Protein AF-0000000078815827 (afdb_homodimer)

Solvent-accessible surface area (backbone atoms only — not comparable to full-atom values): 45055 Å² total; per-residue (Å²): 142,86,84,81,74,84,77,82,80,77,80,76,79,76,75,75,74,74,74,73,73,69,68,73,72,72,69,78,71,79,63,54,56,51,55,51,18,54,46,51,49,48,32,53,44,37,43,48,24,31,54,32,34,49,51,25,38,52,33,43,49,51,15,62,77,52,71,40,72,69,38,46,39,49,24,50,22,31,46,55,50,25,46,49,43,44,25,25,52,56,43,60,39,68,31,71,35,49,53,57,13,83,62,80,50,10,84,73,40,65,24,42,46,60,53,38,61,46,74,54,66,42,58,54,53,48,35,68,40,71,46,94,86,71,42,74,51,78,86,15,55,47,76,39,81,33,78,43,68,83,45,72,60,84,43,65,72,42,65,38,67,60,60,37,43,68,47,36,59,60,46,36,38,34,20,36,81,56,37,43,56,33,18,57,57,45,49,40,35,70,62,16,23,68,20,69,21,89,85,35,58,87,65,35,70,60,32,63,56,50,78,44,42,20,70,50,58,71,48,50,56,64,76,38,86,54,10,67,45,49,41,34,41,49,53,18,35,34,51,44,45,35,53,48,33,49,37,51,34,55,34,34,38,82,94,42,42,79,28,52,42,19,10,61,55,59,52,19,75,56,63,86,63,33,41,54,65,67,59,50,50,43,30,43,44,28,10,44,9,21,40,37,21,30,45,47,16,33,55,49,40,41,43,22,47,76,51,69,33,57,68,39,34,79,35,47,23,64,49,44,33,56,56,45,53,49,21,34,53,46,20,44,43,23,60,40,38,16,20,56,95,50,39,72,55,57,53,27,55,56,71,52,39,87,79,52,63,66,59,51,51,45,52,53,52,44,50,53,49,51,49,51,54,46,33,29,39,72,71,58,30,21,56,79,51,35,32,33,87,89,31,77,51,25,58,54,51,52,49,40,28,54,45,34,35,52,50,21,58,46,37,39,54,40,29,44,46,69,78,31,90,60,57,76,70,51,29,44,51,92,81,47,80,91,125,136,84,84,80,78,83,76,80,78,79,79,80,79,76,77,76,77,75,76,74,74,72,71,73,72,73,70,79,72,79,64,54,56,51,55,52,18,54,43,51,48,49,34,55,44,38,44,48,24,33,54,33,33,48,49,25,37,51,34,43,49,52,14,62,75,52,71,41,73,68,36,47,40,48,24,52,22,30,46,55,52,24,47,49,44,44,26,26,53,56,43,59,38,67,32,71,34,48,52,58,12,82,63,77,60,8,81,74,44,66,25,41,45,61,53,38,60,45,75,52,66,43,56,56,54,48,37,68,40,69,45,94,86,70,43,73,50,78,85,14,54,47,76,38,82,35,78,44,68,83,44,70,61,84,46,64,73,42,65,38,68,60,60,37,43,68,47,36,58,61,46,36,38,35,20,35,81,55,36,42,54,32,18,57,57,45,47,40,35,72,64,16,24,69,21,70,21,88,84,37,57,86,64,34,71,61,30,65,56,51,77,43,42,20,69,49,59,71,46,52,55,64,77,38,83,53,10,68,45,48,39,34,41,48,53,18,35,34,51,44,44,35,52,48,33,49,37,50,35,56,35,34,39,82,95,42,43,80,30,53,43,20,11,60,55,60,51,19,75,54,65,88,64,33,40,55,64,67,58,50,50,44,31,44,43,27,8,44,7,20,42,38,23,28,46,46,17,33,55,49,40,42,44,22,47,75,53,69,33,58,70,39,34,81,35,49,22,66,50,44,34,54,56,46,54,49,22,33,52,47,19,45,42,23,59,40,39,16,21,58,97,50,39,72,56,56,52,27,56,57,70,54,40,86,79,52,63,68,58,52,52,45,51,52,52,43,51,53,49,49,49,51,54,47,30,31,40,72,69,57,30,21,54,80,49,34,31,32,89,88,31,79,50,26,60,53,50,52,49,41,28,54,45,34,34,52,50,21,59,46,36,38,55,40,29,45,47,69,77,30,89,60,57,75,70,51,28,42,50,91,78,49,80,92,125

Secondary structure (DSSP, 8-state):
--------------------------------HHHHHHHHHHHHHHHHHHHHHHHHHHHHHHHHHS--HHHHHHHHHHHHHHHHHHHHHGGGTTSS-TTT--SSTHHHH--THHHHH--S--HHHHS--B-TTSPBP--STTT--SEE---SSSPPPEE-SS--HHHHHHHTTTTSTT---SSHHHHHHHHH-----TT-GGG--SS-STT------GGGGTTSTTHHHHHHHHHHHHHHHHHHHHHHHHHT-TT-TTSHHHHHTT--SSGGGPPPHHHHHHHHHHHHHHIIIIIIIIIIIIHHHHS--GGGSTTTTTT-HHHHHHHHHHHHHHHHHTEETTEE-S--GGGG-S--HHHHHHHHHHHHHHHHHHHHHHHT--HHHHTSTT-HHHHHHHHHHHHHHHHHHHHHHHHHHTT----GGGGS-TTS---/--------------------------------HHHHHHHHHHHHHHHHHHHHHHHHHHHHHHHHHS--HHHHHHHHHHHHHHHHHHHHHGGGTTSS-TTT--SSTHHHH--THHHHH--S--HHHHS--B-TTSPBP--STTT--SEE---SSSPPPEE-SS--HHHHHHHTTTTSTT---SSHHHHHHHHH-----TT-GGG--SS-STT------GGGGTTSTTHHHHHHHHHHHHHHHHHHHHHHHHHT-TT-TTSHHHHHTT--SSGGGPPPHHHHHHHHHHHHHHIIIIIIIIIIIIHHHHS--GGGSTTTTTT-HHHHHHHHHHHHHHHHHTEETTEE-S--GGGG-S--HHHHHHHHHHHHHHHHHHHHHHHT--HHHHTSTT-HHHHHHHHHHHHHHHHHHHHHHHHHHTT----GGGGS-TTS---

Radius of gyration: 33.33 Å; Cα contacts (8 Å, |Δi|>4): 1552; chains: 2; bounding box: 129×122×84 Å

Structure (mmCIF, N/CA/C/O backbone):
data_AF-0000000078815827-model_v1
#
loop_
_entity.id
_entity.type
_entity.pdbx_description
1 polymer 'Imelysin, Metallo peptidase, MEROPS family M75'
#
loop_
_atom_site.group_PDB
_atom_site.id
_atom_site.type_symbol
_atom_site.label_atom_id
_atom_site.label_alt_id
_atom_site.label_comp_id
_atom_site.label_asym_id
_atom_site.label_entity_id
_atom_site.label_seq_id
_atom_site.pdbx_PDB_ins_code
_atom_site.Cartn_x
_atom_site.Cartn_y
_atom_site.Cartn_z
_atom_site.occupancy
_atom_site.B_iso_or_equiv
_atom_site.auth_seq_id
_atom_site.auth_comp_id
_atom_site.auth_asym_id
_atom_site.auth_atom_id
_atom_site.pdbx_PDB_model_num
ATOM 1 N N . MET A 1 1 ? 83.312 -60.312 -54.062 1 21.36 1 MET A N 1
ATOM 2 C CA . MET A 1 1 ? 83.75 -59.156 -53.312 1 21.36 1 MET A CA 1
ATOM 3 C C . MET A 1 1 ? 82.625 -58.719 -52.344 1 21.36 1 MET A C 1
ATOM 5 O O . MET A 1 1 ? 81.438 -58.625 -52.719 1 21.36 1 MET A O 1
ATOM 9 N N . LYS A 1 2 ? 83 -58.531 -51.031 1 24.34 2 LYS A N 1
ATOM 10 C CA . LYS A 1 2 ? 82.562 -58.625 -49.656 1 24.34 2 LYS A CA 1
ATOM 11 C C . LYS A 1 2 ? 81.625 -57.438 -49.312 1 24.34 2 LYS A C 1
ATOM 13 O O . LYS A 1 2 ? 81.875 -56.312 -49.688 1 24.34 2 LYS A O 1
ATOM 18 N N . VAL A 1 3 ? 80.375 -57.656 -48.875 1 24.19 3 VAL A N 1
ATOM 19 C CA . VAL A 1 3 ? 79.062 -57.094 -48.656 1 24.19 3 VAL A CA 1
ATOM 20 C C . VAL A 1 3 ? 79.125 -56.125 -47.469 1 24.19 3 VAL A C 1
ATOM 22 O O . VAL A 1 3 ? 79.375 -56.531 -46.344 1 24.19 3 VAL A O 1
ATOM 25 N N . GLN A 1 4 ? 79.688 -54.969 -47.719 1 17.61 4 GLN A N 1
ATOM 26 C CA . GLN A 1 4 ? 79.938 -53.906 -46.75 1 17.61 4 GLN A CA 1
ATOM 27 C C . GLN A 1 4 ? 78.688 -53.406 -46.094 1 17.61 4 GLN A C 1
ATOM 29 O O . GLN A 1 4 ? 77.688 -53.031 -46.781 1 17.61 4 GLN A O 1
ATOM 34 N N . LYS A 1 5 ? 78.562 -53.688 -44.875 1 20.94 5 LYS A N 1
ATOM 35 C CA . LYS A 1 5 ? 77.438 -53.688 -43.875 1 20.94 5 LYS A CA 1
ATOM 36 C C . LYS A 1 5 ? 77 -52.25 -43.594 1 20.94 5 LYS A C 1
ATOM 38 O O . LYS A 1 5 ? 75.812 -52 -43.5 1 20.94 5 LYS A O 1
ATOM 43 N N . LYS A 1 6 ? 77.938 -51.281 -43.281 1 21.86 6 LYS A N 1
ATOM 44 C CA . LYS A 1 6 ? 77.688 -50.75 -41.969 1 21.86 6 LYS A CA 1
ATOM 45 C C . LYS A 1 6 ? 76.5 -49.781 -41.969 1 21.86 6 LYS A C 1
ATOM 47 O O . LYS A 1 6 ? 76.125 -49.281 -43 1 21.86 6 LYS A O 1
ATOM 52 N N . LEU A 1 7 ? 76.562 -48.531 -41.156 1 20.95 7 LEU A N 1
ATOM 53 C CA . LEU A 1 7 ? 76.125 -47.969 -39.906 1 20.95 7 LEU A CA 1
ATOM 54 C C . LEU A 1 7 ? 75.188 -46.75 -40.156 1 20.95 7 LEU A C 1
ATOM 56 O O . LEU A 1 7 ? 75.688 -45.719 -40.594 1 20.95 7 LEU A O 1
ATOM 60 N N . ILE A 1 8 ? 74.25 -46.688 -40.938 1 21.44 8 ILE A N 1
ATOM 61 C CA . ILE A 1 8 ? 73.625 -45.344 -41.156 1 21.44 8 ILE A CA 1
ATOM 62 C C . ILE A 1 8 ? 73 -44.906 -39.844 1 21.44 8 ILE A C 1
ATOM 64 O O . ILE A 1 8 ? 72.125 -45.594 -39.281 1 21.44 8 ILE A O 1
ATOM 68 N N . ILE A 1 9 ? 73.688 -44.156 -38.938 1 23.22 9 ILE A N 1
ATOM 69 C CA . ILE A 1 9 ? 73.312 -43.531 -37.688 1 23.22 9 ILE A CA 1
ATOM 70 C C . ILE A 1 9 ? 72.188 -42.531 -37.938 1 23.22 9 ILE A C 1
ATOM 72 O O . ILE A 1 9 ? 72.312 -41.594 -38.719 1 23.22 9 ILE A O 1
ATOM 76 N N . SER A 1 10 ? 70.938 -42.906 -37.906 1 21.72 10 SER A N 1
ATOM 77 C CA . SER A 1 10 ? 69.75 -42.125 -38.031 1 21.72 10 SER A CA 1
ATOM 78 C C . SER A 1 10 ? 69.562 -41.125 -36.875 1 21.72 10 SER A C 1
ATOM 80 O O . SER A 1 10 ? 69.625 -41.5 -35.719 1 21.72 10 SER A O 1
ATOM 82 N N . SER A 1 11 ? 70.188 -39.906 -36.969 1 23.66 11 SER A N 1
ATOM 83 C CA . SER A 1 11 ? 70 -38.844 -36 1 23.66 11 SER A CA 1
ATOM 84 C C . SER A 1 11 ? 68.5 -38.531 -35.75 1 23.66 11 SER A C 1
ATOM 86 O O . SER A 1 11 ? 67.75 -38.25 -36.719 1 23.66 11 SER A O 1
ATOM 88 N N . ALA A 1 12 ? 67.875 -39.094 -34.812 1 24.2 12 ALA A N 1
ATOM 89 C CA . ALA A 1 12 ? 66.5 -38.844 -34.344 1 24.2 12 ALA A CA 1
ATOM 90 C C . ALA A 1 12 ? 66.312 -37.438 -33.844 1 24.2 12 ALA A C 1
ATOM 92 O O . ALA A 1 12 ? 67.062 -37 -32.938 1 24.2 12 ALA A O 1
ATOM 93 N N . LEU A 1 13 ? 66 -36.469 -34.656 1 24.52 13 LEU A N 1
ATOM 94 C CA . LEU A 1 13 ? 65.625 -35.094 -34.281 1 24.52 13 LEU A CA 1
ATOM 95 C C . LEU A 1 13 ? 64.5 -35.125 -33.25 1 24.52 13 LEU A C 1
ATOM 97 O O . LEU A 1 13 ? 63.438 -35.688 -33.469 1 24.52 13 LEU A O 1
ATOM 101 N N . THR A 1 14 ? 64.812 -35.188 -31.953 1 23.23 14 THR A N 1
ATOM 102 C CA . THR A 1 14 ? 63.875 -35.062 -30.859 1 23.23 14 THR A CA 1
ATOM 103 C C . THR A 1 14 ? 63.125 -33.75 -30.953 1 23.23 14 THR A C 1
ATOM 105 O O . THR A 1 14 ? 63.719 -32.688 -30.953 1 23.23 14 THR A O 1
ATOM 108 N N . VAL A 1 15 ? 62 -33.719 -31.656 1 26.86 15 VAL A N 1
ATOM 109 C CA . VAL A 1 15 ? 61.062 -32.562 -31.609 1 26.86 15 VAL A CA 1
ATOM 110 C C . VAL A 1 15 ? 60.594 -32.344 -30.172 1 26.86 15 VAL A C 1
ATOM 112 O O . VAL A 1 15 ? 60.062 -33.25 -29.547 1 26.86 15 VAL A O 1
ATOM 115 N N . VAL A 1 16 ? 61.312 -31.562 -29.406 1 27.52 16 VAL A N 1
ATOM 116 C CA . VAL A 1 16 ? 60.812 -31.078 -28.141 1 27.52 16 VAL A CA 1
ATOM 117 C C . VAL A 1 16 ? 59.469 -30.391 -28.344 1 27.52 16 VAL A C 1
ATOM 119 O O . VAL A 1 16 ? 59.375 -29.391 -29.062 1 27.52 16 VAL A O 1
ATOM 122 N N . MET A 1 17 ? 58.406 -31.156 -28.375 1 27.27 17 MET A N 1
ATOM 123 C CA . MET A 1 17 ? 57.094 -30.531 -28.297 1 27.27 17 MET A CA 1
ATOM 124 C C . MET A 1 17 ? 57 -29.625 -27.062 1 27.27 17 MET A C 1
ATOM 126 O O . MET A 1 17 ? 57.125 -30.094 -25.938 1 27.27 17 MET A O 1
ATOM 130 N N . VAL A 1 18 ? 57.375 -28.391 -27.141 1 31.09 18 VAL A N 1
ATOM 131 C CA . VAL A 1 18 ? 56.969 -27.438 -26.125 1 31.09 18 VAL A CA 1
ATOM 132 C C . VAL A 1 18 ? 55.438 -27.453 -25.969 1 31.09 18 VAL A C 1
ATOM 134 O O . VAL A 1 18 ? 54.719 -27.156 -26.922 1 31.09 18 VAL A O 1
ATOM 137 N N . ILE A 1 19 ? 54.969 -28.344 -25.156 1 31.06 19 ILE A N 1
ATOM 138 C CA . ILE A 1 19 ? 53.594 -28.188 -24.703 1 31.06 19 ILE A CA 1
ATOM 139 C C . ILE A 1 19 ? 53.375 -26.797 -24.125 1 31.06 19 ILE A C 1
ATOM 141 O O . ILE A 1 19 ? 54.031 -26.438 -23.125 1 31.06 19 ILE A O 1
ATOM 145 N N . SER A 1 20 ? 53.188 -25.812 -24.953 1 29.59 20 SER A N 1
ATOM 146 C CA . SER A 1 20 ? 52.656 -24.594 -24.359 1 29.59 20 SER A CA 1
ATOM 147 C C . SER A 1 20 ? 51.438 -24.891 -23.5 1 29.59 20 SER A C 1
ATOM 149 O O . SER A 1 20 ? 50.438 -25.422 -23.984 1 29.59 20 SER A O 1
ATOM 151 N N . ILE A 1 21 ? 51.656 -25.109 -22.266 1 31.66 21 ILE A N 1
ATOM 152 C CA . ILE A 1 21 ? 50.531 -24.984 -21.312 1 31.66 21 ILE A CA 1
ATOM 153 C C . ILE A 1 21 ? 49.781 -23.688 -21.578 1 31.66 21 ILE A C 1
ATOM 155 O O . ILE A 1 21 ? 50.344 -22.594 -21.375 1 31.66 21 ILE A O 1
ATOM 159 N N . THR A 1 22 ? 49 -23.641 -22.594 1 31.23 22 THR A N 1
ATOM 160 C CA . THR A 1 22 ? 48.031 -22.578 -22.516 1 31.23 22 THR A CA 1
ATOM 161 C C . THR A 1 22 ? 47.344 -22.531 -21.141 1 31.23 22 THR A C 1
ATOM 163 O O . THR A 1 22 ? 46.781 -23.531 -20.703 1 31.23 22 THR A O 1
ATOM 166 N N . SER A 1 23 ? 47.969 -21.875 -20.203 1 32.69 23 SER A N 1
ATOM 167 C CA . SER A 1 23 ? 47.156 -21.453 -19.062 1 32.69 23 SER A CA 1
ATOM 168 C C . SER A 1 23 ? 45.75 -21.047 -19.469 1 32.69 23 SER A C 1
ATOM 170 O O . SER A 1 23 ? 45.594 -20.125 -20.281 1 32.69 23 SER A O 1
ATOM 172 N N . THR A 1 24 ? 44.938 -21.953 -19.656 1 33.94 24 THR A N 1
ATOM 173 C CA . THR A 1 24 ? 43.531 -21.516 -19.578 1 33.94 24 THR A CA 1
ATOM 174 C C . THR A 1 24 ? 43.344 -20.5 -18.469 1 33.94 24 THR A C 1
ATOM 176 O O . THR A 1 24 ? 43.562 -20.797 -17.297 1 33.94 24 THR A O 1
ATOM 179 N N . PHE A 1 25 ? 43.75 -19.234 -18.672 1 32.94 25 PHE A N 1
ATOM 180 C CA . PHE A 1 25 ? 43.094 -18.188 -17.906 1 32.94 25 PHE A CA 1
ATOM 181 C C . PHE A 1 25 ? 41.656 -18.531 -17.609 1 32.94 25 PHE A C 1
ATOM 183 O O . PHE A 1 25 ? 40.812 -18.531 -18.531 1 32.94 25 PHE A O 1
ATOM 190 N N . LEU A 1 26 ? 41.406 -19.531 -16.891 1 36.16 26 LEU A N 1
ATOM 191 C CA . LEU A 1 26 ? 40.125 -19.422 -16.234 1 36.16 26 LEU A CA 1
ATOM 192 C C . LEU A 1 26 ? 39.844 -17.984 -15.82 1 36.16 26 LEU A C 1
ATOM 194 O O . LEU A 1 26 ? 40.5 -17.438 -14.93 1 36.16 26 LEU A O 1
ATOM 198 N N . SER A 1 27 ? 39.781 -17.016 -16.703 1 37.28 27 SER A N 1
ATOM 199 C CA . SER A 1 27 ? 39.219 -15.703 -16.406 1 37.28 27 SER A CA 1
ATOM 200 C C . SER A 1 27 ? 38.125 -15.797 -15.344 1 37.28 27 SER A C 1
ATOM 202 O O . SER A 1 27 ? 37.094 -16.453 -15.555 1 37.28 27 SER A O 1
ATOM 204 N N . SER A 1 28 ? 38.281 -16.156 -14.172 1 43.72 28 SER A N 1
ATOM 205 C CA . SER A 1 28 ? 37.312 -15.938 -13.086 1 43.72 28 SER A CA 1
ATOM 206 C C . SER A 1 28 ? 36.438 -14.734 -13.352 1 43.72 28 SER A C 1
ATOM 208 O O . SER A 1 28 ? 36.844 -13.594 -13.211 1 43.72 28 SER A O 1
ATOM 210 N N . GLU A 1 29 ? 35.688 -14.633 -14.445 1 53.47 29 GLU A N 1
ATOM 211 C CA . GLU A 1 29 ? 34.812 -13.547 -14.867 1 53.47 29 GLU A CA 1
ATOM 212 C C . GLU A 1 29 ? 34 -13.031 -13.695 1 53.47 29 GLU A C 1
ATOM 214 O O . GLU A 1 29 ? 33.375 -13.812 -12.977 1 53.47 29 GLU A O 1
ATOM 219 N N . GLU A 1 30 ? 34.281 -11.836 -13.125 1 79 30 GLU A N 1
ATOM 220 C CA . GLU A 1 30 ? 33.594 -11.078 -12.07 1 79 30 GLU A CA 1
ATOM 221 C C . GLU A 1 30 ? 32.094 -11.094 -12.258 1 79 30 GLU A C 1
ATOM 223 O O . GLU A 1 30 ? 31.594 -10.938 -13.375 1 79 30 GLU A O 1
ATOM 228 N N . VAL A 1 31 ? 31.328 -11.727 -11.273 1 89.88 31 VAL A N 1
ATOM 229 C CA . VAL A 1 31 ? 29.875 -11.812 -11.266 1 89.88 31 VAL A CA 1
ATOM 230 C C . VAL A 1 31 ? 29.281 -10.422 -11.5 1 89.88 31 VAL A C 1
ATOM 232 O O . VAL A 1 31 ? 29.734 -9.438 -10.906 1 89.88 31 VAL A O 1
ATOM 235 N N . SER A 1 32 ? 28.406 -10.344 -12.453 1 95.19 32 SER A N 1
ATOM 236 C CA . SER A 1 32 ? 27.719 -9.094 -12.734 1 95.19 32 SER A CA 1
ATOM 237 C C . SER A 1 32 ? 27 -8.562 -11.492 1 95.19 32 SER A C 1
ATOM 239 O O . SER A 1 32 ? 26.172 -9.25 -10.906 1 95.19 32 SER A O 1
ATOM 241 N N . PRO A 1 33 ? 27.297 -7.336 -11.102 1 97.44 33 PRO A N 1
ATOM 242 C CA . PRO A 1 33 ? 26.594 -6.766 -9.945 1 97.44 33 PRO A CA 1
ATOM 243 C C . PRO A 1 33 ? 25.078 -6.695 -10.156 1 97.44 33 PRO A C 1
ATOM 245 O O . PRO A 1 33 ? 24.312 -6.812 -9.195 1 97.44 33 PRO A O 1
ATOM 248 N N . LEU A 1 34 ? 24.703 -6.57 -11.414 1 98.12 34 LEU A N 1
ATOM 249 C CA . LEU A 1 34 ? 23.266 -6.535 -11.719 1 98.12 34 LEU A CA 1
ATOM 250 C C . LEU A 1 34 ? 22.625 -7.879 -11.422 1 98.12 34 LEU A C 1
ATOM 252 O O . LEU A 1 34 ? 21.516 -7.934 -10.875 1 98.12 34 LEU A O 1
ATOM 256 N N . LEU A 1 35 ? 23.297 -8.922 -11.797 1 98.38 35 LEU A N 1
ATOM 257 C CA . LEU A 1 35 ? 22.734 -10.258 -11.57 1 98.38 35 LEU A CA 1
ATOM 258 C C . LEU A 1 35 ? 22.734 -10.594 -10.078 1 98.38 35 LEU A C 1
ATOM 260 O O . LEU A 1 35 ? 21.844 -11.289 -9.602 1 98.38 35 LEU A O 1
ATOM 264 N N . ILE A 1 36 ? 23.719 -10.055 -9.359 1 98.44 36 ILE A N 1
ATOM 265 C CA . ILE A 1 36 ? 23.734 -10.242 -7.91 1 98.44 36 ILE A CA 1
ATOM 266 C C . ILE A 1 36 ? 22.516 -9.578 -7.289 1 98.44 36 ILE A C 1
ATOM 268 O O . ILE A 1 36 ? 21.812 -10.188 -6.48 1 98.44 36 ILE A O 1
ATOM 272 N N . THR A 1 37 ? 22.219 -8.336 -7.691 1 98.5 37 THR A N 1
ATOM 273 C CA . THR A 1 37 ? 21.062 -7.602 -7.191 1 98.5 37 THR A CA 1
ATOM 274 C C . THR A 1 37 ? 19.781 -8.336 -7.531 1 98.5 37 THR A C 1
ATOM 276 O O . THR A 1 37 ? 18.938 -8.555 -6.66 1 98.5 37 THR A O 1
ATOM 279 N N . TYR A 1 38 ? 19.656 -8.75 -8.781 1 98.62 38 TYR A N 1
ATOM 280 C CA . TYR A 1 38 ? 18.484 -9.477 -9.25 1 98.62 38 TYR A CA 1
ATOM 281 C C . TYR A 1 38 ? 18.266 -10.75 -8.438 1 98.62 38 TYR A C 1
ATOM 283 O O . TYR A 1 38 ? 17.156 -11 -7.953 1 98.62 38 TYR A O 1
ATOM 291 N N . ALA A 1 39 ? 19.312 -11.484 -8.234 1 98.44 39 ALA A N 1
ATOM 292 C CA . ALA A 1 39 ? 19.234 -12.766 -7.539 1 98.44 39 ALA A CA 1
ATOM 293 C C . ALA A 1 39 ? 18.906 -12.57 -6.062 1 98.44 39 ALA A C 1
ATOM 295 O O . ALA A 1 39 ? 18.125 -13.336 -5.488 1 98.44 39 ALA A O 1
ATOM 296 N N . ASN A 1 40 ? 19.484 -11.555 -5.477 1 98.56 40 ASN A N 1
ATOM 297 C CA . ASN A 1 40 ? 19.25 -11.312 -4.062 1 98.56 40 ASN A CA 1
ATOM 298 C C . ASN A 1 40 ? 17.812 -10.828 -3.814 1 98.56 40 ASN A C 1
ATOM 300 O O . ASN A 1 40 ? 17.203 -11.172 -2.799 1 98.56 40 ASN A O 1
ATOM 304 N N . ILE A 1 41 ? 17.281 -10.008 -4.688 1 98.69 41 ILE A N 1
ATOM 305 C CA . ILE A 1 41 ? 15.891 -9.602 -4.57 1 98.69 41 ILE A CA 1
ATOM 306 C C . ILE A 1 41 ? 14.984 -10.82 -4.738 1 98.69 41 ILE A C 1
ATOM 308 O O . ILE A 1 41 ? 14 -10.977 -4.012 1 98.69 41 ILE A O 1
ATOM 312 N N . ALA A 1 42 ? 15.297 -11.711 -5.699 1 98.62 42 ALA A N 1
ATOM 313 C CA . ALA A 1 42 ? 14.523 -12.938 -5.879 1 98.62 42 ALA A CA 1
ATOM 314 C C . ALA A 1 42 ? 14.5 -13.758 -4.594 1 98.62 42 ALA A C 1
ATOM 316 O O . ALA A 1 42 ? 13.438 -14.203 -4.156 1 98.62 42 ALA A O 1
ATOM 317 N N . THR A 1 43 ? 15.688 -13.914 -3.99 1 98.56 43 THR A N 1
ATOM 318 C CA . THR A 1 43 ? 15.773 -14.68 -2.746 1 98.56 43 THR A CA 1
ATOM 319 C C . THR A 1 43 ? 14.867 -14.07 -1.68 1 98.56 43 THR A C 1
ATOM 321 O O . THR A 1 43 ? 14.078 -14.789 -1.053 1 98.56 43 THR A O 1
ATOM 324 N N . ALA A 1 44 ? 14.945 -12.773 -1.5 1 98.38 44 ALA A N 1
ATOM 325 C CA . ALA A 1 44 ? 14.172 -12.094 -0.465 1 98.38 44 ALA A CA 1
ATOM 326 C C . ALA A 1 44 ? 12.672 -12.164 -0.763 1 98.38 44 ALA A C 1
ATOM 328 O O . ALA A 1 44 ? 11.875 -12.492 0.119 1 98.38 44 ALA A O 1
ATOM 329 N N . ASN A 1 45 ? 12.305 -11.867 -1.973 1 98.56 45 ASN A N 1
ATOM 330 C CA . ASN A 1 45 ? 10.898 -11.797 -2.359 1 98.56 45 ASN A CA 1
ATOM 331 C C . ASN A 1 45 ? 10.242 -13.172 -2.324 1 98.56 45 ASN A C 1
ATOM 333 O O . ASN A 1 45 ? 9.141 -13.32 -1.79 1 98.56 45 ASN A O 1
ATOM 337 N N . TYR A 1 46 ? 10.891 -14.211 -2.875 1 98.56 46 TYR A N 1
ATOM 338 C CA . TYR A 1 46 ? 10.328 -15.555 -2.826 1 98.56 46 TYR A CA 1
ATOM 339 C C . TYR A 1 46 ? 10.234 -16.047 -1.391 1 98.56 46 TYR A C 1
ATOM 341 O O . TYR A 1 46 ? 9.312 -16.797 -1.041 1 98.56 46 TYR A O 1
ATOM 349 N N . THR A 1 47 ? 11.203 -15.719 -0.589 1 98.5 47 THR A N 1
ATOM 350 C CA . THR A 1 47 ? 11.141 -16.094 0.82 1 98.5 47 THR A CA 1
ATOM 351 C C . THR A 1 47 ? 9.922 -15.461 1.488 1 98.5 47 THR A C 1
ATOM 353 O O . THR A 1 47 ? 9.195 -16.125 2.225 1 98.5 47 THR A O 1
ATOM 356 N N . ASP A 1 48 ? 9.703 -14.188 1.239 1 98.38 48 ASP A N 1
ATOM 357 C CA . ASP A 1 48 ? 8.523 -13.523 1.792 1 98.38 48 ASP A CA 1
ATOM 358 C C . ASP A 1 48 ? 7.242 -14.172 1.287 1 98.38 48 ASP A C 1
ATOM 360 O O . ASP A 1 48 ? 6.289 -14.352 2.049 1 98.38 48 ASP A O 1
ATOM 364 N N . ALA A 1 49 ? 7.188 -14.484 -0.001 1 98.62 49 ALA A N 1
ATOM 365 C CA . ALA A 1 49 ? 6.004 -15.117 -0.568 1 98.62 49 ALA A CA 1
ATOM 366 C C . ALA A 1 49 ? 5.73 -16.469 0.1 1 98.62 49 ALA A C 1
ATOM 368 O O . ALA A 1 49 ? 4.578 -16.797 0.39 1 98.62 49 ALA A O 1
ATOM 369 N N . LEU A 1 50 ? 6.797 -17.219 0.331 1 98.81 50 LEU A N 1
ATOM 370 C CA . LEU A 1 50 ? 6.629 -18.5 1.015 1 98.81 50 LEU A CA 1
ATOM 371 C C . LEU A 1 50 ? 6.098 -18.297 2.43 1 98.81 50 LEU A C 1
ATOM 373 O O . LEU A 1 50 ? 5.188 -19 2.865 1 98.81 50 LEU A O 1
ATOM 377 N N . ASN A 1 51 ? 6.664 -17.344 3.15 1 98.56 51 ASN A N 1
ATOM 378 C CA . ASN A 1 51 ? 6.219 -17.078 4.512 1 98.56 51 ASN A CA 1
ATOM 379 C C . ASN A 1 51 ? 4.75 -16.656 4.551 1 98.56 51 ASN A C 1
ATOM 381 O O . ASN A 1 51 ? 3.992 -17.109 5.41 1 98.56 51 ASN A O 1
ATOM 385 N N . ASP A 1 52 ? 4.363 -15.828 3.652 1 98.69 52 ASP A N 1
ATOM 386 C CA . ASP A 1 52 ? 2.967 -15.398 3.582 1 98.69 52 ASP A CA 1
ATOM 387 C C . ASP A 1 52 ? 2.053 -16.578 3.227 1 98.69 52 ASP A C 1
ATOM 389 O O . ASP A 1 52 ? 0.939 -16.672 3.746 1 98.69 52 ASP A O 1
ATOM 393 N N . ALA A 1 53 ? 2.523 -17.438 2.322 1 98.88 53 ALA A N 1
ATOM 394 C CA . ALA A 1 53 ? 1.751 -18.609 1.952 1 98.88 53 ALA A CA 1
ATOM 395 C C . ALA A 1 53 ? 1.588 -19.562 3.143 1 98.88 53 ALA A C 1
ATOM 397 O O . ALA A 1 53 ? 0.528 -20.156 3.324 1 98.88 53 ALA A O 1
ATOM 398 N N . LYS A 1 54 ? 2.623 -19.734 3.916 1 98.88 54 LYS A N 1
ATOM 399 C CA . LYS A 1 54 ? 2.537 -20.562 5.117 1 98.88 54 LYS A CA 1
ATOM 400 C C . LYS A 1 54 ? 1.524 -19.984 6.105 1 98.88 54 LYS A C 1
ATOM 402 O O . LYS A 1 54 ? 0.766 -20.734 6.727 1 98.88 54 LYS A O 1
ATOM 407 N N . THR A 1 55 ? 1.487 -18.688 6.277 1 98.5 55 THR A N 1
ATOM 408 C CA . THR A 1 55 ? 0.491 -18.047 7.125 1 98.5 55 THR A CA 1
ATOM 409 C C . THR A 1 55 ? -0.916 -18.281 6.586 1 98.5 55 THR A C 1
ATOM 411 O O . THR A 1 55 ? -1.841 -18.562 7.355 1 98.5 55 THR A O 1
ATOM 414 N N . LEU A 1 56 ? -1.097 -18.188 5.277 1 98.81 56 LEU A N 1
ATOM 415 C CA . LEU A 1 56 ? -2.385 -18.484 4.656 1 98.81 56 LEU A CA 1
ATOM 416 C C . LEU A 1 56 ? -2.822 -19.906 4.961 1 98.81 56 LEU A C 1
ATOM 418 O O . LEU A 1 56 ? -3.963 -20.141 5.371 1 98.81 56 LEU A O 1
ATOM 422 N N . LYS A 1 57 ? -1.9 -20.844 4.762 1 98.88 57 LYS A N 1
ATOM 423 C CA . LYS A 1 57 ? -2.201 -22.25 5.039 1 98.88 57 LYS A CA 1
ATOM 424 C C . LYS A 1 57 ? -2.639 -22.438 6.488 1 98.88 57 LYS A C 1
ATOM 426 O O . LYS A 1 57 ? -3.611 -23.156 6.762 1 98.88 57 LYS A O 1
ATOM 431 N N . GLU A 1 58 ? -1.965 -21.797 7.383 1 98.75 58 GLU A N 1
ATOM 432 C CA . GLU A 1 58 ? -2.291 -21.891 8.805 1 98.75 58 GLU A CA 1
ATOM 433 C C . GLU A 1 58 ? -3.682 -21.328 9.086 1 98.75 58 GLU A C 1
ATOM 435 O O . GLU A 1 58 ? -4.473 -21.938 9.797 1 98.75 58 GLU A O 1
ATOM 440 N N . LYS A 1 59 ? -3.996 -20.141 8.57 1 98.31 59 LYS A N 1
ATOM 441 C CA . LYS A 1 59 ? -5.289 -19.516 8.812 1 98.31 59 LYS A CA 1
ATOM 442 C C . LYS A 1 59 ? -6.422 -20.328 8.195 1 98.31 59 LYS A C 1
ATOM 444 O O . LYS A 1 59 ? -7.508 -20.422 8.773 1 98.31 59 LYS A O 1
ATOM 449 N N . LEU A 1 60 ? -6.145 -20.906 7.012 1 98.88 60 LEU A N 1
ATOM 450 C CA . LEU A 1 60 ? -7.145 -21.766 6.387 1 98.88 60 LEU A CA 1
ATOM 451 C C . LEU A 1 60 ? -7.391 -23.016 7.227 1 98.88 60 LEU A C 1
ATOM 453 O O . LEU A 1 60 ? -8.531 -23.438 7.383 1 98.88 60 LEU A O 1
ATOM 457 N N . LYS A 1 61 ? -6.352 -23.594 7.773 1 98.75 61 LYS A N 1
ATOM 458 C CA . LYS A 1 61 ? -6.492 -24.766 8.625 1 98.75 61 LYS A CA 1
ATOM 459 C C . LYS A 1 61 ? -7.316 -24.453 9.867 1 98.75 61 LYS A C 1
ATOM 461 O O . LYS A 1 61 ? -8.18 -25.25 10.266 1 98.75 61 LYS A O 1
ATOM 466 N N . TYR A 1 62 ? -7.086 -23.328 10.516 1 98.25 62 TYR A N 1
ATOM 467 C CA . TYR A 1 62 ? -7.887 -22.922 11.664 1 98.25 62 TYR A CA 1
ATOM 468 C C . TYR A 1 62 ? -9.352 -22.766 11.281 1 98.25 62 TYR A C 1
ATOM 470 O O . TYR A 1 62 ? -10.242 -23.203 12.008 1 98.25 62 TYR A O 1
ATOM 478 N N . PHE A 1 63 ? -9.586 -22.203 10.141 1 98.62 63 PHE A N 1
ATOM 479 C CA . PHE A 1 63 ? -10.945 -21.969 9.68 1 98.62 63 PHE A CA 1
ATOM 480 C C . PHE A 1 63 ? -11.656 -23.281 9.391 1 98.62 63 PHE A C 1
ATOM 482 O O . PHE A 1 63 ? -12.781 -23.5 9.844 1 98.62 63 PHE A O 1
ATOM 489 N N . THR A 1 64 ? -10.93 -24.172 8.688 1 98.81 64 THR A N 1
ATOM 490 C CA . THR A 1 64 ? -11.578 -25.406 8.273 1 98.81 64 THR A CA 1
ATOM 491 C C . THR A 1 64 ? -11.781 -26.344 9.469 1 98.81 64 THR A C 1
ATOM 493 O O . THR A 1 64 ? -12.711 -27.141 9.484 1 98.81 64 THR A O 1
ATOM 496 N N . ASN A 1 65 ? -10.969 -26.219 10.508 1 98.5 65 ASN A N 1
ATOM 497 C CA . ASN A 1 65 ? -11.133 -27.016 11.727 1 98.5 65 ASN A CA 1
ATOM 498 C C . ASN A 1 65 ? -12.305 -26.516 12.57 1 98.5 65 ASN A C 1
ATOM 500 O O . ASN A 1 65 ? -12.977 -27.312 13.227 1 98.5 65 ASN A O 1
ATOM 504 N N . ARG A 1 66 ? -12.492 -25.172 12.562 1 98 66 ARG A N 1
ATOM 505 C CA . ARG A 1 66 ? -13.562 -24.547 13.32 1 98 66 ARG A CA 1
ATOM 506 C C . ARG A 1 66 ? -14.156 -23.359 12.555 1 98 66 ARG A C 1
ATOM 508 O O . ARG A 1 66 ? -13.883 -22.203 12.883 1 98 66 ARG A O 1
ATOM 515 N N . PRO A 1 67 ? -15.047 -23.719 11.633 1 98.25 67 PRO A N 1
ATOM 516 C CA . PRO A 1 67 ? -15.57 -22.656 10.781 1 98.25 67 PRO A CA 1
ATOM 517 C C . PRO A 1 67 ? -16.422 -21.656 11.555 1 98.25 67 PRO A C 1
ATOM 519 O O . PRO A 1 67 ? -17.469 -22.016 12.094 1 98.25 67 PRO A O 1
ATOM 522 N N . THR A 1 68 ? -15.922 -20.453 11.734 1 96.56 68 THR A N 1
ATOM 523 C CA . THR A 1 68 ? -16.641 -19.281 12.258 1 96.56 68 THR A CA 1
ATOM 524 C C . THR A 1 68 ? -16.438 -18.078 11.344 1 96.56 68 THR A C 1
ATOM 526 O O . THR A 1 68 ? -15.555 -18.078 10.492 1 96.56 68 THR A O 1
ATOM 529 N N . ILE A 1 69 ? -17.266 -17.109 11.508 1 94.62 69 ILE A N 1
ATOM 530 C CA . ILE A 1 69 ? -17.188 -15.914 10.664 1 94.62 69 ILE A CA 1
ATOM 531 C C . ILE A 1 69 ? -15.844 -15.234 10.867 1 94.62 69 ILE A C 1
ATOM 533 O O . ILE A 1 69 ? -15.203 -14.812 9.898 1 94.62 69 ILE A O 1
ATOM 537 N N . VAL A 1 70 ? -15.391 -15.141 12.094 1 91.19 70 VAL A N 1
ATOM 538 C CA . VAL A 1 70 ? -14.141 -14.461 12.422 1 91.19 70 VAL A CA 1
ATOM 539 C C . VAL A 1 70 ? -12.969 -15.195 11.773 1 91.19 70 VAL A C 1
ATOM 541 O O . VAL A 1 70 ? -12.078 -14.562 11.188 1 91.19 70 VAL A O 1
ATOM 544 N N . LEU A 1 71 ? -12.945 -16.516 11.867 1 95.88 71 LEU A N 1
ATOM 545 C CA . LEU A 1 71 ? -11.844 -17.297 11.312 1 95.88 71 LEU A CA 1
ATOM 546 C C . LEU A 1 71 ? -11.875 -17.281 9.789 1 95.88 71 LEU A C 1
ATOM 548 O O . LEU A 1 71 ? -10.828 -17.297 9.141 1 95.88 71 LEU A O 1
ATOM 552 N N . MET A 1 72 ? -13.094 -17.203 9.148 1 97.69 72 MET A N 1
ATOM 553 C CA . MET A 1 72 ? -13.203 -17.031 7.703 1 97.69 72 MET A CA 1
ATOM 554 C C . MET A 1 72 ? -12.617 -15.695 7.258 1 97.69 72 MET A C 1
ATOM 556 O O . MET A 1 72 ? -11.875 -15.641 6.273 1 97.69 72 MET A O 1
ATOM 560 N N . GLU A 1 73 ? -12.945 -14.703 7.992 1 95.5 73 GLU A N 1
ATOM 561 C CA . GLU A 1 73 ? -12.43 -13.367 7.68 1 95.5 73 GLU A CA 1
ATOM 562 C C . GLU A 1 73 ? -10.914 -13.305 7.855 1 95.5 73 GLU A C 1
ATOM 564 O O . GLU A 1 73 ? -10.219 -12.648 7.078 1 95.5 73 GLU A O 1
ATOM 569 N N . ASN A 1 74 ? -10.391 -13.969 8.883 1 95 74 ASN A N 1
ATOM 570 C CA . ASN A 1 74 ? -8.945 -14.062 9.055 1 95 74 ASN A CA 1
ATOM 571 C C . ASN A 1 74 ? -8.281 -14.766 7.875 1 95 74 ASN A C 1
ATOM 573 O O . ASN A 1 74 ? -7.188 -14.391 7.457 1 95 74 ASN A O 1
ATOM 577 N N . ALA A 1 75 ? -8.938 -15.789 7.402 1 98.44 75 ALA A N 1
ATOM 578 C CA . ALA A 1 75 ? -8.422 -16.5 6.234 1 98.44 75 ALA A CA 1
ATOM 579 C C . ALA A 1 75 ? -8.422 -15.609 5 1 98.44 75 ALA A C 1
ATOM 581 O O . ALA A 1 75 ? -7.453 -15.602 4.234 1 98.44 75 ALA A O 1
ATOM 582 N N . LYS A 1 76 ? -9.508 -14.906 4.82 1 98.44 76 LYS A N 1
ATOM 583 C CA . LYS A 1 76 ? -9.578 -13.953 3.717 1 98.44 76 LYS A CA 1
ATOM 584 C C . LYS A 1 76 ? -8.461 -12.914 3.816 1 98.44 76 LYS A C 1
ATOM 586 O O . LYS A 1 76 ? -7.805 -12.602 2.82 1 98.44 76 LYS A O 1
ATOM 591 N N . ALA A 1 77 ? -8.234 -12.398 4.984 1 97.38 77 ALA A N 1
ATOM 592 C CA . ALA A 1 77 ? -7.172 -11.422 5.199 1 97.38 77 ALA A CA 1
ATOM 593 C C . ALA A 1 77 ? -5.801 -12.008 4.863 1 97.38 77 ALA A C 1
ATOM 595 O O . ALA A 1 77 ? -4.961 -11.336 4.258 1 97.38 77 ALA A O 1
ATOM 596 N N . ALA A 1 78 ? -5.582 -13.227 5.297 1 98.38 78 ALA A N 1
ATOM 597 C CA . ALA A 1 78 ? -4.312 -13.883 5.008 1 98.38 78 ALA A CA 1
ATOM 598 C C . ALA A 1 78 ? -4.121 -14.078 3.508 1 98.38 78 ALA A C 1
ATOM 600 O O . ALA A 1 78 ? -3.002 -13.984 3.002 1 98.38 78 ALA A O 1
ATOM 601 N N . TRP A 1 79 ? -5.219 -14.406 2.838 1 98.81 79 TRP A N 1
ATOM 602 C CA . TRP A 1 79 ? -5.148 -14.531 1.386 1 98.81 79 TRP A CA 1
ATOM 603 C C . TRP A 1 79 ? -4.746 -13.211 0.743 1 98.81 79 TRP A C 1
ATOM 605 O O . TRP A 1 79 ? -3.85 -13.172 -0.102 1 98.81 79 TRP A O 1
ATOM 615 N N . LEU A 1 80 ? -5.375 -12.141 1.162 1 98.56 80 LEU A N 1
ATOM 616 C CA . LEU A 1 80 ? -5.043 -10.82 0.638 1 98.56 80 LEU A CA 1
ATOM 617 C C . LEU A 1 80 ? -3.57 -10.508 0.863 1 98.56 80 LEU A C 1
ATOM 619 O O . LEU A 1 80 ? -2.896 -10 -0.037 1 98.56 80 LEU A O 1
ATOM 623 N N . ASN A 1 81 ? -3.111 -10.812 2.002 1 97.75 81 ASN A N 1
ATOM 624 C CA . ASN A 1 81 ? -1.709 -10.562 2.322 1 97.75 81 ASN A CA 1
ATOM 625 C C . ASN A 1 81 ? -0.779 -11.398 1.45 1 97.75 81 ASN A C 1
ATOM 627 O O . ASN A 1 81 ? 0.254 -10.914 0.989 1 97.75 81 ASN A O 1
ATOM 631 N N . ALA A 1 82 ? -1.131 -12.617 1.328 1 98.62 82 ALA A N 1
ATOM 632 C CA . ALA A 1 82 ? -0.3 -13.516 0.533 1 98.62 82 ALA A CA 1
ATOM 633 C C . ALA A 1 82 ? -0.238 -13.062 -0.923 1 98.62 82 ALA A C 1
ATOM 635 O O . ALA A 1 82 ? 0.785 -13.234 -1.59 1 98.62 82 ALA A O 1
ATOM 636 N N . ARG A 1 83 ? -1.252 -12.469 -1.408 1 98.31 83 ARG A N 1
ATOM 637 C CA . ARG A 1 83 ? -1.283 -11.977 -2.781 1 98.31 83 ARG A CA 1
ATOM 638 C C . ARG A 1 83 ? -0.315 -10.812 -2.967 1 98.31 83 ARG A C 1
ATOM 640 O O . ARG A 1 83 ? 0.249 -10.633 -4.051 1 98.31 83 ARG A O 1
ATOM 647 N N . GLU A 1 84 ? -0.101 -10.008 -1.94 1 97.94 84 GLU A N 1
ATOM 648 C CA . GLU A 1 84 ? 0.766 -8.836 -2.039 1 97.94 84 GLU A CA 1
ATOM 649 C C . GLU A 1 84 ? 2.191 -9.234 -2.414 1 97.94 84 GLU A C 1
ATOM 651 O O . GLU A 1 84 ? 2.74 -8.742 -3.4 1 97.94 84 GLU A O 1
ATOM 656 N N . SER A 1 85 ? 2.773 -10.172 -1.618 1 97.94 85 SER A N 1
ATOM 657 C CA . SER A 1 85 ? 4.152 -10.578 -1.881 1 97.94 85 SER A CA 1
ATOM 658 C C . SER A 1 85 ? 4.258 -11.375 -3.174 1 97.94 85 SER A C 1
ATOM 660 O O . SER A 1 85 ? 5.211 -11.203 -3.941 1 97.94 85 SER A O 1
ATOM 662 N N . TYR A 1 86 ? 3.252 -12.211 -3.445 1 98.44 86 TYR A N 1
ATOM 663 C CA . TYR A 1 86 ? 3.287 -12.984 -4.68 1 98.44 86 TYR A CA 1
ATOM 664 C C . TYR A 1 86 ? 3.189 -12.07 -5.898 1 98.44 86 TYR A C 1
ATOM 666 O O . TYR A 1 86 ? 3.857 -12.305 -6.91 1 98.44 86 TYR A O 1
ATOM 674 N N . GLY A 1 87 ? 2.328 -11.062 -5.805 1 98.25 87 GLY A N 1
ATOM 675 C CA . GLY A 1 87 ? 2.18 -10.133 -6.914 1 98.25 87 GLY A CA 1
ATOM 676 C C . GLY A 1 87 ? 3.492 -9.516 -7.352 1 98.25 87 GLY A C 1
ATOM 677 O O . GLY A 1 87 ? 3.707 -9.281 -8.547 1 98.25 87 GLY A O 1
ATOM 678 N N . GLN A 1 88 ? 4.355 -9.281 -6.438 1 98.44 88 GLN A N 1
ATOM 679 C CA . GLN A 1 88 ? 5.629 -8.648 -6.754 1 98.44 88 GLN A CA 1
ATOM 680 C C . GLN A 1 88 ? 6.578 -9.633 -7.434 1 98.44 88 GLN A C 1
ATOM 682 O O . GLN A 1 88 ? 7.402 -9.234 -8.266 1 98.44 88 GLN A O 1
ATOM 687 N N . ILE A 1 89 ? 6.461 -10.922 -7.172 1 97.62 89 ILE A N 1
ATOM 688 C CA . ILE A 1 89 ? 7.379 -11.906 -7.727 1 97.62 89 ILE A CA 1
ATOM 689 C C . ILE A 1 89 ? 7.07 -12.125 -9.203 1 97.62 89 ILE A C 1
ATOM 691 O O . ILE A 1 89 ? 7.879 -12.703 -9.938 1 97.62 89 ILE A O 1
ATOM 695 N N . GLU A 1 90 ? 5.895 -11.727 -9.617 1 97.69 90 GLU A N 1
ATOM 696 C CA . GLU A 1 90 ? 5.496 -12 -11 1 97.69 90 GLU A CA 1
ATOM 697 C C . GLU A 1 90 ? 6.398 -11.273 -11.984 1 97.69 90 GLU A C 1
ATOM 699 O O . GLU A 1 90 ? 6.477 -11.648 -13.156 1 97.69 90 GLU A O 1
ATOM 704 N N . ALA A 1 91 ? 7.109 -10.273 -11.539 1 98 91 ALA A N 1
ATOM 705 C CA . ALA A 1 91 ? 8.047 -9.555 -12.398 1 98 91 ALA A CA 1
ATOM 706 C C . ALA A 1 91 ? 9.234 -10.445 -12.773 1 98 91 ALA A C 1
ATOM 708 O O . ALA A 1 91 ? 9.984 -10.125 -13.703 1 98 91 ALA A O 1
ATOM 709 N N . PHE A 1 92 ? 9.445 -11.594 -12.07 1 97.75 92 PHE A N 1
ATOM 710 C CA . PHE A 1 92 ? 10.531 -12.523 -12.383 1 97.75 92 PHE A CA 1
ATOM 711 C C . PHE A 1 92 ? 10.125 -13.461 -13.516 1 97.75 92 PHE A C 1
ATOM 713 O O . PHE A 1 92 ? 10.953 -14.211 -14.031 1 97.75 92 PHE A O 1
ATOM 720 N N . ARG A 1 93 ? 8.836 -13.422 -13.938 1 96 93 ARG A N 1
ATOM 721 C CA . ARG A 1 93 ? 8.359 -14.258 -15.031 1 96 93 ARG A CA 1
ATOM 722 C C . ARG A 1 93 ? 8.953 -13.812 -16.359 1 96 93 ARG A C 1
ATOM 724 O O . ARG A 1 93 ? 9.414 -12.68 -16.5 1 96 93 ARG A O 1
ATOM 731 N N . LEU A 1 94 ? 8.953 -14.742 -17.312 1 93.75 94 LEU A N 1
ATOM 732 C CA . LEU A 1 94 ? 9.242 -14.5 -18.719 1 93.75 94 LEU A CA 1
ATOM 733 C C . LEU A 1 94 ? 10.727 -14.227 -18.922 1 93.75 94 LEU A C 1
ATOM 735 O O . LEU A 1 94 ? 11.125 -13.68 -19.953 1 93.75 94 LEU A O 1
ATOM 739 N N . SER A 1 95 ? 11.562 -14.547 -17.922 1 93.38 95 SER A N 1
ATOM 740 C CA . SER A 1 95 ? 13.008 -14.383 -18 1 93.38 95 SER A CA 1
ATOM 741 C C . SER A 1 95 ? 13.711 -15.727 -18.188 1 93.38 95 SER A C 1
ATOM 743 O O . SER A 1 95 ? 14.93 -15.812 -18.047 1 93.38 95 SER A O 1
ATOM 745 N N . ASN A 1 96 ? 12.953 -16.75 -18.406 1 90.75 96 ASN A N 1
ATOM 746 C CA . ASN A 1 96 ? 13.453 -18.109 -18.516 1 90.75 96 ASN A CA 1
ATOM 747 C C . ASN A 1 96 ? 14 -18.625 -17.188 1 90.75 96 ASN A C 1
ATOM 749 O O . ASN A 1 96 ? 14.922 -19.453 -17.172 1 90.75 96 ASN A O 1
ATOM 753 N N . GLY A 1 97 ? 13.477 -18.047 -16.156 1 93.06 97 GLY A N 1
ATOM 754 C CA . GLY A 1 97 ? 13.828 -18.516 -14.82 1 93.06 97 GLY A CA 1
ATOM 755 C C . GLY A 1 97 ? 13 -19.703 -14.359 1 93.06 97 GLY A C 1
ATOM 756 O O . GLY A 1 97 ? 12.148 -20.203 -15.102 1 93.06 97 GLY A O 1
ATOM 757 N N . PRO A 1 98 ? 13.242 -20.172 -13.133 1 93.62 98 PRO A N 1
ATOM 758 C CA . PRO A 1 98 ? 12.641 -21.406 -12.656 1 93.62 98 PRO A CA 1
ATOM 759 C C . PRO A 1 98 ? 11.125 -21.328 -12.531 1 93.62 98 PRO A C 1
ATOM 761 O O . PRO A 1 98 ? 10.438 -22.359 -12.586 1 93.62 98 PRO A O 1
ATOM 764 N N . ILE A 1 99 ? 10.578 -20.156 -12.406 1 94.62 99 ILE A N 1
ATOM 765 C CA . ILE A 1 99 ? 9.141 -20 -12.195 1 94.62 99 ILE A CA 1
ATOM 766 C C . ILE A 1 99 ? 8.383 -20.406 -13.461 1 94.62 99 ILE A C 1
ATOM 768 O O . ILE A 1 99 ? 7.262 -20.906 -13.391 1 94.62 99 ILE A O 1
ATOM 772 N N . ASP A 1 100 ? 9.062 -20.156 -14.664 1 88.75 100 ASP A N 1
ATOM 773 C CA . ASP A 1 100 ? 8.398 -20.375 -15.945 1 88.75 100 ASP A CA 1
ATOM 774 C C . ASP A 1 100 ? 9.109 -21.453 -16.766 1 88.75 100 ASP A C 1
ATOM 776 O O . ASP A 1 100 ? 8.555 -21.969 -17.734 1 88.75 100 ASP A O 1
ATOM 780 N N . ALA A 1 101 ? 10.32 -21.703 -16.5 1 74.5 101 ALA A N 1
ATOM 781 C CA . ALA A 1 101 ? 11.219 -22.375 -17.438 1 74.5 101 ALA A CA 1
ATOM 782 C C . ALA A 1 101 ? 10.719 -23.766 -17.781 1 74.5 101 ALA A C 1
ATOM 784 O O . ALA A 1 101 ? 10.461 -24.578 -16.891 1 74.5 101 ALA A O 1
ATOM 785 N N . GLU A 1 102 ? 10.602 -23.828 -19.094 1 63.97 102 GLU A N 1
ATOM 786 C CA . GLU A 1 102 ? 10.086 -25.078 -19.625 1 63.97 102 GLU A CA 1
ATOM 787 C C . GLU A 1 102 ? 11.211 -26.031 -19.984 1 63.97 102 GLU A C 1
ATOM 789 O O . GLU A 1 102 ? 10.992 -27.234 -20.141 1 63.97 102 GLU A O 1
ATOM 794 N N . GLU A 1 103 ? 12.375 -25.406 -20.141 1 63.94 103 GLU A N 1
ATOM 795 C CA . GLU A 1 103 ? 13.516 -26.266 -20.438 1 63.94 103 GLU A CA 1
ATOM 796 C C . GLU A 1 103 ? 14.688 -25.969 -19.5 1 63.94 103 GLU A C 1
ATOM 798 O O . GLU A 1 103 ? 14.797 -24.859 -18.969 1 63.94 103 GLU A O 1
ATOM 803 N N . GLY A 1 104 ? 15.516 -26.922 -19.312 1 68.25 104 GLY A N 1
ATOM 804 C CA . GLY A 1 104 ? 16.688 -26.812 -18.469 1 68.25 104 GLY A CA 1
ATOM 805 C C . GLY A 1 104 ? 16.375 -26.844 -16.984 1 68.25 104 GLY A C 1
ATOM 806 O O . GLY A 1 104 ? 16.203 -27.906 -16.391 1 68.25 104 GLY A O 1
ATOM 807 N N . TRP A 1 105 ? 16 -25.812 -16.516 1 65.31 105 TRP A N 1
ATOM 808 C CA . TRP A 1 105 ? 15.844 -25.688 -15.062 1 65.31 105 TRP A CA 1
ATOM 809 C C . TRP A 1 105 ? 14.438 -26.078 -14.633 1 65.31 105 TRP A C 1
ATOM 811 O O . TRP A 1 105 ? 14.156 -26.203 -13.438 1 65.31 105 TRP A O 1
ATOM 821 N N . HIS A 1 106 ? 13.523 -26.406 -15.641 1 56.41 106 HIS A N 1
ATOM 822 C CA . HIS A 1 106 ? 12.164 -26.797 -15.297 1 56.41 106 HIS A CA 1
ATOM 823 C C . HIS A 1 106 ? 12.148 -28.125 -14.555 1 56.41 106 HIS A C 1
ATOM 825 O O . HIS A 1 106 ? 11.375 -28.312 -13.609 1 56.41 106 HIS A O 1
ATOM 831 N N . THR A 1 107 ? 13 -28.859 -15.07 1 64.44 107 THR A N 1
ATOM 832 C CA . THR A 1 107 ? 12.938 -30.203 -14.508 1 64.44 107 THR A CA 1
ATOM 833 C C . THR A 1 107 ? 13.367 -30.203 -13.047 1 64.44 107 THR A C 1
ATOM 835 O O . THR A 1 107 ? 13 -31.094 -12.281 1 64.44 107 THR A O 1
ATOM 838 N N . SER A 1 108 ? 13.82 -29.016 -12.75 1 74.38 108 SER A N 1
ATOM 839 C CA . SER A 1 108 ? 14.375 -29.062 -11.398 1 74.38 108 SER A CA 1
ATOM 840 C C . SER A 1 108 ? 13.43 -28.438 -10.383 1 74.38 108 SER A C 1
ATOM 842 O O . SER A 1 108 ? 13.414 -28.812 -9.219 1 74.38 108 SER A O 1
ATOM 844 N N . TYR A 1 109 ? 12.547 -27.562 -10.961 1 88 109 TYR A N 1
ATOM 845 C CA . TYR A 1 109 ? 11.781 -26.828 -9.961 1 88 109 TYR A CA 1
ATOM 846 C C . TYR A 1 109 ? 10.297 -26.812 -10.312 1 88 109 TYR A C 1
ATOM 848 O O . TYR A 1 109 ? 9.492 -26.219 -9.594 1 88 109 TYR A O 1
ATOM 856 N N . GLY A 1 110 ? 9.891 -27.406 -11.453 1 85.75 110 GLY A N 1
ATOM 857 C CA . GLY A 1 110 ? 8.5 -27.703 -11.766 1 85.75 110 GLY A CA 1
ATOM 858 C C . GLY A 1 110 ? 7.82 -26.594 -12.555 1 85.75 110 GLY A C 1
ATOM 859 O O . GLY A 1 110 ? 6.684 -26.766 -13.008 1 85.75 110 GLY A O 1
ATOM 860 N N . ALA A 1 111 ? 8.477 -25.406 -12.75 1 88.19 111 ALA A N 1
ATOM 861 C CA . ALA A 1 111 ? 7.852 -24.266 -13.438 1 88.19 111 ALA A CA 1
ATOM 862 C C . ALA A 1 111 ? 6.43 -24.047 -12.922 1 88.19 111 ALA A C 1
ATOM 864 O O . ALA A 1 111 ? 5.473 -24.078 -13.703 1 88.19 111 ALA A O 1
ATOM 865 N N . PRO A 1 112 ? 6.27 -23.656 -11.719 1 92.94 112 PRO A N 1
ATOM 866 C CA . PRO A 1 112 ? 4.973 -23.781 -11.047 1 92.94 112 PRO A CA 1
ATOM 867 C C . PRO A 1 112 ? 4.059 -22.594 -11.297 1 92.94 112 PRO A C 1
ATOM 869 O O . PRO A 1 112 ? 2.982 -22.5 -10.703 1 92.94 112 PRO A O 1
ATOM 872 N N . GLU A 1 113 ? 4.383 -21.703 -12.164 1 93.69 113 GLU A N 1
ATOM 873 C CA . GLU A 1 113 ? 3.58 -20.484 -12.352 1 93.69 113 GLU A CA 1
ATOM 874 C C . GLU A 1 113 ? 2.127 -20.844 -12.664 1 93.69 113 GLU A C 1
ATOM 876 O O . GLU A 1 113 ? 1.205 -20.25 -12.094 1 93.69 113 GLU A O 1
ATOM 881 N N . GLY A 1 114 ? 1.873 -21.766 -13.602 1 92.38 114 GLY A N 1
ATOM 882 C CA . GLY A 1 114 ? 0.519 -22.156 -13.945 1 92.38 114 GLY A CA 1
ATOM 883 C C . GLY A 1 114 ? -0.252 -22.734 -12.773 1 92.38 114 GLY A C 1
ATOM 884 O O . GLY A 1 114 ? -1.438 -22.438 -12.602 1 92.38 114 GLY A O 1
ATOM 885 N N . GLN A 1 115 ? 0.369 -23.5 -11.984 1 95 115 GLN A N 1
ATOM 886 C CA . GLN A 1 115 ? -0.262 -24.109 -10.82 1 95 115 GLN A CA 1
ATOM 887 C C . GLN A 1 115 ? -0.517 -23.078 -9.727 1 95 115 GLN A C 1
ATOM 889 O O . GLN A 1 115 ? -1.489 -23.203 -8.977 1 95 115 GLN A O 1
ATOM 894 N N . LEU A 1 116 ? 0.283 -22 -9.711 1 97.19 116 LEU A N 1
ATOM 895 C CA . LEU A 1 116 ? 0.215 -21 -8.648 1 97.19 116 LEU A CA 1
ATOM 896 C C . LEU A 1 116 ? -0.789 -19.906 -8.992 1 97.19 116 LEU A C 1
ATOM 898 O O . LEU A 1 116 ? -1.503 -19.422 -8.117 1 97.19 116 LEU A O 1
ATOM 902 N N . ASN A 1 117 ? -0.807 -19.609 -10.297 1 95.38 117 ASN A N 1
ATOM 903 C CA . ASN A 1 117 ? -1.426 -18.312 -10.547 1 95.38 117 ASN A CA 1
ATOM 904 C C . ASN A 1 117 ? -2.119 -18.281 -11.906 1 95.38 117 ASN A C 1
ATOM 906 O O . ASN A 1 117 ? -2.387 -17.203 -12.438 1 95.38 117 ASN A O 1
ATOM 910 N N . ALA A 1 118 ? -2.463 -19.391 -12.445 1 91.44 118 ALA A N 1
ATOM 911 C CA . ALA A 1 118 ? -3.188 -19.391 -13.711 1 91.44 118 ALA A CA 1
ATOM 912 C C . ALA A 1 118 ? -4.543 -18.703 -13.57 1 91.44 118 ALA A C 1
ATOM 914 O O . ALA A 1 118 ? -5.199 -18.828 -12.531 1 91.44 118 ALA A O 1
ATOM 915 N N . TRP A 1 119 ? -4.938 -18.016 -14.648 1 87.44 119 TRP A N 1
ATOM 916 C CA . TRP A 1 119 ? -6.184 -17.281 -14.773 1 87.44 119 TRP A CA 1
ATOM 917 C C . TRP A 1 119 ? -6.598 -17.156 -16.234 1 87.44 119 TRP A C 1
ATOM 919 O O . TRP A 1 119 ? -5.742 -17.125 -17.125 1 87.44 119 TRP A O 1
ATOM 929 N N . PRO A 1 120 ? -7.852 -17.078 -16.5 1 84.31 120 PRO A N 1
ATOM 930 C CA . PRO A 1 120 ? -9.055 -17.047 -15.672 1 84.31 120 PRO A CA 1
ATOM 931 C C . PRO A 1 120 ? -9.445 -18.438 -15.148 1 84.31 120 PRO A C 1
ATOM 933 O O . PRO A 1 120 ? -9.164 -19.438 -15.805 1 84.31 120 PRO A O 1
ATOM 936 N N . LEU A 1 121 ? -10.062 -18.375 -14.07 1 86.81 121 LEU A N 1
ATOM 937 C CA . LEU A 1 121 ? -10.57 -19.578 -13.422 1 86.81 121 LEU A CA 1
ATOM 938 C C . LEU A 1 121 ? -11.961 -19.922 -13.93 1 86.81 121 LEU A C 1
ATOM 940 O O . LEU A 1 121 ? -12.797 -19.031 -14.125 1 86.81 121 LEU A O 1
ATOM 944 N N . ASP A 1 122 ? -12.164 -21.219 -14.266 1 85.31 122 ASP A N 1
ATOM 945 C CA . ASP A 1 122 ? -13.547 -21.656 -14.422 1 85.31 122 ASP A CA 1
ATOM 946 C C . ASP A 1 122 ? -14.148 -22.062 -13.086 1 85.31 122 ASP A C 1
ATOM 948 O O . ASP A 1 122 ? -14.016 -23.219 -12.656 1 85.31 122 ASP A O 1
ATOM 952 N N . GLU A 1 123 ? -14.844 -21.234 -12.5 1 89.88 123 GLU A N 1
ATOM 953 C CA . GLU A 1 123 ? -15.336 -21.438 -11.148 1 89.88 123 GLU A CA 1
ATOM 954 C C . GLU A 1 123 ? -16.391 -22.547 -11.102 1 89.88 123 GLU A C 1
ATOM 956 O O . GLU A 1 123 ? -16.531 -23.234 -10.094 1 89.88 123 GLU A O 1
ATOM 961 N N . ASN A 1 124 ? -17.109 -22.734 -12.227 1 90.31 124 ASN A N 1
ATOM 962 C CA . ASN A 1 124 ? -18.125 -23.797 -12.281 1 90.31 124 ASN A CA 1
ATOM 963 C C . ASN A 1 124 ? -17.484 -25.172 -12.195 1 90.31 124 ASN A C 1
ATOM 965 O O . ASN A 1 124 ? -18.141 -26.141 -11.82 1 90.31 124 ASN A O 1
ATOM 969 N N . MET A 1 125 ? -16.328 -25.234 -12.594 1 93.81 125 MET A N 1
ATOM 970 C CA . MET A 1 125 ? -15.602 -26.5 -12.555 1 93.81 125 MET A CA 1
ATOM 971 C C . MET A 1 125 ? -15.219 -26.859 -11.125 1 93.81 125 MET A C 1
ATOM 973 O O . MET A 1 125 ? -15.117 -28.031 -10.781 1 93.81 125 MET A O 1
ATOM 977 N N . ILE A 1 126 ? -15.109 -25.906 -10.25 1 96.88 126 ILE A N 1
ATOM 978 C CA . ILE A 1 126 ? -14.609 -26.094 -8.898 1 96.88 126 ILE A CA 1
ATOM 979 C C . ILE A 1 126 ? -15.773 -26.328 -7.938 1 96.88 126 ILE A C 1
ATOM 981 O O . ILE A 1 126 ? -15.812 -27.328 -7.219 1 96.88 126 ILE A O 1
ATOM 985 N N . ASP A 1 127 ? -16.703 -25.438 -7.965 1 97.44 127 ASP A N 1
ATOM 986 C CA . ASP A 1 127 ? -17.875 -25.469 -7.082 1 97.44 127 ASP A CA 1
ATOM 987 C C . ASP A 1 127 ? -19.094 -24.844 -7.75 1 97.44 127 ASP A C 1
ATOM 989 O O . ASP A 1 127 ? -19.016 -24.391 -8.898 1 97.44 127 ASP A O 1
ATOM 993 N N . TYR A 1 128 ? -20.172 -24.812 -7.02 1 95.81 128 TYR A N 1
ATOM 994 C CA . TYR A 1 128 ? -21.406 -24.297 -7.609 1 95.81 128 TYR A CA 1
ATOM 995 C C . TYR A 1 128 ? -21.297 -22.812 -7.895 1 95.81 128 TYR A C 1
ATOM 997 O O . TYR A 1 128 ? -20.578 -22.094 -7.199 1 95.81 128 TYR A O 1
ATOM 1005 N N . THR A 1 129 ? -21.922 -22.328 -8.914 1 92.44 129 THR A N 1
ATOM 1006 C CA . THR A 1 129 ? -22.266 -20.953 -9.203 1 92.44 129 THR A CA 1
ATOM 1007 C C . THR A 1 129 ? -23.766 -20.797 -9.391 1 92.44 129 THR A C 1
ATOM 1009 O O . THR A 1 129 ? -24.484 -21.781 -9.5 1 92.44 129 THR A O 1
ATOM 1012 N N . THR A 1 130 ? -24.203 -19.609 -9.219 1 89.19 130 THR A N 1
ATOM 1013 C CA . THR A 1 130 ? -25.609 -19.359 -9.469 1 89.19 130 THR A CA 1
ATOM 1014 C C . THR A 1 130 ? -25.844 -19 -10.938 1 89.19 130 THR A C 1
ATOM 1016 O O . THR A 1 130 ? -25.25 -18.062 -11.461 1 89.19 130 THR A O 1
ATOM 1019 N N . ASN A 1 131 ? -26.672 -19.766 -11.586 1 84.19 131 ASN A N 1
ATOM 1020 C CA . ASN A 1 131 ? -26.938 -19.516 -13 1 84.19 131 ASN A CA 1
ATOM 1021 C C . ASN A 1 131 ? -27.969 -18.406 -13.188 1 84.19 131 ASN A C 1
ATOM 1023 O O . ASN A 1 131 ? -28.438 -17.828 -12.211 1 84.19 131 ASN A O 1
ATOM 1027 N N . ALA A 1 132 ? -28.312 -18.109 -14.375 1 78.06 132 ALA A N 1
ATOM 1028 C CA . ALA A 1 132 ? -29.203 -17 -14.727 1 78.06 132 ALA A CA 1
ATOM 1029 C C . ALA A 1 132 ? -30.594 -17.188 -14.117 1 78.06 132 ALA A C 1
ATOM 1031 O O . ALA A 1 132 ? -31.312 -16.219 -13.914 1 78.06 132 ALA A O 1
ATOM 1032 N N . LYS A 1 133 ? -30.953 -18.406 -13.797 1 83.44 133 LYS A N 1
ATOM 1033 C CA . LYS A 1 133 ? -32.281 -18.703 -13.258 1 83.44 133 LYS A CA 1
ATOM 1034 C C . LYS A 1 133 ? -32.25 -18.734 -11.727 1 83.44 133 LYS A C 1
ATOM 1036 O O . LYS A 1 133 ? -33.219 -19.109 -11.094 1 83.44 133 LYS A O 1
ATOM 1041 N N . GLY A 1 134 ? -31.062 -18.453 -11.203 1 83.94 134 GLY A N 1
ATOM 1042 C CA . GLY A 1 134 ? -30.938 -18.406 -9.758 1 83.94 134 GLY A CA 1
ATOM 1043 C C . GLY A 1 134 ? -30.688 -19.781 -9.148 1 83.94 134 GLY A C 1
ATOM 1044 O O . GLY A 1 134 ? -30.797 -19.953 -7.93 1 83.94 134 GLY A O 1
ATOM 1045 N N . LYS A 1 135 ? -30.375 -20.75 -9.984 1 89.06 135 LYS A N 1
ATOM 1046 C CA . LYS A 1 135 ? -30.141 -22.094 -9.5 1 89.06 135 LYS A CA 1
ATOM 1047 C C . LYS A 1 135 ? -28.641 -22.391 -9.391 1 89.06 135 LYS A C 1
ATOM 1049 O O . LYS A 1 135 ? -27.844 -21.906 -10.203 1 89.06 135 LYS A O 1
ATOM 1054 N N . LYS A 1 136 ? -28.344 -23.297 -8.414 1 92.62 136 LYS A N 1
ATOM 1055 C CA . LYS A 1 136 ? -26.953 -23.719 -8.25 1 92.62 136 LYS A CA 1
ATOM 1056 C C . LYS A 1 136 ? -26.562 -24.734 -9.312 1 92.62 136 LYS A C 1
ATOM 1058 O O . LYS A 1 136 ? -27.297 -25.688 -9.586 1 92.62 136 LYS A O 1
ATOM 1063 N N . THR A 1 137 ? -25.438 -24.516 -9.938 1 93.12 137 THR A N 1
ATOM 1064 C CA . THR A 1 137 ? -24.906 -25.469 -10.906 1 93.12 137 THR A CA 1
ATOM 1065 C C . THR A 1 137 ? -24.344 -26.703 -10.203 1 93.12 137 THR A C 1
ATOM 1067 O O . THR A 1 137 ? -24.125 -26.688 -8.992 1 93.12 137 THR A O 1
ATOM 1070 N N . THR A 1 138 ? -24.234 -27.828 -10.992 1 93.88 138 THR A N 1
ATOM 1071 C CA . THR A 1 138 ? -23.734 -29.094 -10.453 1 93.88 138 THR A CA 1
ATOM 1072 C C . THR A 1 138 ? -22.719 -29.719 -11.398 1 93.88 138 THR A C 1
ATOM 1074 O O . THR A 1 138 ? -22.438 -29.188 -12.477 1 93.88 138 THR A O 1
ATOM 1077 N N . GLY A 1 139 ? -22.047 -30.828 -10.945 1 93.38 139 GLY A N 1
ATOM 1078 C CA . GLY A 1 139 ? -21.125 -31.547 -11.797 1 93.38 139 GLY A CA 1
ATOM 1079 C C . GLY A 1 139 ? -19.719 -30.984 -11.75 1 93.38 139 GLY A C 1
ATOM 1080 O O . GLY A 1 139 ? -19.016 -30.969 -12.766 1 93.38 139 GLY A O 1
ATOM 1081 N N . ASN A 1 140 ? -19.328 -30.469 -10.617 1 96.19 140 ASN A N 1
ATOM 1082 C CA . ASN A 1 140 ? -18 -29.875 -10.414 1 96.19 140 ASN A CA 1
ATOM 1083 C C . ASN A 1 140 ? -17.125 -30.766 -9.531 1 96.19 140 ASN A C 1
ATOM 1085 O O . ASN A 1 140 ? -17.547 -31.828 -9.109 1 96.19 140 ASN A O 1
ATOM 1089 N N . ILE A 1 141 ? -15.953 -30.375 -9.273 1 97.56 141 ILE A N 1
ATOM 1090 C CA . ILE A 1 141 ? -14.977 -31.141 -8.516 1 97.56 141 ILE A CA 1
ATOM 1091 C C . ILE A 1 141 ? -15.508 -31.422 -7.109 1 97.56 141 ILE A C 1
ATOM 1093 O O . ILE A 1 141 ? -15.391 -32.531 -6.602 1 97.56 141 ILE A O 1
ATOM 1097 N N . ILE A 1 142 ? -16.125 -30.469 -6.469 1 97.94 142 ILE A N 1
ATOM 1098 C CA . ILE A 1 142 ? -16.531 -30.531 -5.07 1 97.94 142 ILE A CA 1
ATOM 1099 C C . ILE A 1 142 ? -17.75 -31.422 -4.934 1 97.94 142 ILE A C 1
ATOM 1101 O O . ILE A 1 142 ? -17.859 -32.219 -3.986 1 97.94 142 ILE A O 1
ATOM 1105 N N . ASP A 1 143 ? -18.672 -31.406 -5.898 1 96.56 143 ASP A N 1
ATOM 1106 C CA . ASP A 1 143 ? -19.906 -32.156 -5.684 1 96.56 143 ASP A CA 1
ATOM 1107 C C . ASP A 1 143 ? -19.859 -33.531 -6.359 1 96.56 143 ASP A C 1
ATOM 1109 O O . ASP A 1 143 ? -20.828 -34.281 -6.297 1 96.56 143 ASP A O 1
ATOM 1113 N N . THR A 1 144 ? -18.75 -33.844 -7.016 1 96 144 THR A N 1
ATOM 1114 C CA . THR A 1 144 ? -18.578 -35.156 -7.633 1 96 144 THR A CA 1
ATOM 1115 C C . THR A 1 144 ? -17.875 -36.125 -6.684 1 96 144 THR A C 1
ATOM 1117 O O . THR A 1 144 ? -16.844 -35.781 -6.102 1 96 144 THR A O 1
ATOM 1120 N N . LYS A 1 145 ? -18.5 -37.344 -6.602 1 91.06 145 LYS A N 1
ATOM 1121 C CA . LYS A 1 145 ? -17.875 -38.406 -5.82 1 91.06 145 LYS A CA 1
ATOM 1122 C C . LYS A 1 145 ? -17.359 -39.531 -6.723 1 91.06 145 LYS A C 1
ATOM 1124 O O . LYS A 1 145 ? -18.156 -40.219 -7.395 1 91.06 145 LYS A O 1
ATOM 1129 N N . GLY A 1 146 ? -16.125 -39.656 -6.938 1 94.56 146 GLY A N 1
ATOM 1130 C CA . GLY A 1 146 ? -15.539 -40.656 -7.797 1 94.56 146 GLY A CA 1
ATOM 1131 C C . GLY A 1 146 ? -14.742 -40.094 -8.953 1 94.56 146 GLY A C 1
ATOM 1132 O O . GLY A 1 146 ? -14.016 -39.125 -8.773 1 94.56 146 GLY A O 1
ATOM 1133 N N . MET A 1 147 ? -14.922 -40.75 -10.125 1 96.44 147 MET A N 1
ATOM 1134 C CA . MET A 1 147 ? -14.141 -40.344 -11.289 1 96.44 147 MET A CA 1
ATOM 1135 C C . MET A 1 147 ? -14.734 -39.094 -11.945 1 96.44 147 MET A C 1
ATOM 1137 O O . MET A 1 147 ? -15.945 -39.031 -12.164 1 96.44 147 MET A O 1
ATOM 1141 N N . LEU A 1 148 ? -13.891 -38.125 -12.289 1 95.94 148 LEU A N 1
ATOM 1142 C CA . LEU A 1 148 ? -14.305 -36.875 -12.906 1 95.94 148 LEU A CA 1
ATOM 1143 C C . LEU A 1 148 ? -13.508 -36.625 -14.18 1 95.94 148 LEU A C 1
ATOM 1145 O O . LEU A 1 148 ? -12.281 -36.75 -14.195 1 95.94 148 LEU A O 1
ATOM 1149 N N . ASN A 1 149 ? -14.188 -36.312 -15.195 1 93.88 149 ASN A N 1
ATOM 1150 C CA . ASN A 1 149 ? -13.617 -35.844 -16.453 1 93.88 149 ASN A CA 1
ATOM 1151 C C . ASN A 1 149 ? -14.016 -34.406 -16.75 1 93.88 149 ASN A C 1
ATOM 1153 O O . ASN A 1 149 ? -15.195 -34.094 -16.938 1 93.88 149 ASN A O 1
ATOM 1157 N N . LEU A 1 150 ? -13.07 -33.469 -16.797 1 90.81 150 LEU A N 1
ATOM 1158 C CA . LEU A 1 150 ? -13.344 -32.062 -16.875 1 90.81 150 LEU A CA 1
ATOM 1159 C C . LEU A 1 150 ? -13.609 -31.625 -18.312 1 90.81 150 LEU A C 1
ATOM 1161 O O . LEU A 1 150 ? -14.031 -30.5 -18.562 1 90.81 150 LEU A O 1
ATOM 1165 N N . GLY A 1 151 ? -13.43 -32.5 -19.266 1 88.44 151 GLY A N 1
ATOM 1166 C CA . GLY A 1 151 ? -13.609 -32.125 -20.656 1 88.44 151 GLY A CA 1
ATOM 1167 C C . GLY A 1 151 ? -12.406 -31.438 -21.266 1 88.44 151 GLY A C 1
ATOM 1168 O O . GLY A 1 151 ? -11.367 -31.312 -20.609 1 88.44 151 GLY A O 1
ATOM 1169 N N . GLY A 1 152 ? -12.508 -30.984 -22.5 1 90.5 152 GLY A N 1
ATOM 1170 C CA . GLY A 1 152 ? -11.414 -30.359 -23.219 1 90.5 152 GLY A CA 1
ATOM 1171 C C . GLY A 1 152 ? -10.695 -31.312 -24.156 1 90.5 152 GLY A C 1
ATOM 1172 O O . GLY A 1 152 ? -11.312 -32.219 -24.734 1 90.5 152 GLY A O 1
ATOM 1173 N N . GLU A 1 153 ? -9.5 -30.969 -24.312 1 91.06 153 GLU A N 1
ATOM 1174 C CA . GLU A 1 153 ? -8.711 -31.766 -25.266 1 91.06 153 GLU A CA 1
ATOM 1175 C C . GLU A 1 153 ? -8.023 -32.938 -24.562 1 91.06 153 GLU A C 1
ATOM 1177 O O . GLU A 1 153 ? -7.109 -32.719 -23.766 1 91.06 153 GLU A O 1
ATOM 1182 N N . ASN A 1 154 ? -8.398 -34.125 -24.828 1 91.19 154 ASN A N 1
ATOM 1183 C CA . ASN A 1 154 ? -7.832 -35.375 -24.328 1 91.19 154 ASN A CA 1
ATOM 1184 C C . ASN A 1 154 ? -7.668 -35.344 -22.812 1 91.19 154 ASN A C 1
ATOM 1186 O O . ASN A 1 154 ? -6.582 -35.625 -22.297 1 91.19 154 ASN A O 1
ATOM 1190 N N . PRO A 1 155 ? -8.742 -35.062 -22.141 1 92.94 155 PRO A N 1
ATOM 1191 C CA . PRO A 1 155 ? -8.648 -35.031 -20.672 1 92.94 155 PRO A CA 1
ATOM 1192 C C . PRO A 1 155 ? -8.5 -36.438 -20.062 1 92.94 155 PRO A C 1
ATOM 1194 O O . PRO A 1 155 ? -9.008 -37.406 -20.625 1 92.94 155 PRO A O 1
ATOM 1197 N N . LEU A 1 156 ? -7.809 -36.5 -18.969 1 95.06 156 LEU A N 1
ATOM 1198 C CA . LEU A 1 156 ? -7.754 -37.719 -18.172 1 95.06 156 LEU A CA 1
ATOM 1199 C C . LEU A 1 156 ? -8.828 -37.688 -17.094 1 95.06 156 LEU A C 1
ATOM 1201 O O . LEU A 1 156 ? -9.078 -36.656 -16.469 1 95.06 156 LEU A O 1
ATOM 1205 N N . ALA A 1 157 ? -9.391 -38.812 -16.953 1 96.38 157 ALA A N 1
ATOM 1206 C CA . ALA A 1 157 ? -10.305 -38.938 -15.828 1 96.38 157 ALA A CA 1
ATOM 1207 C C . ALA A 1 157 ? -9.547 -39.125 -14.516 1 96.38 157 ALA A C 1
ATOM 1209 O O . ALA A 1 157 ? -8.633 -39.938 -14.422 1 96.38 157 ALA A O 1
ATOM 1210 N N . ILE A 1 158 ? -9.898 -38.312 -13.523 1 97.25 158 ILE A N 1
ATOM 1211 C CA . ILE A 1 158 ? -9.211 -38.312 -12.234 1 97.25 158 ILE A CA 1
ATOM 1212 C C . ILE A 1 158 ? -10.188 -38.688 -11.125 1 97.25 158 ILE A C 1
ATOM 1214 O O . ILE A 1 158 ? -11.328 -38.219 -11.102 1 97.25 158 ILE A O 1
ATOM 1218 N N . ASP A 1 159 ? -9.836 -39.562 -10.227 1 97.88 159 ASP A N 1
ATOM 1219 C CA . ASP A 1 159 ? -10.641 -39.906 -9.055 1 97.88 159 ASP A CA 1
ATOM 1220 C C . ASP A 1 159 ? -10.594 -38.781 -8.023 1 97.88 159 ASP A C 1
ATOM 1222 O O . ASP A 1 159 ? -9.555 -38.531 -7.406 1 97.88 159 ASP A O 1
ATOM 1226 N N . VAL A 1 160 ? -11.734 -38.156 -7.773 1 97.94 160 VAL A N 1
ATOM 1227 C CA . VAL A 1 160 ? -11.781 -37.031 -6.875 1 97.94 160 VAL A CA 1
ATOM 1228 C C . VAL A 1 160 ? -12.5 -37.406 -5.582 1 97.94 160 VAL A C 1
ATOM 1230 O O . VAL A 1 160 ? -13.039 -36.531 -4.891 1 97.94 160 VAL A O 1
ATOM 1233 N N . SER A 1 161 ? -12.578 -38.656 -5.23 1 97.06 161 SER A N 1
ATOM 1234 C CA . SER A 1 161 ? -13.242 -39.125 -4.012 1 97.06 161 SER A CA 1
ATOM 1235 C C . SER A 1 161 ? -12.648 -38.438 -2.779 1 97.06 161 SER A C 1
ATOM 1237 O O . SER A 1 161 ? -13.367 -38.156 -1.819 1 97.06 161 SER A O 1
ATOM 1239 N N . THR A 1 162 ? -11.383 -38.281 -2.828 1 97.25 162 THR A N 1
ATOM 1240 C CA . THR A 1 162 ? -10.68 -37.5 -1.828 1 97.25 162 THR A CA 1
ATOM 1241 C C . THR A 1 162 ? -9.875 -36.375 -2.49 1 97.25 162 THR A C 1
ATOM 1243 O O . THR A 1 162 ? -9.102 -36.625 -3.42 1 97.25 162 THR A O 1
ATOM 1246 N N . ILE A 1 163 ? -10.125 -35.188 -2.061 1 98.25 163 ILE A N 1
ATOM 1247 C CA . ILE A 1 163 ? -9.43 -34.062 -2.639 1 98.25 163 ILE A CA 1
ATOM 1248 C C . ILE A 1 163 ? -8.102 -33.844 -1.92 1 98.25 163 ILE A C 1
ATOM 1250 O O . ILE A 1 163 ? -8.07 -33.5 -0.739 1 98.25 163 ILE A O 1
ATOM 1254 N N . THR A 1 164 ? -7.027 -34.094 -2.576 1 98.38 164 THR A N 1
ATOM 1255 C CA . THR A 1 164 ? -5.66 -33.969 -2.082 1 98.38 164 THR A CA 1
ATOM 1256 C C . THR A 1 164 ? -4.855 -33.031 -2.986 1 98.38 164 THR A C 1
ATOM 1258 O O . THR A 1 164 ? -5.293 -32.688 -4.09 1 98.38 164 THR A O 1
ATOM 1261 N N . PRO A 1 165 ? -3.719 -32.625 -2.479 1 98.31 165 PRO A N 1
ATOM 1262 C CA . PRO A 1 165 ? -2.877 -31.781 -3.334 1 98.31 165 PRO A CA 1
ATOM 1263 C C . PRO A 1 165 ? -2.545 -32.438 -4.668 1 98.31 165 PRO A C 1
ATOM 1265 O O . PRO A 1 165 ? -2.598 -31.797 -5.715 1 98.31 165 PRO A O 1
ATOM 1268 N N . SER A 1 166 ? -2.287 -33.75 -4.68 1 98.06 166 SER A N 1
ATOM 1269 C CA . SER A 1 166 ? -1.938 -34.469 -5.898 1 98.06 166 SER A CA 1
ATOM 1270 C C . SER A 1 166 ? -3.125 -34.562 -6.852 1 98.06 166 SER A C 1
ATOM 1272 O O . SER A 1 166 ? -2.955 -34.469 -8.07 1 98.06 166 SER A O 1
ATOM 1274 N N . VAL A 1 167 ? -4.293 -34.75 -6.312 1 97.94 167 VAL A N 1
ATOM 1275 C CA . VAL A 1 167 ? -5.504 -34.781 -7.125 1 97.94 167 VAL A CA 1
ATOM 1276 C C . VAL A 1 167 ? -5.723 -33.438 -7.801 1 97.94 167 VAL A C 1
ATOM 1278 O O . VAL A 1 167 ? -6.008 -33.375 -9 1 97.94 167 VAL A O 1
ATOM 1281 N N . LEU A 1 168 ? -5.555 -32.344 -7.031 1 98.12 168 LEU A N 1
ATOM 1282 C CA . LEU A 1 168 ? -5.738 -31.016 -7.594 1 98.12 168 LEU A CA 1
ATOM 1283 C C . LEU A 1 168 ? -4.691 -30.719 -8.656 1 98.12 168 LEU A C 1
ATOM 1285 O O . LEU A 1 168 ? -5 -30.125 -9.695 1 98.12 168 LEU A O 1
ATOM 1289 N N . ALA A 1 169 ? -3.451 -31.125 -8.375 1 96.88 169 ALA A N 1
ATOM 1290 C CA . ALA A 1 169 ? -2.385 -30.938 -9.359 1 96.88 169 ALA A CA 1
ATOM 1291 C C . ALA A 1 169 ? -2.693 -31.688 -10.656 1 96.88 169 ALA A C 1
ATOM 1293 O O . ALA A 1 169 ? -2.443 -31.188 -11.75 1 96.88 169 ALA A O 1
ATOM 1294 N N . ALA A 1 170 ? -3.279 -32.844 -10.516 1 96.38 170 ALA A N 1
ATOM 1295 C CA . ALA A 1 170 ? -3.617 -33.688 -11.68 1 96.38 170 ALA A CA 1
ATOM 1296 C C . ALA A 1 170 ? -4.766 -33.062 -12.469 1 96.38 170 ALA A C 1
ATOM 1298 O O . ALA A 1 170 ? -4.832 -33.188 -13.695 1 96.38 170 ALA A O 1
ATOM 1299 N N . LEU A 1 171 ? -5.633 -32.406 -11.797 1 96.38 171 LEU A N 1
ATOM 1300 C CA . LEU A 1 171 ? -6.797 -31.781 -12.422 1 96.38 171 LEU A CA 1
ATOM 1301 C C . LEU A 1 171 ? -6.414 -30.484 -13.109 1 96.38 171 LEU A C 1
ATOM 1303 O O . LEU A 1 171 ? -7.051 -30.078 -14.086 1 96.38 171 LEU A O 1
ATOM 1307 N N . ASN A 1 172 ? -5.406 -29.812 -12.602 1 95.12 172 ASN A N 1
ATOM 1308 C CA . ASN A 1 172 ? -5.043 -28.5 -13.102 1 95.12 172 ASN A CA 1
ATOM 1309 C C . ASN A 1 172 ? -4.586 -28.547 -14.555 1 95.12 172 ASN A C 1
ATOM 1311 O O . ASN A 1 172 ? -3.676 -29.312 -14.898 1 95.12 172 ASN A O 1
ATOM 1315 N N . GLU A 1 173 ? -5.258 -27.812 -15.383 1 91.75 173 GLU A N 1
ATOM 1316 C CA . GLU A 1 173 ? -5.004 -27.688 -16.812 1 91.75 173 GLU A CA 1
ATOM 1317 C C . GLU A 1 173 ? -5.18 -29.016 -17.531 1 91.75 173 GLU A C 1
ATOM 1319 O O . GLU A 1 173 ? -4.699 -29.188 -18.656 1 91.75 173 GLU A O 1
ATOM 1324 N N . ASN A 1 174 ? -5.785 -29.953 -16.781 1 93.56 174 ASN A N 1
ATOM 1325 C CA . ASN A 1 174 ? -6.172 -31.203 -17.422 1 93.56 174 ASN A CA 1
ATOM 1326 C C . ASN A 1 174 ? -7.234 -30.984 -18.5 1 93.56 174 ASN A C 1
ATOM 1328 O O . ASN A 1 174 ? -8.359 -30.594 -18.188 1 93.56 174 ASN A O 1
ATOM 1332 N N . GLY A 1 175 ? -6.914 -31.234 -19.734 1 92 175 GLY A N 1
ATOM 1333 C CA . GLY A 1 175 ? -7.824 -31 -20.844 1 92 175 GLY A CA 1
ATOM 1334 C C . GLY A 1 175 ? -7.652 -29.625 -21.469 1 92 175 GLY A C 1
ATOM 1335 O O . GLY A 1 175 ? -8.367 -29.266 -22.406 1 92 175 GLY A O 1
ATOM 1336 N N . GLY A 1 176 ? -6.812 -28.812 -20.844 1 89.31 176 GLY A N 1
ATOM 1337 C CA . GLY A 1 176 ? -6.543 -27.516 -21.438 1 89.31 176 GLY A CA 1
ATOM 1338 C C . GLY A 1 176 ? -6.242 -26.438 -20.406 1 89.31 176 GLY A C 1
ATOM 1339 O O . GLY A 1 176 ? -6.539 -26.609 -19.219 1 89.31 176 GLY A O 1
ATOM 1340 N N . ASP A 1 177 ? -5.797 -25.266 -20.875 1 84.94 177 ASP A N 1
ATOM 1341 C CA . ASP A 1 177 ? -5.285 -24.188 -20.031 1 84.94 177 ASP A CA 1
ATOM 1342 C C . ASP A 1 177 ? -6.418 -23.516 -19.25 1 84.94 177 ASP A C 1
ATOM 1344 O O . ASP A 1 177 ? -6.184 -22.922 -18.188 1 84.94 177 ASP A O 1
ATOM 1348 N N . ALA A 1 178 ? -7.574 -23.719 -19.688 1 82.75 178 ALA A N 1
ATOM 1349 C CA . ALA A 1 178 ? -8.711 -23.047 -19.062 1 82.75 178 ALA A CA 1
ATOM 1350 C C . ALA A 1 178 ? -9.18 -23.812 -17.828 1 82.75 178 ALA A C 1
ATOM 1352 O O . ALA A 1 178 ? -9.906 -23.266 -16.984 1 82.75 178 ALA A O 1
ATOM 1353 N N . ASN A 1 179 ? -8.758 -25.062 -17.734 1 92.81 179 ASN A N 1
ATOM 1354 C CA . ASN A 1 179 ? -9.156 -25.891 -16.609 1 92.81 179 ASN A CA 1
ATOM 1355 C C . ASN A 1 179 ? -8.227 -25.672 -15.406 1 92.81 179 ASN A C 1
ATOM 1357 O O . ASN A 1 179 ? -7.473 -26.578 -15.031 1 92.81 179 ASN A O 1
ATOM 1361 N N . VAL A 1 180 ? -8.383 -24.5 -14.828 1 94.44 180 VAL A N 1
ATOM 1362 C CA . VAL A 1 180 ? -7.559 -24.125 -13.688 1 94.44 180 VAL A CA 1
ATOM 1363 C C . VAL A 1 180 ? -8.203 -24.641 -12.398 1 94.44 180 VAL A C 1
ATOM 1365 O O . VAL A 1 180 ? -9.344 -24.297 -12.094 1 94.44 180 VAL A O 1
ATOM 1368 N N . ALA A 1 181 ? -7.438 -25.453 -11.633 1 96.81 181 ALA A N 1
ATOM 1369 C CA . ALA A 1 181 ? -8 -26.078 -10.438 1 96.81 181 ALA A CA 1
ATOM 1370 C C . ALA A 1 181 ? -7.191 -25.719 -9.195 1 96.81 181 ALA A C 1
ATOM 1372 O O . ALA A 1 181 ? -7.578 -26.047 -8.07 1 96.81 181 ALA A O 1
ATOM 1373 N N . THR A 1 182 ? -6.078 -25.016 -9.336 1 97.38 182 THR A N 1
ATOM 1374 C CA . THR A 1 182 ? -5.16 -24.75 -8.234 1 97.38 182 THR A CA 1
ATOM 1375 C C . THR A 1 182 ? -4.801 -23.281 -8.156 1 97.38 182 THR A C 1
ATOM 1377 O O . THR A 1 182 ? -5.23 -22.484 -8.992 1 97.38 182 THR A O 1
ATOM 1380 N N . GLY A 1 183 ? -4.09 -22.984 -7.066 1 98 183 GLY A N 1
ATOM 1381 C CA . GLY A 1 183 ? -3.465 -21.672 -6.988 1 98 183 GLY A CA 1
ATOM 1382 C C . GLY A 1 183 ? -4.273 -20.672 -6.184 1 98 183 GLY A C 1
ATOM 1383 O O . GLY A 1 183 ? -5.242 -21.047 -5.52 1 98 183 GLY A O 1
ATOM 1384 N N . TYR A 1 184 ? -3.826 -19.484 -6.23 1 98.44 184 TYR A N 1
ATOM 1385 C CA . TYR A 1 184 ? -4.379 -18.406 -5.418 1 98.44 184 TYR A CA 1
ATOM 1386 C C . TYR A 1 184 ? -5.836 -18.141 -5.785 1 98.44 184 TYR A C 1
ATOM 1388 O O . TYR A 1 184 ? -6.672 -17.906 -4.91 1 98.44 184 TYR A O 1
ATOM 1396 N N . HIS A 1 185 ? -6.148 -18.203 -7.051 1 96.88 185 HIS A N 1
ATOM 1397 C CA . HIS A 1 185 ? -7.484 -17.812 -7.473 1 96.88 185 HIS A CA 1
ATOM 1398 C C . HIS A 1 185 ? -8.508 -18.891 -7.129 1 96.88 185 HIS A C 1
ATOM 1400 O O . HIS A 1 185 ? -9.68 -18.578 -6.891 1 96.88 185 HIS A O 1
ATOM 1406 N N . ALA A 1 186 ? -8.078 -20.156 -7.094 1 97.94 186 ALA A N 1
ATOM 1407 C CA . ALA A 1 186 ? -8.984 -21.203 -6.621 1 97.94 186 ALA A CA 1
ATOM 1408 C C . ALA A 1 186 ? -9.375 -20.969 -5.164 1 97.94 186 ALA A C 1
ATOM 1410 O O . ALA A 1 186 ? -10.547 -21.094 -4.801 1 97.94 186 ALA A O 1
ATOM 1411 N N . ILE A 1 187 ? -8.391 -20.641 -4.336 1 98.75 187 ILE A N 1
ATOM 1412 C CA . ILE A 1 187 ? -8.656 -20.359 -2.93 1 98.75 187 ILE A CA 1
ATOM 1413 C C . ILE A 1 187 ? -9.523 -19.094 -2.812 1 98.75 187 ILE A C 1
ATOM 1415 O O . ILE A 1 187 ? -10.445 -19.047 -1.999 1 98.75 187 ILE A O 1
ATOM 1419 N N . GLU A 1 188 ? -9.227 -18.078 -3.639 1 98.06 188 GLU A N 1
ATOM 1420 C CA . GLU A 1 188 ? -10.031 -16.859 -3.68 1 98.06 188 GLU A CA 1
ATOM 1421 C C . GLU A 1 188 ? -11.508 -17.188 -3.895 1 98.06 188 GLU A C 1
ATOM 1423 O O . GLU A 1 188 ? -12.359 -16.734 -3.135 1 98.06 188 GLU A O 1
ATOM 1428 N N . PHE A 1 189 ? -11.789 -18.062 -4.863 1 97.19 189 PHE A N 1
ATOM 1429 C CA . PHE A 1 189 ? -13.156 -18.438 -5.199 1 97.19 189 PHE A CA 1
ATOM 1430 C C . PHE A 1 189 ? -13.82 -19.172 -4.043 1 97.19 189 PHE A C 1
ATOM 1432 O O . PHE A 1 189 ? -14.984 -18.922 -3.725 1 97.19 189 PHE A O 1
ATOM 1439 N N . LEU A 1 190 ? -13.086 -19.984 -3.475 1 98.62 190 LEU A N 1
ATOM 1440 C CA . LEU A 1 190 ? -13.672 -20.781 -2.404 1 98.62 190 LEU A CA 1
ATOM 1441 C C . LEU A 1 190 ? -13.961 -19.922 -1.178 1 98.62 190 LEU A C 1
ATOM 1443 O O . LEU A 1 190 ? -14.898 -20.188 -0.43 1 98.62 190 LEU A O 1
ATOM 1447 N N . LEU A 1 191 ? -13.188 -18.875 -0.968 1 98.62 191 LEU A N 1
ATOM 1448 C CA . LEU A 1 191 ? -13.375 -18.016 0.203 1 98.62 191 LEU A CA 1
ATOM 1449 C C . LEU A 1 191 ? -14.461 -16.984 -0.049 1 98.62 191 LEU A C 1
ATOM 1451 O O . LEU A 1 191 ? -15.289 -16.719 0.827 1 98.62 191 LEU A O 1
ATOM 1455 N N . TRP A 1 192 ? -14.5 -16.422 -1.251 1 97.56 192 TRP A N 1
ATOM 1456 C CA . TRP A 1 192 ? -15.422 -15.312 -1.514 1 97.56 192 TRP A CA 1
ATOM 1457 C C . TRP A 1 192 ? -16.656 -15.805 -2.268 1 97.56 192 TRP A C 1
ATOM 1459 O O . TRP A 1 192 ? -17.734 -15.227 -2.139 1 97.56 192 TRP A O 1
ATOM 1469 N N . GLY A 1 193 ? -16.516 -16.844 -3.088 1 95.62 193 GLY A N 1
ATOM 1470 C CA . GLY A 1 193 ? -17.609 -17.266 -3.957 1 95.62 193 GLY A CA 1
ATOM 1471 C C . GLY A 1 193 ? -17.766 -16.391 -5.188 1 95.62 193 GLY A C 1
ATOM 1472 O O . GLY A 1 193 ? -16.891 -15.578 -5.488 1 95.62 193 GLY A O 1
ATOM 1473 N N . GLN A 1 194 ? -18.766 -16.719 -5.906 1 91.5 194 GLN A N 1
ATOM 1474 C CA . GLN A 1 194 ? -19.078 -16.031 -7.152 1 91.5 194 GLN A CA 1
ATOM 1475 C C . GLN A 1 194 ? -19.422 -14.562 -6.902 1 91.5 194 GLN A C 1
ATOM 1477 O O . GLN A 1 194 ? -20.156 -14.242 -5.957 1 91.5 194 GLN A O 1
ATOM 1482 N N . ASP A 1 195 ? -18.828 -13.68 -7.613 1 86.12 195 ASP A N 1
ATOM 1483 C CA . ASP A 1 195 ? -19.188 -12.266 -7.57 1 86.12 195 ASP A CA 1
ATOM 1484 C C . ASP A 1 195 ? -19.938 -11.852 -8.828 1 86.12 195 ASP A C 1
ATOM 1486 O O . ASP A 1 195 ? -20.953 -11.148 -8.742 1 86.12 195 ASP A O 1
ATOM 1490 N N . GLN A 1 196 ? -19.594 -12.422 -9.891 1 70.81 196 GLN A N 1
ATOM 1491 C CA . GLN A 1 196 ? -20 -11.961 -11.211 1 70.81 196 GLN A CA 1
ATOM 1492 C C . GLN A 1 196 ? -21.328 -12.586 -11.633 1 70.81 196 GLN A C 1
ATOM 1494 O O . GLN A 1 196 ? -21.625 -13.727 -11.266 1 70.81 196 GLN A O 1
ATOM 1499 N N . ASP A 1 197 ? -22.016 -11.633 -12.352 1 68 197 ASP A N 1
ATOM 1500 C CA . ASP A 1 197 ? -23.156 -12.141 -13.117 1 68 197 ASP A CA 1
ATOM 1501 C C . ASP A 1 197 ? -22.734 -12.531 -14.531 1 68 197 ASP A C 1
ATOM 1503 O O . ASP A 1 197 ? -22.453 -11.664 -15.359 1 68 197 ASP A O 1
ATOM 1507 N N . TYR A 1 198 ? -22.625 -13.758 -14.797 1 61.84 198 TYR A N 1
ATOM 1508 C CA . TYR A 1 198 ? -22.141 -14.281 -16.062 1 61.84 198 TYR A CA 1
ATOM 1509 C C . TYR A 1 198 ? -23.078 -13.922 -17.203 1 61.84 198 TYR A C 1
ATOM 1511 O O . TYR A 1 198 ? -22.688 -13.945 -18.375 1 61.84 198 TYR A O 1
ATOM 1519 N N . THR A 1 199 ? -24.188 -13.688 -16.828 1 63.62 199 THR A N 1
ATOM 1520 C CA . THR A 1 199 ? -25.172 -13.383 -17.875 1 63.62 199 THR A CA 1
ATOM 1521 C C . THR A 1 199 ? -25.062 -11.922 -18.297 1 63.62 199 THR A C 1
ATOM 1523 O O . THR A 1 199 ? -25.391 -11.578 -19.438 1 63.62 199 THR A O 1
ATOM 1526 N N . ASN A 1 200 ? -24.688 -11.18 -17.406 1 67.5 200 ASN A N 1
ATOM 1527 C CA . ASN A 1 200 ? -24.562 -9.758 -17.703 1 67.5 200 ASN A CA 1
ATOM 1528 C C . ASN A 1 200 ? -23.609 -9.07 -16.719 1 67.5 200 ASN A C 1
ATOM 1530 O O . ASN A 1 200 ? -24.016 -8.719 -15.609 1 67.5 200 ASN A O 1
ATOM 1534 N N . PHE A 1 201 ? -22.453 -8.867 -17.219 1 65.06 201 PHE A N 1
ATOM 1535 C CA . PHE A 1 201 ? -21.406 -8.242 -16.406 1 65.06 201 PHE A CA 1
ATOM 1536 C C . PHE A 1 201 ? -21.875 -6.875 -15.906 1 65.06 201 PHE A C 1
ATOM 1538 O O . PHE A 1 201 ? -21.609 -6.508 -14.758 1 65.06 201 PHE A O 1
ATOM 1545 N N . MET A 1 202 ? -22.656 -6.227 -16.641 1 66.25 202 MET A N 1
ATOM 1546 C CA . MET A 1 202 ? -23.078 -4.871 -16.312 1 66.25 202 MET A CA 1
ATOM 1547 C C . MET A 1 202 ? -24.203 -4.887 -15.281 1 66.25 202 MET A C 1
ATOM 1549 O O . MET A 1 202 ? -24.359 -3.939 -14.508 1 66.25 202 MET A O 1
ATOM 1553 N N . LYS A 1 203 ? -24.875 -5.98 -15.219 1 71.19 203 LYS A N 1
ATOM 1554 C CA . LYS A 1 203 ? -26.047 -6.031 -14.352 1 71.19 203 LYS A CA 1
ATOM 1555 C C . LYS A 1 203 ? -25.656 -6.262 -12.898 1 71.19 203 LYS A C 1
ATOM 1557 O O . LYS A 1 203 ? -26.422 -5.953 -11.984 1 71.19 203 LYS A O 1
ATOM 1562 N N . ASP A 1 204 ? -24.438 -6.797 -12.625 1 76.81 204 ASP A N 1
ATOM 1563 C CA . ASP A 1 204 ? -24.016 -7.027 -11.25 1 76.81 204 ASP A CA 1
ATOM 1564 C C . ASP A 1 204 ? -25.125 -7.723 -10.453 1 76.81 204 ASP A C 1
ATOM 1566 O O . ASP A 1 204 ? -25.547 -7.23 -9.406 1 76.81 204 ASP A O 1
ATOM 1570 N N . GLY A 1 205 ? -25.594 -8.875 -10.898 1 76.12 205 GLY A N 1
ATOM 1571 C CA . GLY A 1 205 ? -26.812 -9.477 -10.422 1 76.12 205 GLY A CA 1
ATOM 1572 C C . GLY A 1 205 ? -26.594 -10.531 -9.352 1 76.12 205 GLY A C 1
ATOM 1573 O O . GLY A 1 205 ? -27.547 -11.055 -8.773 1 76.12 205 GLY A O 1
ATOM 1574 N N . VAL A 1 206 ? -25.328 -10.828 -9.062 1 84.88 206 VAL A N 1
ATOM 1575 C CA . VAL A 1 206 ? -25.047 -11.844 -8.047 1 84.88 206 VAL A CA 1
ATOM 1576 C C . VAL A 1 206 ? -24.766 -11.172 -6.703 1 84.88 206 VAL A C 1
ATOM 1578 O O . VAL A 1 206 ? -25.625 -11.172 -5.816 1 84.88 206 VAL A O 1
ATOM 1581 N N . THR A 1 207 ? -23.656 -10.523 -6.551 1 86.81 207 THR A N 1
ATOM 1582 C CA . THR A 1 207 ? -23.375 -9.664 -5.406 1 86.81 207 THR A CA 1
ATOM 1583 C C . THR A 1 207 ? -23.438 -8.195 -5.805 1 86.81 207 THR A C 1
ATOM 1585 O O . THR A 1 207 ? -22.547 -7.684 -6.477 1 86.81 207 THR A O 1
ATOM 1588 N N . ASN A 1 208 ? -24.5 -7.633 -5.512 1 85.56 208 ASN A N 1
ATOM 1589 C CA . ASN A 1 208 ? -24.797 -6.297 -6.016 1 85.56 208 ASN A CA 1
ATOM 1590 C C . ASN A 1 208 ? -24.156 -5.219 -5.141 1 85.56 208 ASN A C 1
ATOM 1592 O O . ASN A 1 208 ? -24.266 -5.262 -3.916 1 85.56 208 ASN A O 1
ATOM 1596 N N . GLY A 1 209 ? -23.438 -4.289 -5.934 1 88.94 209 GLY A N 1
ATOM 1597 C CA . GLY A 1 209 ? -22.891 -3.137 -5.23 1 88.94 209 GLY A CA 1
ATOM 1598 C C . GLY A 1 209 ? -21.469 -2.795 -5.648 1 88.94 209 GLY A C 1
ATOM 1599 O O . GLY A 1 209 ? -20.656 -3.689 -5.887 1 88.94 209 GLY A O 1
ATOM 1600 N N . ALA A 1 210 ? -21.156 -1.54 -5.656 1 90.25 210 ALA A N 1
ATOM 1601 C CA . ALA A 1 210 ? -19.891 -1.041 -6.156 1 90.25 210 ALA A CA 1
ATOM 1602 C C . ALA A 1 210 ? -18.734 -1.414 -5.215 1 90.25 210 ALA A C 1
ATOM 1604 O O . ALA A 1 210 ? -17.578 -1.403 -5.609 1 90.25 210 ALA A O 1
ATOM 1605 N N . LEU A 1 211 ? -19.109 -1.684 -3.928 1 91.81 211 LEU A N 1
ATOM 1606 C CA . LEU A 1 211 ? -18.094 -2.031 -2.945 1 91.81 211 LEU A CA 1
ATOM 1607 C C . LEU 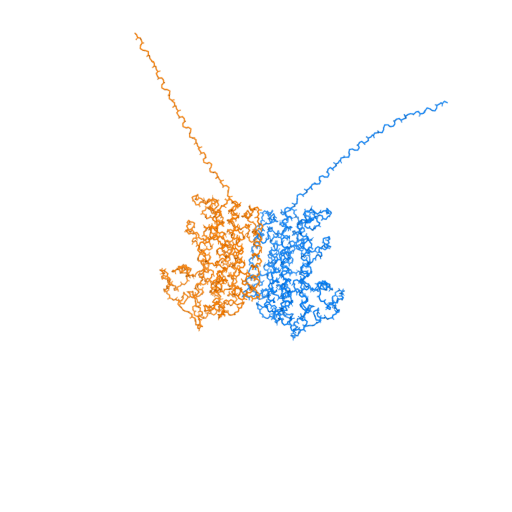A 1 211 ? -18.375 -3.4 -2.334 1 91.81 211 LEU A C 1
ATOM 1609 O O . LEU A 1 211 ? -18.062 -3.635 -1.161 1 91.81 211 LEU A O 1
ATOM 1613 N N . VAL A 1 212 ? -19 -4.289 -3.121 1 92.19 212 VAL A N 1
ATOM 1614 C CA . VAL A 1 212 ? -19.375 -5.609 -2.613 1 92.19 212 VAL A CA 1
ATOM 1615 C C . VAL A 1 212 ? -18.688 -6.691 -3.441 1 92.19 212 VAL A C 1
ATOM 1617 O O . VAL A 1 212 ? -18.891 -6.785 -4.652 1 92.19 212 VAL A O 1
ATOM 1620 N N . ALA A 1 213 ? -17.812 -7.469 -2.785 1 94.06 213 ALA A N 1
ATOM 1621 C CA . ALA A 1 213 ? -17.156 -8.617 -3.404 1 94.06 213 ALA A CA 1
ATOM 1622 C C . ALA A 1 213 ? -18 -9.875 -3.258 1 94.06 213 ALA A C 1
ATOM 1624 O O . ALA A 1 213 ? -19.188 -9.797 -2.924 1 94.06 213 ALA A O 1
ATOM 1625 N N . GLY A 1 214 ? -17.406 -11.031 -3.695 1 94.75 214 GLY A N 1
ATOM 1626 C CA . GLY A 1 214 ? -18.109 -12.281 -3.48 1 94.75 214 GLY A CA 1
ATOM 1627 C C . GLY A 1 214 ? -18.531 -12.492 -2.035 1 94.75 214 GLY A C 1
ATOM 1628 O O . GLY A 1 214 ? -17.797 -12.125 -1.114 1 94.75 214 GLY A O 1
ATOM 1629 N N . GLN A 1 215 ? -19.734 -13.094 -1.813 1 94.38 215 GLN A N 1
ATOM 1630 C CA . GLN A 1 215 ? -20.312 -13.211 -0.479 1 94.38 215 GLN A CA 1
ATOM 1631 C C . GLN A 1 215 ? -20.609 -14.664 -0.138 1 94.38 215 GLN A C 1
ATOM 1633 O O . GLN A 1 215 ? -21.719 -14.992 0.276 1 94.38 215 GLN A O 1
ATOM 1638 N N . ARG A 1 216 ? -19.625 -15.492 -0.275 1 96.62 216 ARG A N 1
ATOM 1639 C CA . ARG A 1 216 ? -19.844 -16.891 0.084 1 96.62 216 ARG A CA 1
ATOM 1640 C C . ARG A 1 216 ? -20.25 -17.016 1.547 1 96.62 216 ARG A C 1
ATOM 1642 O O . ARG A 1 216 ? -19.625 -16.422 2.428 1 96.62 216 ARG A O 1
ATOM 1649 N N . ALA A 1 217 ? -21.266 -17.844 1.828 1 96.69 217 ALA A N 1
ATOM 1650 C CA . ALA A 1 217 ? -21.812 -18 3.172 1 96.69 217 ALA A CA 1
ATOM 1651 C C . ALA A 1 217 ? -20.984 -18.984 3.998 1 96.69 217 ALA A C 1
ATOM 1653 O O . ALA A 1 217 ? -20.5 -19.984 3.477 1 96.69 217 ALA A O 1
ATOM 1654 N N . LEU A 1 218 ? -20.875 -18.688 5.25 1 98.19 218 LEU A N 1
ATOM 1655 C CA . LEU A 1 218 ? -20.203 -19.578 6.188 1 98.19 218 LEU A CA 1
ATOM 1656 C C . LEU A 1 218 ? -20.844 -20.969 6.152 1 98.19 218 LEU A C 1
ATOM 1658 O O . LEU A 1 218 ? -20.156 -21.969 6.371 1 98.19 218 LEU A O 1
ATOM 1662 N N . SER A 1 219 ? -22.141 -21.078 5.852 1 98.44 219 SER A N 1
ATOM 1663 C CA . SER A 1 219 ? -22.875 -22.344 5.852 1 98.44 219 SER A CA 1
ATOM 1664 C C . SER A 1 219 ? -22.297 -23.328 4.84 1 98.44 219 SER A C 1
ATOM 1666 O O . SER A 1 219 ? -22.453 -24.531 4.984 1 98.44 219 SER A O 1
ATOM 1668 N N . ASP A 1 220 ? -21.594 -22.828 3.834 1 98.38 220 ASP A N 1
ATOM 1669 C CA . ASP A 1 220 ? -20.938 -23.688 2.84 1 98.38 220 ASP A CA 1
ATOM 1670 C C . ASP A 1 220 ? -19.828 -24.516 3.471 1 98.38 220 ASP A C 1
ATOM 1672 O O . ASP A 1 220 ? -19.375 -25.5 2.883 1 98.38 220 ASP A O 1
ATOM 1676 N N . TYR A 1 221 ? -19.516 -24.141 4.695 1 98.75 221 TYR A N 1
ATOM 1677 C CA . TYR A 1 221 ? -18.438 -24.844 5.367 1 98.75 221 TYR A CA 1
ATOM 1678 C C . TYR A 1 221 ? -18.922 -25.484 6.664 1 98.75 221 TYR A C 1
ATOM 1680 O O . TYR A 1 221 ? -18.125 -26.031 7.43 1 98.75 221 TYR A O 1
ATOM 1688 N N . THR A 1 222 ? -20.156 -25.375 6.934 1 98.38 222 THR A N 1
ATOM 1689 C CA . THR A 1 222 ? -20.688 -25.938 8.164 1 98.38 222 THR A CA 1
ATOM 1690 C C . THR A 1 222 ? -21.828 -26.906 7.859 1 98.38 222 THR A C 1
ATOM 1692 O O . THR A 1 222 ? -21.594 -28.125 7.738 1 98.38 222 THR A O 1
ATOM 1695 N N . ILE A 1 223 ? -22.953 -26.469 7.34 1 97.75 223 ILE A N 1
ATOM 1696 C CA . ILE A 1 223 ? -24.156 -27.312 7.336 1 97.75 223 ILE A CA 1
ATOM 1697 C C . ILE A 1 223 ? -24.531 -27.672 5.902 1 97.75 223 ILE A C 1
ATOM 1699 O O . ILE A 1 223 ? -25.234 -28.656 5.668 1 97.75 223 ILE A O 1
ATOM 1703 N N . ASN A 1 224 ? -24.125 -26.922 4.914 1 97.25 224 ASN A N 1
ATOM 1704 C CA . ASN A 1 224 ? -24.516 -27.188 3.535 1 97.25 224 ASN A CA 1
ATOM 1705 C C . ASN A 1 224 ? -23.828 -28.438 2.988 1 97.25 224 ASN A C 1
ATOM 1707 O O . ASN A 1 224 ? -22.812 -28.875 3.527 1 97.25 224 ASN A O 1
ATOM 1711 N N . ALA A 1 225 ? -24.406 -28.906 1.965 1 96.19 225 ALA A N 1
ATOM 1712 C CA . ALA A 1 225 ? -23.828 -30.094 1.314 1 96.19 225 ALA A CA 1
ATOM 1713 C C . ALA A 1 225 ? -22.391 -29.828 0.869 1 96.19 225 ALA A C 1
ATOM 1715 O O . ALA A 1 225 ? -22.078 -28.734 0.409 1 96.19 225 ALA A O 1
ATOM 1716 N N . ASN A 1 226 ? -21.516 -30.859 1.007 1 97.44 226 ASN A N 1
ATOM 1717 C CA . ASN A 1 226 ? -20.141 -30.875 0.526 1 97.44 226 ASN A CA 1
ATOM 1718 C C . ASN A 1 226 ? -19.266 -29.906 1.311 1 97.44 226 ASN A C 1
ATOM 1720 O O . ASN A 1 226 ? -18.203 -29.5 0.832 1 97.44 226 ASN A O 1
ATOM 1724 N N . ALA A 1 227 ? -19.719 -29.516 2.443 1 98.19 227 ALA A N 1
ATOM 1725 C CA . ALA A 1 227 ? -18.938 -28.625 3.293 1 98.19 227 ALA A CA 1
ATOM 1726 C C . ALA A 1 227 ? -17.547 -29.203 3.539 1 98.19 227 ALA A C 1
ATOM 1728 O O . ALA A 1 227 ? -16.531 -28.5 3.414 1 98.19 227 ALA A O 1
ATOM 1729 N N . ASP A 1 228 ? -17.469 -30.469 3.824 1 98 228 ASP A N 1
ATOM 1730 C CA . ASP A 1 228 ? -16.203 -31.109 4.137 1 98 228 ASP A CA 1
ATOM 1731 C C . ASP A 1 228 ? -15.289 -31.141 2.91 1 98 228 ASP A C 1
ATOM 1733 O O . ASP A 1 228 ? -14.07 -31.016 3.031 1 98 228 ASP A O 1
ATOM 1737 N N . ARG A 1 229 ? -15.844 -31.344 1.793 1 98.5 229 ARG A N 1
ATOM 1738 C CA . ARG A 1 229 ? -15.055 -31.391 0.569 1 98.5 229 ARG A CA 1
ATOM 1739 C C . ARG A 1 229 ? -14.5 -30.016 0.217 1 98.5 229 ARG A C 1
ATOM 1741 O O . ARG A 1 229 ? -13.383 -29.906 -0.28 1 98.5 229 ARG A O 1
ATOM 1748 N N . ARG A 1 230 ? -15.281 -28.953 0.493 1 98.69 230 ARG A N 1
ATOM 1749 C CA . ARG A 1 230 ? -14.773 -27.594 0.327 1 98.69 230 ARG A CA 1
ATOM 1750 C C . ARG A 1 230 ? -13.586 -27.328 1.245 1 98.69 230 ARG A C 1
ATOM 1752 O O . ARG A 1 230 ? -12.594 -26.734 0.831 1 98.69 230 ARG A O 1
ATOM 1759 N N . LYS A 1 231 ? -13.727 -27.828 2.469 1 98.81 231 LYS A N 1
ATOM 1760 C CA . LYS A 1 231 ? -12.633 -27.688 3.424 1 98.81 231 LYS A CA 1
ATOM 1761 C C . LYS A 1 231 ? -11.391 -28.438 2.951 1 98.81 231 LYS A C 1
ATOM 1763 O O . LYS A 1 231 ? -10.273 -27.922 3.016 1 98.81 231 LYS A O 1
ATOM 1768 N N . GLN A 1 232 ? -11.594 -29.609 2.465 1 98.56 232 GLN A N 1
ATOM 1769 C CA . GLN A 1 232 ? -10.492 -30.406 1.924 1 98.56 232 GLN A CA 1
ATOM 1770 C C . GLN A 1 232 ? -9.805 -29.672 0.771 1 98.56 232 GLN A C 1
ATOM 1772 O O . GLN A 1 232 ? -8.578 -29.656 0.68 1 98.56 232 GLN A O 1
ATOM 1777 N N . TYR A 1 233 ? -10.617 -29.094 -0.094 1 98.81 233 TYR A N 1
ATOM 1778 C CA . TYR A 1 233 ? -10.109 -28.375 -1.259 1 98.81 233 TYR A CA 1
ATOM 1779 C C . TYR A 1 233 ? -9.227 -27.203 -0.836 1 98.81 233 TYR A C 1
ATOM 1781 O O . TYR A 1 233 ? -8.109 -27.062 -1.327 1 98.81 233 TYR A O 1
ATOM 1789 N N . LEU A 1 234 ? -9.711 -26.375 0.094 1 98.88 234 LEU A N 1
ATOM 1790 C CA . LEU A 1 234 ? -8.953 -25.234 0.59 1 98.88 234 LEU A CA 1
ATOM 1791 C C . LEU A 1 234 ? -7.594 -25.672 1.124 1 98.88 234 LEU A C 1
ATOM 1793 O O . LEU A 1 234 ? -6.566 -25.094 0.76 1 98.88 234 LEU A O 1
ATOM 1797 N N . ASN A 1 235 ? -7.613 -26.688 1.938 1 98.88 235 ASN A N 1
ATOM 1798 C CA . ASN A 1 235 ? -6.379 -27.156 2.562 1 98.88 235 ASN A CA 1
ATOM 1799 C C . ASN A 1 235 ? -5.414 -27.734 1.531 1 98.88 235 ASN A C 1
ATOM 1801 O O . ASN A 1 235 ? -4.207 -27.484 1.595 1 98.88 235 ASN A O 1
ATOM 1805 N N . ALA A 1 236 ? -5.934 -28.469 0.596 1 98.88 236 ALA A N 1
ATOM 1806 C CA . ALA A 1 236 ? -5.105 -29.078 -0.444 1 98.88 236 ALA A CA 1
ATOM 1807 C C . ALA A 1 236 ? -4.477 -28 -1.331 1 98.88 236 ALA A C 1
ATOM 1809 O O . ALA A 1 236 ? -3.283 -28.062 -1.641 1 98.88 236 ALA A O 1
ATOM 1810 N N . ALA A 1 237 ? -5.266 -27.062 -1.743 1 98.75 237 ALA A N 1
ATOM 1811 C CA . ALA A 1 237 ? -4.77 -25.984 -2.592 1 98.75 237 ALA A CA 1
ATOM 1812 C C . ALA A 1 237 ? -3.688 -25.172 -1.876 1 98.75 237 ALA A C 1
ATOM 1814 O O . ALA A 1 237 ? -2.67 -24.812 -2.475 1 98.75 237 ALA A O 1
ATOM 1815 N N . ALA A 1 238 ? -3.906 -24.875 -0.623 1 98.88 238 ALA A N 1
ATOM 1816 C CA . ALA A 1 238 ? -2.924 -24.125 0.161 1 98.88 238 ALA A CA 1
ATOM 1817 C C . ALA A 1 238 ? -1.614 -24.906 0.277 1 98.88 238 ALA A C 1
ATOM 1819 O O . ALA A 1 238 ? -0.531 -24.328 0.164 1 98.88 238 ALA A O 1
ATOM 1820 N N . SER A 1 239 ? -1.712 -26.156 0.502 1 98.88 239 SER A N 1
ATOM 1821 C CA . SER A 1 239 ? -0.523 -27 0.605 1 98.88 239 SER A CA 1
ATOM 1822 C C . SER A 1 239 ? 0.273 -27 -0.695 1 98.88 239 SER A C 1
ATOM 1824 O O . SER A 1 239 ? 1.506 -27 -0.674 1 98.88 239 SER A O 1
ATOM 1826 N N . LEU A 1 240 ? -0.415 -27.016 -1.794 1 98.5 240 LEU A N 1
ATOM 1827 C CA . LEU A 1 240 ? 0.248 -26.984 -3.094 1 98.5 240 LEU A CA 1
ATOM 1828 C C . LEU A 1 240 ? 0.978 -25.672 -3.297 1 98.5 240 LEU A C 1
ATOM 1830 O O . LEU A 1 240 ? 2.1 -25.641 -3.809 1 98.5 240 LEU A O 1
ATOM 1834 N N . ILE A 1 241 ? 0.338 -24.562 -2.904 1 98.75 241 ILE A N 1
ATOM 1835 C CA . ILE A 1 241 ? 0.977 -23.266 -3.016 1 98.75 241 ILE A CA 1
ATOM 1836 C C . ILE A 1 241 ? 2.275 -23.25 -2.215 1 98.75 241 ILE A C 1
ATOM 1838 O O . ILE A 1 241 ? 3.316 -22.812 -2.711 1 98.75 241 ILE A O 1
ATOM 1842 N N . VAL A 1 242 ? 2.223 -23.734 -0.985 1 98.81 242 VAL A N 1
ATOM 1843 C CA . VAL A 1 242 ? 3.398 -23.766 -0.121 1 98.81 242 VAL A CA 1
ATOM 1844 C C . VAL A 1 242 ? 4.488 -24.625 -0.754 1 98.81 242 VAL A C 1
ATOM 1846 O O . VAL A 1 242 ? 5.652 -24.203 -0.821 1 98.81 242 VAL A O 1
ATOM 1849 N N . SER A 1 243 ? 4.121 -25.766 -1.253 1 98.25 243 SER A N 1
ATOM 1850 C CA . SER A 1 243 ? 5.082 -26.688 -1.859 1 98.25 243 SER A CA 1
ATOM 1851 C C . SER A 1 243 ? 5.758 -26.047 -3.07 1 98.25 243 SER A C 1
ATOM 1853 O O . SER A 1 243 ? 6.98 -26.141 -3.225 1 98.25 243 SER A O 1
ATOM 1855 N N . ASP A 1 244 ? 4.969 -25.453 -3.904 1 97.25 244 ASP A N 1
ATOM 1856 C CA . ASP A 1 244 ? 5.5 -24.812 -5.102 1 97.25 244 ASP A CA 1
ATOM 1857 C C . ASP A 1 244 ? 6.445 -23.672 -4.738 1 97.25 244 ASP A C 1
ATOM 1859 O O . ASP A 1 244 ? 7.508 -23.531 -5.34 1 97.25 244 ASP A O 1
ATOM 1863 N N . LEU A 1 245 ? 6.086 -22.875 -3.768 1 98.5 245 LEU A N 1
ATOM 1864 C CA . LEU A 1 245 ? 6.93 -21.75 -3.371 1 98.5 245 LEU A CA 1
ATOM 1865 C C . LEU A 1 245 ? 8.188 -22.234 -2.656 1 98.5 245 LEU A C 1
ATOM 1867 O O . LEU A 1 245 ? 9.242 -21.594 -2.74 1 98.5 245 LEU A O 1
ATOM 1871 N N . GLU A 1 246 ? 8.086 -23.375 -1.934 1 98.19 246 GLU A N 1
ATOM 1872 C CA . GLU A 1 246 ? 9.289 -23.969 -1.358 1 98.19 246 GLU A CA 1
ATOM 1873 C C . GLU A 1 246 ? 10.305 -24.328 -2.441 1 98.19 246 GLU A C 1
ATOM 1875 O O . GLU A 1 246 ? 11.508 -24.094 -2.271 1 98.19 246 GLU A O 1
ATOM 1880 N N . SER A 1 247 ? 9.805 -24.859 -3.525 1 96 247 SER A N 1
ATOM 1881 C CA . SER A 1 247 ? 10.688 -25.188 -4.637 1 96 247 SER A CA 1
ATOM 1882 C C . SER A 1 247 ? 11.359 -23.922 -5.195 1 96 247 SER A C 1
ATOM 1884 O O . SER A 1 247 ? 12.531 -23.953 -5.57 1 96 247 SER A O 1
ATOM 1886 N N . MET A 1 248 ? 10.664 -22.828 -5.242 1 97 248 MET A N 1
ATOM 1887 C CA . MET A 1 248 ? 11.219 -21.562 -5.734 1 97 248 MET A CA 1
ATOM 1888 C C . MET A 1 248 ? 12.266 -21.016 -4.773 1 97 248 MET A C 1
ATOM 1890 O O . MET A 1 248 ? 13.305 -20.516 -5.203 1 97 248 MET A O 1
ATOM 1894 N N . VAL A 1 249 ? 11.953 -21.078 -3.484 1 98 249 VAL A N 1
ATOM 1895 C CA . VAL A 1 249 ? 12.922 -20.609 -2.498 1 98 249 VAL A CA 1
ATOM 1896 C C . VAL A 1 249 ? 14.203 -21.438 -2.609 1 98 249 VAL A C 1
ATOM 1898 O O . VAL A 1 249 ? 15.305 -20.891 -2.488 1 98 249 VAL A O 1
ATOM 1901 N N . LEU A 1 250 ? 14.133 -22.75 -2.9 1 96.69 250 LEU A N 1
ATOM 1902 C CA . LEU A 1 250 ? 15.297 -23.609 -3.082 1 96.69 250 LEU A CA 1
ATOM 1903 C C . LEU A 1 250 ? 16.078 -23.203 -4.32 1 96.69 250 LEU A C 1
ATOM 1905 O O . LEU A 1 250 ? 17.312 -23.203 -4.309 1 96.69 250 LEU A O 1
ATOM 1909 N N . ALA A 1 251 ? 15.391 -22.828 -5.363 1 96.06 251 ALA A N 1
ATOM 1910 C CA . ALA A 1 251 ? 16.047 -22.406 -6.602 1 96.06 251 ALA A CA 1
ATOM 1911 C C . ALA A 1 251 ? 16.891 -21.156 -6.383 1 96.06 251 ALA A C 1
ATOM 1913 O O . ALA A 1 251 ? 17.906 -20.953 -7.062 1 96.06 251 ALA A O 1
ATOM 1914 N N . TRP A 1 252 ? 16.5 -20.359 -5.402 1 97.19 252 TRP A N 1
ATOM 1915 C CA . TRP A 1 252 ? 17.156 -19.062 -5.203 1 97.19 252 TRP A CA 1
ATOM 1916 C C . TRP A 1 252 ? 17.922 -19.047 -3.893 1 97.19 252 TRP A C 1
ATOM 1918 O O . TRP A 1 252 ? 18.359 -17.984 -3.445 1 97.19 252 TRP A O 1
ATOM 1928 N N . ALA A 1 253 ? 18.125 -20.172 -3.262 1 97.31 253 ALA A N 1
ATOM 1929 C CA . ALA A 1 253 ? 18.734 -20.25 -1.938 1 97.31 253 ALA A CA 1
ATOM 1930 C C . ALA A 1 253 ? 20.219 -19.891 -1.999 1 97.31 253 ALA A C 1
ATOM 1932 O O . ALA A 1 253 ? 20.922 -20.266 -2.943 1 97.31 253 ALA A O 1
ATOM 1933 N N . ASP A 1 254 ? 20.672 -19.188 -1.005 1 97.12 254 ASP A N 1
ATOM 1934 C CA . ASP A 1 254 ? 22.094 -18.906 -0.864 1 97.12 254 ASP A CA 1
ATOM 1935 C C . ASP A 1 254 ? 22.844 -20.156 -0.418 1 97.12 254 ASP A C 1
ATOM 1937 O O . ASP A 1 254 ? 22.281 -21.047 0.224 1 97.12 254 ASP A O 1
ATOM 1941 N N . GLY A 1 255 ? 24.031 -20.266 -0.818 1 96.06 255 GLY A N 1
ATOM 1942 C CA . GLY A 1 255 ? 24.922 -21.281 -0.294 1 96.06 255 GLY A CA 1
ATOM 1943 C C . GLY A 1 255 ? 24.781 -22.609 -1.011 1 96.06 255 GLY A C 1
ATOM 1944 O O . GLY A 1 255 ? 25.453 -23.594 -0.647 1 96.06 255 GLY A O 1
ATOM 1945 N N . ASP A 1 256 ? 23.938 -22.75 -1.995 1 95.56 256 ASP A N 1
ATOM 1946 C CA . ASP A 1 256 ? 23.781 -23.953 -2.809 1 95.56 256 ASP A CA 1
ATOM 1947 C C . ASP A 1 256 ? 24.422 -23.766 -4.188 1 95.56 256 ASP A C 1
ATOM 1949 O O . ASP A 1 256 ? 23.891 -23.031 -5.023 1 95.56 256 ASP A O 1
ATOM 1953 N N . SER A 1 257 ? 25.469 -24.5 -4.434 1 96 257 SER A N 1
ATOM 1954 C CA . SER A 1 257 ? 26.219 -24.344 -5.668 1 96 257 SER A CA 1
ATOM 1955 C C . SER A 1 257 ? 25.594 -25.125 -6.812 1 96 257 SER A C 1
ATOM 1957 O O . SER A 1 257 ? 26.109 -25.125 -7.934 1 96 257 SER A O 1
ATOM 1959 N N . THR A 1 258 ? 24.406 -25.719 -6.543 1 93.94 258 THR A N 1
ATOM 1960 C CA . THR A 1 258 ? 23.812 -26.578 -7.566 1 93.94 258 THR A CA 1
ATOM 1961 C C . THR A 1 258 ? 22.5 -25.984 -8.078 1 93.94 258 THR A C 1
ATOM 1963 O O . THR A 1 258 ? 21.891 -26.516 -9.008 1 93.94 258 THR A O 1
ATOM 1966 N N . ASN A 1 259 ? 22.094 -24.906 -7.496 1 95.19 259 ASN A N 1
ATOM 1967 C CA . ASN A 1 259 ? 20.766 -24.406 -7.812 1 95.19 259 ASN A CA 1
ATOM 1968 C C . ASN A 1 259 ? 20.812 -23.328 -8.898 1 95.19 259 ASN A C 1
ATOM 1970 O O . ASN A 1 259 ? 21.859 -23.078 -9.484 1 95.19 259 ASN A O 1
ATOM 1974 N N . TYR A 1 260 ? 19.672 -22.812 -9.234 1 95.56 260 TYR A N 1
ATOM 1975 C CA . TYR A 1 260 ? 19.531 -21.859 -10.32 1 95.56 260 TYR A CA 1
ATOM 1976 C C . TYR A 1 260 ? 20.281 -20.578 -10.016 1 95.56 260 TYR A C 1
ATOM 1978 O O . TYR A 1 260 ? 20.922 -19.984 -10.906 1 95.56 260 TYR A O 1
ATOM 1986 N N . LYS A 1 261 ? 20.188 -20.062 -8.789 1 96.69 261 LYS A N 1
ATOM 1987 C CA . LYS A 1 261 ? 20.891 -18.844 -8.422 1 96.69 261 LYS A CA 1
ATOM 1988 C C . LYS A 1 261 ? 22.391 -18.953 -8.727 1 96.69 261 LYS A C 1
ATOM 1990 O O . LYS A 1 261 ? 22.984 -18.031 -9.297 1 96.69 261 LYS A O 1
ATOM 1995 N N . ALA A 1 262 ? 22.969 -20.078 -8.352 1 96.12 262 ALA A N 1
ATOM 1996 C CA . ALA A 1 262 ? 24.391 -20.312 -8.641 1 96.12 262 ALA A CA 1
ATOM 1997 C C . ALA A 1 262 ? 24.656 -20.297 -10.148 1 96.12 262 ALA A C 1
ATOM 1999 O O . ALA A 1 262 ? 25.641 -19.734 -10.602 1 96.12 262 ALA A O 1
ATOM 2000 N N . ALA A 1 263 ? 23.766 -20.891 -10.883 1 94.56 263 ALA A N 1
ATOM 2001 C CA . ALA A 1 263 ? 23.938 -20.922 -12.336 1 94.56 263 ALA A CA 1
ATOM 2002 C C . ALA A 1 263 ? 23.844 -19.516 -12.93 1 94.56 263 ALA A C 1
ATOM 2004 O O . ALA A 1 263 ? 24.641 -19.156 -13.805 1 94.56 263 ALA A O 1
ATOM 2005 N N . LEU A 1 264 ? 22.906 -18.781 -12.453 1 96.06 264 LEU A N 1
ATOM 2006 C CA . LEU A 1 264 ? 22.703 -17.406 -12.93 1 96.06 264 LEU A CA 1
ATOM 2007 C C . LEU A 1 264 ? 23.938 -16.562 -12.656 1 96.06 264 LEU A C 1
ATOM 2009 O O . LEU A 1 264 ? 24.297 -15.695 -13.461 1 96.06 264 LEU A O 1
ATOM 2013 N N . LEU A 1 265 ? 24.562 -16.844 -11.555 1 97.06 265 LEU A N 1
ATOM 2014 C CA . LEU A 1 265 ? 25.703 -16.062 -11.125 1 97.06 265 LEU A CA 1
ATOM 2015 C C . LEU A 1 265 ? 27 -16.656 -11.648 1 97.06 265 LEU A C 1
ATOM 2017 O O . LEU A 1 265 ? 28.094 -16.188 -11.312 1 97.06 265 LEU A O 1
ATOM 2021 N N . GLY A 1 266 ? 26.953 -17.719 -12.406 1 94.69 266 GLY A N 1
ATOM 2022 C CA . GLY A 1 266 ? 28.125 -18.359 -12.977 1 94.69 266 GLY A CA 1
ATOM 2023 C C . GLY A 1 266 ? 28.938 -19.141 -11.961 1 94.69 266 GLY A C 1
ATOM 2024 O O . GLY A 1 266 ? 30.156 -19.266 -12.094 1 94.69 266 GLY A O 1
ATOM 2025 N N . LYS A 1 267 ? 28.219 -19.625 -10.953 1 95.44 267 LYS A N 1
ATOM 2026 C CA . LYS A 1 267 ? 28.922 -20.266 -9.852 1 95.44 267 LYS A CA 1
ATOM 2027 C C . LYS A 1 267 ? 28.391 -21.672 -9.594 1 95.44 267 LYS A C 1
ATOM 2029 O O . LYS A 1 267 ? 28.609 -22.234 -8.523 1 95.44 267 LYS A O 1
ATOM 2034 N N . ASN A 1 268 ? 27.625 -22.109 -10.547 1 94.38 268 ASN A N 1
ATOM 2035 C CA . ASN A 1 268 ? 27.141 -23.484 -10.398 1 94.38 268 ASN A CA 1
ATOM 2036 C C . ASN A 1 268 ? 28.281 -24.5 -10.484 1 94.38 268 ASN A C 1
ATOM 2038 O O . ASN A 1 268 ? 29.172 -24.359 -11.32 1 94.38 268 ASN A O 1
ATOM 2042 N N . SER A 1 269 ? 28.219 -25.547 -9.641 1 95.44 269 SER A N 1
ATOM 2043 C CA . SER A 1 269 ? 29.25 -26.578 -9.602 1 95.44 269 SER A CA 1
ATOM 2044 C C . SER A 1 269 ? 29.312 -27.344 -10.922 1 95.44 269 SER A C 1
ATOM 2046 O O . SER A 1 269 ? 30.391 -27.812 -11.32 1 95.44 269 SER A O 1
ATOM 2048 N N . ASP A 1 270 ? 28.219 -27.516 -11.508 1 93.56 270 ASP A N 1
ATOM 2049 C CA . ASP A 1 270 ? 28.188 -27.984 -12.891 1 93.56 270 ASP A CA 1
ATOM 2050 C C . ASP A 1 270 ? 28.312 -26.812 -13.867 1 93.56 270 ASP A C 1
ATOM 2052 O O . ASP A 1 270 ? 27.312 -26.188 -14.219 1 93.56 270 ASP A O 1
ATOM 2056 N N . VAL A 1 271 ? 29.453 -26.625 -14.359 1 93 271 VAL A N 1
ATOM 2057 C CA . VAL A 1 271 ? 29.828 -25.438 -15.133 1 93 271 VAL A CA 1
ATOM 2058 C C . VAL A 1 271 ? 28.984 -25.375 -16.406 1 93 271 VAL A C 1
ATOM 2060 O O . VAL A 1 271 ? 28.75 -24.281 -16.953 1 93 271 VAL A O 1
ATOM 2063 N N . THR A 1 272 ? 28.5 -26.469 -16.859 1 91.56 272 THR A N 1
ATOM 2064 C CA . THR A 1 272 ? 27.75 -26.5 -18.109 1 91.56 272 THR A CA 1
ATOM 2065 C C . THR A 1 272 ? 26.375 -25.875 -17.922 1 91.56 272 THR A C 1
ATOM 2067 O O . THR A 1 272 ? 25.688 -25.547 -18.891 1 91.56 272 THR A O 1
ATOM 2070 N N . LYS A 1 273 ? 25.938 -25.672 -16.625 1 91.25 273 LYS A N 1
ATOM 2071 C CA . LYS A 1 273 ? 24.625 -25.109 -16.328 1 91.25 273 LYS A CA 1
ATOM 2072 C C . LYS A 1 273 ? 24.703 -23.594 -16.156 1 91.25 273 LYS A C 1
ATOM 2074 O O . LYS A 1 273 ? 23.672 -22.922 -16.094 1 91.25 273 LYS A O 1
ATOM 2079 N N . ASN A 1 274 ? 25.875 -23.109 -16.062 1 93.62 274 ASN A N 1
ATOM 2080 C CA . ASN A 1 274 ? 26.047 -21.672 -15.891 1 93.62 274 ASN A CA 1
ATOM 2081 C C . ASN A 1 274 ? 25.516 -20.906 -17.094 1 93.62 274 ASN A C 1
ATOM 2083 O O . ASN A 1 274 ? 25.656 -21.344 -18.234 1 93.62 274 ASN A O 1
ATOM 2087 N N . ILE A 1 275 ? 24.953 -19.781 -16.781 1 93.94 275 ILE A N 1
ATOM 2088 C CA . ILE A 1 275 ? 24.359 -18.938 -17.812 1 93.94 275 ILE A CA 1
ATOM 2089 C C . ILE A 1 275 ? 25.281 -17.766 -18.125 1 93.94 275 ILE A C 1
ATOM 2091 O O . ILE A 1 275 ? 25.75 -17.078 -17.203 1 93.94 275 ILE A O 1
ATOM 2095 N N . ASP A 1 276 ? 25.516 -17.531 -19.391 1 94.75 276 ASP A N 1
ATOM 2096 C CA . ASP A 1 276 ? 26.312 -16.391 -19.797 1 94.75 276 ASP A CA 1
ATOM 2097 C C . ASP A 1 276 ? 25.672 -15.078 -19.344 1 94.75 276 ASP A C 1
ATOM 2099 O O . ASP A 1 276 ? 24.453 -14.914 -19.422 1 94.75 276 ASP A O 1
ATOM 2103 N N . THR A 1 277 ? 26.484 -14.203 -18.891 1 96.19 277 THR A N 1
ATOM 2104 C CA . THR A 1 277 ? 25.984 -12.961 -18.312 1 96.19 277 THR A CA 1
ATOM 2105 C C . THR A 1 277 ? 25.141 -12.188 -19.312 1 96.19 277 THR A C 1
ATOM 2107 O O . THR A 1 277 ? 24.062 -11.695 -18.953 1 96.19 277 THR A O 1
ATOM 2110 N N . LYS A 1 278 ? 25.562 -12.062 -20.5 1 96.12 278 LYS A N 1
ATOM 2111 C CA . LYS A 1 278 ? 24.828 -11.297 -21.5 1 96.12 278 LYS A CA 1
ATOM 2112 C C . LYS A 1 278 ? 23.5 -11.969 -21.844 1 96.12 278 LYS A C 1
ATOM 2114 O O . LYS A 1 278 ? 22.5 -11.297 -22.047 1 96.12 278 LYS A O 1
ATOM 2119 N N . VAL A 1 279 ? 23.562 -13.242 -21.922 1 94.88 279 VAL A N 1
ATOM 2120 C CA . VAL A 1 279 ? 22.344 -14.008 -22.188 1 94.88 279 VAL A CA 1
ATOM 2121 C C . VAL A 1 279 ? 21.359 -13.805 -21.031 1 94.88 279 VAL A C 1
ATOM 2123 O O . VAL A 1 279 ? 20.172 -13.547 -21.266 1 94.88 279 VAL A O 1
ATOM 2126 N N . ALA A 1 280 ? 21.828 -13.875 -19.781 1 95.88 280 ALA A N 1
ATOM 2127 C CA . ALA A 1 280 ? 20.984 -13.703 -18.609 1 95.88 280 ALA A CA 1
ATOM 2128 C C . ALA A 1 280 ? 20.344 -12.312 -18.594 1 95.88 280 ALA A C 1
ATOM 2130 O O . ALA A 1 280 ? 19.141 -12.188 -18.375 1 95.88 280 ALA A O 1
ATOM 2131 N N . LEU A 1 281 ? 21.156 -11.336 -18.875 1 97.94 281 LEU A N 1
ATOM 2132 C CA . LEU A 1 281 ? 20.656 -9.969 -18.859 1 97.94 281 LEU A CA 1
ATOM 2133 C C . LEU A 1 281 ? 19.625 -9.75 -19.969 1 97.94 281 LEU A C 1
ATOM 2135 O O . LEU A 1 281 ? 18.625 -9.078 -19.766 1 97.94 281 LEU A O 1
ATOM 2139 N N . LYS A 1 282 ? 19.922 -10.281 -21.125 1 97.31 282 LYS A N 1
ATOM 2140 C CA . LYS A 1 282 ? 18.969 -10.164 -22.219 1 97.31 282 LYS A CA 1
ATOM 2141 C C . LYS A 1 282 ? 17.625 -10.789 -21.859 1 97.31 282 LYS A C 1
ATOM 2143 O O . LYS A 1 282 ? 16.578 -10.195 -22.094 1 97.31 282 LYS A O 1
ATOM 2148 N N . GLN A 1 283 ? 17.656 -11.945 -21.266 1 95.31 283 GLN A N 1
ATOM 2149 C CA . GLN A 1 283 ? 16.438 -12.641 -20.859 1 95.31 283 GLN A CA 1
ATOM 2150 C C . GLN A 1 283 ? 15.688 -11.844 -19.797 1 95.31 283 GLN A C 1
ATOM 2152 O O . GLN A 1 283 ? 14.461 -11.703 -19.875 1 95.31 283 GLN A O 1
ATOM 2157 N N . ILE A 1 284 ? 16.391 -11.266 -18.875 1 97.56 284 ILE A N 1
ATOM 2158 C CA . ILE A 1 284 ? 15.789 -10.531 -17.766 1 97.56 284 ILE A CA 1
ATOM 2159 C C . ILE A 1 284 ? 15.156 -9.242 -18.281 1 97.56 284 ILE A C 1
ATOM 2161 O O . ILE A 1 284 ? 14 -8.945 -17.969 1 97.56 284 ILE A O 1
ATOM 2165 N N . PHE A 1 285 ? 15.859 -8.492 -19.125 1 98.5 285 PHE A N 1
ATOM 2166 C CA . PHE A 1 285 ? 15.352 -7.219 -19.609 1 98.5 285 PHE A CA 1
ATOM 2167 C C . PHE A 1 285 ? 14.195 -7.445 -20.578 1 98.5 285 PHE A C 1
ATOM 2169 O O . PHE A 1 285 ? 13.203 -6.707 -20.562 1 98.5 285 PHE A O 1
ATOM 2176 N N . SER A 1 286 ? 14.336 -8.445 -21.438 1 97.81 286 SER A N 1
ATOM 2177 C CA . SER A 1 286 ? 13.234 -8.797 -22.312 1 97.81 286 SER A CA 1
ATOM 2178 C C . SER A 1 286 ? 12 -9.219 -21.516 1 97.81 286 SER A C 1
ATOM 2180 O O . SER A 1 286 ? 10.883 -8.789 -21.812 1 97.81 286 SER A O 1
ATOM 2182 N N . GLY A 1 287 ? 12.242 -10.062 -20.531 1 97.19 287 GLY A N 1
ATOM 2183 C CA . GLY A 1 287 ? 11.156 -10.508 -19.672 1 97.19 287 GLY A CA 1
ATOM 2184 C C . GLY A 1 287 ? 10.422 -9.359 -19 1 97.19 287 GLY A C 1
ATOM 2185 O O . GLY A 1 287 ? 9.195 -9.344 -18.938 1 97.19 287 GLY A O 1
ATOM 2186 N N . LEU A 1 288 ? 11.148 -8.383 -18.469 1 98.38 288 LEU A N 1
ATOM 2187 C CA . LEU A 1 288 ? 10.555 -7.215 -17.828 1 98.38 288 LEU A CA 1
ATOM 2188 C C . LEU A 1 288 ? 9.734 -6.406 -18.828 1 98.38 288 LEU A C 1
ATOM 2190 O O . LEU A 1 288 ? 8.664 -5.895 -18.5 1 98.38 288 LEU A O 1
ATOM 2194 N N . GLY A 1 289 ? 10.242 -6.293 -20.047 1 98.19 289 GLY A N 1
ATOM 2195 C CA . GLY A 1 289 ? 9.5 -5.598 -21.094 1 98.19 289 GLY A CA 1
ATOM 2196 C C . GLY A 1 289 ? 8.188 -6.273 -21.438 1 98.19 289 GLY A C 1
ATOM 2197 O O . GLY A 1 289 ? 7.141 -5.621 -21.469 1 98.19 289 GLY A O 1
ATOM 2198 N N . VAL A 1 290 ? 8.266 -7.574 -21.625 1 97.56 290 VAL A N 1
ATOM 2199 C CA . VAL A 1 290 ? 7.07 -8.344 -21.969 1 97.56 290 VAL A CA 1
ATOM 2200 C C . VAL A 1 290 ? 6.082 -8.305 -20.797 1 97.56 290 VAL A C 1
ATOM 2202 O O . VAL A 1 290 ? 4.875 -8.164 -21.016 1 97.56 290 VAL A O 1
ATOM 2205 N N . PHE A 1 291 ? 6.598 -8.414 -19.609 1 97.88 291 PHE A N 1
ATOM 2206 C CA . PHE A 1 291 ? 5.754 -8.43 -18.422 1 97.88 291 PHE A CA 1
ATOM 2207 C C . PHE A 1 291 ? 4.945 -7.145 -18.312 1 97.88 291 PHE A C 1
ATOM 2209 O O . PHE A 1 291 ? 3.725 -7.184 -18.125 1 97.88 291 PHE A O 1
ATOM 2216 N N . ILE A 1 292 ? 5.602 -5.988 -18.438 1 98.19 292 ILE A N 1
ATOM 2217 C CA . ILE A 1 292 ? 4.934 -4.711 -18.203 1 98.19 292 ILE A CA 1
ATOM 2218 C C . ILE A 1 292 ? 4.031 -4.379 -19.391 1 98.19 292 ILE A C 1
ATOM 2220 O O . ILE A 1 292 ? 2.928 -3.857 -19.203 1 98.19 292 ILE A O 1
ATOM 2224 N N . LYS A 1 293 ? 4.371 -4.738 -20.594 1 96.69 293 LYS A N 1
ATOM 2225 C CA . LYS A 1 293 ? 3.629 -4.359 -21.797 1 96.69 293 LYS A CA 1
ATOM 2226 C C . LYS A 1 293 ? 2.506 -5.352 -22.078 1 96.69 293 LYS A C 1
ATOM 2228 O O . LYS A 1 293 ? 1.341 -4.961 -22.188 1 96.69 293 LYS A O 1
ATOM 2233 N N . SER A 1 294 ? 2.889 -6.562 -22.188 1 95.69 294 SER A N 1
ATOM 2234 C CA . SER A 1 294 ? 1.935 -7.559 -22.672 1 95.69 294 SER A CA 1
ATOM 2235 C C . SER A 1 294 ? 1.134 -8.156 -21.516 1 95.69 294 SER A C 1
ATOM 2237 O O . SER A 1 294 ? -0.09 -8.281 -21.609 1 95.69 294 SER A O 1
ATOM 2239 N N . GLU A 1 295 ? 1.79 -8.508 -20.422 1 95 295 GLU A N 1
ATOM 2240 C CA . GLU A 1 295 ? 1.088 -9.164 -19.328 1 95 295 GLU A CA 1
ATOM 2241 C C . GLU A 1 295 ? 0.248 -8.164 -18.531 1 95 295 GLU A C 1
ATOM 2243 O O . GLU A 1 295 ? -0.975 -8.305 -18.453 1 95 295 GLU A O 1
ATOM 2248 N N . LEU A 1 296 ? 0.924 -7.137 -18 1 97.12 296 LEU A N 1
ATOM 2249 C CA . LEU A 1 296 ? 0.21 -6.223 -17.125 1 97.12 296 LEU A CA 1
ATOM 2250 C C . LEU A 1 296 ? -0.676 -5.273 -17.922 1 97.12 296 LEU A C 1
ATOM 2252 O O . LEU A 1 296 ? -1.888 -5.215 -17.703 1 97.12 296 LEU A O 1
ATOM 2256 N N . ALA A 1 297 ? -0.123 -4.582 -18.906 1 96.94 297 ALA A N 1
ATOM 2257 C CA . ALA A 1 297 ? -0.873 -3.557 -19.625 1 96.94 297 ALA A CA 1
ATOM 2258 C C . ALA A 1 297 ? -1.969 -4.18 -20.484 1 96.94 297 ALA A C 1
ATOM 2260 O O . ALA A 1 297 ? -3.123 -3.75 -20.438 1 96.94 297 ALA A O 1
ATOM 2261 N N . ASN A 1 298 ? -1.624 -5.199 -21.234 1 94 298 ASN A N 1
ATOM 2262 C CA . ASN A 1 298 ? -2.578 -5.727 -22.203 1 94 298 ASN A CA 1
ATOM 2263 C C . ASN A 1 298 ? -3.498 -6.77 -21.578 1 94 298 ASN A C 1
ATOM 2265 O O . ASN A 1 298 ? -4.703 -6.551 -21.453 1 94 298 ASN A O 1
ATOM 2269 N N . GLU A 1 299 ? -2.896 -7.832 -21.016 1 91.62 299 GLU A N 1
ATOM 2270 C CA . GLU A 1 299 ? -3.707 -8.977 -20.609 1 91.62 299 GLU A CA 1
ATOM 2271 C C . GLU A 1 299 ? -4.48 -8.664 -19.328 1 91.62 299 GLU A C 1
ATOM 2273 O O . GLU A 1 299 ? -5.633 -9.086 -19.172 1 91.62 299 GLU A O 1
ATOM 2278 N N . ARG A 1 300 ? -3.963 -7.91 -18.453 1 93.25 300 ARG A N 1
ATOM 2279 C CA . ARG A 1 300 ? -4.586 -7.762 -17.141 1 93.25 300 ARG A CA 1
ATOM 2280 C C . ARG A 1 300 ? -5.41 -6.477 -17.078 1 93.25 300 ARG A C 1
ATOM 2282 O O . ARG A 1 300 ? -6.359 -6.383 -16.297 1 93.25 300 ARG A O 1
ATOM 2289 N N . ILE A 1 301 ? -5.016 -5.457 -17.891 1 94.75 301 ILE A N 1
ATOM 2290 C CA . ILE A 1 301 ? -5.719 -4.184 -17.797 1 94.75 301 ILE A CA 1
ATOM 2291 C C . ILE A 1 301 ? -6.559 -3.957 -19.047 1 94.75 301 ILE A C 1
ATOM 2293 O O . ILE A 1 301 ? -7.777 -3.773 -18.969 1 94.75 301 ILE A O 1
ATOM 2297 N N . ALA A 1 302 ? -6.004 -4.035 -20.25 1 92.56 302 ALA A N 1
ATOM 2298 C CA . ALA A 1 302 ? -6.695 -3.707 -21.484 1 92.56 302 ALA A CA 1
ATOM 2299 C C . ALA A 1 302 ? -7.887 -4.633 -21.719 1 92.56 302 ALA A C 1
ATOM 2301 O O . ALA A 1 302 ? -8.977 -4.176 -22.078 1 92.56 302 ALA A O 1
ATOM 2302 N N . VAL A 1 303 ? -7.664 -5.922 -21.5 1 89.19 303 VAL A N 1
ATOM 2303 C CA . VAL A 1 303 ? -8.734 -6.887 -21.719 1 89.19 303 VAL A CA 1
ATOM 2304 C C . VAL A 1 303 ? -9.914 -6.574 -20.797 1 89.19 303 VAL A C 1
ATOM 2306 O O . VAL A 1 303 ? -11.07 -6.598 -21.219 1 89.19 303 VAL A O 1
ATOM 2309 N N . ALA A 1 304 ? -9.648 -6.246 -19.594 1 87.81 304 ALA A N 1
ATOM 2310 C CA . ALA A 1 304 ? -10.695 -5.965 -18.609 1 87.81 304 ALA A CA 1
ATOM 2311 C C . ALA A 1 304 ? -11.453 -4.691 -18.969 1 87.81 304 ALA A C 1
ATOM 2313 O O . ALA A 1 304 ? -12.68 -4.641 -18.875 1 87.81 304 ALA A O 1
ATOM 2314 N N . VAL A 1 305 ? -10.781 -3.633 -19.422 1 88.06 305 VAL A N 1
ATOM 2315 C CA . VAL A 1 305 ? -11.422 -2.332 -19.578 1 88.06 305 VAL A CA 1
ATOM 2316 C C . VAL A 1 305 ? -12.008 -2.217 -20.984 1 88.06 305 VAL A C 1
ATOM 2318 O O . VAL A 1 305 ? -13.008 -1.527 -21.203 1 88.06 305 VAL A O 1
ATOM 2321 N N . LEU A 1 306 ? -11.484 -2.904 -21.984 1 85.25 306 LEU A N 1
ATOM 2322 C CA . LEU A 1 306 ? -11.938 -2.748 -23.359 1 85.25 306 LEU A CA 1
ATOM 2323 C C . LEU A 1 306 ? -12.969 -3.809 -23.719 1 85.25 306 LEU A C 1
ATOM 2325 O O . LEU A 1 306 ? -13.758 -3.629 -24.656 1 85.25 306 LEU A O 1
ATOM 2329 N N . THR A 1 307 ? -12.953 -4.93 -23.062 1 77.5 307 THR A N 1
ATOM 2330 C CA . THR A 1 307 ? -13.953 -5.977 -23.234 1 77.5 307 THR A CA 1
ATOM 2331 C C . THR A 1 307 ? -14.539 -6.391 -21.875 1 77.5 307 THR A C 1
ATOM 2333 O O . THR A 1 307 ? -14.344 -7.523 -21.438 1 77.5 307 THR A O 1
ATOM 2336 N N . PRO A 1 308 ? -15.156 -5.418 -21.422 1 65.31 308 PRO A N 1
ATOM 2337 C CA . PRO A 1 308 ? -15.453 -5.609 -20 1 65.31 308 PRO A CA 1
ATOM 2338 C C . PRO A 1 308 ? -16.266 -6.875 -19.719 1 65.31 308 PRO A C 1
ATOM 2340 O O . PRO A 1 308 ? -17.344 -7.047 -20.281 1 65.31 308 PRO A O 1
ATOM 2343 N N . SER A 1 309 ? -15.453 -7.898 -19.312 1 67.31 309 SER A N 1
ATOM 2344 C CA . SER A 1 309 ? -15.984 -9.055 -18.609 1 67.31 309 SER A CA 1
ATOM 2345 C C . SER A 1 309 ? -15.289 -9.242 -17.25 1 67.31 309 SER A C 1
ATOM 2347 O O . SER A 1 309 ? -14.078 -9.062 -17.141 1 67.31 309 SER A O 1
ATOM 2349 N N . GLU A 1 310 ? -16.078 -9.266 -16.266 1 61.03 310 GLU A N 1
ATOM 2350 C CA . GLU A 1 310 ? -15.516 -9.391 -14.922 1 61.03 310 GLU A CA 1
ATOM 2351 C C . GLU A 1 310 ? -14.5 -10.523 -14.852 1 61.03 310 GLU A C 1
ATOM 2353 O O . GLU A 1 310 ? -13.531 -10.453 -14.094 1 61.03 310 GLU A O 1
ATOM 2358 N N . GLU A 1 311 ? -14.742 -11.461 -15.727 1 62.88 311 GLU A N 1
ATOM 2359 C CA . GLU A 1 311 ? -13.867 -12.633 -15.664 1 62.88 311 GLU A CA 1
ATOM 2360 C C . GLU A 1 311 ? -12.477 -12.312 -16.203 1 62.88 311 GLU A C 1
ATOM 2362 O O . GLU A 1 311 ? -11.523 -13.055 -15.945 1 62.88 311 GLU A O 1
ATOM 2367 N N . ASP A 1 312 ? -12.547 -11.172 -16.719 1 74.69 312 ASP A N 1
ATOM 2368 C CA . ASP A 1 312 ? -11.25 -10.805 -17.281 1 74.69 312 ASP A CA 1
ATOM 2369 C C . ASP A 1 312 ? -10.422 -10.008 -16.281 1 74.69 312 ASP A C 1
ATOM 2371 O O . ASP A 1 312 ? -9.281 -9.633 -16.562 1 74.69 312 ASP A O 1
ATOM 2375 N N . GLU A 1 313 ? -11.047 -9.867 -15.125 1 85.88 313 GLU A N 1
ATOM 2376 C CA . GLU A 1 313 ? -10.273 -9.281 -14.031 1 85.88 313 GLU A CA 1
ATOM 2377 C C . GLU A 1 313 ? -9.445 -10.344 -13.312 1 85.88 313 GLU A C 1
ATOM 2379 O O . GLU A 1 313 ? -9.883 -11.484 -13.164 1 85.88 313 GLU A O 1
ATOM 2384 N N . HIS A 1 314 ? -8.367 -10.031 -12.797 1 87.81 314 HIS A N 1
ATOM 2385 C CA . HIS A 1 314 ? -7.41 -10.969 -12.227 1 87.81 314 HIS A CA 1
ATOM 2386 C C . HIS A 1 314 ? -7.934 -11.57 -10.93 1 87.81 314 HIS A C 1
ATOM 2388 O O . HIS A 1 314 ? -8.031 -12.789 -10.797 1 87.81 314 HIS A O 1
ATOM 2394 N N . SER A 1 315 ? -8.273 -10.797 -9.961 1 93.62 315 SER A N 1
ATOM 2395 C CA . SER A 1 315 ? -8.883 -11.219 -8.703 1 93.62 315 SER A CA 1
ATOM 2396 C C . SER A 1 315 ? -10.32 -10.734 -8.586 1 93.62 315 SER A C 1
ATOM 2398 O O . SER A 1 315 ? -10.641 -9.922 -7.719 1 93.62 315 SER A O 1
ATOM 2400 N N . CYS A 1 316 ? -11.203 -11.367 -9.336 1 91.44 316 CYS A N 1
ATOM 2401 C CA . CYS A 1 316 ? -12.562 -10.867 -9.531 1 91.44 316 CYS A CA 1
ATOM 2402 C C . CYS A 1 316 ? -13.469 -11.289 -8.383 1 91.44 316 CYS A C 1
ATOM 2404 O O . CYS A 1 316 ? -14.469 -10.625 -8.102 1 91.44 316 CYS A O 1
ATOM 2406 N N . PHE A 1 317 ? -13.141 -12.359 -7.656 1 94.56 317 PHE A N 1
ATOM 2407 C CA . PHE A 1 317 ? -14.047 -12.828 -6.617 1 94.56 317 PHE A CA 1
ATOM 2408 C C . PHE A 1 317 ? -13.93 -11.969 -5.367 1 94.56 317 PHE A C 1
ATOM 2410 O O . PHE A 1 317 ? -14.93 -11.672 -4.711 1 94.56 317 PHE A O 1
ATOM 2417 N N . SER A 1 318 ? -12.727 -11.555 -5.066 1 95.88 318 SER A N 1
ATOM 2418 C CA . SER A 1 318 ? -12.453 -10.734 -3.887 1 95.88 318 SER A CA 1
ATOM 2419 C C . SER A 1 318 ? -12.461 -9.25 -4.227 1 95.88 318 SER A C 1
ATOM 2421 O O . SER A 1 318 ? -12.359 -8.406 -3.338 1 95.88 318 SER A O 1
ATOM 2423 N N . ASP A 1 319 ? -12.5 -8.938 -5.527 1 93.88 319 ASP A N 1
ATOM 2424 C CA . ASP A 1 319 ? -12.398 -7.566 -6.02 1 93.88 319 ASP A CA 1
ATOM 2425 C C . ASP A 1 319 ? -11.047 -6.945 -5.652 1 93.88 319 ASP A C 1
ATOM 2427 O O . ASP A 1 319 ? -10.977 -5.77 -5.293 1 93.88 319 ASP A O 1
ATOM 2431 N N . ASN A 1 320 ? -10.008 -7.773 -5.738 1 96.44 320 ASN A N 1
ATOM 2432 C CA . ASN A 1 320 ? -8.672 -7.355 -5.34 1 96.44 320 ASN A CA 1
ATOM 2433 C C . ASN A 1 320 ? -7.797 -7.051 -6.551 1 96.44 320 ASN A C 1
ATOM 2435 O O . ASN A 1 320 ? -6.578 -6.91 -6.426 1 96.44 320 ASN A O 1
ATOM 2439 N N . THR A 1 321 ? -8.367 -6.879 -7.703 1 96.12 321 THR A N 1
ATOM 2440 C CA . THR A 1 321 ? -7.621 -6.684 -8.938 1 96.12 321 THR A CA 1
ATOM 2441 C C . THR A 1 321 ? -6.773 -5.418 -8.867 1 96.12 321 THR A C 1
ATOM 2443 O O . THR A 1 321 ? -5.656 -5.383 -9.391 1 96.12 321 THR A O 1
ATOM 2446 N N . HIS A 1 322 ? -7.293 -4.371 -8.258 1 96.94 322 HIS A N 1
ATOM 2447 C CA . HIS A 1 322 ? -6.539 -3.125 -8.156 1 96.94 322 HIS A CA 1
ATOM 2448 C C . HIS A 1 322 ? -5.215 -3.338 -7.434 1 96.94 322 HIS A C 1
ATOM 2450 O O . HIS A 1 322 ? -4.199 -2.742 -7.805 1 96.94 322 HIS A O 1
ATOM 2456 N N . ARG A 1 323 ? -5.199 -4.211 -6.465 1 98 323 ARG A N 1
ATOM 2457 C CA . ARG A 1 323 ? -3.967 -4.508 -5.738 1 98 323 ARG A CA 1
ATOM 2458 C C . ARG A 1 323 ? -3.053 -5.414 -6.555 1 98 323 ARG A C 1
ATOM 2460 O O . ARG A 1 323 ? -1.827 -5.301 -6.477 1 98 323 ARG A O 1
ATOM 2467 N N . ASP A 1 324 ? -3.668 -6.332 -7.363 1 97.88 324 ASP A N 1
ATOM 2468 C CA . ASP A 1 324 ? -2.852 -7.125 -8.273 1 97.88 324 ASP A CA 1
ATOM 2469 C C . ASP A 1 324 ? -2.047 -6.227 -9.211 1 97.88 324 ASP A C 1
ATOM 2471 O O . ASP A 1 324 ? -0.841 -6.422 -9.383 1 97.88 324 ASP A O 1
ATOM 2475 N N . ILE A 1 325 ? -2.711 -5.289 -9.75 1 98.25 325 ILE A N 1
ATOM 2476 C CA . ILE A 1 325 ? -2.072 -4.344 -10.656 1 98.25 325 ILE A CA 1
ATOM 2477 C C . ILE A 1 325 ? -0.976 -3.58 -9.922 1 98.25 325 ILE A C 1
ATOM 2479 O O . ILE A 1 325 ? 0.135 -3.426 -10.438 1 98.25 325 ILE A O 1
ATOM 2483 N N . THR A 1 326 ? -1.279 -3.146 -8.734 1 98.5 326 THR A N 1
ATOM 2484 C CA . THR A 1 326 ? -0.352 -2.369 -7.922 1 98.5 326 THR A CA 1
ATOM 2485 C C . THR A 1 326 ? 0.928 -3.158 -7.656 1 98.5 326 THR A C 1
ATOM 2487 O O . THR A 1 326 ? 2.031 -2.643 -7.848 1 98.5 326 THR A O 1
ATOM 2490 N N . GLN A 1 327 ? 0.769 -4.398 -7.227 1 98.56 327 GLN A N 1
ATOM 2491 C CA . GLN A 1 327 ? 1.932 -5.172 -6.805 1 98.56 327 GLN A CA 1
ATOM 2492 C C . GLN A 1 327 ? 2.727 -5.668 -8.008 1 98.56 327 GLN A C 1
ATOM 2494 O O . GLN A 1 327 ? 3.947 -5.812 -7.938 1 98.56 327 GLN A O 1
ATOM 2499 N N . ASN A 1 328 ? 2.031 -5.891 -9.18 1 98.69 328 ASN A N 1
ATOM 2500 C CA . ASN A 1 328 ? 2.773 -6.184 -10.398 1 98.69 328 ASN A CA 1
ATOM 2501 C C . ASN A 1 328 ? 3.699 -5.031 -10.781 1 98.69 328 ASN A C 1
ATOM 2503 O O . ASN A 1 328 ? 4.875 -5.25 -11.086 1 98.69 328 ASN A O 1
ATOM 2507 N N . PHE A 1 329 ? 3.17 -3.863 -10.75 1 98.81 329 PHE A N 1
ATOM 2508 C CA . PHE A 1 329 ? 3.988 -2.705 -11.086 1 98.81 329 PHE A CA 1
ATOM 2509 C C . PHE A 1 329 ? 5.102 -2.514 -10.062 1 98.81 329 PHE A C 1
ATOM 2511 O O . PHE A 1 329 ? 6.223 -2.141 -10.422 1 98.81 329 PHE A O 1
ATOM 2518 N N . GLN A 1 330 ? 4.805 -2.779 -8.766 1 98.69 330 GLN A N 1
ATOM 2519 C CA . GLN A 1 330 ? 5.824 -2.689 -7.723 1 98.69 330 GLN A CA 1
ATOM 2520 C C . GLN A 1 330 ? 6.957 -3.682 -7.98 1 98.69 330 GLN A C 1
ATOM 2522 O O . GLN A 1 330 ? 8.133 -3.357 -7.781 1 98.69 330 GLN A O 1
ATOM 2527 N N . GLY A 1 331 ? 6.617 -4.902 -8.344 1 98.81 331 GLY A N 1
ATOM 2528 C CA . GLY A 1 331 ? 7.645 -5.871 -8.695 1 98.81 331 GLY A CA 1
ATOM 2529 C C . GLY A 1 331 ? 8.562 -5.391 -9.805 1 98.81 331 GLY A C 1
ATOM 2530 O O . GLY A 1 331 ? 9.781 -5.543 -9.719 1 98.81 331 GLY A O 1
ATOM 2531 N N . PHE A 1 332 ? 7.969 -4.82 -10.852 1 98.81 332 PHE A N 1
ATOM 2532 C CA . PHE A 1 332 ? 8.742 -4.234 -11.945 1 98.81 332 PHE A CA 1
ATOM 2533 C C . PHE A 1 332 ? 9.695 -3.17 -11.422 1 98.81 332 PHE A C 1
ATOM 2535 O O . PHE A 1 332 ? 10.883 -3.172 -11.758 1 98.81 332 PHE A O 1
ATOM 2542 N N . LYS A 1 333 ? 9.18 -2.289 -10.586 1 98.69 333 LYS A N 1
ATOM 2543 C CA . LYS A 1 333 ? 9.992 -1.209 -10.039 1 98.69 333 LYS A CA 1
ATOM 2544 C C . LYS A 1 333 ? 11.125 -1.758 -9.172 1 98.69 333 LYS A C 1
ATOM 2546 O O . LYS A 1 333 ? 12.25 -1.242 -9.203 1 98.69 333 LYS A O 1
ATOM 2551 N N . ASN A 1 334 ? 10.805 -2.803 -8.352 1 98.69 334 ASN A N 1
ATOM 2552 C CA . ASN A 1 334 ? 11.836 -3.402 -7.52 1 98.69 334 ASN A CA 1
ATOM 2553 C C . ASN A 1 334 ? 13.055 -3.805 -8.344 1 98.69 334 ASN A C 1
ATOM 2555 O O . ASN A 1 334 ? 14.188 -3.492 -7.977 1 98.69 334 ASN A O 1
ATOM 2559 N N . LEU A 1 335 ? 12.805 -4.414 -9.453 1 98.75 335 LEU A N 1
ATOM 2560 C CA . LEU A 1 335 ? 13.891 -4.934 -10.266 1 98.75 335 LEU A CA 1
ATOM 2561 C C . LEU A 1 335 ? 14.562 -3.814 -11.062 1 98.75 335 LEU A C 1
ATOM 2563 O O . LEU A 1 335 ? 15.773 -3.836 -11.273 1 98.75 335 LEU A O 1
ATOM 2567 N N . LEU A 1 336 ? 13.805 -2.814 -11.492 1 98.75 336 LEU A N 1
ATOM 2568 C CA . LEU A 1 336 ? 14.352 -1.683 -12.234 1 98.75 336 LEU A CA 1
ATOM 2569 C C . LEU A 1 336 ? 15.273 -0.848 -11.352 1 98.75 336 LEU A C 1
ATOM 2571 O O . LEU A 1 336 ? 16.312 -0.381 -11.812 1 98.75 336 LEU A O 1
ATOM 2575 N N . PHE A 1 337 ? 14.867 -0.713 -10.062 1 98.56 337 PHE A N 1
ATOM 2576 C CA . PHE A 1 337 ? 15.555 0.215 -9.172 1 98.56 337 PHE A CA 1
ATOM 2577 C C . PHE A 1 337 ? 16.5 -0.531 -8.234 1 98.56 337 PHE A C 1
ATOM 2579 O O . PHE A 1 337 ? 17.297 0.086 -7.527 1 98.56 337 PHE A O 1
ATOM 2586 N N . GLY A 1 338 ? 16.438 -1.893 -8.227 1 98.25 338 GLY A N 1
ATOM 2587 C CA . GLY A 1 338 ? 17.297 -2.689 -7.371 1 98.25 338 GLY A CA 1
ATOM 2588 C C . GLY A 1 338 ? 16.953 -2.568 -5.898 1 98.25 338 GLY A C 1
ATOM 2589 O O . GLY A 1 338 ? 17.844 -2.555 -5.051 1 98.25 338 GLY A O 1
ATOM 2590 N N . THR A 1 339 ? 15.672 -2.342 -5.578 1 98.06 339 THR A N 1
ATOM 2591 C CA . THR A 1 339 ? 15.211 -2.242 -4.195 1 98.06 339 THR A CA 1
ATOM 2592 C C . THR A 1 339 ? 14.062 -3.211 -3.934 1 98.06 339 THR A C 1
ATOM 2594 O O . THR A 1 339 ? 13.359 -3.611 -4.859 1 98.06 339 THR A O 1
ATOM 2597 N N . TYR A 1 340 ? 13.898 -3.666 -2.686 1 97.94 340 TYR A N 1
ATOM 2598 C CA . TYR A 1 340 ? 12.781 -4.484 -2.23 1 97.94 340 TYR A CA 1
ATOM 2599 C C . TYR A 1 340 ? 12.453 -4.195 -0.771 1 97.94 340 TYR A C 1
ATOM 2601 O O . TYR A 1 340 ? 13.336 -4.215 0.087 1 97.94 340 TYR A O 1
ATOM 2609 N N . ASN A 1 341 ? 11.164 -3.859 -0.54 1 95 341 ASN A N 1
ATOM 2610 C CA . ASN A 1 341 ? 10.711 -3.486 0.797 1 95 341 ASN A CA 1
ATOM 2611 C C . ASN A 1 341 ? 11.578 -2.379 1.391 1 95 341 ASN A C 1
ATOM 2613 O O . ASN A 1 341 ? 11.984 -2.459 2.551 1 95 341 ASN A O 1
ATOM 2617 N N . SER A 1 342 ? 11.992 -1.406 0.55 1 95.06 342 SER A N 1
ATOM 2618 C CA . SER A 1 342 ? 12.703 -0.18 0.895 1 95.06 342 SER A CA 1
ATOM 2619 C C . SER A 1 342 ? 14.195 -0.438 1.072 1 95.06 342 SER A C 1
ATOM 2621 O O . SER A 1 342 ? 14.977 0.5 1.24 1 95.06 342 SER A O 1
ATOM 2623 N N . VAL A 1 343 ? 14.578 -1.72 1.021 1 96 343 VAL A N 1
ATOM 2624 C CA . VAL A 1 343 ? 15.992 -2.066 1.187 1 96 343 VAL A CA 1
ATOM 2625 C C . VAL A 1 343 ? 16.703 -1.982 -0.16 1 96 343 VAL A C 1
ATOM 2627 O O . VAL A 1 343 ? 16.172 -2.438 -1.179 1 96 343 VAL A O 1
ATOM 2630 N N . ASP A 1 344 ? 17.844 -1.357 -0.186 1 95.94 344 ASP A N 1
ATOM 2631 C CA . ASP A 1 344 ? 18.688 -1.271 -1.378 1 95.94 344 ASP A CA 1
ATOM 2632 C C . ASP A 1 344 ? 19.547 -2.525 -1.539 1 95.94 344 ASP A C 1
ATOM 2634 O O . ASP A 1 344 ? 20.297 -2.889 -0.634 1 95.94 344 ASP A O 1
ATOM 2638 N N . TYR A 1 345 ? 19.453 -3.141 -2.689 1 97.31 345 TYR A N 1
ATOM 2639 C CA . TYR A 1 345 ? 20.156 -4.395 -2.902 1 97.31 345 TYR A CA 1
ATOM 2640 C C . TYR A 1 345 ? 21.391 -4.184 -3.791 1 97.31 345 TYR A C 1
ATOM 2642 O O . TYR A 1 345 ? 22.109 -5.133 -4.09 1 97.31 345 TYR A O 1
ATOM 2650 N N . GLY A 1 346 ? 21.656 -2.959 -4.23 1 95.75 346 GLY A N 1
ATOM 2651 C CA . GLY A 1 346 ? 22.891 -2.689 -4.957 1 95.75 346 GLY A CA 1
ATOM 2652 C C . GLY A 1 346 ? 22.641 -2.094 -6.332 1 95.75 346 GLY A C 1
ATOM 2653 O O . GLY A 1 346 ? 21.719 -1.309 -6.523 1 95.75 346 GLY A O 1
ATOM 2654 N N . VAL A 1 347 ? 23.5 -2.482 -7.297 1 97.06 347 VAL A N 1
ATOM 2655 C CA . VAL A 1 347 ? 23.484 -1.923 -8.641 1 97.06 347 VAL A CA 1
ATOM 2656 C C . VAL A 1 347 ? 22.188 -2.293 -9.344 1 97.06 347 VAL A C 1
ATOM 2658 O O . VAL A 1 347 ? 21.734 -3.443 -9.273 1 97.06 347 VAL A O 1
ATOM 2661 N N . ALA A 1 348 ? 21.562 -1.257 -9.977 1 97.75 348 ALA A N 1
ATOM 2662 C CA . ALA A 1 348 ? 20.281 -1.459 -10.633 1 97.75 348 ALA A CA 1
ATOM 2663 C C . ALA A 1 348 ? 20.344 -1.113 -12.117 1 97.75 348 ALA A C 1
ATOM 2665 O O . ALA A 1 348 ? 21.219 -0.345 -12.539 1 97.75 348 ALA A O 1
ATOM 2666 N N . PRO A 1 349 ? 19.438 -1.663 -12.898 1 98.19 349 PRO A N 1
ATOM 2667 C CA . PRO A 1 349 ? 19.422 -1.422 -14.336 1 98.19 349 PRO A CA 1
ATOM 2668 C C . PRO A 1 349 ? 19.344 0.062 -14.688 1 98.19 349 PRO A C 1
ATOM 2670 O O . PRO A 1 349 ? 20 0.511 -15.641 1 98.19 349 PRO A O 1
ATOM 2673 N N . ILE A 1 350 ? 18.641 0.826 -13.93 1 97.94 350 ILE A N 1
ATOM 2674 C CA . ILE A 1 350 ? 18.391 2.221 -14.273 1 97.94 350 ILE A CA 1
ATOM 2675 C C . ILE A 1 350 ? 19.656 3.043 -14.039 1 97.94 350 ILE A C 1
ATOM 2677 O O . ILE A 1 350 ? 19.812 4.141 -14.586 1 97.94 350 ILE A O 1
ATOM 2681 N N . ASP A 1 351 ? 20.578 2.557 -13.25 1 97.25 351 ASP A N 1
ATOM 2682 C CA . ASP A 1 351 ? 21.766 3.299 -12.859 1 97.25 351 ASP A CA 1
ATOM 2683 C C . ASP A 1 351 ? 22.641 3.617 -14.078 1 97.25 351 ASP A C 1
ATOM 2685 O O . ASP A 1 351 ? 23.297 4.652 -14.117 1 97.25 351 ASP A O 1
ATOM 2689 N N . ALA A 1 352 ? 22.609 2.773 -15.055 1 97.38 352 ALA A N 1
ATOM 2690 C CA . ALA A 1 352 ? 23.484 2.902 -16.219 1 97.38 352 ALA A CA 1
ATOM 2691 C C . ALA A 1 352 ? 22.906 3.889 -17.234 1 97.38 352 ALA A C 1
ATOM 2693 O O . ALA A 1 352 ? 23.594 4.309 -18.156 1 97.38 352 ALA A O 1
ATOM 2694 N N . MET A 1 353 ? 21.641 4.305 -17.031 1 97.62 353 MET A N 1
ATOM 2695 C CA . MET A 1 353 ? 21.016 5.207 -17.984 1 97.62 353 MET A CA 1
ATOM 2696 C C . MET A 1 353 ? 21.531 6.633 -17.828 1 97.62 353 MET A C 1
ATOM 2698 O O . MET A 1 353 ? 21.562 7.164 -16.703 1 97.62 353 MET A O 1
ATOM 2702 N N . LYS A 1 354 ? 21.891 7.219 -18.844 1 96.25 354 LYS A N 1
ATOM 2703 C CA . LYS A 1 354 ? 22.328 8.609 -18.828 1 96.25 354 LYS A CA 1
ATOM 2704 C C . LYS A 1 354 ? 21.125 9.562 -18.719 1 96.25 354 LYS A C 1
ATOM 2706 O O . LYS A 1 354 ? 21.156 10.492 -17.906 1 96.25 354 LYS A O 1
ATOM 2711 N N . ASP A 1 355 ? 20.141 9.328 -19.562 1 95.81 355 ASP A N 1
ATOM 2712 C CA . ASP A 1 355 ? 18.891 10.094 -19.531 1 95.81 355 ASP A CA 1
ATOM 2713 C C . ASP A 1 355 ? 17.719 9.219 -19.109 1 95.81 355 ASP A C 1
ATOM 2715 O O . ASP A 1 355 ? 17.25 8.391 -19.875 1 95.81 355 ASP A O 1
ATOM 2719 N N . LYS A 1 356 ? 17.281 9.445 -17.891 1 96.44 356 LYS A N 1
ATOM 2720 C CA . LYS A 1 356 ? 16.188 8.633 -17.391 1 96.44 356 LYS A CA 1
ATOM 2721 C C . LYS A 1 356 ? 14.922 9.477 -17.203 1 96.44 356 LYS A C 1
ATOM 2723 O O . LYS A 1 356 ? 13.938 9.016 -16.609 1 96.44 356 LYS A O 1
ATOM 2728 N N . THR A 1 357 ? 14.844 10.68 -17.797 1 97.06 357 THR A N 1
ATOM 2729 C CA . THR A 1 357 ? 13.781 11.648 -17.547 1 97.06 357 THR A CA 1
ATOM 2730 C C . THR A 1 357 ? 12.438 11.102 -18.016 1 97.06 357 THR A C 1
ATOM 2732 O O . THR A 1 357 ? 11.453 11.141 -17.281 1 97.06 357 THR A O 1
ATOM 2735 N N . LYS A 1 358 ? 12.383 10.625 -19.234 1 97.81 358 LYS A N 1
ATOM 2736 C CA . LYS A 1 358 ? 11.133 10.109 -19.781 1 97.81 358 LYS A CA 1
ATOM 2737 C C . LYS A 1 358 ? 10.625 8.922 -18.969 1 97.81 358 LYS A C 1
ATOM 2739 O O . LYS A 1 358 ? 9.453 8.875 -18.594 1 97.81 358 LYS A O 1
ATOM 2744 N N . LEU A 1 359 ? 11.523 7.977 -18.703 1 98.38 359 LEU A N 1
ATOM 2745 C CA . LEU A 1 359 ? 11.148 6.793 -17.938 1 98.38 359 LEU A CA 1
ATOM 2746 C C . LEU A 1 359 ? 10.641 7.172 -16.547 1 98.38 359 LEU A C 1
ATOM 2748 O O . LEU A 1 359 ? 9.586 6.691 -16.109 1 98.38 359 LEU A O 1
ATOM 2752 N N . MET A 1 360 ? 11.336 8.055 -15.898 1 97.88 360 MET A N 1
ATOM 2753 C CA . MET A 1 360 ? 10.961 8.469 -14.555 1 97.88 360 MET A CA 1
ATOM 2754 C C . MET A 1 360 ? 9.641 9.227 -14.57 1 97.88 360 MET A C 1
ATOM 2756 O O . MET A 1 360 ? 8.836 9.102 -13.641 1 97.88 360 MET A O 1
ATOM 2760 N N . SER A 1 361 ? 9.422 10.047 -15.594 1 97.75 361 SER A N 1
ATOM 2761 C CA . SER A 1 361 ? 8.156 10.766 -15.719 1 97.75 361 SER A CA 1
ATOM 2762 C C . SER A 1 361 ? 6.992 9.805 -15.914 1 97.75 361 SER A C 1
ATOM 2764 O O . SER A 1 361 ? 5.922 9.992 -15.336 1 97.75 361 SER A O 1
ATOM 2766 N N . LEU A 1 362 ? 7.203 8.758 -16.734 1 98.56 362 LEU A N 1
ATOM 2767 C CA . LEU A 1 362 ? 6.18 7.746 -16.969 1 98.56 362 LEU A CA 1
ATOM 2768 C C . LEU A 1 362 ? 5.871 6.988 -15.68 1 98.56 362 LEU A C 1
ATOM 2770 O O . LEU A 1 362 ? 4.707 6.75 -15.359 1 98.56 362 LEU A O 1
ATOM 2774 N N . ILE A 1 363 ? 6.898 6.656 -14.945 1 98.44 363 ILE A N 1
ATOM 2775 C CA . ILE A 1 363 ? 6.73 5.91 -13.703 1 98.44 363 ILE A CA 1
ATOM 2776 C C . ILE A 1 363 ? 5.934 6.742 -12.703 1 98.44 363 ILE A C 1
ATOM 2778 O O . ILE A 1 363 ? 5.027 6.23 -12.039 1 98.44 363 ILE A O 1
ATOM 2782 N N . ALA A 1 364 ? 6.199 8.031 -12.609 1 96.56 364 ALA A N 1
ATOM 2783 C CA . ALA A 1 364 ? 5.469 8.922 -11.711 1 96.56 364 ALA A CA 1
ATOM 2784 C C . ALA A 1 364 ? 3.992 8.992 -12.086 1 96.56 364 ALA A C 1
ATOM 2786 O O . ALA A 1 364 ? 3.123 8.953 -11.211 1 96.56 364 ALA A O 1
ATOM 2787 N N . SER A 1 365 ? 3.709 9.125 -13.336 1 97.38 365 SER A N 1
ATOM 2788 C CA . SER A 1 365 ? 2.334 9.203 -13.82 1 97.38 365 SER A CA 1
ATOM 2789 C C . SER A 1 365 ? 1.571 7.914 -13.539 1 97.38 365 SER A C 1
ATOM 2791 O O . SER A 1 365 ? 0.422 7.949 -13.094 1 97.38 365 SER A O 1
ATOM 2793 N N . VAL A 1 366 ? 2.23 6.793 -13.797 1 98.44 366 VAL A N 1
ATOM 2794 C CA . VAL A 1 366 ? 1.616 5.488 -13.555 1 98.44 366 VAL A CA 1
ATOM 2795 C C . VAL A 1 366 ? 1.335 5.32 -12.062 1 98.44 366 VAL A C 1
ATOM 2797 O O . VAL A 1 366 ? 0.256 4.867 -11.672 1 98.44 366 VAL A O 1
ATOM 2800 N N . ASN A 1 367 ? 2.287 5.703 -11.25 1 97.62 367 ASN A N 1
ATOM 2801 C CA . ASN A 1 367 ? 2.066 5.648 -9.812 1 97.62 367 ASN A CA 1
ATOM 2802 C C . ASN A 1 367 ? 0.833 6.445 -9.398 1 97.62 367 ASN A C 1
ATOM 2804 O O . ASN A 1 367 ? 0.027 5.98 -8.594 1 97.62 367 ASN A O 1
ATOM 2808 N N . ALA A 1 368 ? 0.693 7.625 -9.914 1 95.56 368 ALA A N 1
ATOM 2809 C CA . ALA A 1 368 ? -0.437 8.484 -9.578 1 95.56 368 ALA A CA 1
ATOM 2810 C C . ALA A 1 368 ? -1.761 7.832 -9.961 1 95.56 368 ALA A C 1
ATOM 2812 O O . ALA A 1 368 ? -2.729 7.875 -9.195 1 95.56 368 ALA A O 1
ATOM 2813 N N . LYS A 1 369 ? -1.799 7.238 -11.109 1 97.12 369 LYS A N 1
ATOM 2814 C CA . LYS A 1 369 ? -3.025 6.609 -11.594 1 97.12 369 LYS A CA 1
ATOM 2815 C C . LYS A 1 369 ? -3.359 5.359 -10.781 1 97.12 369 LYS A C 1
ATOM 2817 O O . LYS A 1 369 ? -4.527 5.102 -10.484 1 97.12 369 LYS A O 1
ATOM 2822 N N . ILE A 1 370 ? -2.369 4.586 -10.438 1 98.12 370 ILE A N 1
ATOM 2823 C CA . ILE A 1 370 ? -2.57 3.402 -9.609 1 98.12 370 ILE A CA 1
ATOM 2824 C C . ILE A 1 370 ? -3.076 3.816 -8.227 1 98.12 370 ILE A C 1
ATOM 2826 O O . ILE A 1 370 ? -3.986 3.189 -7.68 1 98.12 370 ILE A O 1
ATOM 2830 N N . ASN A 1 371 ? -2.498 4.859 -7.695 1 96.56 371 ASN A N 1
ATOM 2831 C CA . ASN A 1 371 ? -2.943 5.359 -6.398 1 96.56 371 ASN A CA 1
ATOM 2832 C C . ASN A 1 371 ? -4.41 5.777 -6.43 1 96.56 371 ASN A C 1
ATOM 2834 O O . ASN A 1 371 ? -5.168 5.473 -5.508 1 96.56 371 ASN A O 1
ATOM 2838 N N . GLN A 1 372 ? -4.781 6.48 -7.445 1 94.75 372 GLN A N 1
ATOM 2839 C CA . GLN A 1 372 ? -6.172 6.887 -7.59 1 94.75 372 GLN A CA 1
ATOM 2840 C C . GLN A 1 372 ? -7.094 5.676 -7.68 1 94.75 372 GLN A C 1
ATOM 2842 O O . GLN A 1 372 ? -8.156 5.652 -7.059 1 94.75 372 GLN A O 1
ATOM 2847 N N . MET A 1 373 ? -6.727 4.684 -8.469 1 96.62 373 MET A N 1
ATOM 2848 C CA . MET A 1 373 ? -7.48 3.441 -8.586 1 96.62 373 MET A CA 1
ATOM 2849 C C . MET A 1 373 ? -7.684 2.791 -7.219 1 96.62 373 MET A C 1
ATOM 2851 O O . MET A 1 373 ? -8.789 2.379 -6.883 1 96.62 373 MET A O 1
ATOM 2855 N N . ASN A 1 374 ? -6.68 2.775 -6.41 1 97.06 374 ASN A N 1
ATOM 2856 C CA . ASN A 1 374 ? -6.711 2.129 -5.105 1 97.06 374 ASN A CA 1
ATOM 2857 C C . ASN A 1 374 ? -7.594 2.896 -4.121 1 97.06 374 ASN A C 1
ATOM 2859 O O . ASN A 1 374 ? -8.367 2.295 -3.373 1 97.06 374 ASN A O 1
ATOM 2863 N N . THR A 1 375 ? -7.492 4.195 -4.102 1 95.44 375 THR A N 1
ATOM 2864 C CA . THR A 1 375 ? -8.258 4.969 -3.137 1 95.44 375 THR A CA 1
ATOM 2865 C C . THR A 1 375 ? -9.742 4.957 -3.49 1 95.44 375 THR A C 1
ATOM 2867 O O . THR A 1 375 ? -10.602 4.91 -2.604 1 95.44 375 THR A O 1
ATOM 2870 N N . LEU A 1 376 ? -10.062 4.977 -4.773 1 94.94 376 LEU A N 1
ATOM 2871 C CA . LEU A 1 376 ? -11.453 4.84 -5.18 1 94.94 376 LEU A CA 1
ATOM 2872 C C . LEU A 1 376 ? -12.016 3.484 -4.754 1 94.94 376 LEU A C 1
ATOM 2874 O O . LEU A 1 376 ? -13.172 3.391 -4.336 1 94.94 376 LEU A O 1
ATOM 2878 N N . ALA A 1 377 ? -11.195 2.447 -4.859 1 94.62 377 ALA A N 1
ATOM 2879 C CA . ALA A 1 377 ? -11.633 1.107 -4.473 1 94.62 377 ALA A CA 1
ATOM 2880 C C . ALA A 1 377 ? -11.961 1.043 -2.986 1 94.62 377 ALA A C 1
ATOM 2882 O O . ALA A 1 377 ? -12.727 0.18 -2.551 1 94.62 377 ALA A O 1
ATOM 2883 N N . GLN A 1 378 ? -11.414 1.966 -2.234 1 90.56 378 GLN A N 1
ATOM 2884 C CA . GLN A 1 378 ? -11.617 1.984 -0.789 1 90.56 378 GLN A CA 1
ATOM 2885 C C . GLN A 1 378 ? -12.906 2.713 -0.422 1 90.56 378 GLN A C 1
ATOM 2887 O O . GLN A 1 378 ? -13.602 2.326 0.523 1 90.56 378 GLN A O 1
ATOM 2892 N N . VAL A 1 379 ? -13.297 3.742 -1.237 1 90.75 379 VAL A N 1
ATOM 2893 C CA . VAL A 1 379 ? -14.305 4.645 -0.689 1 90.75 379 VAL A CA 1
ATOM 2894 C C . VAL A 1 379 ? -15.531 4.656 -1.594 1 90.75 379 VAL A C 1
ATOM 2896 O O . VAL A 1 379 ? -16.609 5.113 -1.19 1 90.75 379 VAL A O 1
ATOM 2899 N N . SER A 1 380 ? -15.32 4.156 -2.846 1 91.06 380 SER A N 1
ATOM 2900 C CA . SER A 1 380 ? -16.406 4.441 -3.768 1 91.06 380 SER A CA 1
ATOM 2901 C C . SER A 1 380 ? -16.812 3.197 -4.547 1 91.06 380 SER A C 1
ATOM 2903 O O . SER A 1 380 ? -17.984 2.82 -4.562 1 91.06 380 SER A O 1
ATOM 2905 N N . ARG A 1 381 ? -15.781 2.672 -5.238 1 92.62 381 ARG A N 1
ATOM 2906 C CA . ARG A 1 381 ? -16.125 1.556 -6.117 1 92.62 381 ARG A CA 1
ATOM 2907 C C . ARG A 1 381 ? -14.875 0.732 -6.453 1 92.62 381 ARG A C 1
ATOM 2909 O O . ARG A 1 381 ? -13.805 1.287 -6.707 1 92.62 381 ARG A O 1
ATOM 2916 N N . HIS A 1 382 ? -15.125 -0.602 -6.488 1 93.5 382 HIS A N 1
ATOM 2917 C CA . HIS A 1 382 ? -14.055 -1.527 -6.824 1 93.5 382 HIS A CA 1
ATOM 2918 C C . HIS A 1 382 ? -13.703 -1.456 -8.305 1 93.5 382 HIS A C 1
ATOM 2920 O O . HIS A 1 382 ? -14.367 -0.747 -9.07 1 93.5 382 HIS A O 1
ATOM 2926 N N . PHE A 1 383 ? -12.656 -2.17 -8.727 1 94.25 383 PHE A N 1
ATOM 2927 C CA . PHE A 1 383 ? -12.086 -2.127 -10.062 1 94.25 383 PHE A CA 1
ATOM 2928 C C . PHE A 1 383 ? -13.133 -2.496 -11.109 1 94.25 383 PHE A C 1
ATOM 2930 O O . PHE A 1 383 ? -13.164 -1.917 -12.195 1 94.25 383 PHE A O 1
ATOM 2937 N N . ASP A 1 384 ? -14.078 -3.42 -10.805 1 90.31 384 ASP A N 1
ATOM 2938 C CA . ASP A 1 384 ? -15.078 -3.885 -11.766 1 90.31 384 ASP A CA 1
ATOM 2939 C C . ASP A 1 384 ? -16.047 -2.77 -12.133 1 90.31 384 ASP A C 1
ATOM 2941 O O . ASP A 1 384 ? -16.641 -2.779 -13.211 1 90.31 384 ASP A O 1
ATOM 2945 N N . TYR A 1 385 ? -16.188 -1.818 -11.258 1 89.94 385 TYR A N 1
ATOM 2946 C CA . TYR A 1 385 ? -17.016 -0.66 -11.562 1 89.94 385 TYR A CA 1
ATOM 2947 C C . TYR A 1 385 ? -16.188 0.442 -12.219 1 89.94 385 TYR A C 1
ATOM 2949 O O . TYR A 1 385 ? -16.719 1.211 -13.031 1 89.94 385 TYR A O 1
ATOM 2957 N N . GLN A 1 386 ? -14.938 0.542 -11.891 1 91.69 386 GLN A N 1
ATOM 2958 C CA . GLN A 1 386 ? -14.086 1.603 -12.422 1 91.69 386 GLN A CA 1
ATOM 2959 C C . GLN A 1 386 ? -13.852 1.428 -13.922 1 91.69 386 GLN A C 1
ATOM 2961 O O . GLN A 1 386 ? -13.57 2.398 -14.625 1 91.69 386 GLN A O 1
ATOM 2966 N N . ILE A 1 387 ? -13.984 0.227 -14.422 1 91.5 387 ILE A N 1
ATOM 2967 C CA . ILE A 1 387 ? -13.633 -0.049 -15.812 1 91.5 387 ILE A CA 1
ATOM 2968 C C . ILE A 1 387 ? -14.883 0.04 -16.688 1 91.5 387 ILE A C 1
ATOM 2970 O O . ILE A 1 387 ? -14.812 -0.152 -17.906 1 91.5 387 ILE A O 1
ATOM 2974 N N . ARG A 1 388 ? -16.016 0.278 -16.078 1 87.94 388 ARG A N 1
ATOM 2975 C CA . ARG A 1 388 ? -17.25 0.384 -16.844 1 87.94 388 ARG A CA 1
ATOM 2976 C C . ARG A 1 388 ? -17.203 1.585 -17.781 1 87.94 388 ARG A C 1
ATOM 2978 O O . ARG A 1 388 ? -16.625 2.623 -17.453 1 87.94 388 ARG A O 1
ATOM 2985 N N . LEU A 1 389 ? -17.859 1.519 -18.906 1 83.25 389 LEU A N 1
ATOM 2986 C CA . LEU A 1 389 ? -17.781 2.486 -20 1 83.25 389 LEU A CA 1
ATOM 2987 C C . LEU A 1 389 ? -18.234 3.865 -19.531 1 83.25 389 LEU A C 1
ATOM 2989 O O . LEU A 1 389 ? -17.672 4.883 -19.953 1 83.25 389 LEU A O 1
ATOM 2993 N N . ASN A 1 390 ? -19.156 3.955 -18.688 1 82.81 390 ASN A N 1
ATOM 2994 C CA . ASN A 1 390 ? -19.734 5.238 -18.297 1 82.81 390 ASN A CA 1
ATOM 2995 C C . ASN A 1 390 ? -19.031 5.809 -17.062 1 82.81 390 ASN A C 1
ATOM 2997 O O . ASN A 1 390 ? -19.344 6.914 -16.625 1 82.81 390 ASN A O 1
ATOM 3001 N N . ASP A 1 391 ? -18.016 5.066 -16.625 1 85.31 391 ASP A N 1
ATOM 3002 C CA . ASP A 1 391 ? -17.312 5.57 -15.453 1 85.31 391 ASP A CA 1
ATOM 3003 C C . ASP A 1 391 ? -16.141 6.465 -15.859 1 85.31 391 ASP A C 1
ATOM 3005 O O . ASP A 1 391 ? -15.398 6.145 -16.797 1 85.31 391 ASP A O 1
ATOM 3009 N N . THR A 1 392 ? -15.953 7.578 -15.164 1 86.25 392 THR A N 1
ATOM 3010 C CA . THR A 1 392 ? -14.891 8.523 -15.477 1 86.25 392 THR A CA 1
ATOM 3011 C C . THR A 1 392 ? -13.516 7.891 -15.258 1 86.25 392 THR A C 1
ATOM 3013 O O . THR A 1 392 ? -12.531 8.281 -15.883 1 86.25 392 THR A O 1
ATOM 3016 N N . GLN A 1 393 ? -13.484 6.887 -14.414 1 91.19 393 GLN A N 1
ATOM 3017 C CA . GLN A 1 393 ? -12.211 6.25 -14.102 1 91.19 393 GLN A CA 1
ATOM 3018 C C . GLN A 1 393 ? -11.742 5.348 -15.242 1 91.19 393 GLN A C 1
ATOM 3020 O O . GLN A 1 393 ? -10.555 5.027 -15.336 1 91.19 393 GLN A O 1
ATOM 3025 N N . SER A 1 394 ? -12.688 4.938 -16.109 1 92.62 394 SER A N 1
ATOM 3026 C CA . SER A 1 394 ? -12.336 4.066 -17.219 1 92.62 394 SER A CA 1
ATOM 3027 C C . SER A 1 394 ? -11.305 4.723 -18.141 1 92.62 394 SER A C 1
ATOM 3029 O O . SER A 1 394 ? -10.383 4.062 -18.625 1 92.62 394 SER A O 1
ATOM 3031 N N . ARG A 1 395 ? -11.398 6.004 -18.312 1 93.38 395 ARG A N 1
ATOM 3032 C CA . ARG A 1 395 ? -10.461 6.742 -19.141 1 93.38 395 ARG A CA 1
ATOM 3033 C C . ARG A 1 395 ? -9.07 6.762 -18.516 1 93.38 395 ARG A C 1
ATOM 3035 O O . ARG A 1 395 ? -8.062 6.633 -19.203 1 93.38 395 ARG A O 1
ATOM 3042 N N . GLN A 1 396 ? -9.039 6.957 -17.203 1 94.69 396 GLN A N 1
ATOM 3043 C CA . GLN A 1 396 ? -7.762 6.973 -16.5 1 94.69 396 GLN A CA 1
ATOM 3044 C C . GLN A 1 396 ? -7.09 5.605 -16.547 1 94.69 396 GLN A C 1
ATOM 3046 O O . GLN A 1 396 ? -5.863 5.512 -16.641 1 94.69 396 GLN A O 1
ATOM 3051 N N . ILE A 1 397 ? -7.898 4.559 -16.516 1 96 397 ILE A N 1
ATOM 3052 C CA . ILE A 1 397 ? -7.363 3.201 -16.547 1 96 397 ILE A CA 1
ATOM 3053 C C . ILE A 1 397 ? -6.824 2.898 -17.953 1 96 397 ILE A C 1
ATOM 3055 O O . ILE A 1 397 ? -5.785 2.248 -18.094 1 96 397 ILE A O 1
ATOM 3059 N N . LYS A 1 398 ? -7.449 3.396 -19 1 95.62 398 LYS A N 1
ATOM 3060 C CA . LYS A 1 398 ? -6.941 3.258 -20.359 1 95.62 398 LYS A CA 1
ATOM 3061 C C . LYS A 1 398 ? -5.613 3.994 -20.516 1 95.62 398 LYS A C 1
ATOM 3063 O O . LYS A 1 398 ? -4.688 3.48 -21.156 1 95.62 398 LYS A O 1
ATOM 3068 N N . LYS A 1 399 ? -5.527 5.168 -19.938 1 97.06 399 LYS A N 1
ATOM 3069 C CA . LYS A 1 399 ? -4.273 5.914 -19.984 1 97.06 399 LYS A CA 1
ATOM 3070 C C . LYS A 1 399 ? -3.172 5.176 -19.219 1 97.06 399 LYS A C 1
ATOM 3072 O O . LYS A 1 399 ? -2.016 5.172 -19.656 1 97.06 399 LYS A O 1
ATOM 3077 N N . LEU A 1 400 ? -3.562 4.609 -18.094 1 98.12 400 LEU A N 1
ATOM 3078 C CA . LEU A 1 400 ? -2.635 3.783 -17.328 1 98.12 400 LEU A CA 1
ATOM 3079 C C . LEU A 1 400 ? -2.053 2.672 -18.188 1 98.12 400 LEU A C 1
ATOM 3081 O O . LEU A 1 400 ? -0.832 2.5 -18.25 1 98.12 400 LEU A O 1
ATOM 3085 N N . LYS A 1 401 ? -2.934 1.978 -18.875 1 97.31 401 LYS A N 1
ATOM 3086 C CA . LYS A 1 401 ? -2.527 0.908 -19.781 1 97.31 401 LYS A CA 1
ATOM 3087 C C . LYS A 1 401 ? -1.539 1.42 -20.828 1 97.31 401 LYS A C 1
ATOM 3089 O O . LYS A 1 401 ? -0.478 0.826 -21.031 1 97.31 401 LYS A O 1
ATOM 3094 N N . ASN A 1 402 ? -1.787 2.531 -21.453 1 98 402 ASN A N 1
ATOM 3095 C CA . ASN A 1 402 ? -0.925 3.1 -22.484 1 98 402 ASN A CA 1
ATOM 3096 C C . ASN A 1 402 ? 0.44 3.486 -21.922 1 98 402 ASN A C 1
ATOM 3098 O O . ASN A 1 402 ? 1.466 3.275 -22.562 1 98 402 ASN A O 1
ATOM 3102 N N . GLU A 1 403 ? 0.425 4.043 -20.75 1 98.56 403 GLU A N 1
ATOM 3103 C CA . GLU A 1 403 ? 1.678 4.484 -20.141 1 98.56 403 GLU A CA 1
ATOM 3104 C C . GLU A 1 403 ? 2.523 3.293 -19.703 1 98.56 403 GLU A C 1
ATOM 3106 O O . GLU A 1 403 ? 3.754 3.344 -19.75 1 98.56 403 GLU A O 1
ATOM 3111 N N . LEU A 1 404 ? 1.866 2.248 -19.266 1 98.69 404 LEU A N 1
ATOM 3112 C CA . LEU A 1 404 ? 2.592 1.021 -18.953 1 98.69 404 LEU A CA 1
ATOM 3113 C C . LEU A 1 404 ? 3.266 0.462 -20.203 1 98.69 404 LEU A C 1
ATOM 3115 O O . LEU A 1 404 ? 4.414 0.015 -20.156 1 98.69 404 LEU A O 1
ATOM 3119 N N . ARG A 1 405 ? 2.594 0.492 -21.344 1 97.88 405 ARG A N 1
ATOM 3120 C CA . ARG A 1 405 ? 3.203 0.052 -22.594 1 97.88 405 ARG A CA 1
ATOM 3121 C C . ARG A 1 405 ? 4.391 0.934 -22.969 1 97.88 405 ARG A C 1
ATOM 3123 O O . ARG A 1 405 ? 5.418 0.436 -23.438 1 97.88 405 ARG A O 1
ATOM 3130 N N . ALA A 1 406 ? 4.238 2.24 -22.734 1 98.44 406 ALA A N 1
ATOM 3131 C CA . ALA A 1 406 ? 5.336 3.166 -23 1 98.44 406 ALA A CA 1
ATOM 3132 C C . ALA A 1 406 ? 6.539 2.869 -22.109 1 98.44 406 ALA A C 1
ATOM 3134 O O . ALA A 1 406 ? 7.688 3.018 -22.531 1 98.44 406 ALA A O 1
ATOM 3135 N N . ILE A 1 407 ? 6.277 2.512 -20.844 1 98.62 407 ILE A N 1
ATOM 3136 C CA . ILE A 1 407 ? 7.355 2.094 -19.969 1 98.62 407 ILE A CA 1
ATOM 3137 C C . ILE A 1 407 ? 8.047 0.861 -20.531 1 98.62 407 ILE A C 1
ATOM 3139 O O . ILE A 1 407 ? 9.281 0.768 -20.516 1 98.62 407 ILE A O 1
ATOM 3143 N N . GLY A 1 408 ? 7.242 -0.111 -21.078 1 98.06 408 GLY A N 1
ATOM 3144 C CA . GLY A 1 408 ? 7.828 -1.266 -21.734 1 98.06 408 GLY A CA 1
ATOM 3145 C C . GLY A 1 408 ? 8.758 -0.892 -22.875 1 98.06 408 GLY A C 1
ATOM 3146 O O . GLY A 1 408 ? 9.82 -1.497 -23.047 1 98.06 408 GLY A O 1
ATOM 3147 N N . ASP A 1 409 ? 8.406 0.139 -23.625 1 97.75 409 ASP A N 1
ATOM 3148 C CA . ASP A 1 409 ? 9.258 0.622 -24.703 1 97.75 409 ASP A CA 1
ATOM 3149 C C . ASP A 1 409 ? 10.594 1.128 -24.172 1 97.75 409 ASP A C 1
ATOM 3151 O O . ASP A 1 409 ? 11.625 0.971 -24.828 1 97.75 409 ASP A O 1
ATOM 3155 N N . GLN A 1 410 ? 10.578 1.715 -23.016 1 97.75 410 GLN A N 1
ATOM 3156 C CA . GLN A 1 410 ? 11.781 2.281 -22.438 1 97.75 410 GLN A CA 1
ATOM 3157 C C . GLN A 1 410 ? 12.773 1.186 -22.047 1 97.75 410 GLN A C 1
ATOM 3159 O O . GLN A 1 410 ? 13.961 1.454 -21.859 1 97.75 410 GLN A O 1
ATOM 3164 N N . MET A 1 411 ? 12.297 -0.088 -21.984 1 97.81 411 MET A N 1
ATOM 3165 C CA . MET A 1 411 ? 13.18 -1.184 -21.594 1 97.81 411 MET A CA 1
ATOM 3166 C C . MET A 1 411 ? 14.25 -1.414 -22.656 1 97.81 411 MET A C 1
ATOM 3168 O O . MET A 1 411 ? 15.32 -1.945 -22.359 1 97.81 411 MET A O 1
ATOM 3172 N N . ILE A 1 412 ? 13.992 -1.019 -23.891 1 97.88 412 ILE A N 1
ATOM 3173 C CA . ILE A 1 412 ? 14.992 -1.092 -24.938 1 97.88 412 ILE A CA 1
ATOM 3174 C C . ILE A 1 412 ? 16.188 -0.214 -24.578 1 97.88 412 ILE A C 1
ATOM 3176 O O . ILE A 1 412 ? 17.344 -0.629 -24.734 1 97.88 412 ILE A O 1
ATOM 3180 N N . TYR A 1 413 ? 15.914 0.934 -24.047 1 97.94 413 TYR A N 1
ATOM 3181 C CA . TYR A 1 413 ? 16.969 1.873 -23.703 1 97.94 413 TYR A CA 1
ATOM 3182 C C . TYR A 1 413 ? 17.656 1.462 -22.406 1 97.94 413 TYR A C 1
ATOM 3184 O O . TYR A 1 413 ? 18.859 1.662 -22.234 1 97.94 413 TYR A O 1
ATOM 3192 N N . VAL A 1 414 ? 16.891 0.892 -21.484 1 98.44 414 VAL A N 1
ATOM 3193 C CA . VAL A 1 414 ? 17.484 0.354 -20.266 1 98.44 414 VAL A CA 1
ATOM 3194 C C . VAL A 1 414 ? 18.484 -0.747 -20.625 1 98.44 414 VAL A C 1
ATOM 3196 O O . VAL A 1 414 ? 19.609 -0.748 -20.141 1 98.44 414 VAL A O 1
ATOM 3199 N N . ALA A 1 415 ? 18.047 -1.657 -21.516 1 98.38 415 ALA A N 1
ATOM 3200 C CA . ALA A 1 415 ? 18.891 -2.764 -21.938 1 98.38 415 ALA A CA 1
ATOM 3201 C C . ALA A 1 415 ? 20.156 -2.252 -22.641 1 98.38 415 ALA A C 1
ATOM 3203 O O . ALA A 1 415 ? 21.266 -2.682 -22.328 1 98.38 415 ALA A O 1
ATOM 3204 N N . LYS A 1 416 ? 20.016 -1.312 -23.5 1 98.06 416 LYS A N 1
ATOM 3205 C CA . LYS A 1 416 ? 21.125 -0.759 -24.25 1 98.06 416 LYS A CA 1
ATOM 3206 C C . LYS A 1 416 ? 22.156 -0.111 -23.312 1 98.06 416 LYS A C 1
ATOM 3208 O O . LYS A 1 416 ? 23.359 -0.288 -23.5 1 98.06 416 LYS A O 1
ATOM 3213 N N . SER A 1 417 ? 21.656 0.591 -22.344 1 98.19 417 SER A N 1
ATOM 3214 C CA . SER A 1 417 ? 22.531 1.26 -21.391 1 98.19 417 SER A CA 1
ATOM 3215 C C . SER A 1 417 ? 23.344 0.25 -20.578 1 98.19 417 SER A C 1
ATOM 3217 O O . SER A 1 417 ? 24.375 0.589 -20.016 1 98.19 417 SER A O 1
ATOM 3219 N N . ASN A 1 418 ? 22.844 -0.976 -20.531 1 97.94 418 ASN A N 1
ATOM 3220 C CA . ASN A 1 418 ? 23.531 -2.025 -19.781 1 97.94 418 ASN A CA 1
ATOM 3221 C C . ASN A 1 418 ? 24.234 -3.012 -20.703 1 97.94 418 ASN A C 1
ATOM 3223 O O . ASN A 1 418 ? 24.547 -4.133 -20.297 1 97.94 418 ASN A O 1
ATOM 3227 N N . GLY A 1 419 ? 24.406 -2.664 -21.953 1 96.94 419 GLY A N 1
ATOM 3228 C CA . GLY A 1 419 ? 25.219 -3.414 -22.891 1 96.94 419 GLY A CA 1
ATOM 3229 C C . GLY A 1 419 ? 24.469 -4.535 -23.578 1 96.94 419 GLY A C 1
ATOM 3230 O O . GLY A 1 419 ? 25.078 -5.477 -24.094 1 96.94 419 GLY A O 1
ATOM 3231 N N . VAL A 1 420 ? 23.172 -4.516 -23.531 1 97.62 420 VAL A N 1
ATOM 3232 C CA . VAL A 1 420 ? 22.312 -5.535 -24.141 1 97.62 420 VAL A CA 1
ATOM 3233 C C . VAL A 1 420 ? 21.422 -4.902 -25.203 1 97.62 420 VAL A C 1
ATOM 3235 O O . VAL A 1 420 ? 20.781 -3.883 -24.953 1 97.62 420 VAL A O 1
ATOM 3238 N N . ASP A 1 421 ? 21.359 -5.52 -26.391 1 96.69 421 ASP A N 1
ATOM 3239 C CA . ASP A 1 421 ? 20.5 -5.012 -27.453 1 96.69 421 ASP A CA 1
ATOM 3240 C C . ASP A 1 421 ? 19.172 -5.77 -27.484 1 96.69 421 ASP A C 1
ATOM 3242 O O . ASP A 1 421 ? 19.172 -7 -27.531 1 96.69 421 ASP A O 1
ATOM 3246 N N . LEU A 1 422 ? 18.109 -4.984 -27.406 1 97 422 LEU A N 1
ATOM 3247 C CA . LEU A 1 422 ? 16.766 -5.52 -27.562 1 97 422 LEU A CA 1
ATOM 3248 C C . LEU A 1 422 ? 16.031 -4.84 -28.719 1 97 422 LEU A C 1
ATOM 3250 O O . LEU A 1 422 ? 16.297 -3.672 -29.031 1 97 422 LEU A O 1
ATOM 3254 N N . THR A 1 423 ? 15.164 -5.613 -29.375 1 95.19 423 THR A N 1
ATOM 3255 C CA . THR A 1 423 ? 14.258 -5.07 -30.391 1 95.19 423 THR A CA 1
ATOM 3256 C C . THR A 1 423 ? 12.836 -4.969 -29.844 1 95.19 423 THR A C 1
ATOM 3258 O O . THR A 1 423 ? 12.562 -5.418 -28.734 1 95.19 423 THR A O 1
ATOM 3261 N N . VAL A 1 424 ? 11.984 -4.379 -30.641 1 93.25 424 VAL A N 1
ATOM 3262 C CA . VAL A 1 424 ? 10.586 -4.223 -30.266 1 93.25 424 VAL A CA 1
ATOM 3263 C C . VAL A 1 424 ? 9.945 -5.598 -30.094 1 93.25 424 VAL A C 1
ATOM 3265 O O . VAL A 1 424 ? 9.094 -5.789 -29.219 1 93.25 424 VAL A O 1
ATOM 3268 N N . GLU A 1 425 ? 10.398 -6.523 -30.828 1 92.5 425 GLU A N 1
ATOM 3269 C CA . GLU A 1 425 ? 9.844 -7.875 -30.781 1 92.5 425 GLU A CA 1
ATOM 3270 C C . GLU A 1 425 ? 10.25 -8.594 -29.5 1 92.5 425 GLU A C 1
ATOM 3272 O O . GLU A 1 425 ? 9.539 -9.469 -29.016 1 92.5 425 GLU A O 1
ATOM 3277 N N . ASP A 1 426 ? 11.312 -8.156 -28.922 1 94.12 426 ASP A N 1
ATOM 3278 C CA . ASP A 1 426 ? 11.836 -8.789 -27.719 1 94.12 426 ASP A CA 1
ATOM 3279 C C . ASP A 1 426 ? 11.023 -8.398 -26.5 1 94.12 426 ASP A C 1
ATOM 3281 O O . ASP A 1 426 ? 11.133 -9.039 -25.438 1 94.12 426 ASP A O 1
ATOM 3285 N N . ILE A 1 427 ? 10.219 -7.332 -26.641 1 92.75 427 ILE A N 1
ATOM 3286 C CA . ILE A 1 427 ? 9.555 -6.832 -25.453 1 92.75 427 ILE A CA 1
ATOM 3287 C C . ILE A 1 427 ? 8.039 -6.957 -25.609 1 92.75 427 ILE A C 1
ATOM 3289 O O . ILE A 1 427 ? 7.273 -6.242 -24.953 1 92.75 427 ILE A O 1
ATOM 3293 N N . ILE A 1 428 ? 7.609 -7.754 -26.531 1 90.25 428 ILE A N 1
ATOM 3294 C CA . ILE A 1 428 ? 6.188 -8.008 -26.734 1 90.25 428 ILE A CA 1
ATOM 3295 C C . ILE A 1 428 ? 5.941 -9.516 -26.844 1 90.25 428 ILE A C 1
ATOM 3297 O O . ILE A 1 428 ? 6.773 -10.242 -27.391 1 90.25 428 ILE A O 1
ATOM 3301 N N . ASP A 1 429 ? 4.883 -9.914 -26.266 1 86.69 429 ASP A N 1
ATOM 3302 C CA . ASP A 1 429 ? 4.406 -11.266 -26.547 1 86.69 429 ASP A CA 1
ATOM 3303 C C . ASP A 1 429 ? 3.67 -11.328 -27.875 1 86.69 429 ASP A C 1
ATOM 3305 O O . ASP A 1 429 ? 2.617 -10.711 -28.047 1 86.69 429 ASP A O 1
ATOM 3309 N N . ALA A 1 430 ? 4.242 -12.086 -28.734 1 81.31 430 ALA A N 1
ATOM 3310 C CA . ALA A 1 430 ? 3.664 -12.188 -30.078 1 81.31 430 ALA A CA 1
ATOM 3311 C C . ALA A 1 430 ? 2.223 -12.68 -30.016 1 81.31 430 ALA A C 1
ATOM 3313 O O . ALA A 1 430 ? 1.432 -12.422 -30.922 1 81.31 430 ALA A O 1
ATOM 3314 N N . GLN A 1 431 ? 1.857 -13.312 -28.938 1 75.69 431 GLN A N 1
ATOM 3315 C CA . GLN A 1 431 ? 0.533 -13.906 -28.797 1 75.69 431 GLN A CA 1
ATOM 3316 C C . GLN A 1 431 ? -0.38 -13.039 -27.938 1 75.69 431 GLN A C 1
ATOM 3318 O O . GLN A 1 431 ? -1.488 -13.453 -27.594 1 75.69 431 GLN A O 1
ATOM 3323 N N . GLU A 1 432 ? 0.101 -11.812 -27.641 1 80.62 432 GLU A N 1
ATOM 3324 C CA . GLU A 1 432 ? -0.746 -10.969 -26.812 1 80.62 432 GLU A CA 1
ATOM 3325 C C . GLU A 1 432 ? -2.053 -10.625 -27.531 1 80.62 432 GLU A C 1
ATOM 3327 O O . GLU A 1 432 ? -2.104 -10.578 -28.75 1 80.62 432 GLU A O 1
ATOM 3332 N N . THR A 1 433 ? -3.131 -10.453 -26.719 1 79.56 433 THR A N 1
ATOM 3333 C CA . THR A 1 433 ? -4.418 -10.055 -27.281 1 79.56 433 THR A CA 1
ATOM 3334 C C . THR A 1 433 ? -4.293 -8.727 -28.016 1 79.56 433 THR A C 1
ATOM 3336 O O . THR A 1 433 ? -3.73 -7.762 -27.484 1 79.56 433 THR A O 1
ATOM 3339 N N . LYS A 1 434 ? -4.734 -8.703 -29.297 1 71.88 434 LYS A N 1
ATOM 3340 C CA . LYS A 1 434 ? -4.66 -7.488 -30.109 1 71.88 434 LYS A CA 1
ATOM 3341 C C . LYS A 1 434 ? -5.801 -6.531 -29.781 1 71.88 434 LYS A C 1
ATOM 3343 O O . LYS A 1 434 ? -6.973 -6.871 -29.938 1 71.88 434 LYS A O 1
ATOM 3348 N N . LEU A 1 435 ? -5.438 -5.508 -28.828 1 73.94 435 LEU A N 1
ATOM 3349 C CA . LEU A 1 435 ? -6.445 -4.535 -28.422 1 73.94 435 LEU A CA 1
ATOM 3350 C C . LEU A 1 435 ? -5.992 -3.117 -28.734 1 73.94 435 LEU A C 1
ATOM 3352 O O . LEU A 1 435 ? -4.797 -2.826 -28.734 1 73.94 435 LEU A O 1
ATOM 3356 N N . MET B 1 1 ? 97.188 64.375 22.203 1 24.34 1 MET B N 1
ATOM 3357 C CA . MET B 1 1 ? 96.75 63.125 22.781 1 24.34 1 MET B CA 1
ATOM 3358 C C . MET B 1 1 ? 95.438 62.656 22.234 1 24.34 1 MET B C 1
ATOM 3360 O O . MET B 1 1 ? 94.375 63.281 22.531 1 24.34 1 MET B O 1
ATOM 3364 N N . LYS B 1 2 ? 95.375 62.125 20.938 1 25.91 2 LYS B N 1
ATOM 3365 C CA . LYS B 1 2 ? 94.562 62.281 19.766 1 25.91 2 LYS B CA 1
ATOM 3366 C C . LYS B 1 2 ? 93.25 61.469 19.891 1 25.91 2 LYS B C 1
ATOM 3368 O O . LYS B 1 2 ? 93.312 60.281 20.234 1 25.91 2 LYS B O 1
ATOM 3373 N N . VAL B 1 3 ? 92.062 62.031 20.203 1 25.81 3 VAL B N 1
ATOM 3374 C CA . VAL B 1 3 ? 90.688 61.75 20.609 1 25.81 3 VAL B CA 1
ATOM 3375 C C . VAL B 1 3 ? 90 60.875 19.547 1 25.81 3 VAL B C 1
ATOM 3377 O O . VAL B 1 3 ? 89.938 61.25 18.375 1 25.81 3 VAL B O 1
ATOM 3380 N N . GLN B 1 4 ? 90.062 59.531 19.656 1 19.38 4 GLN B N 1
ATOM 3381 C CA . GLN B 1 4 ? 89.75 58.375 18.828 1 19.38 4 GLN B CA 1
ATOM 3382 C C . GLN B 1 4 ? 88.25 58.344 18.547 1 19.38 4 GLN B C 1
ATOM 3384 O O . GLN B 1 4 ? 87.438 58.531 19.453 1 19.38 4 GLN B O 1
ATOM 3389 N N . LYS B 1 5 ? 87.812 58.531 17.266 1 22.25 5 LYS B N 1
ATOM 3390 C CA . LYS B 1 5 ? 86.688 58.75 16.406 1 22.25 5 LYS B CA 1
ATOM 3391 C C . LYS B 1 5 ? 85.688 57.562 16.453 1 22.25 5 LYS B C 1
ATOM 3393 O O . LYS B 1 5 ? 85.375 57 15.406 1 22.25 5 LYS B O 1
ATOM 3398 N N . LYS B 1 6 ? 85.562 56.75 17.625 1 24.12 6 LYS B N 1
ATOM 3399 C CA . LYS B 1 6 ? 85 55.438 17.359 1 24.12 6 LYS B CA 1
ATOM 3400 C C . LYS B 1 6 ? 83.562 55.531 16.844 1 24.12 6 LYS B C 1
ATOM 3402 O O . LYS B 1 6 ? 82.688 56.094 17.531 1 24.12 6 LYS B O 1
ATOM 3407 N N . LEU B 1 7 ? 83.375 55.562 15.523 1 22.78 7 LEU B N 1
ATOM 3408 C CA . LEU B 1 7 ? 82.125 55.688 14.781 1 22.78 7 LEU B CA 1
ATOM 3409 C C . LEU B 1 7 ? 81.188 54.5 15.055 1 22.78 7 LEU B C 1
ATOM 3411 O O . LEU B 1 7 ? 81.562 53.344 14.844 1 22.78 7 LEU B O 1
ATOM 3415 N N . ILE B 1 8 ? 80.312 54.531 16.062 1 23.59 8 ILE B N 1
ATOM 3416 C CA . ILE B 1 8 ? 79.312 53.531 16.516 1 23.59 8 ILE B CA 1
ATOM 3417 C C . ILE B 1 8 ? 78.312 53.312 15.414 1 23.59 8 ILE B C 1
ATOM 3419 O O . ILE B 1 8 ? 77.562 54.219 15.008 1 23.59 8 ILE B O 1
ATOM 3423 N N . ILE B 1 9 ? 78.625 52.531 14.352 1 24.58 9 ILE B N 1
ATOM 3424 C CA . ILE B 1 9 ? 77.75 52.188 13.227 1 24.58 9 ILE B CA 1
ATOM 3425 C C . ILE B 1 9 ? 76.5 51.469 13.727 1 24.58 9 ILE B C 1
ATOM 3427 O O . ILE B 1 9 ? 76.625 50.438 14.406 1 24.58 9 ILE B O 1
ATOM 3431 N N . SER B 1 10 ? 75.438 52.125 14.086 1 23.02 10 SER B N 1
ATOM 3432 C CA . SER B 1 10 ? 74.125 51.656 14.523 1 23.02 10 SER B CA 1
ATOM 3433 C C . SER B 1 10 ? 73.5 50.75 13.477 1 23.02 10 SER B C 1
ATOM 3435 O O . SER B 1 10 ? 73.375 51.125 12.305 1 23.02 10 SER B O 1
ATOM 3437 N N . SER B 1 11 ? 73.688 49.406 13.539 1 24.36 11 SER B N 1
ATOM 3438 C CA . SER B 1 11 ? 73.125 48.344 12.695 1 24.36 11 SER B CA 1
ATOM 3439 C C . SER B 1 11 ? 71.625 48.344 12.672 1 24.36 11 SER B C 1
ATOM 3441 O O . SER B 1 11 ? 71 48.375 13.727 1 24.36 11 SER B O 1
ATOM 3443 N N . ALA B 1 12 ? 70.938 48.969 11.719 1 24.56 12 ALA B N 1
ATOM 3444 C CA . ALA B 1 12 ? 69.5 49 11.391 1 24.56 12 ALA B CA 1
ATOM 3445 C C . ALA B 1 12 ? 68.938 47.594 11.164 1 24.56 12 ALA B C 1
ATOM 3447 O O . ALA B 1 12 ? 69.375 46.906 10.219 1 24.56 12 ALA B O 1
ATOM 3448 N N . LEU B 1 13 ? 68.75 46.812 12.211 1 25.23 13 LEU B N 1
ATOM 3449 C CA . LEU B 1 13 ? 68.125 45.5 12.055 1 25.23 13 LEU B CA 1
ATOM 3450 C C . LEU B 1 13 ? 66.75 45.625 11.422 1 25.23 13 LEU B C 1
ATOM 3452 O O . LEU B 1 13 ? 65.812 46.281 11.977 1 25.23 13 LEU B O 1
ATOM 3456 N N . THR B 1 14 ? 66.562 45.75 10.102 1 24.7 14 THR B N 1
ATOM 3457 C CA . THR B 1 14 ? 65.312 45.75 9.406 1 24.7 14 THR B CA 1
ATOM 3458 C C . THR B 1 14 ? 64.5 44.469 9.711 1 24.7 14 THR B C 1
ATOM 3460 O O . THR B 1 14 ? 65 43.375 9.461 1 24.7 14 THR B O 1
ATOM 3463 N N . VAL B 1 15 ? 63.656 44.469 10.711 1 27.89 15 VAL B N 1
ATOM 3464 C CA . VAL B 1 15 ? 62.719 43.406 11.031 1 27.89 15 VAL B CA 1
ATOM 3465 C C . VAL B 1 15 ? 61.781 43.156 9.844 1 27.89 15 VAL B C 1
ATOM 3467 O O . VAL B 1 15 ? 61.062 44.062 9.422 1 27.89 15 VAL B O 1
ATOM 3470 N N . VAL B 1 16 ? 62.188 42.375 8.836 1 29 16 VAL B N 1
ATOM 3471 C CA . VAL B 1 16 ? 61.25 41.938 7.801 1 29 16 VAL B CA 1
ATOM 3472 C C . VAL B 1 16 ? 60.094 41.188 8.438 1 29 16 VAL B C 1
ATOM 3474 O O . VAL B 1 16 ? 60.281 40.156 9.109 1 29 16 VAL B O 1
ATOM 3477 N N . MET B 1 17 ? 59 41.875 8.727 1 28.59 17 MET B N 1
ATOM 3478 C CA . MET B 1 17 ? 57.75 41.281 9.117 1 28.59 17 MET B CA 1
ATOM 3479 C C . MET B 1 17 ? 57.281 40.281 8.055 1 28.59 17 MET B C 1
ATOM 3481 O O . MET B 1 17 ? 57 40.656 6.918 1 28.59 17 MET B O 1
ATOM 3485 N N . VAL B 1 18 ? 57.719 39.062 8.031 1 32.25 18 VAL B N 1
ATOM 3486 C CA . VAL B 1 18 ? 57.094 38.062 7.211 1 32.25 18 VAL B CA 1
ATOM 3487 C C . VAL B 1 18 ? 55.625 37.906 7.621 1 32.25 18 VAL B C 1
ATOM 3489 O O . VAL B 1 18 ? 55.312 37.562 8.773 1 32.25 18 VAL B O 1
ATOM 3492 N N . ILE B 1 19 ? 54.719 38.656 7 1 32.72 19 ILE B N 1
ATOM 3493 C CA . ILE B 1 19 ? 53.312 38.375 7.074 1 32.72 19 ILE B CA 1
ATOM 3494 C C . ILE B 1 19 ? 53.031 36.938 6.641 1 32.72 19 ILE B C 1
ATOM 3496 O O . ILE B 1 19 ? 53.281 36.562 5.496 1 32.72 19 ILE B O 1
ATOM 3500 N N . SER B 1 20 ? 53.156 36 7.52 1 30.55 20 SER B N 1
ATOM 3501 C CA . SER B 1 20 ? 52.594 34.688 7.207 1 30.55 20 SER B CA 1
ATOM 3502 C C . SER B 1 20 ? 51.125 34.781 6.816 1 30.55 20 SER B C 1
ATOM 3504 O O . SER B 1 20 ? 50.312 35.219 7.613 1 30.55 20 SER B O 1
ATOM 3506 N N . ILE B 1 21 ? 50.844 34.938 5.586 1 32.44 21 ILE B N 1
ATOM 3507 C CA . ILE B 1 21 ? 49.5 34.656 5.094 1 32.44 21 ILE B CA 1
ATOM 3508 C C . ILE B 1 21 ? 49.062 33.281 5.551 1 32.44 21 ILE B C 1
ATOM 3510 O O . ILE B 1 21 ? 49.656 32.25 5.137 1 32.44 21 ILE B O 1
ATOM 3514 N N . THR B 1 22 ? 48.625 33.125 6.746 1 32.06 22 THR B N 1
ATOM 3515 C CA . THR B 1 22 ? 47.844 31.938 7.047 1 32.06 22 THR B CA 1
ATOM 3516 C C . THR B 1 22 ? 46.781 31.734 5.988 1 32.06 22 THR B C 1
ATOM 3518 O O . THR B 1 22 ? 45.906 32.562 5.805 1 32.06 22 THR B O 1
ATOM 3521 N N . SER B 1 23 ? 47.094 31.109 4.891 1 33.09 23 SER B N 1
ATOM 3522 C CA . SER B 1 23 ? 46.031 30.531 4.07 1 33.09 23 SER B CA 1
ATOM 3523 C C . SER B 1 23 ? 44.969 29.859 4.934 1 33.09 23 SER B C 1
ATOM 3525 O O . SER B 1 23 ? 45.25 28.938 5.691 1 33.09 23 SER B O 1
ATOM 3527 N N . THR B 1 24 ? 44.062 30.578 5.441 1 34.44 24 THR B N 1
ATOM 3528 C CA . THR B 1 24 ? 42.844 29.906 5.848 1 34.44 24 THR B CA 1
ATOM 3529 C C . THR B 1 24 ? 42.438 28.844 4.828 1 34.44 24 THR B C 1
ATOM 3531 O O . THR B 1 24 ? 42.125 29.156 3.678 1 34.44 24 THR B O 1
ATOM 3534 N N . PHE B 1 25 ? 43.094 27.672 4.816 1 33.5 25 PHE B N 1
ATOM 3535 C CA . PHE B 1 25 ? 42.406 26.516 4.246 1 33.5 25 PHE B CA 1
ATOM 3536 C C . PHE B 1 25 ? 40.938 26.547 4.559 1 33.5 25 PHE B C 1
ATOM 3538 O O . PHE B 1 25 ? 40.531 26.375 5.711 1 33.5 25 PHE B O 1
ATOM 3545 N N . LEU B 1 26 ? 40.188 27.438 4.043 1 36.28 26 LEU B N 1
ATOM 3546 C CA . LEU B 1 26 ? 38.812 27.062 3.916 1 36.28 26 LEU B CA 1
ATOM 3547 C C . LEU B 1 26 ? 38.656 25.578 3.576 1 36.28 26 LEU B C 1
ATOM 3549 O O . LEU B 1 26 ? 39.062 25.141 2.492 1 36.28 26 LEU B O 1
ATOM 3553 N N . SER B 1 27 ? 39.062 24.656 4.402 1 37.72 27 SER B N 1
ATOM 3554 C CA . SER B 1 27 ? 38.719 23.234 4.285 1 37.72 27 SER B CA 1
ATOM 3555 C C . SER B 1 27 ? 37.344 23.078 3.629 1 37.72 27 SER B C 1
ATOM 3557 O O . SER B 1 27 ? 36.312 23.531 4.164 1 37.72 27 SER B O 1
ATOM 3559 N N . SER B 1 28 ? 37 23.391 2.492 1 44 28 SER B N 1
ATOM 3560 C CA . SER B 1 28 ? 35.812 22.984 1.753 1 44 28 SER B CA 1
ATOM 3561 C C . SER B 1 28 ? 35.312 21.625 2.242 1 44 28 SER B C 1
ATOM 3563 O O . SER B 1 28 ? 35.875 20.578 1.919 1 44 28 SER B O 1
ATOM 3565 N N . GLU B 1 29 ? 34.969 21.391 3.508 1 54.03 29 GLU B N 1
ATOM 3566 C CA . GLU B 1 29 ? 34.5 20.156 4.133 1 54.03 29 GLU B CA 1
ATOM 3567 C C . GLU B 1 29 ? 33.469 19.453 3.248 1 54.03 29 GLU B C 1
ATOM 3569 O O . GLU B 1 29 ? 32.531 20.094 2.764 1 54.03 29 GLU B O 1
ATOM 3574 N N . GLU B 1 30 ? 33.781 18.312 2.594 1 79.38 30 GLU B N 1
ATOM 3575 C CA . GLU B 1 30 ? 32.969 17.406 1.762 1 79.38 30 GLU B CA 1
ATOM 3576 C C . GLU B 1 30 ? 31.609 17.141 2.387 1 79.38 30 GLU B C 1
ATOM 3578 O O . GLU B 1 30 ? 31.516 16.922 3.598 1 79.38 30 GLU B O 1
ATOM 3583 N N . VAL B 1 31 ? 30.469 17.562 1.706 1 89.75 31 VAL B N 1
ATOM 3584 C CA . VAL B 1 31 ? 29.094 17.375 2.141 1 89.75 31 VAL B CA 1
ATOM 3585 C C . VAL B 1 31 ? 28.875 15.906 2.496 1 89.75 31 VAL B C 1
ATOM 3587 O O . VAL B 1 31 ? 29.312 15.008 1.771 1 89.75 31 VAL B O 1
ATOM 3590 N N . SER B 1 32 ? 28.375 15.688 3.664 1 95.12 32 SER B N 1
ATOM 3591 C CA . SER B 1 32 ? 28.031 14.336 4.105 1 95.12 32 SER B CA 1
ATOM 3592 C C . SER B 1 32 ? 27.094 13.648 3.117 1 95.12 32 SER B C 1
ATOM 3594 O O . SER B 1 32 ? 26.016 14.148 2.828 1 95.12 32 SER B O 1
ATOM 3596 N N . PRO B 1 33 ? 27.484 12.492 2.623 1 97.44 33 PRO B N 1
ATOM 3597 C CA . PRO B 1 33 ? 26.594 11.766 1.716 1 97.44 33 PRO B CA 1
ATOM 3598 C C . PRO B 1 33 ? 25.25 11.414 2.361 1 97.44 33 PRO B C 1
ATOM 3600 O O . PRO B 1 33 ? 24.234 11.359 1.676 1 97.44 33 PRO B O 1
ATOM 3603 N N . LEU B 1 34 ? 25.297 11.258 3.682 1 98.12 34 LEU B N 1
ATOM 3604 C CA . LEU B 1 34 ? 24.062 10.961 4.398 1 98.12 34 LEU B CA 1
ATOM 3605 C C . LEU B 1 34 ? 23.094 12.148 4.348 1 98.12 34 LEU B C 1
ATOM 3607 O O . LEU B 1 34 ? 21.891 11.977 4.164 1 98.12 34 LEU B O 1
ATOM 3611 N N . LEU B 1 35 ? 23.656 13.312 4.535 1 98.31 35 LEU B N 1
ATOM 3612 C CA . LEU B 1 35 ? 22.812 14.508 4.52 1 98.31 35 LEU B CA 1
ATOM 3613 C C . LEU B 1 35 ? 22.297 14.789 3.111 1 98.31 35 LEU B C 1
ATOM 3615 O O . LEU B 1 35 ? 21.188 15.289 2.943 1 98.31 35 LEU B O 1
ATOM 3619 N N . ILE B 1 36 ? 23.094 14.43 2.109 1 98.44 36 ILE B N 1
ATOM 3620 C CA . ILE B 1 36 ? 22.656 14.57 0.729 1 98.44 36 ILE B CA 1
ATOM 3621 C C . ILE B 1 36 ? 21.438 13.664 0.484 1 98.44 36 ILE B C 1
ATOM 3623 O O . ILE B 1 36 ? 20.422 14.109 -0.058 1 98.44 36 ILE B O 1
ATOM 3627 N N . THR B 1 37 ? 21.531 12.406 0.922 1 98.5 37 THR B N 1
ATOM 3628 C CA . THR B 1 37 ? 20.438 11.453 0.769 1 98.5 37 THR B CA 1
ATOM 3629 C C . THR B 1 37 ? 19.188 11.93 1.504 1 98.5 37 THR B C 1
ATOM 3631 O O . THR B 1 37 ? 18.094 11.969 0.931 1 98.5 37 THR B O 1
ATOM 3634 N N . TYR B 1 38 ? 19.375 12.359 2.736 1 98.62 38 TYR B N 1
ATOM 3635 C CA . TYR B 1 38 ? 18.281 12.867 3.561 1 98.62 38 TYR B CA 1
ATOM 3636 C C . TYR B 1 38 ? 17.594 14.039 2.883 1 98.62 38 TYR B C 1
ATOM 3638 O O . TYR B 1 38 ? 16.359 14.062 2.764 1 98.62 38 TYR B O 1
ATOM 3646 N N . ALA B 1 39 ? 18.375 14.961 2.4 1 98.38 39 ALA B N 1
ATOM 3647 C CA . ALA B 1 39 ? 17.844 16.188 1.8 1 98.38 39 ALA B CA 1
ATOM 3648 C C . ALA B 1 39 ? 17.141 15.883 0.486 1 98.38 39 ALA B C 1
ATOM 3650 O O . ALA B 1 39 ? 16.094 16.469 0.194 1 98.38 39 ALA B O 1
ATOM 3651 N N . ASN B 1 40 ? 17.703 14.977 -0.277 1 98.56 40 ASN B N 1
ATOM 3652 C CA . ASN B 1 40 ? 17.094 14.648 -1.562 1 98.56 40 ASN B CA 1
ATOM 3653 C C . ASN B 1 40 ? 15.773 13.898 -1.383 1 98.56 40 ASN B C 1
ATOM 3655 O O . ASN B 1 40 ? 14.836 14.086 -2.16 1 98.56 40 ASN B O 1
ATOM 3659 N N . ILE B 1 41 ? 15.695 13.023 -0.419 1 98.69 41 ILE B N 1
ATOM 3660 C CA . ILE B 1 41 ? 14.43 12.352 -0.124 1 98.69 41 ILE B CA 1
ATOM 3661 C C . ILE B 1 41 ? 13.398 13.383 0.343 1 98.69 41 ILE B C 1
ATOM 3663 O O . ILE B 1 41 ? 12.234 13.32 -0.054 1 98.69 41 ILE B O 1
ATOM 3667 N N . ALA B 1 42 ? 13.82 14.352 1.191 1 98.62 42 ALA B N 1
ATOM 3668 C CA . ALA B 1 42 ? 12.914 15.406 1.629 1 98.62 42 ALA B CA 1
ATOM 3669 C C . ALA B 1 42 ? 12.352 16.172 0.436 1 98.62 42 ALA B C 1
ATOM 3671 O O . ALA B 1 42 ? 11.141 16.406 0.352 1 98.62 42 ALA B O 1
ATOM 3672 N N . THR B 1 43 ? 13.258 16.531 -0.495 1 98.56 43 THR B N 1
ATOM 3673 C CA . THR B 1 43 ? 12.82 17.25 -1.685 1 98.56 43 THR B CA 1
ATOM 3674 C C . THR B 1 43 ? 11.766 16.453 -2.445 1 98.56 43 THR B C 1
ATOM 3676 O O . THR B 1 43 ? 10.703 16.984 -2.787 1 98.56 43 THR B O 1
ATOM 3679 N N . ALA B 1 44 ? 12.023 15.188 -2.678 1 98.38 44 ALA B N 1
ATOM 3680 C CA . ALA B 1 44 ? 11.117 14.344 -3.449 1 98.38 44 ALA B CA 1
ATOM 3681 C C . ALA B 1 44 ? 9.797 14.148 -2.713 1 98.38 44 ALA B C 1
ATOM 3683 O O . ALA B 1 44 ? 8.719 14.281 -3.305 1 98.38 44 ALA B O 1
ATOM 3684 N N . ASN B 1 45 ? 9.867 13.812 -1.459 1 98.56 45 ASN B N 1
ATOM 3685 C CA . ASN B 1 45 ? 8.688 13.492 -0.67 1 98.56 45 ASN B CA 1
ATOM 3686 C C . ASN B 1 45 ? 7.797 14.711 -0.467 1 98.56 45 ASN B C 1
ATOM 3688 O O . ASN B 1 45 ? 6.578 14.633 -0.646 1 98.56 45 ASN B O 1
ATOM 3692 N N . TYR B 1 46 ? 8.375 15.875 -0.107 1 98.56 46 TYR B N 1
ATOM 3693 C CA . TYR B 1 46 ? 7.578 17.078 0.057 1 98.56 46 TYR B CA 1
ATOM 3694 C C . TYR B 1 46 ? 6.965 17.516 -1.27 1 98.56 46 TYR B C 1
ATOM 3696 O O . TYR B 1 46 ? 5.855 18.062 -1.302 1 98.56 46 TYR B O 1
ATOM 3704 N N . THR B 1 47 ? 7.695 17.344 -2.332 1 98.5 47 THR B N 1
ATOM 3705 C CA . THR B 1 47 ? 7.141 17.656 -3.645 1 98.5 47 THR B CA 1
ATOM 3706 C C . THR B 1 47 ? 5.922 16.797 -3.934 1 98.5 47 THR B C 1
ATOM 3708 O O . THR B 1 47 ? 4.895 17.281 -4.402 1 98.5 47 THR B O 1
ATOM 3711 N N . ASP B 1 48 ? 6.035 15.508 -3.66 1 98.38 48 ASP B N 1
ATOM 3712 C CA . ASP B 1 48 ? 4.898 14.617 -3.855 1 98.38 48 ASP B CA 1
ATOM 3713 C C . ASP B 1 48 ? 3.723 15.023 -2.969 1 98.38 48 ASP B C 1
ATOM 3715 O O . ASP B 1 48 ? 2.57 14.992 -3.404 1 98.38 48 ASP B O 1
ATOM 3719 N N . ALA B 1 49 ? 4 15.359 -1.719 1 98.62 49 ALA B N 1
ATOM 3720 C CA . ALA B 1 49 ? 2.941 15.773 -0.804 1 98.62 49 ALA B CA 1
ATOM 3721 C C . ALA B 1 49 ? 2.229 17.016 -1.318 1 98.62 49 ALA B C 1
ATOM 3723 O O . ALA B 1 49 ? 1.003 17.125 -1.238 1 98.62 49 ALA B O 1
ATOM 3724 N N . LEU B 1 50 ? 3.014 17.969 -1.841 1 98.81 50 LEU B N 1
ATOM 3725 C CA . LEU B 1 50 ? 2.41 19.172 -2.406 1 98.81 50 LEU B CA 1
ATOM 3726 C C . LEU B 1 50 ? 1.528 18.828 -3.602 1 98.81 50 LEU B C 1
ATOM 3728 O O . LEU B 1 50 ? 0.412 19.328 -3.725 1 98.81 50 LEU B O 1
ATOM 3732 N N . ASN B 1 51 ? 2.023 17.969 -4.488 1 98.56 51 ASN B N 1
ATOM 3733 C CA . ASN B 1 51 ? 1.246 17.578 -5.66 1 98.56 51 ASN B CA 1
ATOM 3734 C C . ASN B 1 51 ? -0.06 16.891 -5.266 1 98.56 51 ASN B C 1
ATOM 3736 O O . ASN B 1 51 ? -1.11 17.172 -5.848 1 98.56 51 ASN B O 1
ATOM 3740 N N . ASP B 1 52 ? 0.007 16.031 -4.316 1 98.69 52 ASP B N 1
ATOM 3741 C CA . ASP B 1 52 ? -1.195 15.352 -3.846 1 98.69 52 ASP B CA 1
ATOM 3742 C C . ASP B 1 52 ? -2.164 16.344 -3.199 1 98.69 52 ASP B C 1
ATOM 3744 O O . ASP B 1 52 ? -3.381 16.219 -3.355 1 98.69 52 ASP B O 1
ATOM 3748 N N . ALA B 1 53 ? -1.617 17.312 -2.451 1 98.88 53 ALA B N 1
ATOM 3749 C CA . ALA B 1 53 ? -2.451 18.328 -1.832 1 98.88 53 ALA B CA 1
ATOM 3750 C C . ALA B 1 53 ? -3.141 19.188 -2.889 1 98.88 53 ALA B C 1
ATOM 3752 O O . ALA B 1 53 ? -4.301 19.578 -2.727 1 98.88 53 ALA B O 1
ATOM 3753 N N . LYS B 1 54 ? -2.438 19.547 -3.93 1 98.88 54 LYS B N 1
ATOM 3754 C CA . LYS B 1 54 ? -3.035 20.297 -5.023 1 98.88 54 LYS B CA 1
ATOM 3755 C C . LYS B 1 54 ? -4.168 19.516 -5.68 1 98.88 54 LYS B C 1
ATOM 3757 O O . LYS B 1 54 ? -5.207 20.094 -6.027 1 98.88 54 LYS B O 1
ATOM 3762 N N . THR B 1 55 ? -4.008 18.219 -5.875 1 98.5 55 THR B N 1
ATOM 3763 C CA . THR B 1 55 ? -5.074 17.375 -6.402 1 98.5 55 THR B CA 1
ATOM 3764 C C . THR B 1 55 ? -6.273 17.359 -5.457 1 98.5 55 THR B C 1
ATOM 3766 O O . THR B 1 55 ? -7.418 17.438 -5.906 1 98.5 55 THR B O 1
ATOM 3769 N N . LEU B 1 56 ? -6.027 17.281 -4.16 1 98.81 56 LEU B N 1
ATOM 3770 C CA . LEU B 1 56 ? -7.102 17.344 -3.17 1 98.81 56 LEU B CA 1
ATOM 3771 C C . LEU B 1 56 ? -7.871 18.641 -3.285 1 98.81 56 LEU B C 1
ATOM 3773 O O . LEU B 1 56 ? -9.102 18.641 -3.328 1 98.81 56 LEU B O 1
ATOM 3777 N N . LYS B 1 57 ? -7.129 19.75 -3.348 1 98.88 57 LYS B N 1
ATOM 3778 C CA . LYS B 1 57 ? -7.758 21.062 -3.48 1 98.88 57 LYS B CA 1
ATOM 3779 C C . LYS B 1 57 ? -8.641 21.125 -4.727 1 98.88 57 LYS B C 1
ATOM 3781 O O . LYS B 1 57 ? -9.766 21.625 -4.676 1 98.88 57 LYS B O 1
ATOM 3786 N N . GLU B 1 58 ? -8.156 20.578 -5.801 1 98.75 58 GLU B N 1
ATOM 3787 C CA . GLU B 1 58 ? -8.906 20.578 -7.055 1 98.75 58 GLU B CA 1
ATOM 3788 C C . GLU B 1 58 ? -10.188 19.75 -6.926 1 98.75 58 GLU B C 1
ATOM 3790 O O . GLU B 1 58 ? -11.258 20.188 -7.348 1 98.75 58 GLU B O 1
ATOM 3795 N N . LYS B 1 59 ? -10.094 18.547 -6.371 1 98.31 59 LYS B N 1
ATOM 3796 C CA . LYS B 1 59 ? -11.258 17.672 -6.23 1 98.31 59 LYS B CA 1
ATOM 3797 C C . LYS B 1 59 ? -12.289 18.281 -5.277 1 98.31 59 LYS B C 1
ATOM 3799 O O . LYS B 1 59 ? -13.492 18.156 -5.5 1 98.31 59 LYS B O 1
ATOM 3804 N N . LEU B 1 60 ? -11.781 18.938 -4.219 1 98.88 60 LEU B N 1
ATOM 3805 C CA . LEU B 1 60 ? -12.695 19.609 -3.295 1 98.88 60 LEU B CA 1
ATOM 3806 C C . LEU B 1 60 ? -13.406 20.766 -3.986 1 98.88 60 LEU B C 1
ATOM 3808 O O . LEU B 1 60 ? -14.602 20.969 -3.779 1 98.88 60 LEU B O 1
ATOM 3812 N N . LYS B 1 61 ? -12.711 21.516 -4.801 1 98.75 61 LYS B N 1
ATOM 3813 C CA . LYS B 1 61 ? -13.32 22.625 -5.531 1 98.75 61 LYS B CA 1
ATOM 3814 C C . LYS B 1 61 ? -14.406 22.125 -6.48 1 98.75 61 LYS B C 1
ATOM 3816 O O . LYS B 1 61 ? -15.477 22.734 -6.578 1 98.75 61 LYS B O 1
ATOM 3821 N N . TYR B 1 62 ? -14.172 21.031 -7.207 1 98.25 62 TYR B N 1
ATOM 3822 C CA . TYR B 1 62 ? -15.18 20.453 -8.078 1 98.25 62 TYR B CA 1
ATOM 3823 C C . TYR B 1 62 ? -16.406 20.031 -7.273 1 98.25 62 TYR B C 1
ATOM 3825 O O . TYR B 1 62 ? -17.547 20.281 -7.688 1 98.25 62 TYR B O 1
ATOM 3833 N N . PHE B 1 63 ? -16.188 19.469 -6.141 1 98.56 63 PHE B N 1
ATOM 3834 C CA . PHE B 1 63 ? -17.281 19 -5.293 1 98.56 63 PHE B CA 1
ATOM 3835 C C . PHE B 1 63 ? -18.109 20.172 -4.77 1 98.56 63 PHE B C 1
ATOM 3837 O O . PHE B 1 63 ? -19.328 20.156 -4.855 1 98.56 63 PHE B O 1
ATOM 3844 N N . THR B 1 64 ? -17.375 21.188 -4.281 1 98.81 64 THR B N 1
ATOM 3845 C CA . THR B 1 64 ? -18.094 22.297 -3.658 1 98.81 64 THR B CA 1
ATOM 3846 C C . THR B 1 64 ? -18.812 23.141 -4.711 1 98.81 64 THR B C 1
ATOM 3848 O O . THR B 1 64 ? -19.844 23.75 -4.426 1 98.81 64 THR B O 1
ATOM 3851 N N . ASN B 1 65 ? -18.344 23.156 -5.949 1 98.5 65 ASN B N 1
ATOM 3852 C CA . ASN B 1 65 ? -19.016 23.859 -7.035 1 98.5 65 ASN B CA 1
ATOM 3853 C C . ASN B 1 65 ? -20.266 23.125 -7.508 1 98.5 65 ASN B C 1
ATOM 3855 O O . ASN B 1 65 ? -21.234 23.766 -7.91 1 98.5 65 ASN B O 1
ATOM 3859 N N . ARG B 1 66 ? -20.172 21.766 -7.48 1 98 66 ARG B N 1
ATOM 3860 C CA . ARG B 1 66 ? -21.297 20.922 -7.902 1 98 66 ARG B CA 1
ATOM 3861 C C . ARG B 1 66 ? -21.391 19.672 -7.027 1 98 66 ARG B C 1
ATOM 3863 O O . ARG B 1 66 ? -21.016 18.578 -7.453 1 98 66 ARG B O 1
ATOM 3870 N N . PRO B 1 67 ? -22.016 19.875 -5.871 1 98.19 67 PRO B N 1
ATOM 3871 C CA . PRO B 1 67 ? -22.047 18.75 -4.93 1 98.19 67 PRO B CA 1
ATOM 3872 C C . PRO B 1 67 ? -22.891 17.594 -5.438 1 98.19 67 PRO B C 1
ATOM 3874 O O . PRO B 1 67 ? -24.109 17.734 -5.629 1 98.19 67 PRO B O 1
ATOM 3877 N N . THR B 1 68 ? -22.25 16.5 -5.801 1 96.5 68 THR B N 1
ATOM 3878 C CA . THR B 1 68 ? -22.859 15.203 -6.121 1 96.5 68 THR B CA 1
ATOM 3879 C C . THR B 1 68 ? -22.172 14.086 -5.348 1 96.5 68 THR B C 1
ATOM 3881 O O . THR B 1 68 ? -21.078 14.273 -4.805 1 96.5 68 THR B O 1
ATOM 3884 N N . ILE B 1 69 ? -22.812 12.969 -5.285 1 94.56 69 ILE B N 1
ATOM 3885 C CA . ILE B 1 69 ? -22.266 11.836 -4.547 1 94.56 69 ILE B CA 1
ATOM 3886 C C . ILE B 1 69 ? -20.938 11.414 -5.164 1 94.56 69 ILE B C 1
ATOM 3888 O O . ILE B 1 69 ? -19.969 11.148 -4.449 1 94.56 69 ILE B O 1
ATOM 3892 N N . VAL B 1 70 ? -20.859 11.383 -6.477 1 91.12 70 VAL B N 1
ATOM 3893 C CA . VAL B 1 70 ? -19.656 10.938 -7.188 1 91.12 70 VAL B CA 1
ATOM 3894 C C . VAL B 1 70 ? -18.5 11.898 -6.898 1 91.12 70 VAL B C 1
ATOM 3896 O O . VAL B 1 70 ? -17.375 11.469 -6.625 1 91.12 70 VAL B O 1
ATOM 3899 N N . LEU B 1 71 ? -18.766 13.195 -6.945 1 95.75 71 LEU B N 1
ATOM 3900 C CA . LEU B 1 71 ? -17.719 14.18 -6.727 1 95.75 71 LEU B CA 1
ATOM 3901 C C . LEU B 1 71 ? -17.281 14.203 -5.266 1 95.75 71 LEU B C 1
ATOM 3903 O O . LEU B 1 71 ? -16.109 14.438 -4.965 1 95.75 71 LEU B O 1
ATOM 3907 N N . MET B 1 72 ? -18.219 13.922 -4.285 1 97.62 72 MET B N 1
ATOM 3908 C CA . MET B 1 72 ? -17.859 13.781 -2.877 1 97.62 72 MET B CA 1
ATOM 3909 C C . MET B 1 72 ? -16.906 12.602 -2.672 1 97.62 72 MET B C 1
ATOM 3911 O O . MET B 1 72 ? -15.922 12.711 -1.95 1 97.62 72 MET B O 1
ATOM 3915 N N . GLU B 1 73 ? -17.25 11.531 -3.316 1 95.38 73 GLU B N 1
ATOM 3916 C CA . GLU B 1 73 ? -16.422 10.336 -3.215 1 95.38 73 GLU B CA 1
ATOM 3917 C C . GLU B 1 73 ? -15.047 10.555 -3.836 1 95.38 73 GLU B C 1
ATOM 3919 O O . GLU B 1 73 ? -14.047 10.062 -3.324 1 95.38 73 GLU B O 1
ATOM 3924 N N . ASN B 1 74 ? -14.992 11.273 -4.945 1 94.94 74 ASN B N 1
ATOM 3925 C CA . ASN B 1 74 ? -13.711 11.641 -5.543 1 94.94 74 ASN B CA 1
ATOM 3926 C C . ASN B 1 74 ? -12.875 12.492 -4.59 1 94.94 74 ASN B C 1
ATOM 3928 O O . ASN B 1 74 ? -11.648 12.344 -4.531 1 94.94 74 ASN B O 1
ATOM 3932 N N . ALA B 1 75 ? -13.539 13.383 -3.91 1 98.38 75 ALA B N 1
ATOM 3933 C CA . ALA B 1 75 ? -12.844 14.211 -2.93 1 98.38 75 ALA B CA 1
ATOM 3934 C C . ALA B 1 75 ? -12.305 13.367 -1.779 1 98.38 75 ALA B C 1
ATOM 3936 O O . ALA B 1 75 ? -11.164 13.562 -1.339 1 98.38 75 ALA B O 1
ATOM 3937 N N . LYS B 1 76 ? -13.133 12.477 -1.304 1 98.44 76 LYS B N 1
ATOM 3938 C CA . LYS B 1 76 ? -12.68 11.562 -0.259 1 98.44 76 LYS B CA 1
ATOM 3939 C C . LYS B 1 76 ? -11.469 10.758 -0.72 1 98.44 76 LYS B C 1
ATOM 3941 O O . LYS B 1 76 ? -10.5 10.602 0.024 1 98.44 76 LYS B O 1
ATOM 3946 N N . ALA B 1 77 ? -11.508 10.25 -1.925 1 97.31 77 ALA B N 1
ATOM 3947 C CA . ALA B 1 77 ? -10.398 9.484 -2.475 1 97.31 77 ALA B CA 1
ATOM 3948 C C . ALA B 1 77 ? -9.133 10.336 -2.549 1 97.31 77 ALA B C 1
ATOM 3950 O O . ALA B 1 77 ? -8.039 9.852 -2.244 1 97.31 77 ALA B O 1
ATOM 3951 N N . ALA B 1 78 ? -9.281 11.555 -2.988 1 98.38 78 ALA B N 1
ATOM 3952 C CA . ALA B 1 78 ? -8.133 12.453 -3.07 1 98.38 78 ALA B CA 1
ATOM 3953 C C . ALA B 1 78 ? -7.543 12.719 -1.689 1 98.38 78 ALA B C 1
ATOM 3955 O O . ALA B 1 78 ? -6.324 12.852 -1.544 1 98.38 78 ALA B O 1
ATOM 3956 N N . TRP B 1 79 ? -8.43 12.852 -0.712 1 98.81 79 TRP B N 1
ATOM 3957 C CA . TRP B 1 79 ? -7.957 13.031 0.657 1 98.81 79 TRP B CA 1
ATOM 3958 C C . TRP B 1 79 ? -7.141 11.828 1.11 1 98.81 79 TRP B C 1
ATOM 3960 O O . TRP B 1 79 ? -6.043 11.984 1.649 1 98.81 79 TRP B O 1
ATOM 3970 N N . LEU B 1 80 ? -7.652 10.648 0.871 1 98.56 80 LEU B N 1
ATOM 3971 C CA . LEU B 1 80 ? -6.938 9.438 1.233 1 98.56 80 LEU B CA 1
ATOM 3972 C C . LEU B 1 80 ? -5.562 9.391 0.57 1 98.56 80 LEU B C 1
ATOM 3974 O O . LEU B 1 80 ? -4.566 9.047 1.213 1 98.56 80 LEU B O 1
ATOM 3978 N N . ASN B 1 81 ? -5.527 9.742 -0.649 1 97.75 81 ASN B N 1
ATOM 3979 C CA . ASN B 1 81 ? -4.266 9.758 -1.377 1 97.75 81 ASN B CA 1
ATOM 3980 C C . ASN B 1 81 ? -3.293 10.781 -0.798 1 97.75 81 ASN B C 1
ATOM 3982 O O . ASN B 1 81 ? -2.096 10.508 -0.682 1 97.75 81 ASN B O 1
ATOM 3986 N N . ALA B 1 82 ? -3.818 11.914 -0.545 1 98.62 82 ALA B N 1
ATOM 3987 C CA . ALA B 1 82 ? -2.975 12.984 -0.008 1 98.62 82 ALA B CA 1
ATOM 3988 C C . ALA B 1 82 ? -2.396 12.594 1.35 1 98.62 82 ALA B C 1
ATOM 3990 O O . ALA B 1 82 ? -1.273 12.977 1.686 1 98.62 82 ALA B O 1
ATOM 3991 N N . ARG B 1 83 ? -3.092 11.82 2.096 1 98.31 83 ARG B N 1
ATOM 3992 C CA . ARG B 1 83 ? -2.617 11.375 3.4 1 98.31 83 ARG B CA 1
ATOM 3993 C C . ARG B 1 83 ? -1.438 10.422 3.256 1 98.31 83 ARG B C 1
ATOM 3995 O O . ARG B 1 83 ? -0.555 10.383 4.113 1 98.31 83 ARG B O 1
ATOM 4002 N N . GLU B 1 84 ? -1.394 9.641 2.186 1 97.94 84 GLU B N 1
ATOM 4003 C CA . GLU B 1 84 ? -0.33 8.664 1.985 1 97.94 84 GLU B CA 1
ATOM 4004 C C . GLU B 1 84 ? 1.038 9.336 1.927 1 97.94 84 GLU B C 1
ATOM 4006 O O . GLU B 1 84 ? 1.941 8.984 2.688 1 97.94 84 GLU B O 1
ATOM 4011 N N . SER B 1 85 ? 1.161 10.352 1.022 1 97.94 85 SER B N 1
ATOM 4012 C CA . SER B 1 85 ? 2.453 11.008 0.869 1 97.94 85 SER B CA 1
ATOM 4013 C C . SER B 1 85 ? 2.793 11.852 2.096 1 97.94 85 SER B C 1
ATOM 4015 O O . SER B 1 85 ? 3.945 11.883 2.535 1 97.94 85 SER B O 1
ATOM 4017 N N . TYR B 1 86 ? 1.771 12.492 2.686 1 98.44 86 TYR B N 1
ATOM 4018 C CA . TYR B 1 86 ? 2.033 13.297 3.875 1 98.44 86 TYR B CA 1
ATOM 4019 C C . TYR B 1 86 ? 2.48 12.414 5.039 1 98.44 86 TYR B C 1
ATOM 4021 O O . TYR B 1 86 ? 3.361 12.797 5.809 1 98.44 86 TYR B O 1
ATOM 4029 N N . GLY B 1 87 ? 1.839 11.258 5.172 1 98.31 87 GLY B N 1
ATOM 4030 C CA . GLY B 1 87 ? 2.209 10.344 6.242 1 98.31 87 GLY B CA 1
ATOM 4031 C C . GLY B 1 87 ? 3.686 10 6.254 1 98.31 87 GLY B C 1
ATOM 4032 O O . GLY B 1 87 ? 4.285 9.852 7.32 1 98.31 87 GLY B O 1
ATOM 4033 N N . GLN B 1 88 ? 4.266 9.914 5.113 1 98.44 88 GLN B N 1
ATOM 4034 C CA . GLN B 1 88 ? 5.672 9.547 5.016 1 98.44 88 GLN B CA 1
ATOM 4035 C C . GLN B 1 88 ? 6.578 10.711 5.406 1 98.44 88 GLN B C 1
ATOM 4037 O O . GLN B 1 88 ? 7.668 10.508 5.941 1 98.44 88 GLN B O 1
ATOM 4042 N N . ILE B 1 89 ? 6.133 11.945 5.23 1 97.69 89 ILE B N 1
ATOM 4043 C CA . ILE B 1 89 ? 6.965 13.109 5.516 1 97.69 89 ILE B CA 1
ATOM 4044 C C . ILE B 1 89 ? 7.082 13.305 7.023 1 97.69 89 ILE B C 1
ATOM 4046 O O . ILE B 1 89 ? 7.949 14.047 7.496 1 97.69 89 ILE B O 1
ATOM 4050 N N . GLU B 1 90 ? 6.184 12.695 7.754 1 97.62 90 GLU B N 1
ATOM 4051 C CA . GLU B 1 90 ? 6.176 12.93 9.195 1 97.62 90 GLU B CA 1
ATOM 4052 C C . GLU B 1 90 ? 7.453 12.406 9.844 1 97.62 90 GLU B C 1
ATOM 4054 O O . GLU B 1 90 ? 7.805 12.82 10.953 1 97.62 90 GLU B O 1
ATOM 4059 N N . ALA B 1 91 ? 8.18 11.562 9.18 1 98 91 ALA B N 1
ATOM 4060 C CA . ALA B 1 91 ? 9.453 11.055 9.695 1 98 91 ALA B CA 1
ATOM 4061 C C . ALA B 1 91 ? 10.508 12.164 9.719 1 98 91 ALA B C 1
ATOM 4063 O O . ALA B 1 91 ? 11.539 12.023 10.375 1 98 91 ALA B O 1
ATOM 4064 N N . PHE B 1 92 ? 10.273 13.312 9.023 1 97.75 92 PHE B N 1
ATOM 4065 C CA . PHE B 1 92 ? 11.195 14.438 9.023 1 97.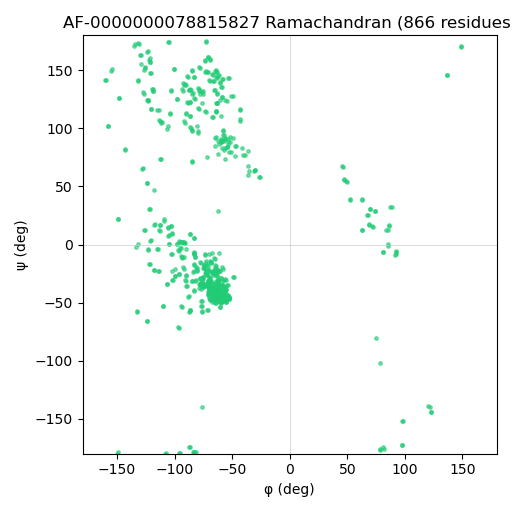75 92 PHE B CA 1
ATOM 4066 C C . PHE B 1 92 ? 10.977 15.312 10.25 1 97.75 92 PHE B C 1
ATOM 4068 O O . PHE B 1 92 ? 11.773 16.219 10.516 1 97.75 92 PHE B O 1
ATOM 4075 N N . ARG B 1 93 ? 9.914 15.047 11.031 1 96 93 ARG B N 1
ATOM 4076 C CA . ARG B 1 93 ? 9.641 15.812 12.242 1 96 93 ARG B CA 1
ATOM 4077 C C . ARG B 1 93 ? 10.68 15.531 13.32 1 96 93 ARG B C 1
ATOM 4079 O O . ARG B 1 93 ? 11.367 14.516 13.273 1 96 93 ARG B O 1
ATOM 4086 N N . LEU B 1 94 ? 10.781 16.453 14.258 1 93.69 94 LEU B N 1
ATOM 4087 C CA . LEU B 1 94 ? 11.523 16.312 15.5 1 93.69 94 LEU B CA 1
ATOM 4088 C C . LEU B 1 94 ? 13.023 16.328 15.242 1 93.69 94 LEU B C 1
ATOM 4090 O O . LEU B 1 94 ? 13.812 15.898 16.094 1 93.69 94 LEU B O 1
ATOM 4094 N N . SER B 1 95 ? 13.445 16.781 14.047 1 93.38 95 SER B N 1
ATOM 4095 C CA . SER B 1 95 ? 14.852 16.891 13.68 1 93.38 95 SER B CA 1
ATOM 4096 C C . SER B 1 95 ? 15.305 18.344 13.688 1 93.38 95 SER B C 1
ATOM 4098 O O . SER B 1 95 ? 16.391 18.672 13.203 1 93.38 95 SER B O 1
ATOM 4100 N N . ASN B 1 96 ? 14.461 19.219 14.141 1 90.56 96 ASN B N 1
ATOM 4101 C CA . ASN B 1 96 ? 14.703 20.656 14.148 1 90.56 96 ASN B CA 1
ATOM 4102 C C . ASN B 1 96 ? 14.727 21.234 12.734 1 90.56 96 ASN B C 1
ATOM 4104 O O . ASN B 1 96 ? 15.398 22.234 12.469 1 90.56 96 ASN B O 1
ATOM 4108 N N . GLY B 1 97 ? 14.039 20.531 11.875 1 92.88 97 GLY B N 1
ATOM 4109 C CA . GLY B 1 97 ? 13.883 21 10.508 1 92.88 97 GLY B CA 1
ATOM 4110 C C . GLY B 1 97 ? 12.75 22 10.352 1 92.88 97 GLY B C 1
ATOM 4111 O O . GLY B 1 97 ? 12.086 22.344 11.328 1 92.88 97 GLY B O 1
ATOM 4112 N N . PRO B 1 98 ? 12.516 22.453 9.133 1 93.25 98 PRO B N 1
ATOM 4113 C CA . PRO B 1 98 ? 11.578 23.562 8.891 1 93.25 98 PRO B CA 1
ATOM 4114 C C . PRO B 1 98 ? 10.141 23.188 9.227 1 93.25 98 PRO B C 1
ATOM 4116 O O . PRO B 1 98 ? 9.32 24.062 9.516 1 93.25 98 PRO B O 1
ATOM 4119 N N . ILE B 1 99 ? 9.805 21.906 9.234 1 94.38 99 ILE B N 1
ATOM 4120 C CA . ILE B 1 99 ? 8.43 21.484 9.461 1 94.38 99 ILE B CA 1
ATOM 4121 C C . ILE B 1 99 ? 8.023 21.766 10.906 1 94.38 99 ILE B C 1
ATOM 4123 O O . ILE B 1 99 ? 6.859 22.047 11.188 1 94.38 99 ILE B O 1
ATOM 4127 N N . ASP B 1 100 ? 9.047 21.688 11.852 1 88.69 100 ASP B N 1
ATOM 4128 C CA . ASP B 1 100 ? 8.773 21.828 13.281 1 88.69 100 ASP B CA 1
ATOM 4129 C C . ASP B 1 100 ? 9.492 23.031 13.867 1 88.69 100 ASP B C 1
ATOM 4131 O O . ASP B 1 100 ? 9.164 23.484 14.961 1 88.69 100 ASP B O 1
ATOM 4135 N N . ALA B 1 101 ? 10.523 23.516 13.266 1 74.38 101 ALA B N 1
ATOM 4136 C CA . ALA B 1 101 ? 11.523 24.359 13.906 1 74.38 101 ALA B CA 1
ATOM 4137 C C . ALA B 1 101 ? 10.906 25.672 14.383 1 74.38 101 ALA B C 1
ATOM 4139 O O . ALA B 1 101 ? 10.266 26.391 13.602 1 74.38 101 ALA B O 1
ATOM 4140 N N . GLU B 1 102 ? 11.125 25.75 15.703 1 62.81 102 GLU B N 1
ATOM 4141 C CA . GLU B 1 102 ? 10.57 26.922 16.375 1 62.81 102 GLU B CA 1
ATOM 4142 C C . GLU B 1 102 ? 11.586 28.062 16.422 1 62.81 102 GLU B C 1
ATOM 4144 O O . GLU B 1 102 ? 11.211 29.234 16.625 1 62.81 102 GLU B O 1
ATOM 4149 N N . GLU B 1 103 ? 12.844 27.656 16.281 1 62.44 103 GLU B N 1
ATOM 4150 C CA . GLU B 1 103 ? 13.883 28.688 16.281 1 62.44 103 GLU B CA 1
ATOM 4151 C C . GLU B 1 103 ? 14.766 28.578 15.047 1 62.44 103 GLU B C 1
ATOM 4153 O O . GLU B 1 103 ? 14.93 27.5 14.484 1 62.44 103 GLU B O 1
ATOM 4158 N N . GLY B 1 104 ? 15.289 29.656 14.609 1 64.12 104 GLY B N 1
ATOM 4159 C CA . GLY B 1 104 ? 16.156 29.703 13.445 1 64.12 104 GLY B CA 1
ATOM 4160 C C . GLY B 1 104 ? 15.398 29.641 12.133 1 64.12 104 GLY B C 1
ATOM 4161 O O . GLY B 1 104 ? 14.633 30.547 11.797 1 64.12 104 GLY B O 1
ATOM 4162 N N . TRP B 1 105 ? 15.398 28.578 11.578 1 62.25 105 TRP B N 1
ATOM 4163 C CA . TRP B 1 105 ? 14.836 28.375 10.25 1 62.25 105 TRP B CA 1
ATOM 4164 C C . TRP B 1 105 ? 13.312 28.484 10.281 1 62.25 105 TRP B C 1
ATOM 4166 O O . TRP B 1 105 ? 12.672 28.562 9.234 1 62.25 105 TRP B O 1
ATOM 4176 N N . HIS B 1 106 ? 12.68 28.578 11.5 1 53.56 106 HIS B N 1
ATOM 4177 C CA . HIS B 1 106 ? 11.227 28.641 11.562 1 53.56 106 HIS B CA 1
ATOM 4178 C C . HIS B 1 106 ? 10.703 29.938 10.953 1 53.56 106 HIS B C 1
ATOM 4180 O O . HIS B 1 106 ? 9.672 29.938 10.273 1 53.56 106 HIS B O 1
ATOM 4186 N N . THR B 1 107 ? 11.445 30.906 11.336 1 63.06 107 THR B N 1
ATOM 4187 C CA . THR B 1 107 ? 10.82 32.156 10.93 1 63.06 107 THR B CA 1
ATOM 4188 C C . THR B 1 107 ? 10.688 32.219 9.406 1 63.06 107 THR B C 1
ATOM 4190 O O . THR B 1 107 ? 9.828 32.938 8.891 1 63.06 107 THR B O 1
ATOM 4193 N N . SER B 1 108 ? 11.312 31.188 8.898 1 70.25 108 SER B N 1
ATOM 4194 C CA . SER B 1 108 ? 11.352 31.359 7.449 1 70.25 108 SER B CA 1
ATOM 4195 C C . SER B 1 108 ? 10.266 30.547 6.758 1 70.25 108 SER B C 1
ATOM 4197 O O . SER B 1 108 ? 9.773 30.922 5.691 1 70.25 108 SER B O 1
ATOM 4199 N N . TYR B 1 109 ? 9.812 29.516 7.523 1 86.62 109 TYR B N 1
ATOM 4200 C CA . TYR B 1 109 ? 8.93 28.625 6.773 1 86.62 109 TYR B CA 1
ATOM 4201 C C . TYR B 1 109 ? 7.656 28.328 7.559 1 86.62 109 TYR B C 1
ATOM 4203 O O . TYR B 1 109 ? 6.785 27.594 7.09 1 86.62 109 TYR B O 1
ATOM 4211 N N . GLY B 1 110 ? 7.512 28.891 8.773 1 85.12 110 GLY B N 1
ATOM 4212 C CA . GLY B 1 110 ? 6.254 28.922 9.492 1 85.12 110 GLY B CA 1
ATOM 4213 C C . GLY B 1 110 ? 6.055 27.734 10.422 1 85.12 110 GLY B C 1
ATOM 4214 O O . GLY B 1 110 ? 5.102 27.703 11.203 1 85.12 110 GLY B O 1
ATOM 4215 N N . ALA B 1 111 ? 6.961 26.672 10.367 1 87.31 111 ALA B N 1
ATOM 4216 C CA . ALA B 1 111 ? 6.789 25.469 11.172 1 87.31 111 ALA B CA 1
ATOM 4217 C C . ALA B 1 111 ? 5.348 24.969 11.109 1 87.31 111 ALA B C 1
ATOM 4219 O O . ALA B 1 111 ? 4.68 24.859 12.141 1 87.31 111 ALA B O 1
ATOM 4220 N N . PRO B 1 112 ? 4.902 24.531 9.992 1 92.56 112 PRO B N 1
ATOM 4221 C CA . PRO B 1 112 ? 3.465 24.406 9.75 1 92.56 112 PRO B CA 1
ATOM 4222 C C . PRO B 1 112 ? 2.91 23.062 10.227 1 92.56 112 PRO B C 1
ATOM 4224 O O . PRO B 1 112 ? 1.743 22.75 9.977 1 92.56 112 PRO B O 1
ATOM 4227 N N . GLU B 1 113 ? 3.648 22.266 10.922 1 93.5 113 GLU B N 1
ATOM 4228 C CA . GLU B 1 113 ? 3.184 20.938 11.305 1 93.5 113 GLU B CA 1
ATOM 4229 C C . GLU B 1 113 ? 1.854 21.016 12.055 1 93.5 113 GLU B C 1
ATOM 4231 O O . GLU B 1 113 ? 0.931 20.25 11.766 1 93.5 113 GLU B O 1
ATOM 4236 N N . GLY B 1 114 ? 1.733 21.891 13.047 1 92.31 114 GLY B N 1
ATOM 4237 C CA . GLY B 1 114 ? 0.495 22.031 13.797 1 92.31 114 GLY B CA 1
ATOM 4238 C C . GLY B 1 114 ? -0.688 22.406 12.93 1 92.31 114 GLY B C 1
ATOM 4239 O O . GLY B 1 114 ? -1.792 21.891 13.109 1 92.31 114 GLY B O 1
ATOM 4240 N N . GLN B 1 115 ? -0.488 23.266 12.016 1 95.06 115 GLN B N 1
ATOM 4241 C CA . GLN B 1 115 ? -1.543 23.719 11.117 1 95.06 115 GLN B CA 1
ATOM 4242 C C . GLN B 1 115 ? -1.917 22.625 10.117 1 95.06 115 GLN B C 1
ATOM 4244 O O . GLN B 1 115 ? -3.072 22.531 9.695 1 95.06 115 GLN B O 1
ATOM 4249 N N . LEU B 1 116 ? -0.97 21.719 9.828 1 97.19 116 LEU B N 1
ATOM 4250 C CA . LEU B 1 116 ? -1.164 20.703 8.805 1 97.19 116 LEU B CA 1
ATOM 4251 C C . LEU B 1 116 ? -1.789 19.438 9.398 1 97.19 116 LEU B C 1
ATOM 4253 O O . LEU B 1 116 ? -2.625 18.797 8.766 1 97.19 116 LEU B O 1
ATOM 4257 N N . ASN B 1 117 ? -1.357 19.188 10.641 1 95.38 117 ASN B N 1
ATOM 4258 C CA . ASN B 1 117 ? -1.615 17.797 11.031 1 95.38 117 ASN B CA 1
ATOM 4259 C C . ASN B 1 117 ? -1.848 17.672 12.539 1 95.38 117 ASN B C 1
ATOM 4261 O O . ASN B 1 117 ? -1.739 16.578 13.094 1 95.38 117 ASN B O 1
ATOM 4265 N N . ALA B 1 118 ? -2.215 18.734 13.18 1 91.38 118 ALA B N 1
ATOM 4266 C CA . ALA B 1 118 ? -2.512 18.641 14.609 1 91.38 118 ALA B CA 1
ATOM 4267 C C . ALA B 1 118 ? -3.688 17.688 14.859 1 91.38 118 ALA B C 1
ATOM 4269 O O . ALA B 1 118 ? -4.633 17.641 14.07 1 91.38 118 ALA B O 1
ATOM 4270 N N . TRP B 1 119 ? -3.596 16.984 16 1 87.56 119 TRP B N 1
ATOM 4271 C CA . TRP B 1 119 ? -4.574 16.016 16.469 1 87.56 119 TRP B CA 1
ATOM 4272 C C . TRP B 1 119 ? -4.5 15.859 17.984 1 87.56 119 TRP B C 1
ATOM 4274 O O . TRP B 1 119 ? -3.434 16.031 18.578 1 87.56 119 TRP B O 1
ATOM 4284 N N . PRO B 1 120 ? -5.598 15.562 18.609 1 84.25 120 PRO B N 1
ATOM 4285 C CA . PRO B 1 120 ? -6.965 15.281 18.172 1 84.25 120 PRO B CA 1
ATOM 4286 C C . PRO B 1 120 ? -7.75 16.547 17.828 1 84.25 120 PRO B C 1
ATOM 4288 O O . PRO B 1 120 ? -7.484 17.609 18.391 1 84.25 120 PRO B O 1
ATOM 4291 N N . LEU B 1 121 ? -8.633 16.328 16.984 1 86.94 121 LEU B N 1
ATOM 4292 C CA . LEU B 1 121 ? -9.539 17.391 16.547 1 86.94 121 LEU B CA 1
ATOM 4293 C C . LEU B 1 121 ? -10.75 17.484 17.469 1 86.94 121 LEU B C 1
ATOM 4295 O O . LEU B 1 121 ? -11.305 16.453 17.875 1 86.94 121 LEU B O 1
ATOM 4299 N N . ASP B 1 122 ? -11.086 18.719 17.875 1 85.38 122 ASP B N 1
ATOM 4300 C CA . ASP B 1 122 ? -12.414 18.906 18.453 1 85.38 122 ASP B CA 1
ATOM 4301 C C . ASP B 1 122 ? -13.453 19.141 17.359 1 85.38 122 ASP B C 1
ATOM 4303 O O . ASP B 1 122 ? -13.68 20.281 16.953 1 85.38 122 ASP B O 1
ATOM 4307 N N . GLU B 1 123 ? -14.117 18.188 17 1 89.88 123 GLU B N 1
ATOM 4308 C CA . GLU B 1 123 ? -15.031 18.25 15.859 1 89.88 123 GLU B CA 1
ATOM 4309 C C . GLU B 1 123 ? -16.234 19.141 16.172 1 89.88 123 GLU B C 1
ATOM 4311 O O . GLU B 1 123 ? -16.797 19.766 15.273 1 89.88 123 GLU B O 1
ATOM 4316 N N . ASN B 1 124 ? -16.609 19.219 17.469 1 90.19 124 ASN B N 1
ATOM 4317 C CA . ASN B 1 124 ? -17.734 20.062 17.844 1 90.19 124 ASN B CA 1
ATOM 4318 C C . ASN B 1 124 ? -17.422 21.547 17.625 1 90.19 124 ASN B C 1
ATOM 4320 O O . ASN B 1 124 ? -18.328 22.359 17.484 1 90.19 124 ASN B O 1
ATOM 4324 N N . MET B 1 125 ? -16.234 21.844 17.656 1 93.81 125 MET B N 1
ATOM 4325 C CA . MET B 1 125 ? -15.805 23.219 17.438 1 93.81 125 MET B CA 1
ATOM 4326 C C . MET B 1 125 ? -15.945 23.594 15.969 1 93.81 125 MET B C 1
ATOM 4328 O O . MET B 1 125 ? -16.172 24.766 15.648 1 93.81 125 MET B O 1
ATOM 4332 N N . ILE B 1 126 ? -15.93 22.641 15.07 1 96.88 126 ILE B N 1
ATOM 4333 C CA . ILE B 1 126 ? -15.906 22.891 13.633 1 96.88 126 ILE B CA 1
ATOM 4334 C C . ILE B 1 126 ? -17.328 22.859 13.078 1 96.88 126 ILE B C 1
ATOM 4336 O O . ILE B 1 126 ? -17.766 23.812 12.43 1 96.88 126 ILE B O 1
ATOM 4340 N N . ASP B 1 127 ? -18.016 21.828 13.352 1 97.44 127 ASP B N 1
ATOM 4341 C CA . ASP B 1 127 ? -19.375 21.609 12.859 1 97.44 127 ASP B CA 1
ATOM 4342 C C . ASP B 1 127 ? -20.188 20.781 13.844 1 97.44 127 ASP B C 1
ATOM 4344 O O . ASP B 1 127 ? -19.688 20.375 14.898 1 97.44 127 ASP B O 1
ATOM 4348 N N . TYR B 1 128 ? -21.422 20.531 13.484 1 95.75 128 TYR B N 1
ATOM 4349 C CA . TYR B 1 128 ? -22.297 19.812 14.398 1 95.75 128 TYR B CA 1
ATOM 4350 C C . TYR B 1 128 ? -21.844 18.375 14.602 1 95.75 128 TYR B C 1
ATOM 4352 O O . TYR B 1 128 ? -21.234 17.781 13.695 1 95.75 128 TYR B O 1
ATOM 4360 N N . THR B 1 129 ? -22.016 17.828 15.742 1 92.38 129 THR B N 1
ATOM 4361 C CA . THR B 1 129 ? -22 16.406 16.078 1 92.38 129 THR B CA 1
ATOM 4362 C C . THR B 1 129 ? -23.312 15.984 16.703 1 92.38 129 THR B C 1
ATOM 4364 O O . THR B 1 129 ? -24.141 16.828 17.062 1 92.38 129 THR B O 1
ATOM 4367 N N . THR B 1 130 ? -23.531 14.734 16.656 1 89.19 130 THR B N 1
ATOM 4368 C CA . THR B 1 130 ? -24.734 14.234 17.312 1 89.19 130 THR B CA 1
ATOM 4369 C C . THR B 1 130 ? -24.438 13.891 18.781 1 89.19 130 THR B C 1
ATOM 4371 O O . THR B 1 130 ? -23.547 13.094 19.062 1 89.19 130 THR B O 1
ATOM 4374 N N . ASN B 1 131 ? -25.172 14.5 19.656 1 84.19 131 ASN B N 1
ATOM 4375 C CA . ASN B 1 131 ? -24.938 14.242 21.078 1 84.19 131 ASN B CA 1
ATOM 4376 C C . ASN B 1 131 ? -25.656 12.977 21.547 1 84.19 131 ASN B C 1
ATOM 4378 O O . ASN B 1 131 ? -26.281 12.281 20.734 1 84.19 131 ASN B O 1
ATOM 4382 N N . ALA B 1 132 ? -25.562 12.648 22.781 1 78.12 132 ALA B N 1
ATOM 4383 C CA . ALA B 1 132 ? -26.078 11.398 23.344 1 78.12 132 ALA B CA 1
ATOM 4384 C C . ALA B 1 132 ? -27.594 11.305 23.188 1 78.12 132 ALA B C 1
ATOM 4386 O O . ALA B 1 132 ? -28.156 10.203 23.172 1 78.12 132 ALA B O 1
ATOM 4387 N N . LYS B 1 133 ? -28.25 12.43 23.016 1 83.38 133 LYS B N 1
ATOM 4388 C CA . LYS B 1 133 ? -29.703 12.453 22.906 1 83.38 133 LYS B CA 1
ATOM 4389 C C . LYS B 1 133 ? -30.141 12.453 21.438 1 83.38 133 LYS B C 1
ATOM 4391 O O . LYS B 1 133 ? -31.312 12.617 21.141 1 83.38 133 LYS B O 1
ATOM 4396 N N . GLY B 1 134 ? -29.141 12.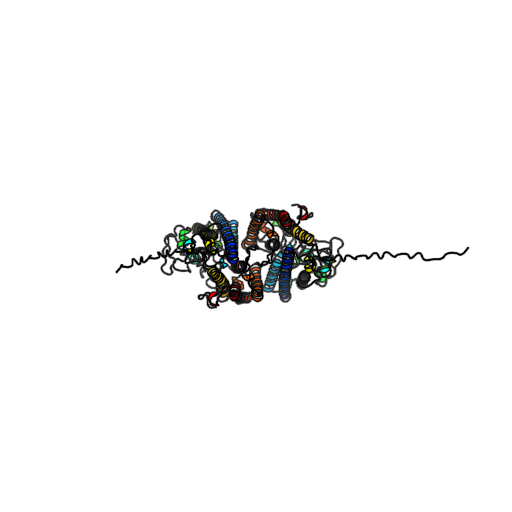367 20.578 1 83.81 134 GLY B N 1
ATOM 4397 C CA . GLY B 1 134 ? -29.438 12.312 19.156 1 83.81 134 GLY B CA 1
ATOM 4398 C C . GLY B 1 134 ? -29.656 13.68 18.531 1 83.81 134 GLY B C 1
ATOM 4399 O O . GLY B 1 134 ? -30.172 13.797 17.422 1 83.81 134 GLY B O 1
ATOM 4400 N N . LYS B 1 135 ? -29.297 14.719 19.266 1 89.12 135 LYS B N 1
ATOM 4401 C CA . LYS B 1 135 ? -29.484 16.078 18.781 1 89.12 135 LYS B CA 1
ATOM 4402 C C . LYS B 1 135 ? -28.172 16.641 18.234 1 89.12 135 LYS B C 1
ATOM 4404 O O . LYS B 1 135 ? -27.094 16.359 18.766 1 89.12 135 LYS B O 1
ATOM 4409 N N . LYS B 1 136 ? -28.359 17.562 17.25 1 92.56 136 LYS B N 1
ATOM 4410 C CA . LYS B 1 136 ? -27.188 18.219 16.688 1 92.56 136 LYS B CA 1
ATOM 4411 C C . LYS B 1 136 ? -26.688 19.328 17.609 1 92.56 136 LYS B C 1
ATOM 4413 O O . LYS B 1 136 ? -27.484 20.125 18.109 1 92.56 136 LYS B O 1
ATOM 4418 N N . THR B 1 137 ? -25.422 19.359 17.859 1 93 137 THR B N 1
ATOM 4419 C CA . THR B 1 137 ? -24.797 20.406 18.641 1 93 137 THR B CA 1
ATOM 4420 C C . THR B 1 137 ? -24.719 21.703 17.828 1 93 137 THR B C 1
ATOM 4422 O O . THR B 1 137 ? -24.875 21.703 16.609 1 93 137 THR B O 1
ATOM 4425 N N . THR B 1 138 ? -24.594 22.859 18.578 1 93.81 138 THR B N 1
ATOM 4426 C CA . THR B 1 138 ? -24.531 24.172 17.953 1 93.81 138 THR B CA 1
ATOM 4427 C C . THR B 1 138 ? -23.422 25.016 18.578 1 93.81 138 THR B C 1
ATOM 4429 O O . THR B 1 138 ? -22.734 24.562 19.5 1 93.81 138 THR B O 1
ATOM 4432 N N . GLY B 1 139 ? -23.125 26.188 17.969 1 93.38 139 GLY B N 1
ATOM 4433 C CA . GLY B 1 139 ? -22.141 27.109 18.531 1 93.38 139 GLY B CA 1
ATOM 4434 C C . GLY B 1 139 ? -20.734 26.828 18.047 1 93.38 139 GLY B C 1
ATOM 4435 O O . GLY B 1 139 ? -19.766 26.969 18.797 1 93.38 139 GLY B O 1
ATOM 4436 N N . ASN B 1 140 ? -20.609 26.344 16.828 1 96.12 140 ASN B N 1
ATOM 4437 C CA . ASN B 1 140 ? -19.328 26.016 16.219 1 96.12 140 ASN B CA 1
ATOM 4438 C C . ASN B 1 140 ? -18.938 27.016 15.141 1 96.12 140 ASN B C 1
ATOM 4440 O O . ASN B 1 140 ? -19.672 27.984 14.891 1 96.12 140 ASN B O 1
ATOM 4444 N N . ILE B 1 141 ? -17.859 26.859 14.523 1 97.5 141 ILE B N 1
ATOM 4445 C CA . ILE B 1 141 ? -17.312 27.781 13.531 1 97.5 141 ILE B CA 1
ATOM 4446 C C . ILE B 1 141 ? -18.281 27.906 12.359 1 97.5 141 ILE B C 1
ATOM 4448 O O . ILE B 1 141 ? -18.531 29 11.867 1 97.5 141 ILE B O 1
ATOM 4452 N N . ILE B 1 142 ? -18.875 26.828 11.906 1 97.88 142 ILE B N 1
ATOM 4453 C CA . ILE B 1 142 ? -19.688 26.781 10.695 1 97.88 142 ILE B CA 1
ATOM 4454 C C . ILE B 1 142 ? -21.047 27.422 10.961 1 97.88 142 ILE B C 1
ATOM 4456 O O . ILE B 1 142 ? -21.578 28.141 10.109 1 97.88 142 ILE B O 1
ATOM 4460 N N . ASP B 1 143 ? -21.609 27.25 12.156 1 96.5 143 ASP B N 1
ATOM 4461 C CA . ASP B 1 143 ? -22.969 27.734 12.344 1 96.5 143 ASP B CA 1
ATOM 4462 C C . ASP B 1 143 ? -22.984 29.109 13.008 1 96.5 143 ASP B C 1
ATOM 4464 O O . ASP B 1 143 ? -24.047 29.688 13.258 1 96.5 143 ASP B O 1
ATOM 4468 N N . THR B 1 144 ? -21.797 29.672 13.312 1 96 144 THR B N 1
ATOM 4469 C CA . THR B 1 144 ? -21.703 31 13.891 1 96 144 THR B CA 1
ATOM 4470 C C . THR B 1 144 ? -21.516 32.062 12.797 1 96 144 THR B C 1
ATOM 4472 O O . THR B 1 144 ? -20.656 31.891 11.922 1 96 144 THR B O 1
ATOM 4475 N N . LYS B 1 145 ? -22.344 33.156 12.953 1 90.94 145 LYS B N 1
ATOM 4476 C CA . LYS B 1 145 ? -22.203 34.281 12.055 1 90.94 145 LYS B CA 1
ATOM 4477 C C . LYS B 1 145 ? -21.672 35.5 12.797 1 90.94 145 LYS B C 1
ATOM 4479 O O . LYS B 1 145 ? -22.344 36.031 13.68 1 90.94 145 LYS B O 1
ATOM 4484 N N . GLY B 1 146 ? -20.469 35.844 12.641 1 94.5 146 GLY B N 1
ATOM 4485 C CA . GLY B 1 146 ? -19.859 36.969 13.32 1 94.5 146 GLY B CA 1
ATOM 4486 C C . GLY B 1 146 ? -18.656 36.594 14.156 1 94.5 146 GLY B C 1
ATOM 4487 O O . GLY B 1 146 ? -17.844 35.781 13.742 1 94.5 146 GLY B O 1
ATOM 4488 N N . MET B 1 147 ? -18.594 37.25 15.352 1 96.38 147 MET B N 1
ATOM 4489 C CA . MET B 1 147 ? -17.438 37.031 16.219 1 96.38 147 MET B CA 1
ATOM 4490 C C . MET B 1 147 ? -17.562 35.719 16.984 1 96.38 147 MET B C 1
ATOM 4492 O O . MET B 1 147 ? -18.609 35.438 17.547 1 96.38 147 MET B O 1
ATOM 4496 N N . LEU B 1 148 ? -16.484 34.938 17 1 95.94 148 LEU B N 1
ATOM 4497 C CA . LEU B 1 148 ? -16.453 33.656 17.688 1 95.94 148 LEU B CA 1
ATOM 4498 C C . LEU B 1 148 ? -15.273 33.562 18.656 1 95.94 148 LEU B C 1
ATOM 4500 O O . LEU B 1 148 ? -14.148 33.938 18.297 1 95.94 148 LEU B O 1
ATOM 4504 N N . ASN B 1 149 ? -15.555 33.188 19.812 1 93.75 149 ASN B N 1
ATOM 4505 C CA . ASN B 1 149 ? -14.555 32.875 20.828 1 93.75 149 ASN B CA 1
ATOM 4506 C C . ASN B 1 149 ? -14.57 31.375 21.188 1 93.75 149 ASN B C 1
ATOM 4508 O O . ASN B 1 149 ? -15.555 30.875 21.719 1 93.75 149 ASN B O 1
ATOM 4512 N N . LEU B 1 150 ? -13.5 30.656 20.922 1 90.69 150 LEU B N 1
ATOM 4513 C CA . LEU B 1 150 ? -13.461 29.203 21.031 1 90.69 150 LEU B CA 1
ATOM 4514 C C . LEU B 1 150 ? -13.203 28.781 22.469 1 90.69 150 LEU B C 1
ATOM 4516 O O . LEU B 1 150 ? -13.305 27.594 22.812 1 90.69 150 LEU B O 1
ATOM 4520 N N . GLY B 1 151 ? -12.898 29.688 23.375 1 88.38 151 GLY B N 1
ATOM 4521 C CA . GLY B 1 151 ? -12.578 29.359 24.75 1 88.38 151 GLY B CA 1
ATOM 4522 C C . GLY B 1 151 ? -11.148 28.906 24.938 1 88.38 151 GLY B C 1
ATOM 4523 O O . GLY B 1 151 ? -10.344 28.953 24 1 88.38 151 GLY B O 1
ATOM 4524 N N . GLY B 1 152 ? -10.797 28.484 26.109 1 90.5 152 GLY B N 1
ATOM 4525 C CA . GLY B 1 152 ? -9.438 28.094 26.453 1 90.5 152 GLY B CA 1
ATOM 4526 C C . GLY B 1 152 ? -8.656 29.188 27.156 1 90.5 152 GLY B C 1
ATOM 4527 O O . GLY B 1 152 ? -9.234 29.969 27.922 1 90.5 152 GLY B O 1
ATOM 4528 N N . GLU B 1 153 ? -7.422 29.094 26.953 1 91.06 153 GLU B N 1
ATOM 4529 C CA . GLU B 1 153 ? -6.555 30.047 27.641 1 91.06 153 GLU B CA 1
ATOM 4530 C C . GLU B 1 153 ? -6.336 31.312 26.797 1 91.06 153 GLU B C 1
ATOM 4532 O O . GLU B 1 153 ? -5.691 31.25 25.75 1 91.06 153 GLU B O 1
ATOM 4537 N N . ASN B 1 154 ? -6.816 32.406 27.203 1 91.19 154 ASN B N 1
ATOM 4538 C CA . ASN B 1 154 ? -6.664 33.719 26.594 1 91.19 154 ASN B CA 1
ATOM 4539 C C . ASN B 1 154 ? -6.973 33.688 25.094 1 91.19 154 ASN B C 1
ATOM 4541 O O . ASN B 1 154 ? -6.16 34.156 24.281 1 91.19 154 ASN B O 1
ATOM 4545 N N . PRO B 1 155 ? -8.133 33.188 24.766 1 92.94 155 PRO B N 1
ATOM 4546 C CA . PRO B 1 155 ? -8.492 33.156 23.344 1 92.94 155 PRO B CA 1
ATOM 4547 C C . PRO B 1 155 ? -8.797 34.531 22.766 1 92.94 155 PRO B C 1
ATOM 4549 O O . PRO B 1 155 ? -9.273 35.406 23.484 1 92.94 155 PRO B O 1
ATOM 4552 N N . LEU B 1 156 ? -8.492 34.688 21.516 1 95.06 156 LEU B N 1
ATOM 4553 C CA . LEU B 1 156 ? -8.914 35.844 20.766 1 95.06 156 LEU B CA 1
ATOM 4554 C C . LEU B 1 156 ? -10.242 35.625 20.062 1 95.06 156 LEU B C 1
ATOM 4556 O O . LEU B 1 156 ? -10.461 34.531 19.5 1 95.06 156 LEU B O 1
ATOM 4560 N N . ALA B 1 157 ? -11.008 36.594 20.141 1 96.38 157 ALA B N 1
ATOM 4561 C CA . ALA B 1 157 ? -12.234 36.531 19.344 1 96.38 157 ALA B CA 1
ATOM 4562 C C . ALA B 1 157 ? -11.938 36.781 17.875 1 96.38 157 ALA B C 1
ATOM 4564 O O . ALA B 1 157 ? -11.273 37.781 17.531 1 96.38 157 ALA B O 1
ATOM 4565 N N . ILE B 1 158 ? -12.43 35.906 17 1 97.25 158 ILE B N 1
ATOM 4566 C CA . ILE B 1 158 ? -12.164 36 15.562 1 97.25 158 ILE B CA 1
ATOM 4567 C C . ILE B 1 158 ? -13.484 36.156 14.805 1 97.25 158 ILE B C 1
ATOM 4569 O O . ILE B 1 158 ? -14.461 35.469 15.117 1 97.25 158 ILE B O 1
ATOM 4573 N N . ASP B 1 159 ? -13.594 37.062 13.875 1 97.88 159 ASP B N 1
ATOM 4574 C CA . ASP B 1 159 ? -14.758 37.219 13.008 1 97.88 159 ASP B CA 1
ATOM 4575 C C . ASP B 1 159 ? -14.82 36.094 11.977 1 97.88 159 ASP B C 1
ATOM 4577 O O . ASP B 1 159 ? -13.977 36.031 11.078 1 97.88 159 ASP B O 1
ATOM 4581 N N . VAL B 1 160 ? -15.828 35.25 12.062 1 97.94 160 VAL B N 1
ATOM 4582 C CA . VAL B 1 160 ? -15.93 34.062 11.188 1 97.94 160 VAL B CA 1
ATOM 4583 C C . VAL B 1 160 ? -17.062 34.281 10.18 1 97.94 160 VAL B C 1
ATOM 4585 O O . VAL B 1 160 ? -17.609 33.312 9.656 1 97.94 160 VAL B O 1
ATOM 4588 N N . SER B 1 161 ? -17.5 35.5 9.906 1 97 161 SER B N 1
ATOM 4589 C CA . SER B 1 161 ? -18.562 35.781 8.953 1 97 161 SER B CA 1
ATOM 4590 C C . SER B 1 161 ? -18.25 35.188 7.582 1 97 161 SER B C 1
ATOM 4592 O O . SER B 1 161 ? -19.156 34.75 6.875 1 97 161 SER B O 1
ATOM 4594 N N . THR B 1 162 ? -17.031 35.281 7.25 1 97.19 162 THR B N 1
ATOM 4595 C CA . THR B 1 162 ? -16.516 34.625 6.059 1 97.19 162 THR B CA 1
ATOM 4596 C C . THR B 1 162 ? -15.352 33.688 6.418 1 97.19 162 THR B C 1
ATOM 4598 O O . THR B 1 162 ? -14.398 34.094 7.074 1 97.19 162 THR B O 1
ATOM 4601 N N . ILE B 1 163 ? -15.492 32.469 6.047 1 98.25 163 ILE B N 1
ATOM 4602 C CA . ILE B 1 163 ? -14.445 31.5 6.355 1 98.25 163 ILE B CA 1
ATOM 4603 C C . ILE B 1 163 ? -13.383 31.531 5.266 1 98.25 163 ILE B C 1
ATOM 4605 O O . ILE B 1 163 ? -13.648 31.156 4.121 1 98.25 163 ILE B O 1
ATOM 4609 N N . THR B 1 164 ? -12.227 32 5.574 1 98.38 164 THR B N 1
ATOM 4610 C CA . THR B 1 164 ? -11.07 32.094 4.691 1 98.38 164 THR B CA 1
ATOM 4611 C C . THR B 1 164 ? -9.867 31.359 5.285 1 98.38 164 THR B C 1
ATOM 4613 O O . THR B 1 164 ? -9.883 30.984 6.457 1 98.38 164 THR B O 1
ATOM 4616 N N . PRO B 1 165 ? -8.875 31.156 4.441 1 98.31 165 PRO B N 1
ATOM 4617 C CA . PRO B 1 165 ? -7.672 30.516 4.98 1 98.31 165 PRO B CA 1
ATOM 4618 C C . PRO B 1 165 ? -7.086 31.281 6.172 1 98.31 165 PRO B C 1
ATOM 4620 O O . PRO B 1 165 ? -6.695 30.656 7.168 1 98.31 165 PRO B O 1
ATOM 4623 N N . SER B 1 166 ? -7.094 32.625 6.148 1 98.06 166 SER B N 1
ATOM 4624 C CA . SER B 1 166 ? -6.539 33.438 7.227 1 98.06 166 SER B CA 1
ATOM 4625 C C . SER B 1 166 ? -7.375 33.312 8.5 1 98.06 166 SER B C 1
ATOM 4627 O O . SER B 1 166 ? -6.836 33.312 9.609 1 98.06 166 SER B O 1
ATOM 4629 N N . VAL B 1 167 ? -8.664 33.25 8.336 1 97.88 167 VAL B N 1
ATOM 4630 C CA . VAL B 1 167 ? -9.562 33.094 9.477 1 97.88 167 VAL B CA 1
ATOM 4631 C C . VAL B 1 167 ? -9.305 31.734 10.148 1 97.88 167 VAL B C 1
ATOM 4633 O O . VAL B 1 167 ? -9.203 31.656 11.375 1 97.88 167 VAL B O 1
ATOM 4636 N N . LEU B 1 168 ? -9.172 30.688 9.328 1 98.12 168 LEU B N 1
ATOM 4637 C CA . LEU B 1 168 ? -8.93 29.359 9.875 1 98.12 168 LEU B CA 1
ATOM 4638 C C . LEU B 1 168 ? -7.57 29.297 10.57 1 98.12 168 LEU B C 1
ATOM 4640 O O . LEU B 1 168 ? -7.438 28.688 11.633 1 98.12 168 LEU B O 1
ATOM 4644 N N . ALA B 1 169 ? -6.57 29.938 9.953 1 96.94 169 ALA B N 1
ATOM 4645 C CA . ALA B 1 169 ? -5.246 29.984 10.562 1 96.94 169 ALA B CA 1
ATOM 4646 C C . ALA B 1 169 ? -5.289 30.688 11.914 1 96.94 169 ALA B C 1
ATOM 4648 O O . ALA B 1 169 ? -4.625 30.281 12.867 1 96.94 169 ALA B O 1
ATOM 4649 N N . ALA B 1 170 ? -6.105 31.719 11.992 1 96.31 170 ALA B N 1
ATOM 4650 C CA . ALA B 1 170 ? -6.227 32.5 13.227 1 96.31 170 ALA B CA 1
ATOM 4651 C C . ALA B 1 170 ? -6.945 31.688 14.305 1 96.31 170 ALA B C 1
ATOM 4653 O O . ALA B 1 170 ? -6.668 31.844 15.5 1 96.31 170 ALA B O 1
ATOM 4654 N N . LEU B 1 171 ? -7.836 30.859 13.898 1 96.38 171 LEU B N 1
ATOM 4655 C CA . LEU B 1 171 ? -8.617 30.047 14.828 1 96.38 171 LEU B CA 1
ATOM 4656 C C . LEU B 1 171 ? -7.812 28.859 15.336 1 96.38 171 LEU B C 1
ATOM 4658 O O . LEU B 1 171 ? -8.039 28.391 16.438 1 96.38 171 LEU B O 1
ATOM 4662 N N . ASN B 1 172 ? -6.895 28.391 14.523 1 95.19 172 ASN B N 1
ATOM 4663 C CA . ASN B 1 172 ? -6.156 27.188 14.852 1 95.19 172 ASN B CA 1
ATOM 4664 C C . ASN B 1 172 ? -5.305 27.359 16.109 1 95.19 172 ASN B C 1
ATOM 4666 O O . ASN B 1 172 ? -4.488 28.281 16.188 1 95.19 172 ASN B O 1
ATOM 4670 N N . GLU B 1 173 ? -5.539 26.547 17.078 1 91.81 173 GLU B N 1
ATOM 4671 C CA . GLU B 1 173 ? -4.844 26.5 18.359 1 91.81 173 GLU B CA 1
ATOM 4672 C C . GLU B 1 173 ? -5.047 27.797 19.141 1 91.81 173 GLU B C 1
ATOM 4674 O O . GLU B 1 173 ? -4.297 28.094 20.078 1 91.81 173 GLU B O 1
ATOM 4679 N N . ASN B 1 174 ? -6.016 28.578 18.625 1 93.56 174 ASN B N 1
ATOM 4680 C CA . ASN B 1 174 ? -6.422 29.75 19.391 1 93.56 174 ASN B CA 1
ATOM 4681 C C . ASN B 1 174 ? -7.051 29.359 20.719 1 93.56 174 ASN B C 1
ATOM 4683 O O . ASN B 1 174 ? -8.117 28.75 20.766 1 93.56 174 ASN B O 1
ATOM 4687 N N . GLY B 1 175 ? -6.434 29.688 21.828 1 92 175 GLY B N 1
ATOM 4688 C CA . GLY B 1 175 ? -6.902 29.312 23.156 1 92 175 GLY B CA 1
ATOM 4689 C C . GLY B 1 175 ? -6.297 28.016 23.656 1 92 175 GLY B C 1
ATOM 4690 O O . GLY B 1 175 ? -6.621 27.562 24.75 1 92 175 GLY B O 1
ATOM 4691 N N . GLY B 1 176 ? -5.543 27.375 22.781 1 89.38 176 GLY B N 1
ATOM 4692 C CA . GLY B 1 176 ? -4.867 26.156 23.219 1 89.38 176 GLY B CA 1
ATOM 4693 C C . GLY B 1 176 ? -4.695 25.141 22.109 1 89.38 176 GLY B C 1
ATOM 4694 O O . GLY B 1 176 ? -5.359 25.219 21.078 1 89.38 176 GLY B O 1
ATOM 4695 N N . ASP B 1 177 ? -3.916 24.094 22.375 1 84.75 177 ASP B N 1
ATOM 4696 C CA . ASP B 1 177 ? -3.49 23.109 21.391 1 84.75 177 ASP B CA 1
ATOM 4697 C C . ASP B 1 177 ? -4.656 22.219 20.969 1 84.75 177 ASP B C 1
ATOM 4699 O O . ASP B 1 177 ? -4.641 21.641 19.875 1 84.75 177 ASP B O 1
ATOM 4703 N N . ALA B 1 178 ? -5.645 22.203 21.734 1 82.69 178 ALA B N 1
ATOM 4704 C CA . ALA B 1 178 ? -6.77 21.312 21.453 1 82.69 178 ALA B CA 1
ATOM 4705 C C . ALA B 1 178 ? -7.723 21.938 20.438 1 82.69 178 ALA B C 1
ATOM 4707 O O . ALA B 1 178 ? -8.555 21.25 19.844 1 82.69 178 ALA B O 1
ATOM 4708 N N . ASN B 1 179 ? -7.594 23.25 20.281 1 92.81 179 ASN B N 1
ATOM 4709 C CA . ASN B 1 179 ? -8.461 23.938 19.344 1 92.81 179 ASN B CA 1
ATOM 4710 C C . ASN B 1 179 ? -7.918 23.875 17.922 1 92.81 179 ASN B C 1
ATOM 4712 O O . ASN B 1 179 ? -7.496 24.891 17.359 1 92.81 179 ASN B O 1
ATOM 4716 N N . VAL B 1 180 ? -8.008 22.688 17.375 1 94.38 180 VAL B N 1
ATOM 4717 C CA . VAL B 1 180 ? -7.508 22.438 16.031 1 94.38 180 VAL B CA 1
ATOM 4718 C C . VAL B 1 180 ? -8.586 22.781 15.008 1 94.38 180 VAL B C 1
ATOM 4720 O O . VAL B 1 180 ? -9.688 22.234 15.055 1 94.38 180 VAL B O 1
ATOM 4723 N N . ALA B 1 181 ? -8.258 23.703 14.078 1 96.81 181 ALA B N 1
ATOM 4724 C CA . ALA B 1 181 ? -9.266 24.172 13.125 1 96.81 181 ALA B CA 1
ATOM 4725 C C . ALA B 1 181 ? -8.805 23.938 11.688 1 96.81 181 ALA B C 1
ATOM 4727 O O . ALA B 1 181 ? -9.57 24.156 10.742 1 96.81 181 ALA B O 1
ATOM 4728 N N . THR B 1 182 ? -7.598 23.453 11.469 1 97.38 182 THR B N 1
ATOM 4729 C CA . THR B 1 182 ? -7.023 23.344 10.125 1 97.38 182 THR B CA 1
ATOM 4730 C C . THR B 1 182 ? -6.43 21.953 9.906 1 97.38 182 THR B C 1
ATOM 4732 O O . THR B 1 182 ? -6.438 21.109 10.812 1 97.38 182 THR B O 1
ATOM 4735 N N . GLY B 1 183 ? -6.027 21.766 8.656 1 98 183 GLY B N 1
ATOM 4736 C CA . GLY B 1 183 ? -5.219 20.594 8.352 1 98 183 GLY B CA 1
ATOM 4737 C C . GLY B 1 183 ? -6.027 19.438 7.793 1 98 183 GLY B C 1
ATOM 4738 O O . GLY B 1 183 ? -7.203 19.609 7.461 1 98 183 GLY B O 1
ATOM 4739 N N . TYR B 1 184 ? -5.367 18.359 7.672 1 98.44 184 TYR B N 1
ATOM 4740 C CA . TYR B 1 184 ? -5.926 17.172 7.027 1 98.44 184 TYR B CA 1
ATOM 4741 C C . TYR B 1 184 ? -7.125 16.641 7.805 1 98.44 184 TYR B C 1
ATOM 4743 O O . TYR B 1 184 ? -8.125 16.234 7.215 1 98.44 184 TYR B O 1
ATOM 4751 N N . HIS B 1 185 ? -7.051 16.688 9.102 1 96.88 185 HIS B N 1
ATOM 4752 C CA . HIS B 1 185 ? -8.102 16.062 9.898 1 96.88 185 HIS B CA 1
ATOM 4753 C C . HIS B 1 185 ? -9.367 16.922 9.906 1 96.88 185 HIS B C 1
ATOM 4755 O O . HIS B 1 185 ? -10.477 16.391 10.008 1 96.88 185 HIS B O 1
ATOM 4761 N N . ALA B 1 186 ? -9.219 18.25 9.789 1 97.94 186 ALA B N 1
ATOM 4762 C CA . ALA B 1 186 ? -10.398 19.094 9.641 1 97.94 186 ALA B CA 1
ATOM 4763 C C . ALA B 1 186 ? -11.164 18.75 8.359 1 97.94 186 ALA B C 1
ATOM 4765 O O . ALA B 1 186 ? -12.391 18.625 8.367 1 97.94 186 ALA B O 1
ATOM 4766 N N . ILE B 1 187 ? -10.422 18.578 7.266 1 98.75 187 ILE B N 1
ATOM 4767 C CA . ILE B 1 187 ? -11.047 18.203 5.996 1 98.75 187 ILE B CA 1
ATOM 4768 C C . ILE B 1 187 ? -11.648 16.812 6.105 1 98.75 187 ILE B C 1
ATOM 4770 O O . ILE B 1 187 ? -12.75 16.562 5.605 1 98.75 187 ILE B O 1
ATOM 4774 N N . GLU B 1 188 ? -10.93 15.891 6.766 1 98.06 188 GLU B N 1
ATOM 4775 C CA . GLU B 1 188 ? -11.445 14.547 7.012 1 98.06 188 GLU B CA 1
ATOM 4776 C C . GLU B 1 188 ? -12.82 14.586 7.668 1 98.06 188 GLU B C 1
ATOM 4778 O O . GLU B 1 188 ? -13.766 13.953 7.184 1 98.06 188 GLU B O 1
ATOM 4783 N N . PHE B 1 189 ? -12.961 15.422 8.703 1 97.19 189 PHE B N 1
ATOM 4784 C CA . PHE B 1 189 ? -14.211 15.531 9.445 1 97.19 189 PHE B CA 1
ATOM 4785 C C . PHE B 1 189 ? -15.312 16.094 8.57 1 97.19 189 PHE B C 1
ATOM 4787 O O . PHE B 1 189 ? -16.453 15.625 8.602 1 97.19 189 PHE B O 1
ATOM 4794 N N . LEU B 1 190 ? -14.953 17.031 7.832 1 98.62 190 LEU B N 1
ATOM 4795 C CA . LEU B 1 190 ? -15.977 17.672 7.012 1 98.62 190 LEU B CA 1
ATOM 4796 C C . LEU B 1 190 ? -16.453 16.734 5.898 1 98.62 190 LEU B C 1
ATOM 4798 O O . LEU B 1 190 ? -17.609 16.797 5.477 1 98.62 190 LEU B O 1
ATOM 4802 N N . LEU B 1 191 ? -15.586 15.844 5.438 1 98.62 191 LEU B N 1
ATOM 4803 C CA . LEU B 1 191 ? -15.953 14.938 4.352 1 98.62 191 LEU B CA 1
ATOM 4804 C C . LEU B 1 191 ? -16.703 13.719 4.887 1 98.62 191 LEU B C 1
ATOM 4806 O O . LEU B 1 191 ? -17.672 13.273 4.285 1 98.62 191 LEU B O 1
ATOM 4810 N N . TRP B 1 192 ? -16.281 13.195 6.031 1 97.56 192 TRP B N 1
ATOM 4811 C CA . TRP B 1 192 ? -16.844 11.945 6.523 1 97.56 192 TRP B CA 1
ATOM 4812 C C . TRP B 1 192 ? -17.859 12.211 7.629 1 97.56 192 TRP B C 1
ATOM 4814 O O . TRP B 1 192 ? -18.812 11.438 7.812 1 97.56 192 TRP B O 1
ATOM 4824 N N . GLY B 1 193 ? -17.672 13.289 8.398 1 95.62 193 GLY B N 1
ATOM 4825 C CA . GLY B 1 193 ? -18.516 13.523 9.57 1 95.62 193 GLY B CA 1
ATOM 4826 C C . GLY B 1 193 ? -18.125 12.672 10.758 1 95.62 193 GLY B C 1
ATOM 4827 O O . GLY B 1 193 ? -17.062 12.039 10.758 1 95.62 193 GLY B O 1
ATOM 4828 N N . GLN B 1 194 ? -18.906 12.812 11.766 1 91.38 194 GLN B N 1
ATOM 4829 C CA . GLN B 1 194 ? -18.703 12.117 13.031 1 91.38 194 GLN B CA 1
ATOM 4830 C C . GLN B 1 194 ? -18.812 10.602 12.852 1 91.38 194 GLN B C 1
ATOM 4832 O O . GLN B 1 194 ? -19.719 10.125 12.164 1 91.38 194 GLN B O 1
ATOM 4837 N N . ASP B 1 195 ? -17.875 9.867 13.328 1 86.31 195 ASP B N 1
ATOM 4838 C CA . ASP B 1 195 ? -17.953 8.414 13.352 1 86.31 195 ASP B CA 1
ATOM 4839 C C . ASP B 1 195 ? -18.203 7.895 14.766 1 86.31 195 ASP B C 1
ATOM 4841 O O . ASP B 1 195 ? -19.031 7.008 14.969 1 86.31 195 ASP B O 1
ATOM 4845 N N . GLN B 1 196 ? -17.672 8.555 15.695 1 71 196 GLN B N 1
ATOM 4846 C CA . GLN B 1 196 ? -17.562 8.062 17.062 1 71 196 GLN B CA 1
ATOM 4847 C C . GLN B 1 196 ? -18.797 8.445 17.875 1 71 196 GLN B C 1
ATOM 4849 O O . GLN B 1 196 ? -19.391 9.5 17.656 1 71 196 GLN B O 1
ATOM 4854 N N . ASP B 1 197 ? -19.047 7.418 18.75 1 68.38 197 ASP B N 1
ATOM 4855 C CA . ASP B 1 197 ? -19.969 7.73 19.828 1 68.38 197 ASP B CA 1
ATOM 4856 C C . ASP B 1 197 ? -19.234 8.234 21.062 1 68.38 197 ASP B C 1
ATOM 4858 O O . ASP B 1 197 ? -18.547 7.473 21.75 1 68.38 197 ASP B O 1
ATOM 4862 N N . TYR B 1 198 ? -19.312 9.453 21.328 1 62.03 198 TYR B N 1
ATOM 4863 C CA . TYR B 1 198 ? -18.594 10.109 22.406 1 62.03 198 TYR B CA 1
ATOM 4864 C C . TYR B 1 198 ? -19.062 9.625 23.766 1 62.03 198 TYR B C 1
ATOM 4866 O O . TYR B 1 198 ? -18.359 9.773 24.766 1 62.03 198 TYR B O 1
ATOM 4874 N N . THR B 1 199 ? -20.156 9.156 23.734 1 63.84 199 THR B N 1
ATOM 4875 C CA . THR B 1 199 ? -20.703 8.703 25.016 1 63.84 199 THR B CA 1
ATOM 4876 C C . THR B 1 199 ? -20.188 7.305 25.359 1 63.84 199 THR B C 1
ATOM 4878 O O . THR B 1 199 ? -20.078 6.949 26.531 1 63.84 199 THR B O 1
ATOM 4881 N N . ASN B 1 200 ? -19.969 6.609 24.375 1 67.25 200 ASN B N 1
ATOM 4882 C CA . ASN B 1 200 ? -19.469 5.25 24.578 1 67.25 200 ASN B CA 1
ATOM 4883 C C . ASN B 1 200 ? -18.75 4.734 23.328 1 67.25 200 ASN B C 1
ATOM 4885 O O . ASN B 1 200 ? -19.406 4.273 22.375 1 67.25 200 ASN B O 1
ATOM 4889 N N . PHE B 1 201 ? -17.484 4.781 23.438 1 64.62 201 PHE B N 1
ATOM 4890 C CA . PHE B 1 201 ? -16.656 4.352 22.328 1 64.62 201 PHE B CA 1
ATOM 4891 C C . PHE B 1 201 ? -16.953 2.906 21.953 1 64.62 201 PHE B C 1
ATOM 4893 O O . PHE B 1 201 ? -16.969 2.562 20.766 1 64.62 201 PHE B O 1
ATOM 4900 N N . MET B 1 202 ? -17.328 2.146 22.859 1 66 202 MET B N 1
ATOM 4901 C CA . MET B 1 202 ? -17.562 0.722 22.625 1 66 202 MET B CA 1
ATOM 4902 C C . MET B 1 202 ? -18.922 0.483 21.984 1 66 202 MET B C 1
ATOM 4904 O O . MET B 1 202 ? -19.109 -0.503 21.281 1 66 202 MET B O 1
ATOM 4908 N N . LYS B 1 203 ? -19.766 1.429 22.156 1 70.69 203 LYS B N 1
ATOM 4909 C CA . LYS B 1 203 ? -21.141 1.219 21.688 1 70.69 203 LYS B CA 1
ATOM 4910 C C . LYS B 1 203 ? -21.266 1.472 20.188 1 70.69 203 LYS B C 1
ATOM 4912 O O . LYS B 1 203 ? -22.203 1.005 19.547 1 70.69 203 LYS B O 1
ATOM 4917 N N . ASP B 1 204 ? -20.312 2.207 19.578 1 76.56 204 ASP B N 1
ATOM 4918 C CA . ASP B 1 204 ? -20.391 2.467 18.141 1 76.56 204 ASP B CA 1
ATOM 4919 C C . ASP B 1 204 ? -21.781 2.928 17.734 1 76.56 204 ASP B C 1
ATOM 4921 O O . ASP B 1 204 ? -22.406 2.332 16.859 1 76.56 204 ASP B O 1
ATOM 4925 N N . GLY B 1 205 ? -22.297 3.984 18.344 1 75.94 205 GLY B N 1
ATOM 4926 C CA . GLY B 1 205 ? -23.703 4.34 18.281 1 75.94 205 GLY B CA 1
ATOM 4927 C C . GLY B 1 205 ? -24.016 5.387 17.219 1 75.94 205 GLY B C 1
ATOM 4928 O O . GLY B 1 205 ? -25.188 5.703 16.969 1 75.94 205 GLY B O 1
ATOM 4929 N N . VAL B 1 206 ? -22.969 5.91 16.578 1 84.81 206 VAL B N 1
ATOM 4930 C CA . VAL B 1 206 ? -23.203 6.934 15.562 1 84.81 206 VAL B CA 1
ATOM 4931 C C . VAL B 1 206 ? -23.234 6.293 14.18 1 84.81 206 VAL B C 1
ATOM 4933 O O . VAL B 1 206 ? -24.312 6.102 13.594 1 84.81 206 VAL B O 1
ATOM 4936 N N . THR B 1 207 ? -22.094 5.859 13.68 1 86.38 207 THR B N 1
ATOM 4937 C CA . THR B 1 207 ? -22.016 5.035 12.477 1 86.38 207 THR B CA 1
ATOM 4938 C C . THR B 1 207 ? -21.703 3.586 12.844 1 86.38 207 THR B C 1
ATOM 4940 O O . THR B 1 207 ? -20.625 3.295 13.352 1 86.38 207 THR B O 1
ATOM 4943 N N . ASN B 1 208 ? -22.672 2.822 12.828 1 85.44 208 ASN B N 1
ATOM 4944 C CA . ASN B 1 208 ? -22.562 1.466 13.352 1 85.44 208 ASN B CA 1
ATOM 4945 C C . ASN B 1 208 ? -22.016 0.502 12.297 1 85.44 208 ASN B C 1
ATOM 4947 O O . ASN B 1 208 ? -22.484 0.497 11.156 1 85.44 208 ASN B O 1
ATOM 4951 N N . GLY B 1 209 ? -20.922 -0.262 12.82 1 89 209 GLY B N 1
ATOM 4952 C CA . GLY B 1 209 ? -20.406 -1.314 11.953 1 89 209 GLY B CA 1
ATOM 4953 C C . GLY B 1 209 ? -18.891 -1.369 11.914 1 89 209 GLY B C 1
ATOM 4954 O O . GLY B 1 209 ? -18.219 -0.33 11.914 1 89 209 GLY B O 1
ATOM 4955 N N . ALA B 1 210 ? -18.359 -2.545 11.797 1 90.31 210 ALA B N 1
ATOM 4956 C CA . ALA B 1 210 ? -16.922 -2.777 11.875 1 90.31 210 ALA B CA 1
ATOM 4957 C C . ALA B 1 210 ? -16.203 -2.223 10.648 1 90.31 210 ALA B C 1
ATOM 4959 O O . ALA B 1 210 ? -14.992 -1.989 10.672 1 90.31 210 ALA B O 1
ATOM 4960 N N . LEU B 1 211 ? -17 -2.07 9.539 1 91.81 211 LEU B N 1
ATOM 4961 C CA . LEU B 1 211 ? -16.406 -1.565 8.305 1 91.81 211 LEU B CA 1
ATOM 4962 C C . LEU B 1 211 ? -17.109 -0.291 7.844 1 91.81 211 LEU B C 1
ATOM 4964 O O . LEU B 1 211 ? -17.219 -0.036 6.641 1 91.81 211 LEU B O 1
ATOM 4968 N N . VAL B 1 212 ? -17.625 0.485 8.812 1 92.06 212 VAL B N 1
ATOM 4969 C CA . VAL B 1 212 ? -18.375 1.695 8.477 1 92.06 212 VAL B CA 1
ATOM 4970 C C . VAL B 1 212 ? -17.688 2.912 9.094 1 92.06 212 VAL B C 1
ATOM 4972 O O . VAL B 1 212 ? -17.531 2.996 10.312 1 92.06 212 VAL B O 1
ATOM 4975 N N . ALA B 1 213 ? -17.203 3.824 8.227 1 94 213 ALA B N 1
ATOM 4976 C CA . ALA B 1 213 ? -16.625 5.094 8.656 1 94 213 ALA B CA 1
ATOM 4977 C C . ALA B 1 213 ? -17.703 6.164 8.812 1 94 213 ALA B C 1
ATOM 4979 O O . ALA B 1 213 ? -18.891 5.852 8.836 1 94 213 ALA B O 1
ATOM 4980 N N . GLY B 1 214 ? -17.234 7.426 9.086 1 94.75 214 GLY B N 1
ATOM 4981 C CA . GLY B 1 214 ? -18.203 8.516 9.133 1 94.75 214 GLY B CA 1
ATOM 4982 C C . GLY B 1 214 ? -19.062 8.602 7.883 1 94.75 214 GLY B C 1
ATOM 4983 O O . GLY B 1 214 ? -18.578 8.359 6.773 1 94.75 214 GLY B O 1
ATOM 4984 N N . GLN B 1 215 ? -20.359 8.953 8.039 1 94.31 215 GLN B N 1
ATOM 4985 C CA . GLN B 1 215 ? -21.312 8.922 6.945 1 94.31 215 GLN B CA 1
ATOM 4986 C C . GLN B 1 215 ? -21.969 10.289 6.758 1 94.31 215 GLN B C 1
ATOM 4988 O O . GLN B 1 215 ? -23.203 10.391 6.711 1 94.31 215 GLN B O 1
ATOM 4993 N N . ARG B 1 216 ? -21.172 11.289 6.621 1 96.62 216 ARG B N 1
ATOM 4994 C CA . ARG B 1 216 ? -21.75 12.609 6.387 1 96.62 216 ARG B CA 1
ATOM 4995 C C . ARG B 1 216 ? -22.594 12.617 5.117 1 96.62 216 ARG B C 1
ATOM 4997 O O . ARG B 1 216 ? -22.156 12.125 4.07 1 96.62 216 ARG B O 1
ATOM 5004 N N . ALA B 1 217 ? -23.781 13.227 5.164 1 96.69 217 ALA B N 1
ATOM 5005 C CA . ALA B 1 217 ? -24.734 13.227 4.051 1 96.69 217 ALA B CA 1
ATOM 5006 C C . ALA B 1 217 ? -24.391 14.32 3.045 1 96.69 217 ALA B C 1
ATOM 5008 O O . ALA B 1 217 ? -23.969 15.422 3.43 1 96.69 217 ALA B O 1
ATOM 5009 N N . LEU B 1 218 ? -24.609 14.031 1.807 1 98.19 218 LEU B N 1
ATOM 5010 C CA . LEU B 1 218 ? -24.438 15.008 0.742 1 98.19 218 LEU B CA 1
ATOM 5011 C C . LEU B 1 218 ? -25.281 16.25 1.007 1 98.19 218 LEU B C 1
ATOM 5013 O O . LEU B 1 218 ? -24.906 17.359 0.627 1 98.19 218 LEU B O 1
ATOM 5017 N N . SER B 1 219 ? -26.422 16.125 1.68 1 98.44 219 SER B N 1
ATOM 5018 C CA . SER B 1 219 ? -27.344 17.219 1.942 1 98.44 219 SER B CA 1
ATOM 5019 C C . SER B 1 219 ? -26.688 18.312 2.758 1 98.44 219 SER B C 1
ATOM 5021 O O . SER B 1 219 ? -27.109 19.469 2.707 1 98.44 219 SER B O 1
ATOM 5023 N N . ASP B 1 220 ? -25.641 18 3.5 1 98.38 220 ASP B N 1
ATOM 5024 C CA . ASP B 1 220 ? -24.891 18.984 4.281 1 98.38 220 ASP B CA 1
ATOM 5025 C C . ASP B 1 220 ? -24.203 20 3.367 1 98.38 220 ASP B C 1
ATOM 5027 O O . ASP B 1 220 ? -23.781 21.062 3.82 1 98.38 220 ASP B O 1
ATOM 5031 N N . TYR B 1 221 ? -24.203 19.641 2.092 1 98.75 221 TYR B N 1
ATOM 5032 C CA . TYR B 1 221 ? -23.531 20.516 1.145 1 98.75 221 TYR B CA 1
ATOM 5033 C C . TYR B 1 221 ? -24.484 21.016 0.073 1 98.75 221 TYR B C 1
ATOM 5035 O O . TYR B 1 221 ? -24.078 21.688 -0.882 1 98.75 221 TYR B O 1
ATOM 5043 N N . THR B 1 222 ? -25.703 20.672 0.187 1 98.31 222 THR B N 1
ATOM 5044 C CA . THR B 1 222 ? -26.672 21.094 -0.81 1 98.31 222 THR B CA 1
ATOM 5045 C C . THR B 1 222 ? -27.828 21.844 -0.151 1 98.31 222 THR B C 1
ATOM 5047 O O . THR B 1 222 ? -27.812 23.078 -0.064 1 98.31 222 THR B O 1
ATOM 5050 N N . ILE B 1 223 ? -28.641 21.203 0.675 1 97.75 223 ILE B N 1
ATOM 5051 C CA . ILE B 1 223 ? -29.922 21.797 1.058 1 97.75 223 ILE B CA 1
ATOM 5052 C C . ILE B 1 223 ? -29.906 22.125 2.549 1 97.75 223 ILE B C 1
ATOM 5054 O O . ILE B 1 223 ? -30.688 22.969 3.01 1 97.75 223 ILE B O 1
ATOM 5058 N N . ASN B 1 224 ? -29.094 21.5 3.346 1 97.25 224 ASN B N 1
ATOM 5059 C CA . ASN B 1 224 ? -29.094 21.719 4.785 1 97.25 224 ASN B CA 1
ATOM 5060 C C . ASN B 1 224 ? -28.531 23.094 5.141 1 97.25 224 ASN B C 1
ATOM 5062 O O . ASN B 1 224 ? -27.828 23.703 4.332 1 97.25 224 ASN B O 1
ATOM 5066 N N . ALA B 1 225 ? -28.844 23.5 6.305 1 96.12 225 ALA B N 1
ATOM 5067 C CA . ALA B 1 225 ? -28.344 24.781 6.789 1 96.12 225 ALA B CA 1
ATOM 5068 C C . ALA B 1 225 ? -26.812 24.812 6.777 1 96.12 225 ALA B C 1
ATOM 5070 O O . ALA B 1 225 ? -26.172 23.812 7.082 1 96.12 225 ALA B O 1
ATOM 5071 N N . ASN B 1 226 ? -26.234 25.984 6.422 1 97.38 226 ASN B N 1
ATOM 5072 C CA . ASN B 1 226 ? -24.812 26.266 6.465 1 97.38 226 ASN B CA 1
ATOM 5073 C C . ASN B 1 226 ? -24.047 25.469 5.426 1 97.38 226 ASN B C 1
ATOM 5075 O O . ASN B 1 226 ? -22.828 25.281 5.547 1 97.38 226 ASN B O 1
ATOM 5079 N N . ALA B 1 227 ? -24.734 24.953 4.465 1 98.19 227 ALA B N 1
ATOM 5080 C CA . ALA B 1 227 ? -24.078 24.203 3.393 1 98.19 227 ALA B CA 1
ATOM 5081 C C . ALA B 1 227 ? -22.969 25.031 2.756 1 98.19 227 ALA B C 1
ATOM 5083 O O . ALA B 1 227 ? -21.859 24.516 2.555 1 98.19 227 ALA B O 1
ATOM 5084 N N . ASP B 1 228 ? -23.219 26.281 2.496 1 97.94 228 ASP B N 1
ATOM 5085 C CA . ASP B 1 228 ? -22.234 27.125 1.835 1 97.94 228 ASP B CA 1
ATOM 5086 C C . ASP B 1 228 ? -21.031 27.375 2.736 1 97.94 228 ASP B C 1
ATOM 5088 O O . ASP B 1 228 ? -19.906 27.484 2.254 1 97.94 228 ASP B O 1
ATOM 5092 N N . ARG B 1 229 ? -21.266 27.5 3.98 1 98.5 229 ARG B N 1
ATOM 5093 C CA . ARG B 1 229 ? -20.156 27.734 4.914 1 98.5 229 ARG B CA 1
ATOM 5094 C C . ARG B 1 229 ? -19.281 26.5 5.043 1 98.5 229 ARG B C 1
ATOM 5096 O O . ARG B 1 229 ? -18.062 26.609 5.176 1 98.5 229 ARG B O 1
ATOM 5103 N N . ARG B 1 230 ? -19.891 25.297 4.98 1 98.69 230 ARG B N 1
ATOM 5104 C CA . ARG B 1 230 ? -19.109 24.062 4.945 1 98.69 230 ARG B CA 1
ATOM 5105 C C . ARG B 1 230 ? -18.219 24 3.707 1 98.69 230 ARG B C 1
ATOM 5107 O O . ARG B 1 230 ? -17.062 23.609 3.787 1 98.69 230 ARG B O 1
ATOM 5114 N N . LYS B 1 231 ? -18.812 24.438 2.592 1 98.81 231 LYS B N 1
ATOM 5115 C CA . LYS B 1 231 ? -18.047 24.469 1.35 1 98.81 231 LYS B CA 1
ATOM 5116 C C . LYS B 1 231 ? -16.891 25.453 1.45 1 98.81 231 LYS B C 1
ATOM 5118 O O . LYS B 1 231 ? -15.773 25.156 1.037 1 98.81 231 LYS B O 1
ATOM 5123 N N . GLN B 1 232 ? -17.156 26.594 2.016 1 98.56 232 GLN B N 1
ATOM 5124 C CA . GLN B 1 232 ? -16.109 27.594 2.227 1 98.56 232 GLN B CA 1
ATOM 5125 C C . GLN B 1 232 ? -14.984 27.031 3.098 1 98.56 232 GLN B C 1
ATOM 5127 O O . GLN B 1 232 ? -13.805 27.266 2.818 1 98.56 232 GLN B O 1
ATOM 5132 N N . TYR B 1 233 ? -15.383 26.328 4.145 1 98.81 233 TYR B N 1
ATOM 5133 C CA . TYR B 1 233 ? -14.414 25.766 5.078 1 98.81 233 TYR B CA 1
ATOM 5134 C C . TYR B 1 233 ? -13.5 24.766 4.375 1 98.81 233 TYR B C 1
ATOM 5136 O O . TYR B 1 233 ? -12.273 24.844 4.508 1 98.81 233 TYR B O 1
ATOM 5144 N N . LEU B 1 234 ? -14.078 23.828 3.607 1 98.88 234 LEU B N 1
ATOM 5145 C CA . LEU B 1 234 ? -13.305 22.828 2.873 1 98.88 234 LEU B CA 1
ATOM 5146 C C . LEU B 1 234 ? -12.273 23.5 1.969 1 98.88 234 LEU B C 1
ATOM 5148 O O . LEU B 1 234 ? -11.094 23.141 1.988 1 98.88 234 LEU B O 1
ATOM 5152 N N . ASN B 1 235 ? -12.727 24.469 1.22 1 98.88 235 ASN B N 1
ATOM 5153 C CA . ASN B 1 235 ? -11.844 25.156 0.27 1 98.88 235 ASN B CA 1
ATOM 5154 C C . ASN B 1 235 ? -10.742 25.922 0.981 1 98.88 235 ASN B C 1
ATOM 5156 O O . ASN B 1 235 ? -9.586 25.906 0.549 1 98.88 235 ASN B O 1
ATOM 5160 N N . ALA B 1 236 ? -11.086 26.594 2.055 1 98.88 236 ALA B N 1
ATOM 5161 C CA . ALA B 1 236 ? -10.117 27.375 2.812 1 98.88 236 ALA B CA 1
ATOM 5162 C C . ALA B 1 236 ? -9.055 26.469 3.439 1 98.88 236 ALA B C 1
ATOM 5164 O O . ALA B 1 236 ? -7.863 26.766 3.381 1 98.88 236 ALA B O 1
ATOM 5165 N N . ALA B 1 237 ? -9.492 25.391 4.043 1 98.75 237 ALA B N 1
ATOM 5166 C CA . ALA B 1 237 ? -8.57 24.453 4.672 1 98.75 237 ALA B CA 1
ATOM 5167 C C . ALA B 1 237 ? -7.621 23.844 3.643 1 98.75 237 ALA B C 1
ATOM 5169 O O . ALA B 1 237 ? -6.422 23.703 3.898 1 98.75 237 ALA B O 1
ATOM 5170 N N . ALA B 1 238 ? -8.148 23.469 2.506 1 98.88 238 ALA B N 1
ATOM 5171 C CA . ALA B 1 238 ? -7.324 22.906 1.44 1 98.88 238 ALA B CA 1
ATOM 5172 C C . ALA B 1 238 ? -6.281 23.906 0.959 1 98.88 238 ALA B C 1
ATOM 5174 O O . ALA B 1 238 ? -5.125 23.547 0.724 1 98.88 238 ALA B O 1
ATOM 5175 N N . SER B 1 239 ? -6.684 25.125 0.807 1 98.88 239 SER B N 1
ATOM 5176 C CA . SER B 1 239 ? -5.762 26.172 0.376 1 98.88 239 SER B CA 1
ATOM 5177 C C . SER B 1 239 ? -4.625 26.344 1.377 1 98.88 239 SER B C 1
ATOM 5179 O O . SER B 1 239 ? -3.482 26.594 0.987 1 98.88 239 SER B O 1
ATOM 5181 N N . LEU B 1 240 ? -4.945 26.281 2.637 1 98.5 240 LEU B N 1
ATOM 5182 C CA . LEU B 1 240 ? -3.928 26.406 3.674 1 98.5 240 LEU B CA 1
ATOM 5183 C C . LEU B 1 240 ? -2.934 25.25 3.609 1 98.5 240 LEU B C 1
ATOM 5185 O O . LEU B 1 240 ? -1.727 25.453 3.762 1 98.5 240 LEU B O 1
ATOM 5189 N N . ILE B 1 241 ? -3.439 24.047 3.393 1 98.75 241 ILE B N 1
ATOM 5190 C CA . ILE B 1 241 ? -2.562 22.891 3.271 1 98.75 241 ILE B CA 1
ATOM 5191 C C . ILE B 1 241 ? -1.586 23.094 2.117 1 98.75 241 ILE B C 1
ATOM 5193 O O . ILE B 1 241 ? -0.381 22.875 2.268 1 98.75 241 ILE B O 1
ATOM 5197 N N . VAL B 1 242 ? -2.094 23.531 0.975 1 98.81 242 VAL B N 1
ATOM 5198 C CA . VAL B 1 242 ? -1.257 23.75 -0.201 1 98.81 242 VAL B CA 1
ATOM 5199 C C . VAL B 1 242 ? -0.21 24.812 0.1 1 98.81 242 VAL B C 1
ATOM 5201 O O . VAL B 1 242 ? 0.973 24.641 -0.196 1 98.81 242 VAL B O 1
ATOM 5204 N N . SER B 1 243 ? -0.628 25.891 0.722 1 98.25 243 SER B N 1
ATOM 5205 C CA . SER B 1 243 ? 0.283 26.984 1.038 1 98.25 243 SER B CA 1
ATOM 5206 C C . SER B 1 243 ? 1.397 26.531 1.973 1 98.25 243 SER B C 1
ATOM 5208 O O . SER B 1 243 ? 2.568 26.844 1.757 1 98.25 243 SER B O 1
ATOM 5210 N N . ASP B 1 244 ? 1.021 25.828 2.986 1 97.19 244 ASP B N 1
ATOM 5211 C CA . ASP B 1 244 ? 1.997 25.328 3.951 1 97.19 244 ASP B CA 1
ATOM 5212 C C . ASP B 1 244 ? 2.988 24.375 3.285 1 97.19 244 ASP B C 1
ATOM 5214 O O . ASP B 1 244 ? 4.195 24.453 3.533 1 97.19 244 ASP B O 1
ATOM 5218 N N . LEU B 1 245 ? 2.516 23.484 2.438 1 98.5 245 LEU B N 1
ATOM 5219 C CA . LEU B 1 245 ? 3.396 22.531 1.775 1 98.5 245 LEU B CA 1
ATOM 5220 C C . LEU B 1 245 ? 4.262 23.234 0.729 1 98.5 245 LEU B C 1
ATOM 5222 O O . LEU B 1 245 ? 5.395 22.812 0.474 1 98.5 245 LEU B O 1
ATOM 5226 N N . GLU B 1 246 ? 3.744 24.297 0.104 1 98.12 246 GLU B N 1
ATOM 5227 C CA . GLU B 1 246 ? 4.578 25.109 -0.789 1 98.12 246 GLU B CA 1
ATOM 5228 C C . GLU B 1 246 ? 5.789 25.672 -0.053 1 98.12 246 GLU B C 1
ATOM 5230 O O . GLU B 1 246 ? 6.902 25.672 -0.584 1 98.12 246 GLU B O 1
ATOM 5235 N N . SER B 1 247 ? 5.539 26.141 1.151 1 95.81 247 SER B N 1
ATOM 5236 C CA . SER B 1 247 ? 6.645 26.656 1.954 1 95.81 247 SER B CA 1
ATOM 5237 C C . SER B 1 247 ? 7.672 25.562 2.25 1 95.81 247 SER B C 1
ATOM 5239 O O . SER B 1 247 ? 8.875 25.828 2.254 1 95.81 247 SER B O 1
ATOM 5241 N N . MET B 1 248 ? 7.242 24.359 2.469 1 96.81 248 MET B N 1
ATOM 5242 C CA . MET B 1 248 ? 8.148 23.25 2.734 1 96.81 248 MET B CA 1
ATOM 5243 C C . MET B 1 248 ? 8.938 22.875 1.486 1 96.81 248 MET B C 1
ATOM 5245 O O . MET B 1 248 ? 10.133 22.594 1.568 1 96.81 248 MET B O 1
ATOM 5249 N N . VAL B 1 249 ? 8.25 22.844 0.352 1 97.94 249 VAL B N 1
ATOM 5250 C CA . VAL B 1 249 ? 8.945 22.531 -0.894 1 97.94 249 VAL B CA 1
ATOM 5251 C C . VAL B 1 249 ? 10.023 23.578 -1.148 1 97.94 249 VAL B C 1
ATOM 5253 O O . VAL B 1 249 ? 11.117 23.266 -1.614 1 97.94 249 VAL B O 1
ATOM 5256 N N . LEU B 1 250 ? 9.789 24.875 -0.812 1 96.44 250 LEU B N 1
ATOM 5257 C CA . LEU B 1 250 ? 10.773 25.938 -0.963 1 96.44 250 LEU B CA 1
ATOM 5258 C C . LEU B 1 250 ? 11.961 25.734 -0.03 1 96.44 250 LEU B C 1
ATOM 5260 O O . LEU B 1 250 ? 13.102 25.969 -0.411 1 96.44 250 LEU B O 1
ATOM 5264 N N . ALA B 1 251 ? 11.688 25.266 1.161 1 95.81 251 ALA B N 1
ATOM 5265 C CA . ALA B 1 251 ? 12.75 25.016 2.135 1 95.81 251 ALA B CA 1
ATOM 5266 C C . ALA B 1 251 ? 13.711 23.938 1.635 1 95.81 251 ALA B C 1
ATOM 5268 O O . ALA B 1 251 ? 14.898 23.953 1.968 1 95.81 251 ALA B O 1
ATOM 5269 N N . TRP B 1 252 ? 13.211 23.047 0.795 1 97.06 252 TRP B N 1
ATOM 5270 C CA . TRP B 1 252 ? 14 21.891 0.376 1 97.06 252 TRP B CA 1
ATOM 5271 C C . TRP B 1 252 ? 14.344 21.969 -1.108 1 97.06 252 TRP B C 1
ATOM 5273 O O . TRP B 1 252 ? 14.82 21 -1.696 1 97.06 252 TRP B O 1
ATOM 5283 N N . ALA B 1 253 ? 14.117 23.094 -1.741 1 97.19 253 ALA B N 1
ATOM 5284 C CA . ALA B 1 253 ? 14.281 23.25 -3.184 1 97.19 253 ALA B CA 1
ATOM 5285 C C . ALA B 1 253 ? 15.75 23.188 -3.58 1 97.19 253 ALA B C 1
ATOM 5287 O O . ALA B 1 253 ? 16.609 23.719 -2.877 1 97.19 253 ALA B O 1
ATOM 5288 N N . ASP B 1 254 ? 16 22.547 -4.676 1 97.12 254 ASP B N 1
ATOM 5289 C CA . ASP B 1 254 ? 17.359 22.547 -5.246 1 97.12 254 ASP B CA 1
ATOM 5290 C C . ASP B 1 254 ? 17.688 23.906 -5.859 1 97.12 254 ASP B C 1
ATOM 5292 O O . ASP B 1 254 ? 16.797 24.641 -6.281 1 97.12 254 ASP B O 1
ATOM 5296 N N . GLY B 1 255 ? 18.906 24.234 -5.824 1 95.88 255 GLY B N 1
ATOM 5297 C CA . GLY B 1 255 ? 19.375 25.391 -6.559 1 95.88 255 GLY B CA 1
ATOM 5298 C C . GLY B 1 255 ? 19.219 26.703 -5.797 1 95.88 255 GLY B C 1
ATOM 5299 O O . GLY B 1 255 ? 19.562 27.766 -6.301 1 95.88 255 GLY B O 1
ATOM 5300 N N . ASP B 1 256 ? 18.688 26.719 -4.613 1 95.25 256 ASP B N 1
ATOM 5301 C CA . ASP B 1 256 ? 18.547 27.891 -3.756 1 95.25 256 ASP B CA 1
ATOM 5302 C C . ASP B 1 256 ? 19.594 27.859 -2.637 1 95.25 256 ASP B C 1
ATOM 5304 O O . ASP B 1 256 ? 19.484 27.078 -1.696 1 95.25 256 ASP B O 1
ATOM 5308 N N . SER B 1 257 ? 20.516 28.781 -2.697 1 95.56 257 SER B N 1
ATOM 5309 C CA . SER B 1 257 ? 21.625 28.797 -1.753 1 95.56 257 SER B CA 1
ATOM 5310 C C . SER B 1 257 ? 21.234 29.484 -0.448 1 95.56 257 SER B C 1
ATOM 5312 O O . SER B 1 257 ? 22.047 29.609 0.463 1 95.56 257 SER B O 1
ATOM 5314 N N . THR B 1 258 ? 19.922 29.844 -0.327 1 93.62 258 THR B N 1
ATOM 5315 C CA . THR B 1 258 ? 19.516 30.594 0.854 1 93.62 258 THR B CA 1
ATOM 5316 C C . THR B 1 258 ? 18.562 29.781 1.713 1 93.62 258 THR B C 1
ATOM 5318 O O . THR B 1 258 ? 18.172 30.219 2.799 1 93.62 258 THR B O 1
ATOM 5321 N N . ASN B 1 259 ? 18.203 28.625 1.241 1 94.75 259 ASN B N 1
ATOM 5322 C CA . ASN B 1 259 ? 17.141 27.891 1.928 1 94.75 259 ASN B CA 1
ATOM 5323 C C . ASN B 1 259 ? 17.719 26.891 2.92 1 94.75 259 ASN B C 1
ATOM 5325 O O . ASN B 1 259 ? 18.938 26.859 3.152 1 94.75 259 ASN B O 1
ATOM 5329 N N . TYR B 1 260 ? 16.859 26.172 3.572 1 95.31 260 TYR B N 1
ATOM 5330 C CA . TYR B 1 260 ? 17.234 25.234 4.625 1 95.31 260 TYR B CA 1
ATOM 5331 C C . TYR B 1 260 ? 18.094 24.109 4.07 1 95.31 260 TYR B C 1
ATOM 5333 O O . TYR B 1 260 ? 19.062 23.688 4.707 1 95.31 260 TYR B O 1
ATOM 5341 N N . LYS B 1 261 ? 17.719 23.547 2.924 1 96.38 261 LYS B N 1
ATOM 5342 C CA . LYS B 1 261 ? 18.516 22.469 2.32 1 96.38 261 LYS B CA 1
ATOM 5343 C C . LYS B 1 261 ? 19.969 22.875 2.168 1 96.38 261 LYS B C 1
ATOM 5345 O O . LYS B 1 261 ? 20.875 22.109 2.51 1 96.38 261 LYS B O 1
ATOM 5350 N N . ALA B 1 262 ? 20.203 24.078 1.662 1 95.62 262 ALA B N 1
ATOM 5351 C CA . ALA B 1 262 ? 21.562 24.578 1.52 1 95.62 262 ALA B CA 1
ATOM 5352 C C . ALA B 1 262 ? 22.266 24.672 2.873 1 95.62 262 ALA B C 1
ATOM 5354 O O . ALA B 1 262 ? 23.438 24.312 2.992 1 95.62 262 ALA B O 1
ATOM 5355 N N . ALA B 1 263 ? 21.547 25.109 3.857 1 94.25 263 ALA B N 1
ATOM 5356 C CA . ALA B 1 263 ? 22.125 25.219 5.191 1 94.25 263 ALA B CA 1
ATOM 5357 C C . ALA B 1 263 ? 22.5 23.844 5.75 1 94.25 263 ALA B C 1
ATOM 5359 O O . ALA B 1 263 ? 23.562 23.672 6.332 1 94.25 263 ALA B O 1
ATOM 5360 N N . LEU B 1 264 ? 21.609 22.922 5.559 1 95.81 264 LEU B N 1
ATOM 5361 C CA . LEU B 1 264 ? 21.828 21.562 6.035 1 95.81 264 LEU B CA 1
ATOM 5362 C C . LEU B 1 264 ? 23.062 20.953 5.375 1 95.81 264 LEU B C 1
ATOM 5364 O O . LEU B 1 264 ? 23.797 20.203 6.012 1 95.81 264 LEU B O 1
ATOM 5368 N N . LEU B 1 265 ? 23.25 21.328 4.152 1 96.81 265 LEU B N 1
ATOM 5369 C CA . LEU B 1 265 ? 24.344 20.75 3.373 1 96.81 265 LEU B CA 1
ATOM 5370 C C . LEU B 1 265 ? 25.609 21.609 3.502 1 96.81 265 LEU B C 1
ATOM 5372 O O . LEU B 1 265 ? 26.609 21.344 2.842 1 96.81 265 LEU B O 1
ATOM 5376 N N . GLY B 1 266 ? 25.578 22.656 4.273 1 94.25 266 GLY B N 1
ATOM 5377 C CA . GLY B 1 266 ? 26.734 23.516 4.48 1 94.25 266 GLY B CA 1
ATOM 5378 C C . GLY B 1 266 ? 27.031 24.406 3.289 1 94.25 266 GLY B C 1
ATOM 5379 O O . GLY B 1 266 ? 28.188 24.766 3.055 1 94.25 266 GLY B O 1
ATOM 5380 N N . LYS B 1 267 ? 25.969 24.734 2.557 1 95 267 LYS B N 1
ATOM 5381 C CA . LYS B 1 267 ? 26.172 25.453 1.305 1 95 267 LYS B CA 1
ATOM 5382 C C . LYS B 1 267 ? 25.344 26.719 1.258 1 95 267 LYS B C 1
ATOM 5384 O O . LYS B 1 267 ? 25.125 27.297 0.185 1 95 267 LYS B O 1
ATOM 5389 N N . ASN B 1 268 ? 24.828 27.062 2.395 1 94.12 268 ASN B N 1
ATOM 5390 C CA . ASN B 1 268 ? 24.078 28.297 2.438 1 94.12 268 ASN B CA 1
ATOM 5391 C C . ASN B 1 268 ? 24.969 29.516 2.207 1 94.12 268 ASN B C 1
ATOM 5393 O O . ASN B 1 268 ? 26.094 29.562 2.727 1 94.12 268 ASN B O 1
ATOM 5397 N N . SER B 1 269 ? 24.453 30.5 1.452 1 95.25 269 SER B N 1
ATOM 5398 C CA . SER B 1 269 ? 25.234 31.688 1.139 1 95.25 269 SER B CA 1
ATOM 5399 C C . SER B 1 269 ? 25.547 32.5 2.398 1 95.25 269 SER B C 1
ATOM 5401 O O . SER B 1 269 ? 26.578 33.156 2.471 1 95.25 269 SER B O 1
ATOM 5403 N N . ASP B 1 270 ? 24.656 32.469 3.309 1 93.19 270 ASP B N 1
ATOM 5404 C CA . ASP B 1 270 ? 24.953 32.969 4.648 1 93.19 270 ASP B CA 1
ATOM 5405 C C . ASP B 1 270 ? 25.578 31.859 5.508 1 93.19 270 ASP B C 1
ATOM 5407 O O . ASP B 1 270 ? 24.859 31.078 6.125 1 93.19 270 ASP B O 1
ATOM 5411 N N . VAL B 1 271 ? 26.844 31.922 5.641 1 92.44 271 VAL B N 1
ATOM 5412 C CA . VAL B 1 271 ? 27.641 30.844 6.234 1 92.44 271 VAL B CA 1
ATOM 5413 C C . VAL B 1 271 ? 27.25 30.672 7.699 1 92.44 271 VAL B C 1
ATOM 5415 O O . VAL B 1 271 ? 27.391 29.578 8.25 1 92.44 271 VAL B O 1
ATOM 5418 N N . THR B 1 272 ? 26.719 31.672 8.305 1 91.25 272 THR B N 1
ATOM 5419 C CA . THR B 1 272 ? 26.375 31.609 9.719 1 91.25 272 THR B CA 1
ATOM 5420 C C . THR B 1 272 ? 25.156 30.719 9.93 1 91.25 272 THR B C 1
ATOM 5422 O O . THR B 1 272 ? 24.875 30.297 11.055 1 91.25 272 THR B O 1
ATOM 5425 N N . LYS B 1 273 ? 24.375 30.406 8.82 1 90.69 273 LYS B N 1
ATOM 5426 C CA . LYS B 1 273 ? 23.172 29.578 8.914 1 90.69 273 LYS B CA 1
ATOM 5427 C C . LYS B 1 273 ? 23.484 28.109 8.688 1 90.69 273 LYS B C 1
ATOM 5429 O O . LYS B 1 273 ? 22.641 27.25 8.922 1 90.69 273 LYS B O 1
ATOM 5434 N N . ASN B 1 274 ? 24.656 27.844 8.242 1 93.31 274 ASN B N 1
ATOM 5435 C CA . ASN B 1 274 ? 25.031 26.453 7.988 1 93.31 274 ASN B CA 1
ATOM 5436 C C . ASN B 1 274 ? 25.047 25.641 9.273 1 93.31 274 ASN B C 1
ATOM 5438 O O . ASN B 1 274 ? 25.438 26.141 10.328 1 93.31 274 ASN B O 1
ATOM 5442 N N . ILE B 1 275 ? 24.641 24.422 9.109 1 93.81 275 ILE B N 1
ATOM 5443 C CA . ILE B 1 275 ? 24.562 23.516 10.25 1 93.81 275 ILE B CA 1
ATOM 5444 C C . ILE B 1 275 ? 25.734 22.547 10.227 1 93.81 275 ILE B C 1
ATOM 5446 O O . ILE B 1 275 ? 26.031 21.953 9.195 1 93.81 275 ILE B O 1
ATOM 5450 N N . ASP B 1 276 ? 26.359 22.406 11.367 1 94.5 276 ASP B N 1
ATOM 5451 C CA . ASP B 1 276 ? 27.453 21.438 11.492 1 94.5 276 ASP B CA 1
ATOM 5452 C C . ASP B 1 276 ? 26.953 20.031 11.203 1 94.5 276 ASP B C 1
ATOM 5454 O O . ASP B 1 276 ? 25.875 19.641 11.641 1 94.5 276 ASP B O 1
ATOM 5458 N N . THR B 1 277 ? 27.75 19.297 10.516 1 95.94 277 THR B N 1
ATOM 5459 C CA . THR B 1 277 ? 27.359 17.969 10.062 1 95.94 277 THR B CA 1
ATOM 5460 C C . THR B 1 277 ? 27 17.078 11.242 1 95.94 277 THR B C 1
ATOM 5462 O O . THR B 1 277 ? 25.984 16.375 11.219 1 95.94 277 THR B O 1
ATOM 5465 N N . LYS B 1 278 ? 27.797 17.078 12.25 1 96.06 278 LYS B N 1
ATOM 5466 C CA . LYS B 1 278 ? 27.547 16.203 13.398 1 96.06 278 LYS B CA 1
ATOM 5467 C C . LYS B 1 278 ? 26.281 16.625 14.141 1 96.06 278 LYS B C 1
ATOM 5469 O O . LYS B 1 278 ? 25.516 15.781 14.617 1 96.06 278 LYS B O 1
ATOM 5474 N N . VAL B 1 279 ? 26.109 17.891 14.25 1 94.81 279 VAL B N 1
ATOM 5475 C CA . VAL B 1 279 ? 24.906 18.406 14.875 1 94.81 279 VAL B CA 1
ATOM 5476 C C . VAL B 1 279 ? 23.672 18 14.07 1 94.81 279 VAL B C 1
ATOM 5478 O O . VAL B 1 279 ? 22.688 17.516 14.633 1 94.81 279 VAL B O 1
ATOM 5481 N N . ALA B 1 280 ? 23.734 18.125 12.742 1 95.75 280 ALA B N 1
ATOM 5482 C CA . ALA B 1 280 ? 22.625 17.75 11.859 1 95.75 280 ALA B CA 1
ATOM 5483 C C . ALA B 1 280 ? 22.281 16.266 12 1 95.75 280 ALA B C 1
ATOM 5485 O O . ALA B 1 280 ? 21.109 15.914 12.156 1 95.75 280 ALA B O 1
ATOM 5486 N N . LEU B 1 281 ? 23.312 15.469 11.992 1 97.88 281 LEU B N 1
ATOM 5487 C CA . LEU B 1 281 ? 23.094 14.031 12.086 1 97.88 281 LEU B CA 1
ATOM 5488 C C . LEU B 1 281 ? 22.516 13.656 13.445 1 97.88 281 LEU B C 1
ATOM 5490 O O . LEU B 1 281 ? 21.625 12.797 13.531 1 97.88 281 LEU B O 1
ATOM 5494 N N . LYS B 1 282 ? 23.047 14.273 14.477 1 97.31 282 LYS B N 1
ATOM 5495 C CA . LYS B 1 282 ? 22.5 14.016 15.805 1 97.31 282 LYS B CA 1
ATOM 5496 C C . LYS B 1 282 ? 21.016 14.359 15.875 1 97.31 282 LYS B C 1
ATOM 5498 O O .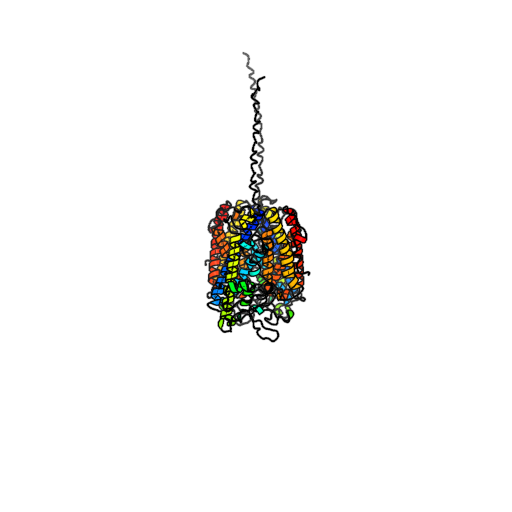 LYS B 1 282 ? 20.219 13.586 16.406 1 97.31 282 LYS B O 1
ATOM 5503 N N . GLN B 1 283 ? 20.641 15.477 15.336 1 95.25 283 GLN B N 1
ATOM 5504 C CA . GLN B 1 283 ? 19.25 15.914 15.336 1 95.25 283 GLN B CA 1
ATOM 5505 C C . GLN B 1 283 ? 18.375 14.961 14.531 1 95.25 283 GLN B C 1
ATOM 5507 O O . GLN B 1 283 ? 17.281 14.594 14.961 1 95.25 283 GLN B O 1
ATOM 5512 N N . ILE B 1 284 ? 18.859 14.5 13.414 1 97.62 284 ILE B N 1
ATOM 5513 C CA . ILE B 1 284 ? 18.109 13.633 12.523 1 97.62 284 ILE B CA 1
ATOM 5514 C C . ILE B 1 284 ? 17.906 12.266 13.164 1 97.62 284 ILE B C 1
ATOM 5516 O O . ILE B 1 284 ? 16.797 11.742 13.211 1 97.62 284 ILE B O 1
ATOM 5520 N N . PHE B 1 285 ? 18.969 11.68 13.734 1 98.5 285 PHE B N 1
ATOM 5521 C CA . PHE B 1 285 ? 18.875 10.352 14.32 1 98.5 285 PHE B CA 1
ATOM 5522 C C . PHE B 1 285 ? 18.047 10.383 15.594 1 98.5 285 PHE B C 1
ATOM 5524 O O . PHE B 1 285 ? 17.266 9.469 15.852 1 98.5 285 PHE B O 1
ATOM 5531 N N . SER B 1 286 ? 18.25 11.414 16.391 1 97.88 286 SER B N 1
ATOM 5532 C CA . SER B 1 286 ? 17.422 11.578 17.578 1 97.88 286 SER B CA 1
ATOM 5533 C C . SER B 1 286 ? 15.953 11.734 17.203 1 97.88 286 SER B C 1
ATOM 5535 O O . SER B 1 286 ? 15.078 11.102 17.812 1 97.88 286 SER B O 1
ATOM 5537 N N . GLY B 1 287 ? 15.711 12.578 16.219 1 97.25 287 GLY B N 1
ATOM 5538 C CA . GLY B 1 287 ? 14.352 12.781 15.734 1 97.25 287 GLY B CA 1
ATOM 5539 C C . GLY B 1 287 ? 13.688 11.5 15.273 1 97.25 287 GLY B C 1
ATOM 5540 O O . GLY B 1 287 ? 12.523 11.25 15.602 1 97.25 287 GLY B O 1
ATOM 5541 N N . LEU B 1 288 ? 14.398 10.656 14.531 1 98.38 288 LEU B N 1
ATOM 5542 C CA . LEU B 1 288 ? 13.867 9.383 14.062 1 98.38 288 LEU B CA 1
ATOM 5543 C C . LEU B 1 288 ? 13.555 8.461 15.234 1 98.38 288 LEU B C 1
ATOM 5545 O O . LEU B 1 288 ? 12.547 7.746 15.219 1 98.38 288 LEU B O 1
ATOM 5549 N N . GLY B 1 289 ? 14.414 8.484 16.234 1 98.19 289 GLY B N 1
ATOM 5550 C CA . GLY B 1 289 ? 14.172 7.695 17.438 1 98.19 289 GLY B CA 1
ATOM 5551 C C . GLY B 1 289 ? 12.914 8.117 18.172 1 98.19 289 GLY B C 1
ATOM 5552 O O . GLY B 1 289 ? 12.07 7.281 18.5 1 98.19 289 GLY B O 1
ATOM 5553 N N . VAL B 1 290 ? 12.797 9.414 18.375 1 97.62 290 VAL B N 1
ATOM 5554 C CA . VAL B 1 290 ? 11.633 9.953 19.078 1 97.62 290 VAL B CA 1
ATOM 5555 C C . VAL B 1 290 ? 10.367 9.695 18.266 1 97.62 290 VAL B C 1
ATOM 5557 O O . VAL B 1 290 ? 9.328 9.336 18.828 1 97.62 290 VAL B O 1
ATOM 5560 N N . PHE B 1 291 ? 10.469 9.867 16.984 1 97.88 291 PHE B N 1
ATOM 5561 C CA . PHE B 1 291 ? 9.32 9.688 16.109 1 97.88 291 PHE B CA 1
ATOM 5562 C C . PHE B 1 291 ? 8.773 8.273 16.203 1 97.88 291 PHE B C 1
ATOM 5564 O O . PHE B 1 291 ? 7.57 8.078 16.391 1 97.88 291 PHE B O 1
ATOM 5571 N N . ILE B 1 292 ? 9.648 7.27 16.078 1 98.19 292 ILE B N 1
ATOM 5572 C CA . ILE B 1 292 ? 9.188 5.883 16.031 1 98.19 292 ILE B CA 1
ATOM 5573 C C . ILE B 1 292 ? 8.766 5.422 17.422 1 98.19 292 ILE B C 1
ATOM 5575 O O . ILE B 1 292 ? 7.777 4.695 17.562 1 98.19 292 ILE B O 1
ATOM 5579 N N . LYS B 1 293 ? 9.383 5.863 18.469 1 96.69 293 LYS B N 1
ATOM 5580 C CA . LYS B 1 293 ? 9.125 5.387 19.828 1 96.69 293 LYS B CA 1
ATOM 5581 C C . LYS B 1 293 ? 7.969 6.156 20.469 1 96.69 293 LYS B C 1
ATOM 5583 O O . LYS B 1 293 ? 6.98 5.555 20.891 1 96.69 293 LYS B O 1
ATOM 5588 N N . SER B 1 294 ? 8.133 7.422 20.5 1 95.75 294 SER B N 1
ATOM 5589 C CA . SER B 1 294 ? 7.195 8.227 21.266 1 95.75 294 SER B CA 1
ATOM 5590 C C . SER B 1 294 ? 5.988 8.633 20.438 1 95.75 294 SER B C 1
ATOM 5592 O O . SER B 1 294 ? 4.848 8.531 20.891 1 95.75 294 SER B O 1
ATOM 5594 N N . GLU B 1 295 ? 6.207 9.07 19.203 1 94.94 295 GLU B N 1
ATOM 5595 C CA . GLU B 1 295 ? 5.094 9.555 18.391 1 94.94 295 GLU B CA 1
ATOM 5596 C C . GLU B 1 295 ? 4.258 8.391 17.859 1 94.94 295 GLU B C 1
ATOM 5598 O O . GLU B 1 295 ? 3.066 8.289 18.141 1 94.94 295 GLU B O 1
ATOM 5603 N N . LEU B 1 296 ? 4.93 7.492 17.125 1 97.19 296 LEU B N 1
ATOM 5604 C CA . LEU B 1 296 ? 4.168 6.434 16.469 1 97.19 296 LEU B CA 1
ATOM 5605 C C . LEU B 1 296 ? 3.758 5.359 17.469 1 97.19 296 LEU B C 1
ATOM 5607 O O . LEU B 1 296 ? 2.57 5.066 17.609 1 97.19 296 LEU B O 1
ATOM 5611 N N . ALA B 1 297 ? 4.703 4.809 18.219 1 97 297 ALA B N 1
ATOM 5612 C CA . ALA B 1 297 ? 4.414 3.68 19.094 1 97 297 ALA B CA 1
ATOM 5613 C C . ALA B 1 297 ? 3.535 4.109 20.266 1 97 297 ALA B C 1
ATOM 5615 O O . ALA B 1 297 ? 2.521 3.467 20.547 1 97 297 ALA B O 1
ATOM 5616 N N . ASN B 1 298 ? 3.889 5.191 20.891 1 94.06 298 ASN B N 1
ATOM 5617 C CA . ASN B 1 298 ? 3.189 5.559 22.125 1 94.06 298 ASN B CA 1
ATOM 5618 C C . ASN B 1 298 ? 1.943 6.387 21.828 1 94.06 298 ASN B C 1
ATOM 5620 O O . ASN B 1 298 ? 0.822 5.941 22.078 1 94.06 298 ASN B O 1
ATOM 5624 N N . GLU B 1 299 ? 2.133 7.527 21.156 1 91.69 299 GLU B N 1
ATOM 5625 C CA . GLU B 1 299 ? 1.036 8.484 21.047 1 91.69 299 GLU B CA 1
ATOM 5626 C C . GLU B 1 299 ? -0.017 8 20.047 1 91.69 299 GLU B C 1
ATOM 5628 O O . GLU B 1 299 ? -1.215 8.188 20.266 1 91.69 299 GLU B O 1
ATOM 5633 N N . ARG B 1 300 ? 0.349 7.332 19.031 1 93.31 300 ARG B N 1
ATOM 5634 C CA . ARG B 1 300 ? -0.603 7.031 17.969 1 93.31 300 ARG B CA 1
ATOM 5635 C C . ARG B 1 300 ? -1.15 5.613 18.109 1 93.31 300 ARG B C 1
ATOM 5637 O O . ARG B 1 300 ? -2.254 5.32 17.641 1 93.31 300 ARG B O 1
ATOM 5644 N N . ILE B 1 301 ? -0.345 4.711 18.734 1 94.88 301 ILE B N 1
ATOM 5645 C CA . ILE B 1 301 ? -0.791 3.324 18.812 1 94.88 301 ILE B CA 1
ATOM 5646 C C . ILE B 1 301 ? -1.154 2.977 20.266 1 94.88 301 ILE B C 1
ATOM 5648 O O . ILE B 1 301 ? -2.283 2.564 20.547 1 94.88 301 ILE B O 1
ATOM 5652 N N . ALA B 1 302 ? -0.291 3.201 21.234 1 92.75 302 ALA B N 1
ATOM 5653 C CA . ALA B 1 302 ? -0.496 2.783 22.625 1 92.75 302 ALA B CA 1
ATOM 5654 C C . ALA B 1 302 ? -1.717 3.469 23.234 1 92.75 302 ALA B C 1
ATOM 5656 O O . ALA B 1 302 ? -2.539 2.824 23.875 1 92.75 302 ALA B O 1
ATOM 5657 N N . VAL B 1 303 ? -1.818 4.773 23 1 89.5 303 VAL B N 1
ATOM 5658 C CA . VAL B 1 303 ? -2.938 5.523 23.562 1 89.5 303 VAL B CA 1
ATOM 5659 C C . VAL B 1 303 ? -4.254 4.969 23.031 1 89.5 303 VAL B C 1
ATOM 5661 O O . VAL B 1 303 ? -5.211 4.781 23.781 1 89.5 303 VAL B O 1
ATOM 5664 N N . ALA B 1 304 ? -4.305 4.656 21.781 1 88.06 304 ALA B N 1
ATOM 5665 C CA . ALA B 1 304 ? -5.527 4.152 21.156 1 88.06 304 ALA B CA 1
ATOM 5666 C C . ALA B 1 304 ? -5.883 2.768 21.688 1 88.06 304 ALA B C 1
ATOM 5668 O O . ALA B 1 304 ? -7.051 2.486 21.969 1 88.06 304 ALA B O 1
ATOM 5669 N N . VAL B 1 305 ? -4.914 1.864 21.875 1 88.5 305 VAL B N 1
ATOM 5670 C CA . VAL B 1 305 ? -5.219 0.47 22.172 1 88.5 305 VAL B CA 1
ATOM 5671 C C . VAL B 1 305 ? -5.32 0.281 23.688 1 88.5 305 VAL B C 1
ATOM 5673 O O . VAL B 1 305 ? -6.062 -0.583 24.156 1 88.5 305 VAL B O 1
ATOM 5676 N N . LEU B 1 306 ? -4.676 1.085 24.5 1 85.62 306 LEU B N 1
ATOM 5677 C CA . LEU B 1 306 ? -4.656 0.883 25.938 1 85.62 306 LEU B CA 1
ATOM 5678 C C . LEU B 1 306 ? -5.723 1.734 26.625 1 85.62 306 LEU B C 1
ATOM 5680 O O . LEU B 1 306 ? -6.137 1.438 27.75 1 85.62 306 LEU B O 1
ATOM 5684 N N . THR B 1 307 ? -6.117 2.82 26.031 1 77.62 307 THR B N 1
ATOM 5685 C CA . THR B 1 307 ? -7.203 3.656 26.51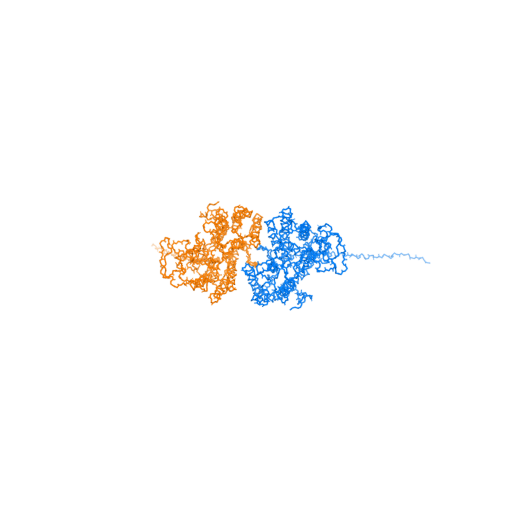6 1 77.62 307 THR B CA 1
ATOM 5686 C C . THR B 1 307 ? -8.234 3.902 25.422 1 77.62 307 THR B C 1
ATOM 5688 O O . THR B 1 307 ? -8.406 5.035 24.969 1 77.62 307 THR B O 1
ATOM 5691 N N . PRO B 1 308 ? -8.773 2.822 25.141 1 64.69 308 PRO B N 1
ATOM 5692 C CA . PRO B 1 308 ? -9.508 2.904 23.875 1 64.69 308 PRO B CA 1
ATOM 5693 C C . PRO B 1 308 ? -10.586 3.986 23.891 1 64.69 308 PRO B C 1
ATOM 5695 O O . PRO B 1 308 ? -11.477 3.959 24.75 1 64.69 308 PRO B O 1
ATOM 5698 N N . SER B 1 309 ? -10.133 5.125 23.297 1 67.56 309 SER B N 1
ATOM 5699 C CA . SER B 1 309 ? -11.055 6.148 22.812 1 67.56 309 SER B CA 1
ATOM 5700 C C . SER B 1 309 ? -10.844 6.422 21.328 1 67.56 309 SER B C 1
ATOM 5702 O O . SER B 1 309 ? -9.711 6.473 20.859 1 67.56 309 SER B O 1
ATOM 5704 N N . GLU B 1 310 ? -11.891 6.273 20.625 1 61.22 310 GLU B N 1
ATOM 5705 C CA . GLU B 1 310 ? -11.789 6.477 19.188 1 61.22 310 GLU B CA 1
ATOM 5706 C C . GLU B 1 310 ? -11.078 7.785 18.859 1 61.22 310 GLU B C 1
ATOM 5708 O O . GLU B 1 310 ? -10.383 7.883 17.844 1 61.22 310 GLU B O 1
ATOM 5713 N N . GLU B 1 311 ? -11.211 8.68 19.781 1 62.78 311 GLU B N 1
ATOM 5714 C CA . GLU B 1 311 ? -10.641 10 19.5 1 62.78 311 GLU B CA 1
ATOM 5715 C C . GLU B 1 311 ? -9.117 9.969 19.594 1 62.78 311 GLU B C 1
ATOM 5717 O O . GLU B 1 311 ? -8.445 10.875 19.094 1 62.78 311 GLU B O 1
ATOM 5722 N N . ASP B 1 312 ? -8.797 8.852 20.047 1 74.88 312 ASP B N 1
ATOM 5723 C CA . ASP B 1 312 ? -7.344 8.758 20.188 1 74.88 312 ASP B CA 1
ATOM 5724 C C . ASP B 1 312 ? -6.715 8.109 18.953 1 74.88 312 ASP B C 1
ATOM 5726 O O . ASP B 1 312 ? -5.492 7.961 18.891 1 74.88 312 ASP B O 1
ATOM 5730 N N . GLU B 1 313 ? -7.609 7.828 18.031 1 85.75 313 GLU B N 1
ATOM 5731 C CA . GLU B 1 313 ? -7.105 7.371 16.734 1 85.75 313 GLU B CA 1
ATOM 5732 C C . GLU B 1 313 ? -6.75 8.555 15.844 1 85.75 313 GLU B C 1
ATOM 5734 O O . GLU B 1 313 ? -7.414 9.594 15.875 1 85.75 313 GLU B O 1
ATOM 5739 N N . HIS B 1 314 ? -5.848 8.43 15.008 1 87.94 314 HIS B N 1
ATOM 5740 C CA . HIS B 1 314 ? -5.309 9.516 14.203 1 87.94 314 HIS B CA 1
ATOM 5741 C C . HIS B 1 314 ? -6.305 9.961 13.141 1 87.94 314 HIS B C 1
ATOM 5743 O O . HIS B 1 314 ? -6.672 11.133 13.078 1 87.94 314 HIS B O 1
ATOM 5749 N N . SER B 1 315 ? -6.766 9.094 12.305 1 93.62 315 SER B N 1
ATOM 5750 C CA . SER B 1 315 ? -7.789 9.359 11.297 1 93.62 315 SER B CA 1
ATOM 5751 C C . SER B 1 315 ? -9.078 8.609 11.609 1 93.62 315 SER B C 1
ATOM 5753 O O . SER B 1 315 ? -9.477 7.719 10.852 1 93.62 315 SER B O 1
ATOM 5755 N N . CYS B 1 316 ? -9.797 9.086 12.602 1 91.44 316 CYS B N 1
ATOM 5756 C CA . CYS B 1 316 ? -10.914 8.344 13.188 1 91.44 316 CYS B CA 1
ATOM 5757 C C . CYS B 1 316 ? -12.188 8.555 12.375 1 91.44 316 CYS B C 1
ATOM 5759 O O . CYS B 1 316 ? -13.086 7.707 12.391 1 91.44 316 CYS B O 1
ATOM 5761 N N . PHE B 1 317 ? -12.312 9.648 11.625 1 94.56 317 PHE B N 1
ATOM 5762 C CA . PHE B 1 317 ? -13.555 9.914 10.914 1 94.56 317 PHE B CA 1
ATOM 5763 C C . PHE B 1 317 ? -13.656 9.047 9.664 1 94.56 317 PHE B C 1
ATOM 5765 O O . PHE B 1 317 ? -14.734 8.547 9.328 1 94.56 317 PHE B O 1
ATOM 5772 N N . SER B 1 318 ? -12.555 8.859 8.992 1 95.88 318 SER B N 1
ATOM 5773 C CA . SER B 1 318 ? -12.492 8.078 7.762 1 95.88 318 SER B CA 1
ATOM 5774 C C . SER B 1 318 ? -12.117 6.625 8.047 1 95.88 318 SER B C 1
ATOM 5776 O O . SER B 1 318 ? -12.133 5.785 7.145 1 95.88 318 SER B O 1
ATOM 5778 N N . ASP B 1 319 ? -11.703 6.355 9.289 1 93.88 319 ASP B N 1
ATOM 5779 C CA . ASP B 1 319 ? -11.203 5.043 9.688 1 93.88 319 ASP B CA 1
ATOM 5780 C C . ASP B 1 319 ? -9.938 4.676 8.922 1 93.88 319 ASP B C 1
ATOM 5782 O O . ASP B 1 319 ? -9.758 3.525 8.523 1 93.88 319 ASP B O 1
ATOM 5786 N N . ASN B 1 320 ? -9.094 5.684 8.703 1 96.44 320 ASN B N 1
ATOM 5787 C CA . ASN B 1 320 ? -7.879 5.512 7.914 1 96.44 320 ASN B CA 1
ATOM 5788 C C . ASN B 1 320 ? -6.641 5.414 8.797 1 96.44 320 ASN B C 1
ATOM 5790 O O . ASN B 1 320 ? -5.512 5.496 8.312 1 96.44 320 ASN B O 1
ATOM 5794 N N . THR B 1 321 ? -6.797 5.176 10.062 1 96.12 321 THR B N 1
ATOM 5795 C CA . THR B 1 321 ? -5.691 5.164 11.016 1 96.12 321 THR B CA 1
ATOM 5796 C C . THR B 1 321 ? -4.684 4.078 10.656 1 96.12 321 THR B C 1
ATOM 5798 O O . THR B 1 321 ? -3.475 4.27 10.812 1 96.12 321 THR B O 1
ATOM 5801 N N . HIS B 1 322 ? -5.148 2.936 10.203 1 97 322 HIS B N 1
ATOM 5802 C CA . HIS B 1 322 ? -4.238 1.853 9.844 1 97 322 HIS B CA 1
ATOM 5803 C C . HIS B 1 322 ? -3.258 2.291 8.766 1 97 322 HIS B C 1
ATOM 5805 O O . HIS B 1 322 ? -2.086 1.91 8.789 1 97 322 HIS B O 1
ATOM 5811 N N . ARG B 1 323 ? -3.703 3.123 7.855 1 98 323 ARG B N 1
ATOM 5812 C CA . ARG B 1 323 ? -2.826 3.625 6.801 1 98 323 ARG B CA 1
ATOM 5813 C C . ARG B 1 323 ? -1.899 4.715 7.332 1 98 323 ARG B C 1
ATOM 5815 O O . ARG B 1 323 ? -0.756 4.836 6.887 1 98 323 ARG B O 1
ATOM 5822 N N . ASP B 1 324 ? -2.402 5.523 8.32 1 97.88 324 ASP B N 1
ATOM 5823 C CA . ASP B 1 324 ? -1.518 6.484 8.969 1 97.88 324 ASP B CA 1
ATOM 5824 C C . ASP B 1 324 ? -0.313 5.781 9.594 1 97.88 324 ASP B C 1
ATOM 5826 O O . ASP B 1 324 ? 0.828 6.207 9.398 1 97.88 324 ASP B O 1
ATOM 5830 N N . ILE B 1 325 ? -0.596 4.75 10.281 1 98.25 325 ILE B N 1
ATOM 5831 C CA . ILE B 1 325 ? 0.455 3.971 10.93 1 98.25 325 ILE B CA 1
ATOM 5832 C C . ILE B 1 325 ? 1.402 3.408 9.875 1 98.25 325 ILE B C 1
ATOM 5834 O O . ILE B 1 325 ? 2.625 3.482 10.023 1 98.25 325 ILE B O 1
ATOM 5838 N N . THR B 1 326 ? 0.845 2.891 8.82 1 98.5 326 THR B N 1
ATOM 5839 C CA . THR B 1 326 ? 1.611 2.279 7.742 1 98.5 326 THR B CA 1
ATOM 5840 C C . THR B 1 326 ? 2.58 3.285 7.129 1 98.5 326 THR B C 1
ATOM 5842 O O . THR B 1 326 ? 3.766 2.992 6.961 1 98.5 326 THR B O 1
ATOM 5845 N N . GLN B 1 327 ? 2.07 4.461 6.797 1 98.56 327 GLN B N 1
ATOM 5846 C CA . GLN B 1 327 ? 2.885 5.426 6.066 1 98.56 327 GLN B CA 1
ATOM 5847 C C . GLN B 1 327 ? 3.893 6.102 6.992 1 98.56 327 GLN B C 1
ATOM 5849 O O . GLN B 1 327 ? 4.988 6.473 6.562 1 98.56 327 GLN B O 1
ATOM 5854 N N . ASN B 1 328 ? 3.557 6.223 8.32 1 98.69 328 ASN B N 1
ATOM 5855 C CA . ASN B 1 328 ? 4.562 6.684 9.273 1 98.69 328 ASN B CA 1
ATOM 5856 C C . ASN B 1 328 ? 5.762 5.742 9.328 1 98.69 328 ASN B C 1
ATOM 5858 O O . ASN B 1 328 ? 6.91 6.188 9.266 1 98.69 328 ASN B O 1
ATOM 5862 N N . PHE B 1 329 ? 5.477 4.496 9.414 1 98.81 329 PHE B N 1
ATOM 5863 C CA . PHE B 1 329 ? 6.562 3.523 9.461 1 98.81 329 PHE B CA 1
ATOM 5864 C C . PHE B 1 329 ? 7.332 3.514 8.148 1 98.81 329 PHE B C 1
ATOM 5866 O O . PHE B 1 329 ? 8.555 3.369 8.141 1 98.81 329 PHE B O 1
ATOM 5873 N N . GLN B 1 330 ? 6.617 3.678 7 1 98.69 330 GLN B N 1
ATOM 5874 C CA . GLN B 1 330 ? 7.273 3.752 5.699 1 98.69 330 GLN B CA 1
ATOM 5875 C C . GLN B 1 330 ? 8.219 4.945 5.629 1 98.69 330 GLN B C 1
ATOM 5877 O O . GLN B 1 330 ? 9.32 4.844 5.078 1 98.69 330 GLN B O 1
ATOM 5882 N N . GLY B 1 331 ? 7.773 6.098 6.125 1 98.81 331 GLY B N 1
ATOM 5883 C CA . GLY B 1 331 ? 8.656 7.25 6.176 1 98.81 331 GLY B CA 1
ATOM 5884 C C . GLY B 1 331 ? 9.938 6.988 6.945 1 98.81 331 GLY B C 1
ATOM 5885 O O . GLY B 1 331 ? 11.023 7.363 6.5 1 98.81 331 GLY B O 1
ATOM 5886 N N . PHE B 1 332 ? 9.812 6.344 8.102 1 98.81 332 PHE B N 1
ATOM 5887 C CA . PHE B 1 332 ? 10.969 5.953 8.891 1 98.81 332 PHE B CA 1
ATOM 5888 C C . PHE B 1 332 ? 11.906 5.07 8.078 1 98.81 332 PHE B C 1
ATOM 5890 O O . PHE B 1 332 ? 13.117 5.309 8.047 1 98.81 332 PHE B O 1
ATOM 5897 N N . LYS B 1 333 ? 11.352 4.09 7.414 1 98.69 333 LYS B N 1
ATOM 5898 C CA . LYS B 1 333 ? 12.148 3.168 6.617 1 98.69 333 LYS B CA 1
ATOM 5899 C C . LYS B 1 333 ? 12.844 3.895 5.469 1 98.69 333 LYS B C 1
ATOM 5901 O O . LYS B 1 333 ? 14 3.602 5.148 1 98.69 333 LYS B O 1
ATOM 5906 N N . ASN B 1 334 ? 12.094 4.832 4.816 1 98.69 334 ASN B N 1
ATOM 5907 C CA . ASN B 1 334 ? 12.703 5.594 3.727 1 98.69 334 ASN B CA 1
ATOM 5908 C C . ASN B 1 334 ? 14.016 6.242 4.16 1 98.69 334 ASN B C 1
ATOM 5910 O O . ASN B 1 334 ? 15.023 6.141 3.461 1 98.69 334 ASN B O 1
ATOM 5914 N N . LEU B 1 335 ? 13.992 6.828 5.309 1 98.75 335 LEU B N 1
ATOM 5915 C CA . LEU B 1 335 ? 15.156 7.566 5.777 1 98.75 335 LEU B CA 1
ATOM 5916 C C . LEU B 1 335 ? 16.234 6.617 6.301 1 98.75 335 LEU B C 1
ATOM 5918 O O . LEU B 1 335 ? 17.422 6.875 6.137 1 98.75 335 LEU B O 1
ATOM 5922 N N . LEU B 1 336 ? 15.852 5.5 6.91 1 98.75 336 LEU B N 1
ATOM 5923 C CA . LEU B 1 336 ? 16.797 4.516 7.422 1 98.75 336 LEU B CA 1
ATOM 5924 C C . LEU B 1 336 ? 17.547 3.844 6.277 1 98.75 336 LEU B C 1
ATOM 5926 O O . LEU B 1 336 ? 18.75 3.602 6.383 1 98.75 336 LEU B O 1
ATOM 5930 N N . PHE B 1 337 ? 16.812 3.602 5.164 1 98.56 337 PHE B N 1
ATOM 5931 C CA . PHE B 1 337 ? 17.359 2.793 4.082 1 98.56 337 PHE B CA 1
ATOM 5932 C C . PHE B 1 337 ? 17.812 3.674 2.926 1 98.56 337 PHE B C 1
ATOM 5934 O O . PHE B 1 337 ? 18.469 3.197 1.995 1 98.56 337 PHE B O 1
ATOM 5941 N N . GLY B 1 338 ? 17.5 4.996 2.98 1 98.31 338 GLY B N 1
ATOM 5942 C CA . GLY B 1 338 ? 17.906 5.914 1.929 1 98.31 338 GLY B CA 1
ATOM 5943 C C . GLY B 1 338 ? 17.156 5.688 0.623 1 98.31 338 GLY B C 1
ATOM 5944 O O . GLY B 1 338 ? 17.75 5.824 -0.456 1 98.31 338 GLY B O 1
ATOM 5945 N N . THR B 1 339 ? 15.898 5.211 0.699 1 98.06 339 THR B N 1
ATOM 5946 C CA . THR B 1 339 ? 15.078 4.988 -0.486 1 98.06 339 THR B CA 1
ATOM 5947 C C . THR B 1 339 ? 13.742 5.715 -0.364 1 98.06 339 THR B C 1
ATOM 5949 O O . THR B 1 339 ? 13.289 6.004 0.744 1 98.06 339 THR B O 1
ATOM 5952 N N . TYR B 1 340 ? 13.125 6.086 -1.493 1 97.94 340 TYR B N 1
ATOM 5953 C CA . TYR B 1 340 ? 11.789 6.664 -1.565 1 97.94 340 TYR B CA 1
ATOM 5954 C C . TYR B 1 340 ? 11.094 6.273 -2.865 1 97.94 340 TYR B C 1
ATOM 5956 O O . TYR B 1 340 ? 11.664 6.434 -3.949 1 97.94 340 TYR B O 1
ATOM 5964 N N . ASN B 1 341 ? 9.891 5.699 -2.709 1 95.06 341 ASN B N 1
ATOM 5965 C CA . ASN B 1 341 ? 9.133 5.207 -3.857 1 95.06 341 ASN B CA 1
ATOM 5966 C C . ASN B 1 341 ? 9.977 4.266 -4.715 1 95.06 341 ASN B C 1
ATOM 5968 O O . ASN B 1 341 ? 10 4.391 -5.941 1 95.06 341 ASN B O 1
ATOM 5972 N N . SER B 1 342 ? 10.797 3.418 -4.078 1 95.06 342 SER B N 1
ATOM 5973 C CA . SER B 1 342 ? 11.594 2.34 -4.652 1 95.06 342 SER B CA 1
ATOM 5974 C C . SER B 1 342 ? 12.891 2.871 -5.262 1 95.06 342 SER B C 1
ATOM 5976 O O . SER B 1 342 ? 13.75 2.094 -5.68 1 95.06 342 SER B O 1
ATOM 5978 N N . VAL B 1 343 ? 13.016 4.199 -5.293 1 96 343 VAL B N 1
ATOM 5979 C CA . VAL B 1 343 ? 14.219 4.805 -5.863 1 96 343 VAL B CA 1
ATOM 5980 C C . VAL B 1 343 ? 15.305 4.895 -4.797 1 96 343 VAL B C 1
ATOM 5982 O O . VAL B 1 343 ? 15.039 5.273 -3.652 1 96 343 VAL B O 1
ATOM 5985 N N . ASP B 1 344 ? 16.516 4.496 -5.133 1 95.94 344 ASP B N 1
ATOM 5986 C CA . ASP B 1 344 ? 17.672 4.605 -4.254 1 95.94 344 ASP B CA 1
ATOM 5987 C C . ASP B 1 344 ? 18.281 6.004 -4.316 1 95.94 344 ASP B C 1
ATOM 5989 O O . ASP B 1 344 ? 18.641 6.48 -5.398 1 95.94 344 ASP B O 1
ATOM 5993 N N . TYR B 1 345 ? 18.422 6.633 -3.176 1 97.38 345 TYR B N 1
ATOM 5994 C CA . TYR B 1 345 ? 18.906 8.008 -3.148 1 97.38 345 TYR B CA 1
ATOM 5995 C C . TYR B 1 345 ? 20.359 8.055 -2.668 1 97.38 345 TYR B C 1
ATOM 5997 O O . TYR B 1 345 ? 20.953 9.133 -2.57 1 97.38 345 TYR B O 1
ATOM 6005 N N . GLY B 1 346 ? 20.969 6.918 -2.363 1 95.69 346 GLY B N 1
ATOM 6006 C CA . GLY B 1 346 ? 22.391 6.906 -2.049 1 95.69 346 GLY B CA 1
ATOM 6007 C C . GLY B 1 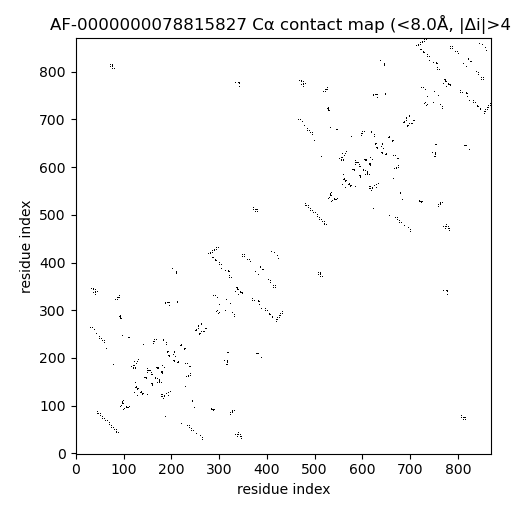346 ? 22.703 6.32 -0.683 1 95.69 346 GLY B C 1
ATOM 6008 O O . GLY B 1 346 ? 22.031 5.375 -0.246 1 95.69 346 GLY B O 1
ATOM 6009 N N . VAL B 1 347 ? 23.719 6.891 -0.012 1 97.06 347 VAL B N 1
ATOM 6010 C CA . VAL B 1 347 ? 24.219 6.379 1.261 1 97.06 347 VAL B CA 1
ATOM 6011 C C . VAL B 1 347 ? 23.125 6.516 2.33 1 97.06 347 VAL B C 1
ATOM 6013 O O . VAL B 1 347 ? 22.484 7.559 2.436 1 97.06 347 VAL B O 1
ATOM 6016 N N . ALA B 1 348 ? 22.938 5.402 3.084 1 97.75 348 ALA B N 1
ATOM 6017 C CA . ALA B 1 348 ? 21.891 5.371 4.102 1 97.75 348 ALA B CA 1
ATOM 6018 C C . ALA B 1 348 ? 22.469 5.086 5.48 1 97.75 348 ALA B C 1
ATOM 6020 O O . ALA B 1 348 ? 23.562 4.508 5.598 1 97.75 348 ALA B O 1
ATOM 6021 N N . PRO B 1 349 ? 21.75 5.48 6.523 1 98.19 349 PRO B N 1
ATOM 6022 C CA . PRO B 1 349 ? 22.219 5.285 7.895 1 98.19 349 PRO B CA 1
ATOM 6023 C C . PRO B 1 349 ? 22.531 3.822 8.203 1 98.19 349 PRO B C 1
ATOM 6025 O O . PRO B 1 349 ? 23.516 3.531 8.898 1 98.19 349 PRO B O 1
ATOM 6028 N N . ILE B 1 350 ? 21.781 2.922 7.672 1 97.94 350 ILE B N 1
ATOM 6029 C CA . ILE B 1 350 ? 21.906 1.517 8.031 1 97.94 350 ILE B CA 1
ATOM 6030 C C . ILE B 1 350 ? 23.188 0.942 7.402 1 97.94 350 ILE B C 1
ATOM 6032 O O . ILE B 1 350 ? 23.688 -0.089 7.848 1 97.94 350 ILE B O 1
ATOM 6036 N N . ASP B 1 351 ? 23.703 1.563 6.379 1 97.25 351 ASP B N 1
ATOM 6037 C CA . ASP B 1 351 ? 24.844 1.049 5.633 1 97.25 351 ASP B CA 1
ATOM 6038 C C . ASP B 1 351 ? 26.094 0.937 6.52 1 97.25 351 ASP B C 1
ATOM 6040 O O . ASP B 1 351 ? 26.922 0.054 6.324 1 97.25 351 ASP B O 1
ATOM 6044 N N . ALA B 1 352 ? 26.188 1.794 7.492 1 97.38 352 ALA B N 1
ATOM 6045 C CA . ALA B 1 352 ? 27.375 1.871 8.336 1 97.38 352 ALA B CA 1
ATOM 6046 C C . ALA B 1 352 ? 27.344 0.821 9.445 1 97.38 352 ALA B C 1
ATOM 6048 O O . ALA B 1 352 ? 28.344 0.571 10.109 1 97.38 352 ALA B O 1
ATOM 6049 N N . MET B 1 353 ? 26.172 0.162 9.625 1 97.62 353 MET B N 1
ATOM 6050 C CA . MET B 1 353 ? 26.047 -0.815 10.703 1 97.62 353 MET B CA 1
ATOM 6051 C C . MET B 1 353 ? 26.766 -2.117 10.344 1 97.62 353 MET B C 1
ATOM 6053 O O . MET B 1 353 ? 26.547 -2.666 9.258 1 97.62 353 MET B O 1
ATOM 6057 N N . LYS B 1 354 ? 27.516 -2.596 11.195 1 96.25 354 LYS B N 1
ATOM 6058 C CA . LYS B 1 354 ? 28.172 -3.879 11 1 96.25 354 LYS B CA 1
ATOM 6059 C C . LYS B 1 354 ? 27.203 -5.039 11.227 1 96.25 354 LYS B C 1
ATOM 6061 O O . LYS B 1 354 ? 27.172 -5.98 10.43 1 96.25 354 LYS B O 1
ATOM 6066 N N . ASP B 1 355 ? 26.484 -4.98 12.336 1 95.81 355 ASP B N 1
ATOM 6067 C CA . ASP B 1 355 ? 25.469 -5.973 12.648 1 95.81 355 ASP B CA 1
ATOM 6068 C C . ASP B 1 355 ? 24.078 -5.352 12.625 1 95.81 355 ASP B C 1
ATOM 6070 O O . ASP B 1 355 ? 23.703 -4.609 13.539 1 95.81 355 ASP B O 1
ATOM 6074 N N . LYS B 1 356 ? 23.344 -5.68 11.602 1 96.5 356 LYS B N 1
ATOM 6075 C CA . LYS B 1 356 ? 22 -5.105 11.484 1 96.5 356 LYS B CA 1
ATOM 6076 C C . LYS B 1 356 ? 20.922 -6.176 11.648 1 96.5 356 LYS B C 1
ATOM 6078 O O . LYS B 1 356 ? 19.75 -5.926 11.406 1 96.5 356 LYS B O 1
ATOM 6083 N N . THR B 1 357 ? 21.266 -7.359 12.203 1 97.12 357 THR B N 1
ATOM 6084 C CA . THR B 1 357 ? 20.375 -8.516 12.258 1 97.12 357 THR B CA 1
ATOM 6085 C C . THR B 1 357 ? 19.156 -8.227 13.125 1 97.12 357 THR B C 1
ATOM 6087 O O . THR B 1 357 ? 18.016 -8.469 12.711 1 97.12 357 THR B O 1
ATOM 6090 N N . LYS B 1 358 ? 19.391 -7.727 14.312 1 97.81 358 LYS B N 1
ATOM 6091 C CA . LYS B 1 358 ? 18.281 -7.441 15.227 1 97.81 358 LYS B CA 1
ATOM 6092 C C . LYS B 1 358 ? 17.328 -6.398 14.641 1 97.81 358 LYS B C 1
ATOM 6094 O O . LYS B 1 358 ? 16.109 -6.59 14.641 1 97.81 358 LYS B O 1
ATOM 6099 N N . LEU B 1 359 ? 17.922 -5.312 14.148 1 98.38 359 LEU B N 1
ATOM 6100 C CA . LEU B 1 359 ? 17.109 -4.242 13.57 1 98.38 359 LEU B CA 1
ATOM 6101 C C . LEU B 1 359 ? 16.297 -4.758 12.391 1 98.38 359 LEU B C 1
ATOM 6103 O O . LEU B 1 359 ? 15.086 -4.496 12.305 1 98.38 359 LEU B O 1
ATOM 6107 N N . MET B 1 360 ? 16.906 -5.512 11.531 1 97.88 360 MET B N 1
ATOM 6108 C CA . MET B 1 360 ? 16.234 -6.027 10.352 1 97.88 360 MET B CA 1
ATOM 6109 C C . MET B 1 360 ? 15.148 -7.023 10.742 1 97.88 360 MET B C 1
ATOM 6111 O O . MET B 1 360 ? 14.094 -7.082 10.102 1 97.88 360 MET B O 1
ATOM 6115 N N . SER B 1 361 ? 15.406 -7.84 11.75 1 97.75 361 SER B N 1
ATOM 6116 C CA . SER B 1 361 ? 14.398 -8.781 12.227 1 97.75 361 SER B CA 1
ATOM 6117 C C . SER B 1 361 ? 13.188 -8.047 12.797 1 97.75 361 SER B C 1
ATOM 6119 O O . SER B 1 361 ? 12.047 -8.453 12.555 1 97.75 361 SER B O 1
ATOM 6121 N N . LEU B 1 362 ? 13.438 -6.961 13.555 1 98.56 362 LEU B N 1
ATOM 6122 C CA . LEU B 1 362 ? 12.352 -6.152 14.109 1 98.56 362 LEU B CA 1
ATOM 6123 C C . LEU B 1 362 ? 11.539 -5.508 12.992 1 98.56 362 LEU B C 1
ATOM 6125 O O . LEU B 1 362 ? 10.305 -5.5 13.047 1 98.56 362 LEU B O 1
ATOM 6129 N N . ILE B 1 363 ? 12.219 -5.004 12 1 98.5 363 ILE B N 1
ATOM 6130 C CA . ILE B 1 363 ? 11.547 -4.34 10.883 1 98.5 363 ILE B CA 1
ATOM 6131 C C . ILE B 1 363 ? 10.656 -5.34 10.148 1 98.5 363 ILE B C 1
ATOM 6133 O O . ILE B 1 363 ? 9.516 -5.031 9.797 1 98.5 363 ILE B O 1
ATOM 6137 N N . ALA B 1 364 ? 11.117 -6.559 9.938 1 96.56 364 ALA B N 1
ATOM 6138 C CA . ALA B 1 364 ? 10.336 -7.602 9.266 1 96.56 364 ALA B CA 1
ATOM 6139 C C . ALA B 1 364 ? 9.078 -7.938 10.07 1 96.56 364 ALA B C 1
ATOM 6141 O O . ALA B 1 364 ? 7.996 -8.086 9.5 1 96.56 364 ALA B O 1
ATOM 6142 N N . SER B 1 365 ? 9.219 -8.07 11.344 1 97.44 365 SER B N 1
ATOM 6143 C CA . SER B 1 365 ? 8.094 -8.398 12.219 1 97.44 365 SER B CA 1
ATOM 6144 C C . SER B 1 365 ? 7.055 -7.289 12.211 1 97.44 365 SER B C 1
ATOM 6146 O O . SER B 1 365 ? 5.852 -7.555 12.133 1 97.44 365 SER B O 1
ATOM 6148 N N . VAL B 1 366 ? 7.531 -6.055 12.289 1 98.5 366 VAL B N 1
ATOM 6149 C CA . VAL B 1 366 ? 6.637 -4.902 12.281 1 98.5 366 VAL B CA 1
ATOM 6150 C C . VAL B 1 366 ? 5.895 -4.836 10.945 1 98.5 366 VAL B C 1
ATOM 6152 O O . VAL B 1 366 ? 4.684 -4.605 10.914 1 98.5 366 VAL B O 1
ATOM 6155 N N . ASN B 1 367 ? 6.617 -5.062 9.883 1 97.69 367 ASN B N 1
ATOM 6156 C CA . ASN B 1 367 ? 5.969 -5.09 8.578 1 97.69 367 ASN B CA 1
ATOM 6157 C C . ASN B 1 367 ? 4.844 -6.121 8.531 1 97.69 367 ASN B C 1
ATOM 6159 O O . ASN B 1 367 ? 3.76 -5.844 8.016 1 97.69 367 ASN B O 1
ATOM 6163 N N . ALA B 1 368 ? 5.094 -7.281 9.031 1 95.62 368 ALA B N 1
ATOM 6164 C CA . ALA B 1 368 ? 4.098 -8.352 9.023 1 95.62 368 ALA B CA 1
ATOM 6165 C C . ALA B 1 368 ? 2.852 -7.949 9.805 1 95.62 368 ALA B C 1
ATOM 6167 O O . ALA B 1 368 ? 1.727 -8.203 9.367 1 95.62 368 ALA B O 1
ATOM 6168 N N . LYS B 1 369 ? 3.043 -7.34 10.922 1 97.19 369 LYS B N 1
ATOM 6169 C CA . LYS B 1 369 ? 1.923 -6.941 11.766 1 97.19 369 LYS B CA 1
ATOM 6170 C C . LYS B 1 369 ? 1.132 -5.801 11.133 1 97.19 369 LYS B C 1
ATOM 6172 O O . LYS B 1 369 ? -0.099 -5.781 11.203 1 97.19 369 LYS B O 1
ATOM 6177 N N . ILE B 1 370 ? 1.801 -4.867 10.523 1 98.12 370 ILE B N 1
ATOM 6178 C CA . ILE B 1 370 ? 1.142 -3.768 9.828 1 98.12 370 ILE B CA 1
ATOM 6179 C C . ILE B 1 370 ? 0.333 -4.309 8.656 1 98.12 370 ILE B C 1
ATOM 6181 O O . ILE B 1 370 ? -0.8 -3.883 8.422 1 98.12 370 ILE B O 1
ATOM 6185 N N . ASN B 1 371 ? 0.919 -5.246 7.949 1 96.56 371 ASN B N 1
ATOM 6186 C CA . ASN B 1 371 ? 0.21 -5.855 6.832 1 96.56 371 ASN B CA 1
ATOM 6187 C C . ASN B 1 371 ? -1.074 -6.543 7.289 1 96.56 371 ASN B C 1
ATOM 6189 O O . ASN B 1 371 ? -2.115 -6.414 6.645 1 96.56 371 ASN B O 1
ATOM 6193 N N . GLN B 1 372 ? -0.987 -7.273 8.336 1 94.75 372 GLN B N 1
ATOM 6194 C CA . GLN B 1 372 ? -2.17 -7.93 8.883 1 94.75 372 GLN B CA 1
ATOM 6195 C C . GLN B 1 372 ? -3.234 -6.914 9.281 1 94.75 372 GLN B C 1
ATOM 6197 O O . GLN B 1 372 ? -4.422 -7.105 9.008 1 94.75 372 GLN B O 1
ATOM 6202 N N . MET B 1 373 ? -2.838 -5.848 9.953 1 96.69 373 MET B N 1
ATOM 6203 C CA . MET B 1 373 ? -3.742 -4.766 10.328 1 96.69 373 MET B CA 1
ATOM 6204 C C . MET B 1 373 ? -4.461 -4.207 9.109 1 96.69 373 MET B C 1
ATOM 6206 O O . MET B 1 373 ? -5.68 -4.02 9.133 1 96.69 373 MET B O 1
ATOM 6210 N N . ASN B 1 374 ? -3.775 -4.023 8.039 1 97.12 374 ASN B N 1
ATOM 6211 C CA . ASN B 1 374 ? -4.32 -3.432 6.824 1 97.12 374 ASN B CA 1
ATOM 6212 C C . ASN B 1 374 ? -5.289 -4.379 6.125 1 97.12 374 ASN B C 1
ATOM 6214 O O . ASN B 1 374 ? -6.352 -3.959 5.66 1 97.12 374 ASN B O 1
ATOM 6218 N N . THR B 1 375 ? -4.957 -5.637 6.039 1 95.44 375 THR B N 1
ATOM 6219 C CA . THR B 1 375 ? -5.82 -6.57 5.324 1 95.44 375 THR B CA 1
ATOM 6220 C C . THR B 1 375 ? -7.105 -6.828 6.105 1 95.44 375 THR B C 1
ATOM 6222 O O . THR B 1 375 ? -8.18 -6.969 5.52 1 95.44 375 THR B O 1
ATOM 6225 N N . LEU B 1 376 ? -7.012 -6.871 7.426 1 95 376 LEU B N 1
ATOM 6226 C CA . LEU B 1 376 ? -8.219 -6.988 8.234 1 95 376 LEU B CA 1
ATOM 6227 C C . LEU B 1 376 ? -9.125 -5.781 8.039 1 95 376 LEU B C 1
ATOM 6229 O O . LEU B 1 376 ? -10.352 -5.922 7.984 1 95 376 LEU B O 1
ATOM 6233 N N . ALA B 1 377 ? -8.523 -4.602 7.922 1 94.62 377 ALA B N 1
ATOM 6234 C CA . ALA B 1 377 ? -9.305 -3.379 7.727 1 94.62 377 ALA B CA 1
ATOM 6235 C C . ALA B 1 377 ? -10.07 -3.422 6.406 1 94.62 377 ALA B C 1
ATOM 6237 O O . ALA B 1 377 ? -11.078 -2.73 6.242 1 94.62 377 ALA B O 1
ATOM 6238 N N . GLN B 1 378 ? -9.609 -4.246 5.496 1 90.56 378 GLN B N 1
ATOM 6239 C CA . GLN B 1 378 ? -10.227 -4.348 4.176 1 90.56 378 GLN B CA 1
ATOM 6240 C C . GLN B 1 378 ? -11.398 -5.316 4.188 1 90.56 378 GLN B C 1
ATOM 6242 O O . GLN B 1 378 ? -12.398 -5.098 3.5 1 90.56 378 GLN B O 1
ATOM 6247 N N . VAL B 1 379 ? -11.328 -6.367 5.055 1 90.81 379 VAL B N 1
ATOM 6248 C CA . VAL B 1 379 ? -12.266 -7.457 4.809 1 90.81 379 VAL B CA 1
ATOM 6249 C C . VAL B 1 379 ? -13.141 -7.684 6.039 1 90.81 379 VAL B C 1
ATOM 6251 O O . VAL B 1 379 ? -14.172 -8.352 5.965 1 90.81 379 VAL B O 1
ATOM 6254 N N . SER B 1 380 ? -12.656 -7.121 7.184 1 91.12 380 SER B N 1
ATOM 6255 C CA . SER B 1 380 ? -13.344 -7.582 8.383 1 91.12 380 SER B CA 1
ATOM 6256 C C . SER B 1 380 ? -13.727 -6.414 9.289 1 91.12 380 SER B C 1
ATOM 6258 O O . SER B 1 380 ? -14.891 -6.27 9.664 1 91.12 380 SER B O 1
ATOM 6260 N N . ARG B 1 381 ? -12.664 -5.676 9.656 1 92.75 381 ARG B N 1
ATOM 6261 C CA . ARG B 1 381 ? -12.922 -4.613 10.625 1 92.75 381 ARG B CA 1
ATOM 6262 C C . ARG B 1 381 ? -11.82 -3.564 10.602 1 92.75 381 ARG B C 1
ATOM 6264 O O . ARG B 1 381 ? -10.641 -3.9 10.5 1 92.75 381 ARG B O 1
ATOM 6271 N N . HIS B 1 382 ? -12.289 -2.305 10.75 1 93.56 382 HIS B N 1
ATOM 6272 C CA . HIS B 1 382 ? -11.352 -1.185 10.773 1 93.56 382 HIS B CA 1
ATOM 6273 C C . HIS B 1 382 ? -10.57 -1.146 12.086 1 93.56 382 HIS B C 1
ATOM 6275 O O . HIS B 1 382 ? -10.828 -1.949 12.984 1 93.56 382 HIS B O 1
ATOM 6281 N N . PHE B 1 383 ? -9.609 -0.228 12.188 1 94.25 383 PHE B N 1
ATOM 6282 C CA . PHE B 1 383 ? -8.664 -0.125 13.297 1 94.25 383 PHE B CA 1
ATOM 6283 C C . PHE B 1 383 ? -9.398 0.067 14.617 1 94.25 383 PHE B C 1
ATOM 6285 O O . PHE B 1 383 ? -8.992 -0.478 15.648 1 94.25 383 PHE B O 1
ATOM 6292 N N . ASP B 1 384 ? -10.547 0.788 14.633 1 90.31 384 ASP B N 1
ATOM 6293 C CA . ASP B 1 384 ? -11.281 1.083 15.859 1 90.31 384 ASP B CA 1
ATOM 6294 C C . ASP B 1 384 ? -11.875 -0.188 16.469 1 90.31 384 ASP B C 1
ATOM 6296 O O . ASP B 1 384 ? -12.094 -0.259 17.688 1 90.31 384 ASP B O 1
ATOM 6300 N N . TYR B 1 385 ? -12.078 -1.17 15.656 1 89.94 385 TYR B N 1
ATOM 6301 C CA . TYR B 1 385 ? -12.547 -2.457 16.156 1 89.94 385 TYR B CA 1
ATOM 6302 C C . TYR B 1 385 ? -11.375 -3.365 16.5 1 89.94 385 TYR B C 1
ATOM 6304 O O . TYR B 1 385 ? -11.469 -4.195 17.422 1 89.94 385 TYR B O 1
ATOM 6312 N N . GLN B 1 386 ? -10.273 -3.234 15.812 1 91.81 386 GLN B N 1
ATOM 6313 C CA . GLN B 1 386 ? -9.125 -4.102 16.031 1 91.81 386 GLN B CA 1
ATOM 6314 C C . GLN B 1 386 ? -8.492 -3.846 17.391 1 91.81 386 GLN B 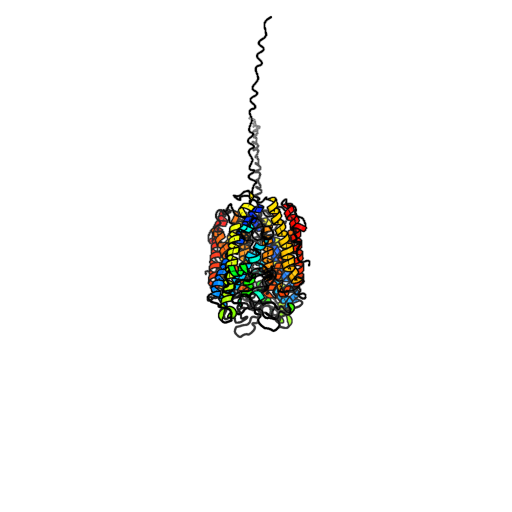C 1
ATOM 6316 O O . GLN B 1 386 ? -7.84 -4.73 17.953 1 91.81 386 GLN B O 1
ATOM 6321 N N . ILE B 1 387 ? -8.688 -2.674 17.938 1 91.56 387 ILE B N 1
ATOM 6322 C CA . ILE B 1 387 ? -7.992 -2.301 19.172 1 91.56 387 ILE B CA 1
ATOM 6323 C C . ILE B 1 387 ? -8.883 -2.605 20.375 1 91.56 387 ILE B C 1
ATOM 6325 O O . ILE B 1 387 ? -8.477 -2.381 21.516 1 91.56 387 ILE B O 1
ATOM 6329 N N . ARG B 1 388 ? -10.086 -3.064 20.125 1 88 388 ARG B N 1
ATOM 6330 C CA . ARG B 1 388 ? -10.984 -3.379 21.234 1 88 388 ARG B CA 1
ATOM 6331 C C . ARG B 1 388 ? -10.43 -4.527 22.078 1 88 388 ARG B C 1
ATOM 6333 O O . ARG B 1 388 ? -9.805 -5.449 21.547 1 88 388 ARG B O 1
ATOM 6340 N N . LEU B 1 389 ? -10.711 -4.562 23.344 1 83.25 389 LEU B N 1
ATOM 6341 C CA . LEU B 1 389 ? -10.133 -5.473 24.328 1 83.25 389 LEU B CA 1
ATOM 6342 C C . LEU B 1 389 ? -10.438 -6.926 23.984 1 83.25 389 LEU B C 1
ATOM 6344 O O . LEU B 1 389 ? -9.602 -7.809 24.172 1 83.25 389 LEU B O 1
ATOM 6348 N N . ASN B 1 390 ? -11.555 -7.203 23.453 1 83 390 ASN B N 1
ATOM 6349 C CA . ASN B 1 390 ? -11.969 -8.578 23.203 1 83 390 ASN B CA 1
ATOM 6350 C C . ASN B 1 390 ? -11.562 -9.039 21.797 1 83 390 ASN B C 1
ATOM 6352 O O . ASN B 1 390 ? -11.781 -10.195 21.438 1 83 390 ASN B O 1
ATOM 6356 N N . ASP B 1 391 ? -10.891 -8.133 21.094 1 85.44 391 ASP B N 1
ATOM 6357 C CA . ASP B 1 391 ? -10.477 -8.523 19.75 1 85.44 391 ASP B CA 1
ATOM 6358 C C . ASP B 1 391 ? -9.086 -9.164 19.766 1 85.44 391 ASP B C 1
ATOM 6360 O O . ASP B 1 391 ? -8.18 -8.68 20.453 1 85.44 391 ASP B O 1
ATOM 6364 N N . THR B 1 392 ? -8.914 -10.234 19.016 1 86.38 392 THR B N 1
ATOM 6365 C CA . THR B 1 392 ? -7.648 -10.953 18.969 1 86.38 392 THR B CA 1
ATOM 6366 C C . THR B 1 392 ? -6.555 -10.078 18.375 1 86.38 392 THR B C 1
ATOM 6368 O O . THR B 1 392 ? -5.371 -10.258 18.672 1 86.38 392 THR B O 1
ATOM 6371 N N . GLN B 1 393 ? -6.965 -9.117 17.578 1 91.38 393 GLN B N 1
ATOM 6372 C CA . GLN B 1 393 ? -5.992 -8.258 16.922 1 91.38 393 GLN B CA 1
ATOM 6373 C C . GLN B 1 393 ? -5.383 -7.258 17.891 1 91.38 393 GLN B C 1
ATOM 6375 O O . GLN B 1 393 ? -4.301 -6.719 17.656 1 91.38 393 GLN B O 1
ATOM 6380 N N . SER B 1 394 ? -6.078 -7.004 19.031 1 92.75 394 SER B N 1
ATOM 6381 C CA . SER B 1 394 ? -5.578 -6.051 20.016 1 92.75 394 SER B CA 1
ATOM 6382 C C . SER B 1 394 ? -4.215 -6.473 20.547 1 92.75 394 SER B C 1
ATOM 6384 O O . SER B 1 394 ? -3.336 -5.637 20.75 1 92.75 394 SER B O 1
ATOM 6386 N N . ARG B 1 395 ? 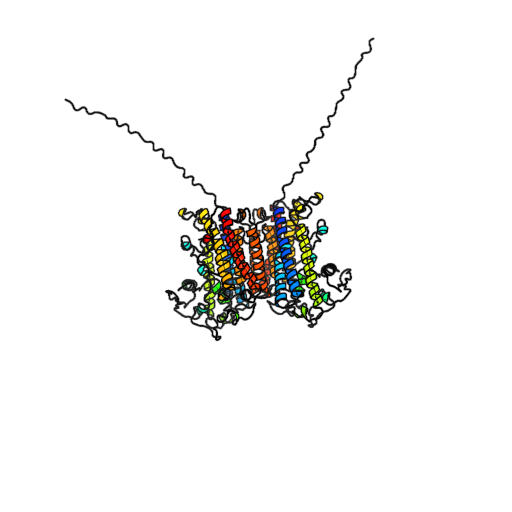-4.02 -7.746 20.703 1 93.56 395 ARG B N 1
ATOM 6387 C CA . ARG B 1 395 ? -2.746 -8.266 21.188 1 93.56 395 ARG B CA 1
ATOM 6388 C C . ARG B 1 395 ? -1.634 -8.039 20.172 1 93.56 395 ARG B C 1
ATOM 6390 O O . ARG B 1 395 ? -0.507 -7.695 20.547 1 93.56 395 ARG B O 1
ATOM 6397 N N . GLN B 1 396 ? -1.955 -8.258 18.922 1 94.81 396 GLN B N 1
ATOM 6398 C CA . GLN B 1 396 ? -0.972 -8.055 17.859 1 94.81 396 GLN B CA 1
ATOM 6399 C C . GLN B 1 396 ? -0.589 -6.586 17.734 1 94.81 396 GLN B C 1
ATOM 6401 O O . GLN B 1 396 ? 0.568 -6.258 17.469 1 94.81 396 GLN B O 1
ATOM 6406 N N . ILE B 1 397 ? -1.55 -5.711 17.984 1 96.12 397 ILE B N 1
ATOM 6407 C CA . ILE B 1 397 ? -1.294 -4.277 17.906 1 96.12 397 ILE B CA 1
ATOM 6408 C C . ILE B 1 397 ? -0.429 -3.838 19.078 1 96.12 397 ILE B C 1
ATOM 6410 O O . ILE B 1 397 ? 0.459 -2.996 18.922 1 96.12 397 ILE B O 1
ATOM 6414 N N . LYS B 1 398 ? -0.603 -4.414 20.25 1 95.69 398 LYS B N 1
ATOM 6415 C CA . LYS B 1 398 ? 0.256 -4.141 21.406 1 95.69 398 LYS B CA 1
ATOM 6416 C C . LYS B 1 398 ? 1.686 -4.605 21.141 1 95.69 398 LYS B C 1
ATOM 6418 O O . LYS B 1 398 ? 2.643 -3.91 21.484 1 95.69 398 LYS B O 1
ATOM 6423 N N . LYS B 1 399 ? 1.811 -5.762 20.516 1 97.12 399 LYS B N 1
ATOM 6424 C CA . LYS B 1 399 ? 3.137 -6.254 20.156 1 97.12 399 LYS B CA 1
ATOM 6425 C C . LYS B 1 399 ? 3.801 -5.34 19.125 1 97.12 399 LYS B C 1
ATOM 6427 O O . LYS B 1 399 ? 5.008 -5.105 19.188 1 97.12 399 LYS B O 1
ATOM 6432 N N . LEU B 1 400 ? 2.984 -4.887 18.188 1 98.12 400 LEU B N 1
ATOM 6433 C CA . LEU B 1 400 ? 3.463 -3.922 17.203 1 98.12 400 LEU B CA 1
ATOM 6434 C C . LEU B 1 400 ? 4.059 -2.697 17.891 1 98.12 400 LEU B C 1
ATOM 6436 O O . LEU B 1 400 ? 5.18 -2.295 17.578 1 98.12 400 LEU B O 1
ATOM 6440 N N . LYS B 1 401 ? 3.312 -2.166 18.828 1 97.31 401 LYS B N 1
ATOM 6441 C CA . LYS B 1 401 ? 3.76 -1.012 19.594 1 97.31 401 LYS B CA 1
ATOM 6442 C C . LYS B 1 401 ? 5.094 -1.295 20.281 1 97.31 401 LYS B C 1
ATOM 6444 O O . LYS B 1 401 ? 6.035 -0.504 20.172 1 97.31 401 LYS B O 1
ATOM 6449 N N . ASN B 1 402 ? 5.262 -2.412 20.922 1 98 402 ASN B N 1
ATOM 6450 C CA . ASN B 1 402 ? 6.484 -2.775 21.625 1 98 402 ASN B CA 1
ATOM 6451 C C . ASN B 1 402 ? 7.668 -2.914 20.672 1 98 402 ASN B C 1
ATOM 6453 O O . ASN B 1 402 ? 8.781 -2.49 20.984 1 98 402 ASN B O 1
ATOM 6457 N N . GLU B 1 403 ? 7.41 -3.5 19.547 1 98.62 403 GLU B N 1
ATOM 6458 C CA . GLU B 1 403 ? 8.484 -3.711 18.578 1 98.62 403 GLU B CA 1
ATOM 6459 C C . GLU B 1 403 ? 8.914 -2.396 17.938 1 98.62 403 GLU B C 1
ATOM 6461 O O . GLU B 1 403 ? 10.094 -2.213 17.609 1 98.62 403 GLU B O 1
ATOM 6466 N N . LEU B 1 404 ? 7.969 -1.508 17.75 1 98.69 404 LEU B N 1
ATOM 6467 C CA . LEU B 1 404 ? 8.32 -0.174 17.266 1 98.69 404 LEU B CA 1
ATOM 6468 C C . LEU B 1 404 ? 9.219 0.54 18.281 1 98.69 404 LEU B C 1
ATOM 6470 O O . LEU B 1 404 ? 10.195 1.194 17.891 1 98.69 404 LEU B O 1
ATOM 6474 N N . ARG B 1 405 ? 8.938 0.42 19.562 1 97.94 405 ARG B N 1
ATOM 6475 C CA . ARG B 1 405 ? 9.797 1.007 20.578 1 97.94 405 ARG B CA 1
ATOM 6476 C C . ARG B 1 405 ? 11.188 0.379 20.562 1 97.94 405 ARG B C 1
ATOM 6478 O O . ARG B 1 405 ? 12.188 1.076 20.719 1 97.94 405 ARG B O 1
ATOM 6485 N N . ALA B 1 406 ? 11.219 -0.943 20.344 1 98.44 406 ALA B N 1
ATOM 6486 C CA . ALA B 1 406 ? 12.508 -1.635 20.25 1 98.44 406 ALA B CA 1
ATOM 6487 C C . ALA B 1 406 ? 13.305 -1.141 19.047 1 98.44 406 ALA B C 1
ATOM 6489 O O . ALA B 1 406 ? 14.531 -1.054 19.094 1 98.44 406 ALA B O 1
ATOM 6490 N N . ILE B 1 407 ? 12.617 -0.876 17.938 1 98.62 407 ILE B N 1
ATOM 6491 C CA . ILE B 1 407 ? 13.273 -0.287 16.766 1 98.62 407 ILE B CA 1
ATOM 6492 C C . ILE B 1 407 ? 13.859 1.071 17.156 1 98.62 407 ILE B C 1
ATOM 6494 O O . ILE B 1 407 ? 14.992 1.396 16.766 1 98.62 407 ILE B O 1
ATOM 6498 N N . GLY B 1 408 ? 13.078 1.89 17.922 1 98.12 408 GLY B N 1
ATOM 6499 C CA . GLY B 1 408 ? 13.609 3.154 18.422 1 98.12 408 GLY B CA 1
ATOM 6500 C C . GLY B 1 408 ? 14.891 2.998 19.219 1 98.12 408 GLY B C 1
ATOM 6501 O O . GLY B 1 408 ? 15.812 3.797 19.078 1 98.12 408 GLY B O 1
ATOM 6502 N N . ASP B 1 409 ? 14.984 1.942 20.016 1 97.75 409 ASP B N 1
ATOM 6503 C CA . ASP B 1 409 ? 16.203 1.663 20.781 1 97.75 409 ASP B CA 1
ATOM 6504 C C . ASP B 1 409 ? 17.391 1.402 19.859 1 97.75 409 ASP B C 1
ATOM 6506 O O . ASP B 1 409 ? 18.516 1.771 20.172 1 97.75 409 ASP B O 1
ATOM 6510 N N . GLN B 1 410 ? 17.141 0.791 18.734 1 97.75 410 GLN B N 1
ATOM 6511 C CA . GLN B 1 410 ? 18.203 0.445 17.797 1 97.75 410 GLN B CA 1
ATOM 6512 C C . GLN B 1 410 ? 18.797 1.695 17.172 1 97.75 410 GLN B C 1
ATOM 6514 O O . GLN B 1 410 ? 19.906 1.649 16.625 1 97.75 410 GLN B O 1
ATOM 6519 N N . MET B 1 411 ? 18.094 2.85 17.281 1 97.81 411 MET B N 1
ATOM 6520 C CA . MET B 1 411 ? 18.594 4.082 16.688 1 97.81 411 MET B CA 1
ATOM 6521 C C . MET B 1 411 ? 19.875 4.543 17.375 1 97.81 411 MET B C 1
ATOM 6523 O O . MET B 1 411 ? 20.672 5.258 16.781 1 97.81 411 MET B O 1
ATOM 6527 N N . ILE B 1 412 ? 20.078 4.145 18.609 1 97.88 412 ILE B N 1
ATOM 6528 C CA . ILE B 1 412 ? 21.312 4.438 19.328 1 97.88 412 ILE B CA 1
ATOM 6529 C C . ILE B 1 412 ? 22.5 3.795 18.594 1 97.88 412 ILE B C 1
ATOM 6531 O O . ILE B 1 412 ? 23.531 4.43 18.406 1 97.88 412 ILE B O 1
ATOM 6535 N N . TYR B 1 413 ? 22.297 2.594 18.125 1 97.88 413 TYR B N 1
ATOM 6536 C CA . TYR B 1 413 ? 23.359 1.863 17.453 1 97.88 413 TYR B CA 1
ATOM 6537 C C . TYR B 1 413 ? 23.531 2.357 16.016 1 97.88 413 TYR B C 1
ATOM 6539 O O . TYR B 1 413 ? 24.641 2.385 15.492 1 97.88 413 TYR B O 1
ATOM 6547 N N . VAL B 1 414 ? 22.422 2.744 15.406 1 98.38 414 VAL B N 1
ATOM 6548 C CA . VAL B 1 414 ? 22.516 3.346 14.078 1 98.38 414 VAL B CA 1
ATOM 6549 C C . VAL B 1 414 ? 23.344 4.625 14.148 1 98.38 414 VAL B C 1
ATOM 6551 O O . VAL B 1 414 ? 24.25 4.828 13.344 1 98.38 414 VAL B O 1
ATOM 6554 N N . ALA B 1 415 ? 23.016 5.469 15.156 1 98.38 415 ALA B N 1
ATOM 6555 C CA . ALA B 1 415 ? 23.734 6.73 15.328 1 98.38 415 ALA B CA 1
ATOM 6556 C C . ALA B 1 415 ? 25.219 6.488 15.609 1 98.38 415 ALA B C 1
ATOM 6558 O O . ALA B 1 415 ? 26.078 7.113 15 1 98.38 415 ALA B O 1
ATOM 6559 N N . LYS B 1 416 ? 25.531 5.566 16.438 1 98.06 416 LYS B N 1
ATOM 6560 C CA . LYS B 1 416 ? 26.906 5.258 16.812 1 98.06 416 LYS B CA 1
ATOM 6561 C C . LYS B 1 416 ? 27.703 4.789 15.594 1 98.06 416 LYS B C 1
ATOM 6563 O O . LYS B 1 416 ? 28.859 5.199 15.406 1 98.06 416 LYS B O 1
ATOM 6568 N N . SER B 1 417 ? 27.078 3.98 14.805 1 98.19 417 SER B N 1
ATOM 6569 C CA . SER B 1 417 ? 27.75 3.465 13.609 1 98.19 417 SER B CA 1
ATOM 6570 C C . SER B 1 417 ? 28.062 4.586 12.625 1 98.19 417 SER B C 1
ATOM 6572 O O . SER B 1 417 ? 28.922 4.434 11.758 1 98.19 417 SER B O 1
ATOM 6574 N N . ASN B 1 418 ? 27.359 5.691 12.766 1 97.94 418 ASN B N 1
ATOM 6575 C CA . ASN B 1 418 ? 27.562 6.828 11.883 1 97.94 418 ASN B CA 1
ATOM 6576 C C . ASN B 1 418 ? 28.312 7.961 12.578 1 97.94 418 ASN B C 1
ATOM 6578 O O . ASN B 1 418 ? 28.281 9.109 12.125 1 97.94 418 ASN B O 1
ATOM 6582 N N . GLY B 1 419 ? 28.906 7.688 13.703 1 96.88 419 GLY B N 1
ATOM 6583 C CA . GLY B 1 419 ? 29.812 8.609 14.375 1 96.88 419 GLY B CA 1
ATOM 6584 C C . GLY B 1 419 ? 29.094 9.586 15.289 1 96.88 419 GLY B C 1
ATOM 6585 O O . GLY B 1 419 ? 29.641 10.641 15.617 1 96.88 419 GLY B O 1
ATOM 6586 N N . VAL B 1 420 ? 27.859 9.305 15.633 1 97.56 420 VAL B N 1
ATOM 6587 C CA . VAL B 1 420 ? 27.062 10.164 16.5 1 97.56 420 VAL B CA 1
ATOM 6588 C C . VAL B 1 420 ? 26.672 9.406 17.766 1 97.56 420 VAL B C 1
ATOM 6590 O O . VAL B 1 420 ? 26.172 8.273 17.688 1 97.56 420 VAL B O 1
ATOM 6593 N N . ASP B 1 421 ? 26.859 10.031 18.938 1 96.69 421 ASP B N 1
ATOM 6594 C CA . ASP B 1 421 ? 26.469 9.398 20.188 1 96.69 421 ASP B CA 1
ATOM 6595 C C . ASP B 1 421 ? 25.109 9.891 20.656 1 96.69 421 ASP B C 1
ATOM 6597 O O . ASP B 1 421 ? 24.875 11.102 20.734 1 96.69 421 ASP B O 1
ATOM 6601 N N . LEU B 1 422 ? 24.234 8.914 20.875 1 97 422 LEU B N 1
ATOM 6602 C CA . LEU B 1 422 ? 22.906 9.18 21.438 1 97 422 LEU B CA 1
ATOM 6603 C C . LEU B 1 422 ? 22.719 8.414 22.734 1 97 422 LEU B C 1
ATOM 6605 O O . LEU B 1 422 ? 23.266 7.324 22.906 1 97 422 LEU B O 1
ATOM 6609 N N . THR B 1 423 ? 21.938 9.031 23.641 1 95.12 423 THR B N 1
ATOM 6610 C CA . THR B 1 423 ? 21.5 8.352 24.859 1 95.12 423 THR B CA 1
ATOM 6611 C C . THR B 1 423 ? 20.031 7.969 24.766 1 95.12 423 THR B C 1
ATOM 6613 O O . THR B 1 423 ? 19.344 8.32 23.797 1 95.12 423 THR B O 1
ATOM 6616 N N . VAL B 1 424 ? 19.578 7.258 25.766 1 93.12 424 VAL B N 1
ATOM 6617 C CA . VAL B 1 424 ? 18.188 6.828 25.828 1 93.12 424 VAL B CA 1
ATOM 6618 C C . VAL B 1 424 ? 17.281 8.047 25.891 1 93.12 424 VAL B C 1
ATOM 6620 O O . VAL B 1 424 ? 16.188 8.047 25.328 1 93.12 424 VAL B O 1
ATOM 6623 N N . GLU B 1 425 ? 17.734 9.062 26.484 1 92.5 425 GLU B N 1
ATOM 6624 C CA . GLU B 1 425 ? 16.953 10.281 26.641 1 92.5 425 GLU B CA 1
ATOM 6625 C C . GLU B 1 425 ? 16.812 11.023 25.328 1 92.5 425 GLU B C 1
ATOM 6627 O O . GLU B 1 425 ? 15.836 11.742 25.109 1 92.5 425 GLU B O 1
ATOM 6632 N N . ASP B 1 426 ? 17.719 10.773 24.438 1 94.06 426 ASP B N 1
ATOM 6633 C CA . ASP B 1 426 ? 17.719 11.461 23.156 1 94.06 426 ASP B CA 1
ATOM 6634 C C . ASP B 1 426 ? 16.672 10.891 22.203 1 94.06 426 ASP B C 1
ATOM 6636 O O . ASP B 1 426 ? 16.344 11.508 21.188 1 94.06 426 ASP B O 1
ATOM 6640 N N . ILE B 1 427 ? 16.172 9.703 22.562 1 92.75 427 ILE B N 1
ATOM 6641 C CA . ILE B 1 427 ? 15.281 9.047 21.609 1 92.75 427 ILE B CA 1
ATOM 6642 C C . ILE B 1 427 ? 13.891 8.883 22.219 1 92.75 427 ILE B C 1
ATOM 6644 O O . ILE B 1 427 ? 13.117 8.023 21.797 1 92.75 427 ILE B O 1
ATOM 6648 N N . ILE B 1 428 ? 13.617 9.602 23.266 1 90.25 428 ILE B N 1
ATOM 6649 C CA . ILE B 1 428 ? 12.297 9.586 23.875 1 90.25 428 ILE B CA 1
ATOM 6650 C C . ILE B 1 428 ? 11.82 11.023 24.109 1 90.25 428 ILE B C 1
ATOM 6652 O O . ILE B 1 428 ? 12.625 11.906 24.406 1 90.25 428 ILE B O 1
ATOM 6656 N N . ASP B 1 429 ? 10.57 11.203 23.891 1 86.75 429 ASP B N 1
ATOM 6657 C CA . ASP B 1 429 ? 9.953 12.453 24.344 1 86.75 429 ASP B CA 1
ATOM 6658 C C . ASP B 1 429 ? 9.656 12.406 25.828 1 86.75 429 ASP B C 1
ATOM 6660 O O . ASP B 1 429 ? 8.836 11.609 26.281 1 86.75 429 ASP B O 1
ATOM 6664 N N . ALA B 1 430 ? 10.297 13.289 26.5 1 81.25 430 ALA B N 1
ATOM 6665 C CA . ALA B 1 430 ? 10.133 13.312 27.953 1 81.25 430 ALA B CA 1
ATOM 6666 C C . ALA B 1 430 ? 8.672 13.523 28.344 1 81.25 430 ALA B C 1
ATOM 6668 O O . ALA B 1 430 ? 8.258 13.148 29.438 1 81.25 430 ALA B O 1
ATOM 6669 N N . GLN B 1 431 ? 7.887 14.023 27.453 1 76.06 431 GLN B N 1
ATOM 6670 C CA . GLN B 1 431 ? 6.492 14.352 27.734 1 76.06 431 GLN B CA 1
ATOM 6671 C C . GLN B 1 431 ? 5.551 13.297 27.172 1 76.06 431 GLN B C 1
ATOM 6673 O O . GLN B 1 431 ? 4.332 13.477 27.172 1 76.06 431 GLN B O 1
ATOM 6678 N N . GLU B 1 432 ? 6.152 12.188 26.703 1 81.06 432 GLU B N 1
ATOM 6679 C CA . GLU B 1 432 ? 5.273 11.164 26.141 1 81.06 432 GLU B CA 1
ATOM 6680 C C . GLU B 1 432 ? 4.328 10.602 27.203 1 81.06 432 GLU B C 1
ATOM 6682 O O . GLU B 1 432 ? 4.66 10.586 28.391 1 81.06 432 GLU B O 1
ATOM 6687 N N . THR B 1 433 ? 3.111 10.211 26.75 1 79.44 433 THR B N 1
ATOM 6688 C CA . THR B 1 433 ? 2.146 9.609 27.672 1 79.44 433 THR B CA 1
ATOM 6689 C C . THR B 1 433 ? 2.725 8.352 28.312 1 79.44 433 THR B C 1
ATOM 6691 O O . THR B 1 433 ? 3.266 7.484 27.609 1 79.44 433 THR B O 1
ATOM 6694 N N . LYS B 1 434 ? 2.699 8.297 29.672 1 72 434 LYS B N 1
ATOM 6695 C CA . LYS B 1 434 ? 3.229 7.152 30.406 1 72 434 LYS B CA 1
ATOM 6696 C C . LYS B 1 434 ? 2.229 6 30.406 1 72 434 LYS B C 1
ATOM 6698 O O . LYS B 1 434 ? 1.107 6.145 30.906 1 72 434 LYS B O 1
ATOM 6703 N N . LEU B 1 435 ? 2.479 5.012 29.406 1 74.12 435 LEU B N 1
ATOM 6704 C CA . LEU B 1 435 ? 1.578 3.869 29.297 1 74.12 435 LEU B CA 1
ATOM 6705 C C . LEU B 1 435 ? 2.326 2.564 29.562 1 74.12 435 LEU B C 1
ATOM 6707 O O . LEU B 1 435 ? 3.518 2.457 29.266 1 74.12 435 LEU B O 1
#

Sequence (870 aa):
MKVQKKLIISSALTVVMVISITSTFLSSEEVSPLLITYANIATANYTDALNDAKTLKEKLKYFTNRPTIVLMENAKAAWLNARESYGQIEAFRLSNGPIDAEEGWHTSYGAPEGQLNAWPLDENMIDYTTNAKGKKTTGNIIDTKGMLNLGGENPLAIDVSTITPSVLAALNENGGDANVATGYHAIEFLLWGQDQDYTNFMKDGVTNGALVAGQRALSDYTINANADRRKQYLNAAASLIVSDLESMVLAWADGDSTNYKAALLGKNSDVTKNIDTKVALKQIFSGLGVFIKSELANERIAVAVLTPSEEDEHSCFSDNTHRDITQNFQGFKNLLFGTYNSVDYGVAPIDAMKDKTKLMSLIASVNAKINQMNTLAQVSRHFDYQIRLNDTQSRQIKKLKNELRAIGDQMIYVAKSNGVDLTVEDIIDAQETKLMKVQKKLIISSALTVVMVISITSTFLSSEEVSPLLITYANIATANYTDALNDAKTLKEKLKYFTNRPTIVLMENAKAAWLNARESYGQIEAFRLSNGPIDAEEGWHTSYGAPEGQLNAWPLDENMIDYTTNAKGKKTTGNIIDTKGMLNLGGENPLAIDVSTITPSVLAALNENGGDANVATGYHAIEFLLWGQDQDYTNFMKDGVTNGALVAGQRALSDYTINANADRRKQYLNAAASLIVSDLESMVLAWADGDSTNYKAALLGKNSDVTKNIDTKVALKQIFSGLGVFIKSELANERIAVAVLTPSEEDEHSCFSDNTHRDITQNFQGFKNLLFGTYNSVDYGVAPIDAMKDKTKLMSLIASVNAKINQMNTLAQVSRHFDYQIRLNDTQSRQIKKLKNELRAIGDQMIYVAKSNGVDLTVEDIIDAQETKL

pLDDT: mean 89.14, std 17.96, range [17.61, 98.88]

InterPro domains:
  IPR018976 Imelysin-like domain [PF09375] (42-407)
  IPR038352 Imelysin-like domain superfamily [G3DSA:1.20.1420.20] (22-415)

Organism: Ruthia magnifica subsp. Calyptogena magnifica (NCBI:txid413404)

Foldseek 3Di:
DDDDDDDPPPPDPPPPPPPPPPPPPPVPPAFDLLLQLVLVQLLVLLVVLLVLLVLLLVLLVVCLVPPDPVSLVVNVVSLLVSLLSVLLNCLQPQLCDCLQPPDDQCVQQVNCVLQAAQDDEPLVQAAWDQAPVRDTHDQHLLRDAFWHFSAAAPFDIATSNDPALVSQVNQAQGRHSRRHRAHSQNLLCLSQNDQAHPVDRVVSPQQDDQQTFRHDDSCCQPPDPSNNSSSRSNNRRSVNNSSSSVSSSVLSDPPALQHVSVQDRCRRPPNVSHDDPQSSLLSSLLSSLACLQQVQLFQAQVCCQVVPDLSSHRSSRGLCSLSSSVSNVVSSVCQQQSHDPNHHSDDHLCVLAPDCPLLVVLNVLLVVLSVVQVVCSVPPGGPSVLSDPPHPNVVSSNVSSVSSNVNSVCSQVSQVSVPHHDDPPSNHDPPGDDD/DDDDPPPPPPPPPPPPPPPPPPPPPPVPPAFDLLLLLVLVQLLVLLVVLLVLLVLLLVLLVVCLVPPDPVSLVVNVVSLLVSLLSVLLNCLQPQLCDCLQPPDDQVVQQVNCVLQAAQDDEPLLQAAWDQAPVRDTHDQHLLRDAFWHFSAAAPFDIATSNDPALVSQVNQAQGRHSRRHRAHSQNLLCLSQNDQAHPVDRVVSPQFDDQQTFRHDDSCCQPPDPSNNSSSRSNNRRSVNNSSSSVSSSVLSDPPALQHVSVQDRCRRPPNVSHDDPQSSLLSSLLSSLACLQQVQLFQAQVCCLVVPDLSSHRSSRGLCSLSSSVSNVVSSVCQQQSHDPNHHSDDHLCVLAPDCPLLVVLNVLLVVLSVVQVVCSVPPGGPSVLSDPPHPNVVSSNVSSVSSNVNSVCSQRSQVSVVHHDDPPSNHDPPGDDD

Nearest PDB structures (foldseek):
  7xrx-assembly2_B  TM=8.514E-01  e=2.178E-23  Pseudomonas aeruginosa PAO1
  4ecg-assembly1_A  TM=7.324E-01  e=6.468E-08  Parabacteroides distasonis ATCC 8503
  7xrx-assembly2_B  TM=8.505E-01  e=2.130E-23  Pseudomonas aeruginosa PAO1
  4ecg-assembly1_A  TM=7.324E-01  e=3.972E-08  Parabacteroides distasonis ATCC 8503